Protein AF-0000000085168131 (afdb_homodimer)

InterPro domains:
  IPR003385 Glycoside hydrolase, family 77 [PF02446] (202-721)
  IPR003385 Glycoside hydrolase, family 77 [PTHR32438] (172-727)
  IPR003385 Glycoside hydrolase, family 77 [TIGR00217] (143-732)
  IPR017853 Glycoside hydrolase superfamily [SSF51445] (172-741)

pLDDT: mean 90.11, std 13.52, range [22.72, 98.75]

Nearest PDB structures (foldseek):
  4s3r-assembly1_A  TM=9.078E-01  e=1.502E-57  Escherichia coli K-12
  4s3q-assembly3_C  TM=9.033E-01  e=1.186E-55  Escherichia coli K-12
  5jjh-assembly1_A  TM=8.328E-01  e=4.507E-50  Corynebacterium glutamicum
  1tz7-assembly1_A  TM=8.419E-01  e=3.436E-26  Aquifex aeolicus
  5cpt-assembly1_B  TM=8.337E-01  e=1.216E-22  Arabidopsis thaliana

Radius of gyration: 44.78 Å; Cα contacts (8 Å, |Δi|>4): 3048; chains: 2; bounding box: 126×166×112 Å

Secondary structure (DSSP, 8-state):
--------------HHHHHHHHHHHHHHHHHHTTB-SEEE-TTS-EEE--HHHHHHHHHHTT---SSHHHHHHHHHHHHHTTSTT---SEEEEETTSPEEPPGGG--TT-EEEEE-TTS-EEEEE----TTS--EEPP--S-EEEEEEETTEEEEEEEE-SS---HHHHH-S-TT--EEEEEE-GGG-------SSTT--TTTTS--HHHHHHHHHHHHTTT--EEEE---EE--TT-TT---TTS-SEEEEE-GGG--THHHH-HHHHHHHHHHH-HHHHHHHHHHHH-SB--HHHHHHHHHHHHHHHHHHIIIIITT-HHHHHHHHHHHHHHHHHHHHHHHHHHHHHHHHHTT-TTTT-GGGS-GGGSSTTSHHHHHHHHHTHHHHHHHHHHHHHHHHHHHHHHHHHHHTT-SSEEEEEE-S-EETTSHHHHH-TTTB-TTEEEEE---SS-TT-EEEEEE-B-HHHHHHTTTHHHHHHHHHHHTT-EEEEETTGGGGTEEEEEETTS-GGG-EEEE--HHHHHHHHHHHHHHHTEEEEE---SSPPTTHHHHHHHTT-B-EEEGGG-B-SSSBPPGGGS-SSSEEES--TTS--HHHHHHTHHHHHHHHTT--TTHHHHHHHHHHHHHHHHHHHHHHTTS--SSPPP-PPPPPP-TT--SPPP--HHHHHHHHHHHHHHHTS--SEEEEEHHHHHT----S---SS-TTS-TT-B--SS-GGGTT-SHHHHHHHHHHHHHHS------/--------------HHHHHHHHHHHHHHHHHHTTB-SEEE-TTS-EEE--HHHHHHHHHHTT---SSHHHHHHHHHHHHHTTSTT---SEEEEETTSPEEPPGGG--TT-EEEEE-TTS-EEEEE----TTS--EEPP--S-EEEEEEETTEEEEEEEE-SS---HHHHH-S-TT--EEEEEE-GGG-------SSTT----TTS--HHHHHHHHHHHHTTT--EEEE---EE--TT-TT---TTS-SEEEEE-GGG--THHHH-HHHHHHHHHHH-HHHHHHHHHHHH-SB--HHHHHHHHHHHHHHHHHHIIIIITT-HHHHHHHHHHHHHHHHHHHHHHHHHHHHHHHHHTT-TTTT-GGGS-GGGSSTTSHHHHHHHHHTHHHHHHHHHHHHHHHHHHHHHHHHHHHTT-SSEEEEEE-S-EETTSHHHHH-TTTB-TTEEEEE---SS-TT-EEEEEE-B-HHHHHHTTTHHHHHHHHHHHTT-EEEEETTGGGGTEEEEEETTS-GGG-EEEE--HHHHHHHHHHHHHHHTEEEEE---SSPPTTHHHHHHHTT-B-EEEGGG-B-SSSBPPGGGS-SSSEEES--TTS--HHHHHHTHHHHHHHHTT--TTHHHHHHHHHHHHHHHHHHHHHHTTS--SSPPP-PPPPPP-TT--SPPP--HHHHHHHHHHHHHHHTS--SEEEEEHHHHHT----S---SS-TTS-TTTB--SS-GGGTT-SHHHHHHHHHHHHHHH------

Organism: Herbaspirillum seropedicae (strain SmR1) (NCBI:txid757424)

Structure (mmCIF, N/CA/C/O backbone):
data_AF-0000000085168131-model_v1
#
loop_
_entity.id
_entity.type
_entity.pdbx_description
1 polymer 4-alpha-glucanotransferase
#
loop_
_atom_site.group_PDB
_atom_site.id
_atom_site.type_symbol
_atom_site.label_atom_id
_atom_site.label_alt_id
_atom_site.label_comp_id
_atom_site.label_asym_id
_atom_site.label_entity_id
_atom_site.label_seq_id
_atom_site.pdbx_PDB_ins_code
_atom_site.Cartn_x
_atom_site.Cartn_y
_atom_site.Cartn_z
_atom_site.occupancy
_atom_site.B_iso_or_equiv
_atom_site.auth_seq_id
_atom_site.auth_comp_id
_atom_site.auth_asym_id
_atom_site.auth_atom_id
_atom_site.pdbx_PDB_model_num
ATOM 1 N N . MET A 1 1 ? 60.344 -76.438 -66.062 1 27.22 1 MET A N 1
ATOM 2 C CA . MET A 1 1 ? 60.531 -75.312 -65.125 1 27.22 1 MET A CA 1
ATOM 3 C C . MET A 1 1 ? 59.188 -74.75 -64.688 1 27.22 1 MET A C 1
ATOM 5 O O . MET A 1 1 ? 58.406 -74.25 -65.562 1 27.22 1 MET A O 1
ATOM 9 N N . SER A 1 2 ? 58.5 -75.25 -63.5 1 27.89 2 SER A N 1
ATOM 10 C CA . SER A 1 2 ? 57.188 -75.188 -62.875 1 27.89 2 SER A CA 1
ATOM 11 C C . SER A 1 2 ? 56.969 -73.875 -62.188 1 27.89 2 SER A C 1
ATOM 13 O O . SER A 1 2 ? 57.875 -73.312 -61.531 1 27.89 2 SER A O 1
ATOM 15 N N . SER A 1 3 ? 56.125 -72.938 -62.719 1 23.84 3 SER A N 1
ATOM 16 C CA . SER A 1 3 ? 55.656 -71.562 -62.469 1 23.84 3 SER A CA 1
ATOM 17 C C . SER A 1 3 ? 54.906 -71.5 -61.156 1 23.84 3 SER A C 1
ATOM 19 O O . SER A 1 3 ? 53.844 -72.062 -61 1 23.84 3 SER A O 1
ATOM 21 N N . ALA A 1 4 ? 55.625 -71.5 -59.906 1 30.14 4 ALA A N 1
ATOM 22 C CA . ALA A 1 4 ? 55.125 -71.375 -58.531 1 30.14 4 ALA A CA 1
ATOM 23 C C . ALA A 1 4 ? 54.375 -70.062 -58.312 1 30.14 4 ALA A C 1
ATOM 25 O O . ALA A 1 4 ? 54.969 -69 -58.312 1 30.14 4 ALA A O 1
ATOM 26 N N . THR A 1 5 ? 53.188 -69.875 -58.938 1 27.09 5 THR A N 1
ATOM 27 C CA . THR A 1 5 ? 52.406 -68.688 -58.812 1 27.09 5 THR A CA 1
ATOM 28 C C . THR A 1 5 ? 52.062 -68.438 -57.344 1 27.09 5 THR A C 1
ATOM 30 O O . THR A 1 5 ? 51.406 -69.25 -56.688 1 27.09 5 THR A O 1
ATOM 33 N N . LEU A 1 6 ? 53 -67.75 -56.531 1 33.03 6 LEU A N 1
ATOM 34 C CA . LEU A 1 6 ? 52.875 -67.375 -55.125 1 33.03 6 LEU A CA 1
ATOM 35 C C . LEU A 1 6 ? 51.656 -66.5 -54.906 1 33.03 6 LEU A C 1
ATOM 37 O O . LEU A 1 6 ? 51.406 -65.562 -55.625 1 33.03 6 LEU A O 1
ATOM 41 N N . GLN A 1 7 ? 50.656 -67 -54.219 1 28.97 7 GLN A N 1
ATOM 42 C CA . GLN A 1 7 ? 49.375 -66.438 -53.75 1 28.97 7 GLN A CA 1
ATOM 43 C C . GLN A 1 7 ? 49.594 -65.375 -52.656 1 28.97 7 GLN A C 1
ATOM 45 O O . GLN A 1 7 ? 50.156 -65.688 -51.594 1 28.97 7 GLN A O 1
ATOM 50 N N . VAL A 1 8 ? 49.938 -64.188 -52.938 1 30.59 8 VAL A N 1
ATOM 51 C CA . VAL A 1 8 ? 50.156 -63.062 -52.031 1 30.59 8 VAL A CA 1
ATOM 52 C C . VAL A 1 8 ? 48.906 -62.875 -51.188 1 30.59 8 VAL A C 1
ATOM 54 O O . VAL A 1 8 ? 47.781 -62.719 -51.719 1 30.59 8 VAL A O 1
ATOM 57 N N . LYS A 1 9 ? 49.062 -63.156 -49.906 1 40.22 9 LYS A N 1
ATOM 58 C CA . LYS A 1 9 ? 48.094 -62.969 -48.844 1 40.22 9 LYS A CA 1
ATOM 59 C C . LYS A 1 9 ? 47.75 -61.5 -48.656 1 40.22 9 LYS A C 1
ATOM 61 O O . LYS A 1 9 ? 48.656 -60.656 -48.5 1 40.22 9 LYS A O 1
ATOM 66 N N . PRO A 1 10 ? 46.625 -61.031 -49.094 1 32.94 10 PRO A N 1
ATOM 67 C CA . PRO A 1 10 ? 46.281 -59.625 -49 1 32.94 10 PRO A CA 1
ATOM 68 C C . PRO A 1 10 ? 46.469 -59.062 -47.594 1 32.94 10 PRO A C 1
ATOM 70 O O . PRO A 1 10 ? 46.219 -59.75 -46.594 1 32.94 10 PRO A O 1
ATOM 73 N N . VAL A 1 11 ? 47.375 -58.125 -47.312 1 37.34 11 VAL A N 1
ATOM 74 C CA . VAL A 1 11 ? 47.688 -57.438 -46.062 1 37.34 11 VAL A CA 1
ATOM 75 C C . VAL A 1 11 ? 46.438 -56.656 -45.594 1 37.34 11 VAL A C 1
ATOM 77 O O . VAL A 1 11 ? 45.844 -55.938 -46.375 1 37.34 11 VAL A O 1
ATOM 80 N N . PRO A 1 12 ? 45.938 -57.219 -44.531 1 39.75 12 PRO A N 1
ATOM 81 C CA . PRO A 1 12 ? 44.781 -56.562 -43.969 1 39.75 12 PRO A CA 1
ATOM 82 C C . PRO A 1 12 ? 45 -55.062 -43.781 1 39.75 12 PRO A C 1
ATOM 84 O O . PRO A 1 12 ? 46.125 -54.625 -43.562 1 39.75 12 PRO A O 1
ATOM 87 N N . ALA A 1 13 ? 44.062 -54.281 -44.344 1 46.09 13 ALA A N 1
ATOM 88 C CA . ALA A 1 13 ? 44.188 -52.812 -44.312 1 46.09 13 ALA A CA 1
ATOM 89 C C . ALA A 1 13 ? 44.656 -52.344 -42.938 1 46.09 13 ALA A C 1
ATOM 91 O O . ALA A 1 13 ? 44.312 -52.906 -41.906 1 46.09 13 ALA A O 1
ATOM 92 N N . PRO A 1 14 ? 45.719 -51.469 -42.969 1 40 14 PRO A N 1
ATOM 93 C CA . PRO A 1 14 ? 46.281 -51.031 -41.688 1 40 14 PRO A CA 1
ATOM 94 C C . PRO A 1 14 ? 45.25 -50.531 -40.688 1 40 14 PRO A C 1
ATOM 96 O O . PRO A 1 14 ? 44.156 -50.062 -41.094 1 40 14 PRO A O 1
ATOM 99 N N . LYS A 1 15 ? 45.469 -50.562 -39.438 1 50 15 LYS A N 1
ATOM 100 C CA . LYS A 1 15 ? 44.688 -50.25 -38.25 1 50 15 LYS A CA 1
ATOM 101 C C . LYS A 1 15 ? 44.125 -48.844 -38.312 1 50 15 LYS A C 1
ATOM 103 O O . LYS A 1 15 ? 43.062 -48.562 -37.781 1 50 15 LYS A O 1
ATOM 108 N N . ALA A 1 16 ? 44.906 -48 -38.844 1 45.72 16 ALA A N 1
ATOM 109 C CA . ALA A 1 16 ? 44.562 -46.562 -38.844 1 45.72 16 ALA A CA 1
ATOM 110 C C . ALA A 1 16 ? 43.375 -46.312 -39.781 1 45.72 16 ALA A C 1
ATOM 112 O O . ALA A 1 16 ? 42.562 -45.406 -39.531 1 45.72 16 ALA A O 1
ATOM 113 N N . ALA A 1 17 ? 43.281 -46.844 -40.75 1 48.31 17 ALA A N 1
ATOM 114 C CA . ALA A 1 17 ? 42.25 -46.688 -41.781 1 48.31 17 ALA A CA 1
ATOM 115 C C . ALA A 1 17 ? 40.938 -47.312 -41.312 1 48.31 17 ALA A C 1
ATOM 117 O O . ALA A 1 17 ? 39.844 -46.781 -41.625 1 48.31 17 ALA A O 1
ATOM 118 N N . ARG A 1 18 ? 41.031 -48.312 -40.688 1 43 18 ARG A N 1
ATOM 119 C CA . ARG A 1 18 ? 39.844 -48.969 -40.094 1 43 18 ARG A CA 1
ATOM 120 C C . ARG A 1 18 ? 39.25 -48.125 -38.969 1 43 18 ARG A C 1
ATOM 122 O O . ARG A 1 18 ? 38.031 -48 -38.844 1 43 18 ARG A O 1
ATOM 129 N N . LEU A 1 19 ? 40.156 -47.625 -38.156 1 44.78 19 LEU A N 1
ATOM 130 C CA . LEU A 1 19 ? 39.688 -46.719 -37.062 1 44.78 19 LEU A CA 1
ATOM 131 C C . LEU A 1 19 ? 39.062 -45.469 -37.656 1 44.78 19 LEU A C 1
ATOM 133 O O . LEU A 1 19 ? 38.062 -44.969 -37.125 1 44.78 19 LEU A O 1
ATOM 137 N N . ALA A 1 20 ? 39.562 -44.969 -38.75 1 48.09 20 ALA A N 1
ATOM 138 C CA . ALA A 1 20 ? 39 -43.781 -39.406 1 48.09 20 ALA A CA 1
ATOM 139 C C . ALA A 1 20 ? 37.656 -44.094 -40 1 48.09 20 ALA A C 1
ATOM 141 O O . ALA A 1 20 ? 36.719 -43.281 -39.906 1 48.09 20 ALA A O 1
ATOM 142 N N . ALA A 1 21 ? 37.531 -45.188 -40.594 1 49.84 21 ALA A N 1
ATOM 143 C CA . ALA A 1 21 ? 36.281 -45.594 -41.219 1 49.84 21 ALA A CA 1
ATOM 144 C C . ALA A 1 21 ? 35.219 -45.875 -40.156 1 49.84 21 ALA A C 1
ATOM 146 O O . ALA A 1 21 ? 34.031 -45.531 -40.344 1 49.84 21 ALA A O 1
ATOM 147 N N . ASP A 1 22 ? 35.625 -46.562 -39.125 1 50.09 22 ASP A N 1
ATOM 148 C CA . ASP A 1 22 ? 34.719 -46.844 -38 1 50.09 22 ASP A CA 1
ATOM 149 C C . ASP A 1 22 ? 34.219 -45.562 -37.375 1 50.09 22 ASP A C 1
ATOM 151 O O . ASP A 1 22 ? 33.031 -45.469 -37 1 50.09 22 ASP A O 1
ATOM 155 N N . GLU A 1 23 ? 35.094 -44.625 -37.219 1 61.53 23 GLU A N 1
ATOM 156 C CA . GLU A 1 23 ? 34.75 -43.312 -36.688 1 61.53 23 GLU A CA 1
ATOM 157 C C . GLU A 1 23 ? 33.75 -42.625 -37.594 1 61.53 23 GLU A C 1
ATOM 159 O O . GLU A 1 23 ? 32.844 -41.938 -37.125 1 61.53 23 GLU A O 1
ATOM 164 N N . ASP A 1 24 ? 33.75 -43.094 -38.719 1 81.44 24 ASP A N 1
ATOM 165 C CA . ASP A 1 24 ? 32.906 -42.469 -39.719 1 81.44 24 ASP A CA 1
ATOM 166 C C . ASP A 1 24 ? 31.484 -43.031 -39.656 1 81.44 24 ASP A C 1
ATOM 168 O O . ASP A 1 24 ? 30.516 -42.281 -39.688 1 81.44 24 ASP A O 1
ATOM 172 N N . ASP A 1 25 ? 31.453 -44.375 -39.375 1 90.19 25 ASP A N 1
ATOM 173 C CA . ASP A 1 25 ? 30.125 -45 -39.344 1 90.19 25 ASP A CA 1
ATOM 174 C C . ASP A 1 25 ? 29.375 -44.562 -38.062 1 90.19 25 ASP A C 1
ATOM 176 O O . ASP A 1 25 ? 28.156 -44.344 -38.125 1 90.19 25 ASP A O 1
ATOM 180 N N . LEU A 1 26 ? 30.141 -44.469 -37 1 93.81 26 LEU A N 1
ATOM 181 C CA . LEU A 1 26 ? 29.531 -44.031 -35.75 1 93.81 26 LEU A CA 1
ATOM 182 C C . LEU A 1 26 ? 28.984 -42.625 -35.844 1 93.81 26 LEU A C 1
ATOM 184 O O . LEU A 1 26 ? 27.859 -42.344 -35.438 1 93.81 26 LEU A O 1
ATOM 188 N N . ALA A 1 27 ? 29.781 -41.781 -36.406 1 93.12 27 ALA A N 1
ATOM 189 C CA . ALA A 1 27 ? 29.375 -40.406 -36.594 1 93.12 27 ALA A CA 1
ATOM 190 C C . ALA A 1 27 ? 28.172 -40.281 -37.531 1 93.12 27 ALA A C 1
ATOM 192 O O . ALA A 1 27 ? 27.266 -39.5 -37.281 1 93.12 27 ALA A O 1
ATOM 193 N N . ARG A 1 28 ? 28.234 -41.062 -38.5 1 93.31 28 ARG A N 1
ATOM 194 C CA . ARG A 1 28 ? 27.125 -41.062 -39.469 1 93.31 28 ARG A CA 1
ATOM 195 C C . ARG A 1 28 ? 25.859 -41.562 -38.812 1 93.31 28 ARG A C 1
ATOM 197 O O . ARG A 1 28 ? 24.781 -41 -39 1 93.31 28 ARG A O 1
ATOM 204 N N . LEU A 1 29 ? 25.984 -42.625 -38.094 1 96 29 LEU A N 1
ATOM 205 C CA . LEU A 1 29 ? 24.844 -43.156 -37.375 1 96 29 LEU A CA 1
ATOM 206 C C . LEU A 1 29 ? 24.281 -42.156 -36.375 1 96 29 LEU A C 1
ATOM 208 O O . LEU A 1 29 ? 23.062 -41.969 -36.281 1 96 29 LEU A O 1
ATOM 212 N N . ALA A 1 30 ? 25.188 -41.469 -35.688 1 96.25 30 ALA A N 1
ATOM 213 C CA . ALA A 1 30 ? 24.766 -40.438 -34.719 1 96.25 30 ALA A CA 1
ATOM 214 C C . ALA A 1 30 ? 23.984 -39.312 -35.406 1 96.25 30 ALA A C 1
ATOM 216 O O . ALA A 1 30 ? 22.938 -38.906 -34.938 1 96.25 30 ALA A O 1
ATOM 217 N N . ARG A 1 31 ? 24.406 -38.875 -36.469 1 94.56 31 ARG A N 1
ATOM 218 C CA . ARG A 1 31 ? 23.75 -37.812 -37.219 1 94.56 31 ARG A CA 1
ATOM 219 C C . ARG A 1 31 ? 22.375 -38.25 -37.688 1 94.56 31 ARG A C 1
ATOM 221 O O . ARG A 1 31 ? 21.406 -37.5 -37.594 1 94.56 31 ARG A O 1
ATOM 228 N N . ARG A 1 32 ? 22.359 -39.406 -38.188 1 94 32 ARG A N 1
ATOM 229 C CA . ARG A 1 32 ? 21.094 -39.938 -38.688 1 94 32 ARG A CA 1
ATOM 230 C C . ARG A 1 32 ? 20.078 -40.125 -37.562 1 94 32 ARG A C 1
ATOM 232 O O . ARG A 1 32 ? 18.875 -40.094 -37.812 1 94 32 ARG A O 1
ATOM 239 N N . ALA A 1 33 ? 20.578 -40.344 -36.406 1 95.31 33 ALA A N 1
ATOM 240 C CA . ALA A 1 33 ? 19.719 -40.531 -35.25 1 95.31 33 ALA A CA 1
ATOM 241 C C . ALA A 1 33 ? 19.344 -39.219 -34.625 1 95.31 33 ALA A C 1
ATOM 243 O O . ALA A 1 33 ? 18.578 -39.156 -33.625 1 95.31 33 ALA A O 1
ATOM 244 N N . GLY A 1 34 ? 19.844 -38.094 -35.156 1 94.69 34 GLY A N 1
ATOM 245 C CA . GLY A 1 34 ? 19.5 -36.781 -34.688 1 94.69 34 GLY A CA 1
ATOM 246 C C . GLY A 1 34 ? 20.391 -36.312 -33.531 1 94.69 34 GLY A C 1
ATOM 247 O O . GLY A 1 34 ? 20.031 -35.406 -32.781 1 94.69 34 GLY A O 1
ATOM 248 N N . ILE A 1 35 ? 21.562 -36.969 -33.312 1 96.5 35 ILE A N 1
ATOM 249 C CA . ILE A 1 35 ? 22.469 -36.594 -32.219 1 96.5 35 ILE A CA 1
ATOM 250 C C . ILE A 1 35 ? 23.5 -35.594 -32.719 1 96.5 35 ILE A C 1
ATOM 252 O O . ILE A 1 35 ? 24.156 -35.812 -33.75 1 96.5 35 ILE A O 1
ATOM 256 N N . ALA A 1 36 ? 23.578 -34.531 -32.062 1 94.19 36 ALA A N 1
ATOM 257 C CA . ALA A 1 36 ? 24.594 -33.531 -32.406 1 94.19 36 ALA A CA 1
ATOM 258 C C . ALA A 1 36 ? 25.984 -34 -31.953 1 94.19 36 ALA A C 1
ATOM 260 O O . ALA A 1 36 ? 26.25 -34.094 -30.766 1 94.19 36 ALA A O 1
ATOM 261 N N . THR A 1 37 ? 26.781 -34.188 -32.875 1 94 37 THR A N 1
ATOM 262 C CA . THR A 1 37 ? 28.125 -34.656 -32.531 1 94 37 THR A CA 1
ATOM 263 C C . THR A 1 37 ? 29.031 -33.469 -32.188 1 94 37 THR A C 1
ATOM 265 O O . THR A 1 37 ? 30.094 -33.625 -31.578 1 94 37 THR A O 1
ATOM 268 N N . HIS A 1 38 ? 28.531 -32.281 -32.656 1 91.88 38 HIS A N 1
ATOM 269 C CA . HIS A 1 38 ? 29.188 -31 -32.344 1 91.88 38 HIS A CA 1
ATOM 270 C C . HIS A 1 38 ? 28.203 -29.984 -31.781 1 91.88 38 HIS A C 1
ATOM 272 O O . HIS A 1 38 ? 27.031 -29.984 -32.188 1 91.88 38 HIS A O 1
ATOM 278 N N . TRP A 1 39 ? 28.625 -29.234 -30.828 1 87.44 39 TRP A N 1
ATOM 279 C CA . TRP A 1 39 ? 27.781 -28.188 -30.266 1 87.44 39 TRP A CA 1
ATOM 280 C C . TRP A 1 39 ? 28.625 -27.062 -29.688 1 87.44 39 TRP A C 1
ATOM 282 O O . TRP A 1 39 ? 29.859 -27.188 -29.578 1 87.44 39 TRP A O 1
ATOM 292 N N . THR A 1 40 ? 28.047 -25.906 -29.469 1 86.06 40 THR A N 1
ATOM 293 C CA . THR A 1 40 ? 28.719 -24.75 -28.906 1 86.06 40 THR A CA 1
ATOM 294 C C . THR A 1 40 ? 28.312 -24.547 -27.438 1 86.06 40 THR A C 1
ATOM 296 O O . THR A 1 40 ? 27.125 -24.516 -27.125 1 86.06 40 THR A O 1
ATOM 299 N N . ASP A 1 41 ? 29.266 -24.406 -26.594 1 80.81 41 ASP A N 1
ATOM 300 C CA . ASP A 1 41 ? 28.969 -24.281 -25.172 1 80.81 41 ASP A CA 1
ATOM 301 C C . ASP A 1 41 ? 28.641 -22.844 -24.797 1 80.81 41 ASP A C 1
ATOM 303 O O . ASP A 1 41 ? 28.484 -21.984 -25.672 1 80.81 41 ASP A O 1
ATOM 307 N N . ALA A 1 42 ? 28.266 -22.578 -23.469 1 74.56 42 ALA A N 1
ATOM 308 C CA . ALA A 1 42 ? 27.828 -21.281 -22.953 1 74.56 42 ALA A CA 1
ATOM 309 C C . ALA A 1 42 ? 28.922 -20.25 -23.094 1 74.56 42 ALA A C 1
ATOM 311 O O . ALA A 1 42 ? 28.672 -19.047 -23.016 1 74.56 42 ALA A O 1
ATOM 312 N N . TYR A 1 43 ? 30.109 -20.672 -23.375 1 75.81 43 TYR A N 1
ATOM 313 C CA . TYR A 1 43 ? 31.266 -19.797 -23.531 1 75.81 43 TYR A CA 1
ATOM 314 C C . TYR A 1 43 ? 31.609 -19.609 -25 1 75.81 43 TYR A C 1
ATOM 316 O O . TYR A 1 43 ? 32.719 -19.156 -25.344 1 75.81 43 TYR A O 1
ATOM 324 N N . ASP A 1 44 ? 30.812 -20.094 -25.828 1 82.62 44 ASP A N 1
ATOM 325 C CA . ASP A 1 44 ? 30.953 -19.969 -27.281 1 82.62 44 ASP A CA 1
ATOM 326 C C . ASP A 1 44 ? 32.125 -20.781 -27.797 1 82.62 44 ASP A C 1
ATOM 328 O O . ASP A 1 44 ? 32.844 -20.359 -28.719 1 82.62 44 ASP A O 1
ATOM 332 N N . GLN A 1 45 ? 32.375 -21.828 -27.203 1 87.5 45 GLN A N 1
ATOM 333 C CA . GLN A 1 45 ? 33.438 -22.734 -27.641 1 87.5 45 GLN A CA 1
ATOM 334 C C . GLN A 1 45 ? 32.844 -23.984 -28.281 1 87.5 45 GLN A C 1
ATOM 336 O O . GLN A 1 45 ? 31.906 -24.578 -27.75 1 87.5 45 GLN A O 1
ATOM 341 N N . PRO A 1 46 ? 33.406 -24.328 -29.312 1 90.56 46 PRO A N 1
ATOM 342 C CA . PRO A 1 46 ? 32.938 -25.562 -29.953 1 90.56 46 PRO A CA 1
ATOM 343 C C . PRO A 1 46 ? 33.312 -26.812 -29.156 1 90.56 46 PRO A C 1
ATOM 345 O O . PRO A 1 46 ? 34.406 -26.891 -28.594 1 90.56 46 PRO A O 1
ATOM 348 N N . GLN A 1 47 ? 32.406 -27.656 -29.016 1 90.81 47 GLN A N 1
ATOM 349 C CA . GLN A 1 47 ? 32.594 -28.906 -28.297 1 90.81 47 GLN A CA 1
ATOM 350 C C . GLN A 1 47 ? 32.312 -30.109 -29.188 1 90.81 47 GLN A C 1
ATOM 352 O O . GLN A 1 47 ? 31.453 -30.031 -30.078 1 90.81 47 GLN A O 1
ATOM 357 N N . VAL A 1 48 ? 33.094 -31.219 -28.938 1 91.88 48 VAL A N 1
ATOM 358 C CA . VAL A 1 48 ? 32.844 -32.469 -29.625 1 91.88 48 VAL A CA 1
ATOM 359 C C . VAL A 1 48 ? 32.438 -33.562 -28.625 1 91.88 48 VAL A C 1
ATOM 361 O O . VAL A 1 48 ? 33.031 -33.688 -27.547 1 91.88 48 VAL A O 1
ATOM 364 N N . VAL A 1 49 ? 31.438 -34.281 -28.953 1 93 49 VAL A N 1
ATOM 365 C CA . VAL A 1 49 ? 30.938 -35.312 -28.062 1 93 49 VAL A CA 1
ATOM 366 C C . VAL A 1 49 ? 31.859 -36.531 -28.125 1 93 49 VAL A C 1
ATOM 368 O O . VAL A 1 49 ? 32.281 -36.969 -29.203 1 93 49 VAL A O 1
ATOM 371 N N . ASP A 1 50 ? 32.125 -37.094 -27.016 1 91.56 50 ASP A N 1
ATOM 372 C CA . ASP A 1 50 ? 32.969 -38.281 -26.922 1 91.56 50 ASP A CA 1
ATOM 373 C C . ASP A 1 50 ? 32.312 -39.5 -27.547 1 91.56 50 ASP A C 1
ATOM 375 O O . ASP A 1 50 ? 31.094 -39.688 -27.375 1 91.56 50 ASP A O 1
ATOM 379 N N . ASN A 1 51 ? 33.094 -40.344 -28.156 1 91.44 51 ASN A N 1
ATOM 380 C CA . ASN A 1 51 ? 32.562 -41.5 -28.828 1 91.44 51 ASN A CA 1
ATOM 381 C C . ASN A 1 51 ? 31.859 -42.438 -27.844 1 91.44 51 ASN A C 1
ATOM 383 O O . ASN A 1 51 ? 30.875 -43.094 -28.203 1 91.44 51 ASN A O 1
ATOM 387 N N . ASP A 1 52 ? 32.406 -42.531 -26.703 1 91.12 52 ASP A N 1
ATOM 388 C CA . ASP A 1 52 ? 31.812 -43.375 -25.703 1 91.12 52 ASP A CA 1
ATOM 389 C C . ASP A 1 52 ? 30.406 -42.906 -25.328 1 91.12 52 ASP A C 1
ATOM 391 O O . ASP A 1 52 ? 29.484 -43.688 -25.141 1 91.12 52 ASP A O 1
ATOM 395 N N . ALA A 1 53 ? 30.312 -41.625 -25.234 1 91.62 53 ALA A N 1
ATOM 396 C CA . ALA A 1 53 ? 29 -41.031 -24.953 1 91.62 53 ALA A CA 1
ATOM 397 C C . ALA A 1 53 ? 28.031 -41.281 -26.109 1 91.62 53 ALA A C 1
ATOM 399 O O . ALA A 1 53 ? 26.859 -41.594 -25.891 1 91.62 53 ALA A O 1
ATOM 400 N N . LEU A 1 54 ? 28.547 -41.125 -27.234 1 93.81 54 LEU A N 1
ATOM 401 C CA . LEU A 1 54 ? 27.734 -41.344 -28.422 1 93.81 54 LEU A CA 1
ATOM 402 C C . LEU A 1 54 ? 27.203 -42.781 -28.453 1 93.81 54 LEU A C 1
ATOM 404 O O . LEU A 1 54 ? 26.031 -43.031 -28.719 1 93.81 54 LEU A O 1
ATOM 408 N N . ARG A 1 55 ? 28.094 -43.719 -28.219 1 94.25 55 ARG A N 1
ATOM 409 C CA . ARG A 1 55 ? 27.719 -45.125 -28.25 1 94.25 55 ARG A CA 1
ATOM 410 C C . ARG A 1 55 ? 26.656 -45.438 -27.188 1 94.25 55 ARG A C 1
ATOM 412 O O . ARG A 1 55 ? 25.688 -46.156 -27.469 1 94.25 55 ARG A O 1
ATOM 419 N N . ALA A 1 56 ? 26.875 -44.875 -26.078 1 93.38 56 ALA A N 1
ATOM 420 C CA . ALA A 1 56 ? 25.922 -45.094 -24.984 1 93.38 56 ALA A CA 1
ATOM 421 C C . ALA A 1 56 ? 24.547 -44.562 -25.328 1 93.38 56 ALA A C 1
ATOM 423 O O . ALA A 1 56 ? 23.531 -45.188 -25.062 1 93.38 56 ALA A O 1
ATOM 424 N N . ILE A 1 57 ? 24.484 -43.375 -25.906 1 95 57 ILE A N 1
ATOM 425 C CA . ILE A 1 57 ? 23.219 -42.719 -26.266 1 95 57 ILE A CA 1
ATOM 426 C C . ILE A 1 57 ? 22.547 -43.5 -27.391 1 95 57 ILE A C 1
ATOM 428 O O . ILE A 1 57 ? 21.344 -43.781 -27.328 1 95 57 ILE A O 1
ATOM 432 N N . LEU A 1 58 ? 23.328 -43.906 -28.344 1 95.69 58 LEU A N 1
ATOM 433 C CA . LEU A 1 58 ? 22.781 -44.656 -29.469 1 95.69 58 LEU A CA 1
ATOM 434 C C . LEU A 1 58 ? 22.219 -46 -29 1 95.69 58 LEU A C 1
ATOM 436 O O . LEU A 1 58 ? 21.141 -46.406 -29.422 1 95.69 58 LEU A O 1
ATOM 440 N N . GLU A 1 59 ? 22.938 -46.625 -28.141 1 93.31 59 GLU A N 1
ATOM 441 C CA . GLU A 1 59 ? 22.469 -47.875 -27.594 1 93.31 59 GLU A CA 1
ATOM 442 C C . GLU A 1 59 ? 21.141 -47.688 -26.844 1 93.31 59 GLU A C 1
ATOM 444 O O . GLU A 1 59 ? 20.234 -48.5 -26.969 1 93.31 59 GLU A O 1
ATOM 449 N N . ALA A 1 60 ? 21.062 -46.656 -26.094 1 91.19 60 ALA A N 1
ATOM 450 C CA . ALA A 1 60 ? 19.859 -46.375 -25.328 1 91.19 60 ALA A CA 1
ATOM 451 C C . ALA A 1 60 ? 18.688 -46.031 -26.25 1 91.19 60 ALA A C 1
ATOM 453 O O . ALA A 1 60 ? 17.531 -46.25 -25.875 1 91.19 60 ALA A O 1
ATOM 454 N N . LEU A 1 61 ? 18.984 -45.625 -27.469 1 93.38 61 LEU A N 1
ATOM 455 C CA . LEU A 1 61 ? 17.953 -45.281 -28.438 1 93.38 61 LEU A CA 1
ATOM 456 C C . LEU A 1 61 ? 17.578 -46.531 -29.266 1 93.38 61 LEU A C 1
ATOM 458 O O . LEU A 1 61 ? 16.797 -46.406 -30.219 1 93.38 61 LEU A O 1
ATOM 462 N N . GLY A 1 62 ? 18.141 -47.688 -28.938 1 90.75 62 GLY A N 1
ATOM 463 C CA . GLY A 1 62 ? 17.844 -48.938 -29.609 1 90.75 62 GLY A CA 1
ATOM 464 C C . GLY A 1 62 ? 18.641 -49.125 -30.891 1 90.75 62 GLY A C 1
ATOM 465 O O . GLY A 1 62 ? 18.188 -49.812 -31.812 1 90.75 62 GLY A O 1
ATOM 466 N N . LEU A 1 63 ? 19.781 -48.469 -30.938 1 95.38 63 LEU A N 1
ATOM 467 C CA . LEU A 1 63 ? 20.656 -48.562 -32.094 1 95.38 63 LEU A CA 1
ATOM 468 C C . LEU A 1 63 ? 22.016 -49.125 -31.719 1 95.38 63 LEU A C 1
ATOM 470 O O . LEU A 1 63 ? 22.953 -48.344 -31.5 1 95.38 63 LEU A O 1
ATOM 474 N N . PRO A 1 64 ? 22.125 -50.406 -31.688 1 95.12 64 PRO A N 1
ATOM 475 C CA . PRO A 1 64 ? 23.422 -51 -31.359 1 95.12 64 PRO A CA 1
ATOM 476 C C . PRO A 1 64 ? 24.547 -50.5 -32.25 1 95.12 64 PRO A C 1
ATOM 478 O O . PRO A 1 64 ? 24.359 -50.312 -33.469 1 95.12 64 PRO A O 1
ATOM 481 N N . CYS A 1 65 ? 25.719 -50.281 -31.641 1 95.75 65 CYS A N 1
ATOM 482 C CA . CYS A 1 65 ? 26.828 -49.688 -32.375 1 95.75 65 CYS A CA 1
ATOM 483 C C . CYS A 1 65 ? 28.172 -50.094 -31.781 1 95.75 65 CYS A C 1
ATOM 485 O O . CYS A 1 65 ? 29.141 -49.344 -31.844 1 95.75 65 CYS A O 1
ATOM 487 N N . ALA A 1 66 ? 28.234 -51.188 -31.156 1 92.56 66 ALA A N 1
ATOM 488 C CA . ALA A 1 66 ? 29.453 -51.656 -30.516 1 92.56 66 ALA A CA 1
ATOM 489 C C . ALA A 1 66 ? 30.547 -51.938 -31.547 1 92.56 66 ALA A C 1
ATOM 491 O O . ALA A 1 66 ? 31.734 -51.75 -31.281 1 92.56 66 ALA A O 1
ATOM 492 N N . THR A 1 67 ? 30.094 -52.438 -32.719 1 91.75 67 THR A N 1
ATOM 493 C CA . THR A 1 67 ? 31.016 -52.75 -33.812 1 91.75 67 THR A CA 1
ATOM 494 C C . THR A 1 67 ? 30.609 -52.031 -35.094 1 91.75 67 THR A C 1
ATOM 496 O O . THR A 1 67 ? 29.484 -51.531 -35.219 1 91.75 67 THR A O 1
ATOM 499 N N . PRO A 1 68 ? 31.562 -51.969 -35.938 1 90.44 68 PRO A N 1
ATOM 500 C CA . PRO A 1 68 ? 31.188 -51.375 -37.219 1 90.44 68 PRO A CA 1
ATOM 501 C C . PRO A 1 68 ? 30.031 -52.125 -37.875 1 90.44 68 PRO A C 1
ATOM 503 O O . PRO A 1 68 ? 29.203 -51.5 -38.562 1 90.44 68 PRO A O 1
ATOM 506 N N . GLY A 1 69 ? 30.094 -53.406 -37.781 1 93.69 69 GLY A N 1
ATOM 507 C CA . GLY A 1 69 ? 28.969 -54.188 -38.281 1 93.69 69 GLY A CA 1
ATOM 508 C C . GLY A 1 69 ? 27.641 -53.781 -37.625 1 93.69 69 GLY A C 1
ATOM 509 O O . GLY A 1 69 ? 26.641 -53.656 -38.312 1 93.69 69 GLY A O 1
ATOM 510 N N . ASP A 1 70 ? 27.688 -53.625 -36.344 1 95.5 70 ASP A N 1
ATOM 511 C CA . ASP A 1 70 ? 26.484 -53.156 -35.656 1 95.5 70 ASP A CA 1
ATOM 512 C C . ASP A 1 70 ? 26.016 -51.812 -36.156 1 95.5 70 ASP A C 1
ATOM 514 O O . ASP A 1 70 ? 24.812 -51.594 -36.312 1 95.5 70 ASP A O 1
ATOM 518 N N . CYS A 1 71 ? 26.953 -50.906 -36.375 1 95.75 71 CYS A N 1
ATOM 519 C CA . CYS A 1 71 ? 26.625 -49.594 -36.875 1 95.75 71 CYS A CA 1
ATOM 520 C C . CYS A 1 71 ? 25.938 -49.656 -38.25 1 95.75 71 CYS A C 1
ATOM 522 O O . CYS A 1 71 ? 24.938 -48.969 -38.469 1 95.75 71 CYS A O 1
ATOM 524 N N . ARG A 1 72 ? 26.406 -50.469 -39.031 1 94.56 72 ARG A N 1
ATOM 525 C CA . ARG A 1 72 ? 25.828 -50.625 -40.344 1 94.56 72 ARG A CA 1
ATOM 526 C C . ARG A 1 72 ? 24.422 -51.219 -40.281 1 94.56 72 ARG A C 1
ATOM 528 O O . ARG A 1 72 ? 23.531 -50.812 -41.031 1 94.56 72 ARG A O 1
ATOM 535 N N . ASP A 1 73 ? 24.297 -52.156 -39.438 1 95.69 73 ASP A N 1
ATOM 536 C CA . ASP A 1 73 ? 22.984 -52.75 -39.25 1 95.69 73 ASP A CA 1
ATOM 537 C C . ASP A 1 73 ? 21.984 -51.688 -38.75 1 95.69 73 ASP A C 1
ATOM 539 O O . ASP A 1 73 ? 20.844 -51.656 -39.219 1 95.69 73 ASP A O 1
ATOM 543 N N . SER A 1 74 ? 22.422 -50.906 -37.781 1 96.62 74 SER A N 1
ATOM 544 C CA . SER A 1 74 ? 21.578 -49.844 -37.219 1 96.62 74 SER A CA 1
ATOM 545 C C . SER A 1 74 ? 21.266 -48.812 -38.281 1 96.62 74 SER A C 1
ATOM 547 O O . SER A 1 74 ? 20.156 -48.281 -38.344 1 96.62 74 SER A O 1
ATOM 549 N N . LEU A 1 75 ? 22.219 -48.5 -39.094 1 95.81 75 LEU A N 1
ATOM 550 C CA . LEU A 1 75 ? 22 -47.562 -40.188 1 95.81 75 LEU A CA 1
ATOM 551 C C . LEU A 1 75 ? 20.969 -48.125 -41.188 1 95.81 75 LEU A C 1
ATOM 553 O O . LEU A 1 75 ? 20.094 -47.406 -41.656 1 95.81 75 LEU A O 1
ATOM 557 N N . ALA A 1 76 ? 21.094 -49.406 -41.406 1 94.56 76 ALA A N 1
ATOM 558 C CA . ALA A 1 76 ? 20.141 -50.062 -42.281 1 94.56 76 ALA A CA 1
ATOM 559 C C . ALA A 1 76 ? 18.719 -50.031 -41.719 1 94.56 76 ALA A C 1
ATOM 561 O O . ALA A 1 76 ? 17.75 -49.844 -42.438 1 94.56 76 ALA A O 1
ATOM 562 N N . GLN A 1 77 ? 18.672 -50.25 -40.5 1 93.12 77 GLN A N 1
ATOM 563 C CA . GLN A 1 77 ? 17.391 -50.125 -39.812 1 93.12 77 GLN A CA 1
ATOM 564 C C . GLN A 1 77 ? 16.781 -48.75 -40 1 93.12 77 GLN A C 1
ATOM 566 O O . GLN A 1 77 ? 15.594 -48.625 -40.312 1 93.12 77 GLN A O 1
ATOM 571 N N . LEU A 1 78 ? 17.562 -47.688 -39.812 1 93.62 78 LEU A N 1
ATOM 572 C CA . LEU A 1 78 ? 17.094 -46.312 -39.969 1 93.62 78 LEU A CA 1
ATOM 573 C C . LEU A 1 78 ? 16.719 -46.062 -41.438 1 93.62 78 LEU A C 1
ATOM 575 O O . LEU A 1 78 ? 15.75 -45.344 -41.719 1 93.62 78 LEU A O 1
ATOM 579 N N . ASP A 1 79 ? 17.422 -46.688 -42.281 1 91.69 79 ASP A N 1
ATOM 580 C CA . ASP A 1 79 ? 17.141 -46.562 -43.719 1 91.69 79 ASP A CA 1
ATOM 581 C C . ASP A 1 79 ? 15.805 -47.188 -44.094 1 91.69 79 ASP A C 1
ATOM 583 O O . ASP A 1 79 ? 15.109 -46.719 -44.969 1 91.69 79 ASP A O 1
ATOM 587 N N . GLN A 1 80 ? 15.523 -48.25 -43.438 1 90.19 80 GLN A N 1
ATOM 588 C CA . GLN A 1 80 ? 14.25 -48.906 -43.688 1 90.19 80 GLN A CA 1
ATOM 589 C C . GLN A 1 80 ? 13.07 -48 -43.375 1 90.19 80 GLN A C 1
ATOM 591 O O . GLN A 1 80 ? 12.023 -48.094 -44.031 1 90.19 80 GLN A O 1
ATOM 596 N N . GLU A 1 81 ? 13.273 -47.156 -42.469 1 87.75 81 GLU A N 1
ATOM 597 C CA . GLU A 1 81 ? 12.234 -46.219 -42.094 1 87.75 81 GLU A CA 1
ATOM 598 C C . GLU A 1 81 ? 12.133 -45.094 -43.094 1 87.75 81 GLU A C 1
ATOM 600 O O . GLU A 1 81 ? 11.227 -44.25 -43.031 1 87.75 81 GLU A O 1
ATOM 605 N N . GLN A 1 82 ? 12.992 -45.094 -44.062 1 84.44 82 GLN A N 1
ATOM 606 C CA . GLN A 1 82 ? 12.984 -44.125 -45.156 1 84.44 82 GLN A CA 1
ATOM 607 C C . GLN A 1 82 ? 12.836 -44.812 -46.5 1 84.44 82 GLN A C 1
ATOM 609 O O . GLN A 1 82 ? 13.07 -44.188 -47.562 1 84.44 82 GLN A O 1
ATOM 614 N N . ALA A 1 83 ? 12.5 -46.031 -46.375 1 85.81 83 ALA A N 1
ATOM 615 C CA . ALA A 1 83 ? 12.391 -46.812 -47.625 1 85.81 83 ALA A CA 1
ATOM 616 C C . ALA A 1 83 ? 11.117 -46.469 -48.375 1 85.81 83 ALA A C 1
ATOM 618 O O . ALA A 1 83 ? 10.188 -45.875 -47.812 1 85.81 83 ALA A O 1
ATOM 619 N N . VAL A 1 84 ? 11.211 -46.875 -49.594 1 83.38 84 VAL A N 1
ATOM 620 C CA . VAL A 1 84 ? 10.062 -46.656 -50.469 1 83.38 84 VAL A CA 1
ATOM 621 C C . VAL A 1 84 ? 8.836 -47.375 -49.906 1 83.38 84 VAL A C 1
ATOM 623 O O . VAL A 1 84 ? 8.914 -48.562 -49.5 1 83.38 84 VAL A O 1
ATOM 626 N N . GLY A 1 85 ? 7.789 -46.656 -49.75 1 81.31 85 GLY A N 1
ATOM 627 C CA . GLY A 1 85 ? 6.539 -47.25 -49.281 1 81.31 85 GLY A CA 1
ATOM 628 C C . GLY A 1 85 ? 6.363 -47.156 -47.781 1 81.31 85 GLY A C 1
ATOM 629 O O . GLY A 1 85 ? 5.277 -47.438 -47.25 1 81.31 85 GLY A O 1
ATOM 630 N N . TYR A 1 86 ? 7.367 -46.781 -47.062 1 87.62 86 TYR A N 1
ATOM 631 C CA . TYR A 1 86 ? 7.219 -46.656 -45.625 1 87.62 86 TYR A CA 1
ATOM 632 C C . TYR A 1 86 ? 6.469 -45.375 -45.25 1 87.62 86 TYR A C 1
ATOM 634 O O . TYR A 1 86 ? 6.746 -44.312 -45.812 1 87.62 86 TYR A O 1
ATOM 642 N N . LEU A 1 87 ? 5.43 -45.5 -44.438 1 91.5 87 LEU A N 1
ATOM 643 C CA . LEU A 1 87 ? 4.711 -44.406 -43.844 1 91.5 87 LEU A CA 1
ATOM 644 C C . LEU A 1 87 ? 4.633 -44.562 -42.344 1 91.5 87 LEU A C 1
ATOM 646 O O . LEU A 1 87 ? 4.332 -45.625 -41.844 1 91.5 87 LEU A O 1
ATOM 650 N N . PRO A 1 88 ? 5.016 -43.469 -41.656 1 93 88 PRO A N 1
ATOM 651 C CA . PRO A 1 88 ? 4.832 -43.531 -40.188 1 93 88 PRO A CA 1
ATOM 652 C C . PRO A 1 88 ? 3.365 -43.688 -39.781 1 93 88 PRO A C 1
ATOM 654 O O . PRO A 1 88 ? 2.471 -43.375 -40.562 1 93 88 PRO A O 1
ATOM 657 N N . PRO A 1 89 ? 3.148 -44.219 -38.594 1 95.69 89 PRO A N 1
ATOM 658 C CA . PRO A 1 89 ? 1.767 -44.469 -38.156 1 95.69 89 PRO A CA 1
ATOM 659 C C . PRO A 1 89 ? 0.968 -43.156 -38 1 95.69 89 PRO A C 1
ATOM 661 O O . PRO A 1 89 ? -0.266 -43.188 -38 1 95.69 89 PRO A O 1
ATOM 664 N N . LEU A 1 90 ? 1.595 -42 -37.844 1 97.62 90 LEU A N 1
ATOM 665 C CA . LEU A 1 90 ? 0.926 -40.719 -37.688 1 97.62 90 LEU A CA 1
ATOM 666 C C . LEU A 1 90 ? 1.676 -39.625 -38.438 1 97.62 90 LEU A C 1
ATOM 668 O O . LEU A 1 90 ? 2.902 -39.531 -38.344 1 97.62 90 LEU A O 1
ATOM 672 N N . LEU A 1 91 ? 1.018 -38.875 -39.219 1 97 91 LEU A N 1
ATOM 673 C CA . LEU A 1 91 ? 1.505 -37.688 -39.906 1 97 91 LEU A CA 1
ATOM 674 C C . LEU A 1 91 ? 0.748 -36.438 -39.406 1 97 91 LEU A C 1
ATOM 676 O O . LEU A 1 91 ? -0.423 -36.531 -39.031 1 97 91 LEU A O 1
ATOM 680 N N . THR A 1 92 ? 1.432 -35.375 -39.375 1 98.12 92 THR A N 1
ATOM 681 C CA . THR A 1 92 ? 0.79 -34.156 -38.906 1 98.12 92 THR A CA 1
ATOM 682 C C . THR A 1 92 ? 0.719 -33.094 -40.031 1 98.12 92 THR A C 1
ATOM 684 O O . THR A 1 92 ? 1.56 -33.094 -40.938 1 98.12 92 THR A O 1
ATOM 687 N N . GLY A 1 93 ? -0.285 -32.281 -40.062 1 97.88 93 GLY A N 1
ATOM 688 C CA . GLY A 1 93 ? -0.477 -31.141 -40.906 1 97.88 93 GLY A CA 1
ATOM 689 C C . GLY A 1 93 ? -1.163 -29.984 -40.219 1 97.88 93 GLY A C 1
ATOM 690 O O . GLY A 1 93 ? -1.519 -30.078 -39.031 1 97.88 93 GLY A O 1
ATOM 691 N N . VAL A 1 94 ? -1.293 -28.859 -40.906 1 98.31 94 VAL A N 1
ATOM 692 C CA . VAL A 1 94 ? -1.948 -27.672 -40.375 1 98.31 94 VAL A CA 1
ATOM 693 C C . VAL A 1 94 ? -3.225 -27.391 -41.156 1 98.31 94 VAL A C 1
ATOM 695 O O . VAL A 1 94 ? -3.242 -27.516 -42.375 1 98.31 94 VAL A O 1
ATOM 698 N N . GLN A 1 95 ? -4.207 -27.062 -40.469 1 97.5 95 GLN A N 1
ATOM 699 C CA . GLN A 1 95 ? -5.504 -26.75 -41.062 1 97.5 95 GLN A CA 1
ATOM 700 C C . GLN A 1 95 ? -5.363 -25.75 -42.188 1 97.5 95 GLN A C 1
ATOM 702 O O . GLN A 1 95 ? -4.656 -24.75 -42.062 1 97.5 95 GLN A O 1
ATOM 707 N N . HIS A 1 96 ? -5.988 -26.047 -43.375 1 97.38 96 HIS A N 1
ATOM 708 C CA . HIS A 1 96 ? -6.098 -25.188 -44.562 1 97.38 96 HIS A CA 1
ATOM 709 C C . HIS A 1 96 ? -4.754 -25.062 -45.281 1 97.38 96 HIS A C 1
ATOM 711 O O . HIS A 1 96 ? -4.555 -24.141 -46.062 1 97.38 96 HIS A O 1
ATOM 717 N N . GLN A 1 97 ? -3.809 -25.859 -44.969 1 97.5 97 GLN A N 1
ATOM 718 C CA . GLN A 1 97 ? -2.539 -25.938 -45.688 1 97.5 97 GLN A CA 1
ATOM 719 C C . GLN A 1 97 ? -2.33 -27.328 -46.281 1 97.5 97 GLN A C 1
ATOM 721 O O . GLN A 1 97 ? -2.809 -28.328 -45.719 1 97.5 97 GLN A O 1
ATOM 726 N N . PRO A 1 98 ? -1.631 -27.375 -47.344 1 97 98 PRO A N 1
ATOM 727 C CA . PRO A 1 98 ? -1.314 -28.703 -47.875 1 97 98 PRO A CA 1
ATOM 728 C C . PRO A 1 98 ? -0.479 -29.531 -46.906 1 97 98 PRO A C 1
ATOM 730 O O . PRO A 1 98 ? 0.328 -28.984 -46.156 1 97 98 PRO A O 1
ATOM 733 N N . VAL A 1 99 ? -0.715 -30.844 -46.938 1 96.88 99 VAL A N 1
ATOM 734 C CA . VAL A 1 99 ? 0.029 -31.734 -46.062 1 96.88 99 VAL A CA 1
ATOM 735 C C . VAL A 1 99 ? 1.119 -32.438 -46.844 1 96.88 99 VAL A C 1
ATOM 737 O O . VAL A 1 99 ? 0.83 -33.156 -47.812 1 96.88 99 VAL A O 1
ATOM 740 N N . CYS A 1 100 ? 2.297 -32.25 -46.438 1 94.56 100 CYS A N 1
ATOM 741 C CA . CYS A 1 100 ? 3.428 -32.906 -47.094 1 94.56 100 CYS A CA 1
ATOM 742 C C . CYS A 1 100 ? 3.588 -34.344 -46.656 1 94.56 100 CYS A C 1
ATOM 744 O O . CYS A 1 100 ? 3.662 -34.625 -45.469 1 94.56 100 CYS A O 1
ATOM 746 N N . LEU A 1 101 ? 3.604 -35.219 -47.594 1 93.62 101 LEU A N 1
ATOM 747 C CA . LEU A 1 101 ? 3.916 -36.625 -47.312 1 93.62 101 LEU A CA 1
ATOM 748 C C . LEU A 1 101 ? 5.398 -36.906 -47.531 1 93.62 101 LEU A C 1
ATOM 750 O O . LEU A 1 101 ? 6.082 -36.125 -48.219 1 93.62 101 LEU A O 1
ATOM 754 N N . PRO A 1 102 ? 5.891 -38 -46.906 1 90.75 102 PRO A N 1
ATOM 755 C CA . PRO A 1 102 ? 7.312 -38.281 -47.094 1 90.75 102 PRO A CA 1
ATOM 756 C C . PRO A 1 102 ? 7.684 -38.469 -48.562 1 90.75 102 PRO A C 1
ATOM 758 O O . PRO A 1 102 ? 6.988 -39.219 -49.281 1 90.75 102 PRO A O 1
ATOM 761 N N . ALA A 1 103 ? 8.797 -37.938 -48.938 1 87.75 103 ALA A N 1
ATOM 762 C CA . ALA A 1 103 ? 9.242 -38 -50.312 1 87.75 103 ALA A CA 1
ATOM 763 C C . ALA A 1 103 ? 9.484 -39.438 -50.781 1 87.75 103 ALA A C 1
ATOM 765 O O . ALA A 1 103 ? 9.227 -39.781 -51.938 1 87.75 103 ALA A O 1
ATOM 766 N N . HIS A 1 104 ? 9.898 -40.188 -49.906 1 88.19 104 HIS A N 1
ATOM 767 C CA . HIS A 1 104 ? 10.281 -41.562 -50.25 1 88.19 104 HIS A CA 1
ATOM 768 C C . HIS A 1 104 ? 9.055 -42.438 -50.406 1 88.19 104 HIS A C 1
ATOM 770 O O . HIS A 1 104 ? 9.164 -43.594 -50.812 1 88.19 104 HIS A O 1
ATOM 776 N N . SER A 1 105 ? 7.902 -41.938 -50.125 1 87.56 105 SER A N 1
ATOM 777 C CA . SER A 1 105 ? 6.695 -42.75 -50.156 1 87.56 105 SER A CA 1
ATOM 778 C C . SER A 1 105 ? 6.258 -43.031 -51.594 1 87.56 105 SER A C 1
ATOM 780 O O . SER A 1 105 ? 5.484 -43.969 -51.844 1 87.56 105 SER A O 1
ATOM 782 N N . HIS A 1 106 ? 6.566 -42.188 -52.531 1 88.75 106 HIS A N 1
ATOM 783 C CA . HIS A 1 106 ? 6.254 -42.344 -53.938 1 88.75 106 HIS A CA 1
ATOM 784 C C . HIS A 1 106 ? 4.75 -42.438 -54.188 1 88.75 106 HIS A C 1
ATOM 786 O O . HIS A 1 106 ? 4.285 -43.281 -54.938 1 88.75 106 HIS A O 1
ATOM 792 N N . LEU A 1 107 ? 4.109 -41.625 -53.531 1 92.12 107 LEU A N 1
ATOM 793 C CA . LEU A 1 107 ? 2.654 -41.656 -53.562 1 92.12 107 LEU A CA 1
ATOM 794 C C . LEU A 1 107 ? 2.113 -40.656 -54.594 1 92.12 107 LEU A C 1
ATOM 796 O O . LEU A 1 107 ? 0.898 -40.5 -54.719 1 92.12 107 LEU A O 1
ATOM 800 N N . HIS A 1 108 ? 2.979 -40.094 -55.375 1 93.56 108 HIS A N 1
ATOM 801 C CA . HIS A 1 108 ? 2.578 -39.062 -56.344 1 93.56 108 HIS A CA 1
ATOM 802 C C . HIS A 1 108 ? 1.475 -39.562 -57.281 1 93.56 108 HIS A C 1
ATOM 804 O O . HIS A 1 108 ? 1.588 -40.656 -57.844 1 93.56 108 HIS A O 1
ATOM 810 N N . GLY A 1 109 ? 0.446 -38.812 -57.375 1 93.62 109 GLY A N 1
ATOM 811 C CA . GLY A 1 109 ? -0.607 -39.062 -58.344 1 93.62 109 GLY A CA 1
ATOM 812 C C . GLY A 1 109 ? -1.597 -40.094 -57.906 1 93.62 109 GLY A C 1
ATOM 813 O O . GLY A 1 109 ? -2.574 -40.406 -58.594 1 93.62 109 GLY A O 1
ATOM 814 N N . GLN A 1 110 ? -1.429 -40.562 -56.781 1 94.19 110 GLN A N 1
ATOM 815 C CA . GLN A 1 110 ? -2.314 -41.594 -56.281 1 94.19 110 GLN A CA 1
ATOM 816 C C . GLN A 1 110 ? -3.543 -41 -55.625 1 94.19 110 GLN A C 1
ATOM 818 O O . GLN A 1 110 ? -3.484 -39.906 -55.062 1 94.19 110 GLN A O 1
ATOM 823 N N . SER A 1 111 ? -4.598 -41.781 -55.719 1 95.56 111 SER A N 1
ATOM 824 C CA . SER A 1 111 ? -5.797 -41.406 -54.969 1 95.56 111 SER A CA 1
ATOM 825 C C . SER A 1 111 ? -5.781 -42.031 -53.562 1 95.56 111 SER A C 1
ATOM 827 O O . SER A 1 111 ? -5.184 -43.062 -53.344 1 95.56 111 SER A O 1
ATOM 829 N N . CYS A 1 112 ? -6.344 -41.281 -52.656 1 96.12 112 CYS A N 1
ATOM 830 C CA . CYS A 1 112 ? -6.43 -41.781 -51.281 1 96.12 112 CYS A CA 1
ATOM 831 C C . CYS A 1 112 ? -7.766 -41.406 -50.656 1 96.12 112 CYS A C 1
ATOM 833 O O . CYS A 1 112 ? -8.477 -40.531 -51.156 1 96.12 112 CYS A O 1
ATOM 835 N N . ARG A 1 113 ? -8.133 -42.125 -49.688 1 97.5 113 ARG A N 1
ATOM 836 C CA . ARG A 1 113 ? -9.352 -41.875 -48.906 1 97.5 113 ARG A CA 1
ATOM 837 C C . ARG A 1 113 ? -9.023 -41.344 -47.531 1 97.5 113 ARG A C 1
ATOM 839 O O . ARG A 1 113 ? -8.156 -41.906 -46.844 1 97.5 113 ARG A O 1
ATOM 846 N N . LEU A 1 114 ? -9.656 -40.219 -47.219 1 97.75 114 LEU A N 1
ATOM 847 C CA . LEU A 1 114 ? -9.531 -39.625 -45.906 1 97.75 114 LEU A CA 1
ATOM 848 C C . LEU A 1 114 ? -10.836 -39.75 -45.125 1 97.75 114 LEU A C 1
ATOM 850 O O . LEU A 1 114 ? -11.875 -39.25 -45.594 1 97.75 114 LEU A O 1
ATOM 854 N N . GLU A 1 115 ? -10.844 -40.406 -44.031 1 98.25 115 GLU A N 1
ATOM 855 C CA . GLU A 1 115 ? -11.977 -40.469 -43.125 1 98.25 115 GLU A CA 1
ATOM 856 C C . GLU A 1 115 ? -11.797 -39.5 -41.938 1 98.25 115 GLU A C 1
ATOM 858 O O . GLU A 1 115 ? -10.93 -39.688 -41.094 1 98.25 115 GLU A O 1
ATOM 863 N N . LEU A 1 116 ? -12.555 -38.469 -41.938 1 97.5 116 LEU A N 1
ATOM 864 C CA . LEU A 1 116 ? -12.453 -37.469 -40.906 1 97.5 116 LEU A CA 1
ATOM 865 C C . LEU A 1 116 ? -12.93 -38 -39.562 1 97.5 116 LEU A C 1
ATOM 867 O O . LEU A 1 116 ? -13.703 -38.938 -39.531 1 97.5 116 LEU A O 1
ATOM 871 N N . GLU A 1 117 ? -12.406 -37.406 -38.5 1 96.44 117 GLU A N 1
ATOM 872 C CA . GLU A 1 117 ? -12.742 -37.844 -37.156 1 96.44 117 GLU A CA 1
ATOM 873 C C . GLU A 1 117 ? -14.25 -37.75 -36.906 1 96.44 117 GLU A C 1
ATOM 875 O O . GLU A 1 117 ? -14.805 -38.531 -36.125 1 96.44 117 GLU A O 1
ATOM 880 N N . ASN A 1 118 ? -14.914 -36.875 -37.625 1 93.69 118 ASN A N 1
ATOM 881 C CA . ASN A 1 118 ? -16.359 -36.719 -37.469 1 93.69 118 ASN A CA 1
ATOM 882 C C . ASN A 1 118 ? -17.141 -37.719 -38.312 1 93.69 118 ASN A C 1
ATOM 884 O O . ASN A 1 118 ? -18.375 -37.688 -38.344 1 93.69 118 ASN A O 1
ATOM 888 N N . GLY A 1 119 ? -16.469 -38.469 -39.094 1 93.75 119 GLY A N 1
ATOM 889 C CA . GLY A 1 119 ? -17.141 -39.531 -39.844 1 93.75 119 GLY A CA 1
ATOM 890 C C . GLY A 1 119 ? -17.234 -39.25 -41.312 1 93.75 119 GLY A C 1
ATOM 891 O O . GLY A 1 119 ? -17.469 -40.188 -42.125 1 93.75 119 GLY A O 1
ATOM 892 N N . ALA A 1 120 ? -17.047 -38.094 -41.75 1 95.56 120 ALA A N 1
ATOM 893 C CA . ALA A 1 120 ? -17.094 -37.781 -43.188 1 95.56 120 ALA A CA 1
ATOM 894 C C . ALA A 1 120 ? -15.938 -38.406 -43.938 1 95.56 120 ALA A C 1
ATOM 896 O O . ALA A 1 120 ? -14.852 -38.594 -43.375 1 95.56 120 ALA A O 1
ATOM 897 N N . ARG A 1 121 ? -16.219 -38.781 -45.156 1 97.25 121 ARG A N 1
ATOM 898 C CA . ARG A 1 121 ? -15.203 -39.406 -46 1 97.25 121 ARG A CA 1
ATOM 899 C C . ARG A 1 121 ? -14.906 -38.531 -47.219 1 97.25 121 ARG A C 1
ATOM 901 O O . ARG A 1 121 ? -15.82 -38 -47.844 1 97.25 121 ARG A O 1
ATOM 908 N N . LEU A 1 122 ? -13.656 -38.375 -47.469 1 96.81 122 LEU A N 1
ATOM 909 C CA . LEU A 1 122 ? -13.203 -37.562 -48.625 1 96.81 122 LEU A CA 1
ATOM 910 C C . LEU A 1 122 ? -12.281 -38.406 -49.531 1 96.81 122 LEU A C 1
ATOM 912 O O . LEU A 1 122 ? -11.469 -39.188 -49.031 1 96.81 122 LEU A O 1
ATOM 916 N N . MET A 1 123 ? -12.484 -38.312 -50.75 1 96.81 123 MET A N 1
ATOM 917 C CA . MET A 1 123 ? -11.516 -38.844 -51.719 1 96.81 123 MET A CA 1
ATOM 918 C C . MET A 1 123 ? -10.57 -37.719 -52.188 1 96.81 123 MET A C 1
ATOM 920 O O . MET A 1 123 ? -11.023 -36.688 -52.688 1 96.81 123 MET A O 1
ATOM 924 N N . LEU A 1 124 ? -9.328 -37.969 -52 1 96.5 124 LEU A N 1
ATOM 925 C CA . LEU A 1 124 ? -8.336 -36.938 -52.312 1 96.5 124 LEU A CA 1
ATOM 926 C C . LEU A 1 124 ? -7.344 -37.469 -53.375 1 96.5 124 LEU A C 1
ATOM 928 O O . LEU A 1 124 ? -7.164 -38.688 -53.5 1 96.5 124 LEU A O 1
ATOM 932 N N . LEU A 1 125 ? -6.789 -36.5 -54.094 1 96.38 125 LEU A N 1
ATOM 933 C CA . LEU A 1 125 ? -5.719 -36.812 -55.031 1 96.38 125 LEU A CA 1
ATOM 934 C C . LEU A 1 125 ? -4.395 -36.219 -54.562 1 96.38 125 LEU A C 1
ATOM 936 O O . LEU A 1 125 ? -4.309 -35.031 -54.281 1 96.38 125 LEU A O 1
ATOM 940 N N . ILE A 1 126 ? -3.387 -37.031 -54.438 1 96.56 126 ILE A N 1
ATOM 941 C CA . ILE A 1 126 ? -2.049 -36.594 -54.062 1 96.56 126 ILE A CA 1
ATOM 942 C C . ILE A 1 126 ? -1.366 -35.906 -55.219 1 96.56 126 ILE A C 1
ATOM 944 O O . ILE A 1 126 ? -1.54 -36.312 -56.375 1 96.56 126 ILE A O 1
ATOM 948 N N . SER A 1 127 ? -0.57 -34.938 -54.969 1 95.81 127 SER A N 1
ATOM 949 C CA . SER A 1 127 ? 0.07 -34.125 -56 1 95.81 127 SER A CA 1
ATOM 950 C C . SER A 1 127 ? 0.885 -35.031 -56.938 1 95.81 127 SER A C 1
ATOM 952 O O . SER A 1 127 ? 1.462 -36.031 -56.5 1 95.81 127 SER A O 1
ATOM 954 N N . SER A 1 128 ? 1.016 -34.594 -58.188 1 94.19 128 SER A N 1
ATOM 955 C CA . SER A 1 128 ? 1.702 -35.406 -59.188 1 94.19 128 SER A CA 1
ATOM 956 C C . SER A 1 128 ? 3.064 -34.812 -59.531 1 94.19 128 SER A C 1
ATOM 958 O O . SER A 1 128 ? 3.838 -35.406 -60.281 1 94.19 128 SER A O 1
ATOM 960 N N . ASP A 1 129 ? 3.287 -33.688 -58.938 1 93.81 129 ASP A N 1
ATOM 961 C CA . ASP A 1 129 ? 4.562 -33.062 -59.25 1 93.81 129 ASP A CA 1
ATOM 962 C C . ASP A 1 129 ? 5.73 -33.875 -58.656 1 93.81 129 ASP A C 1
ATOM 964 O O . ASP A 1 129 ? 5.949 -33.875 -57.469 1 93.81 129 ASP A O 1
ATOM 968 N N . LEU A 1 130 ? 6.508 -34.406 -59.438 1 91.5 130 LEU A N 1
ATOM 969 C CA . LEU A 1 130 ? 7.586 -35.281 -59 1 91.5 130 LEU A CA 1
ATOM 970 C C . LEU A 1 130 ? 8.789 -34.5 -58.531 1 91.5 130 LEU A C 1
ATOM 972 O O . LEU A 1 130 ? 9.703 -35.031 -57.906 1 91.5 130 LEU A O 1
ATOM 976 N N . ASN A 1 131 ? 8.781 -33.125 -58.75 1 91.12 131 ASN A N 1
ATOM 977 C CA . ASN A 1 131 ? 9.891 -32.25 -58.344 1 91.12 131 ASN A CA 1
ATOM 978 C C . ASN A 1 131 ? 9.734 -31.781 -56.906 1 91.12 131 ASN A C 1
ATOM 980 O O . ASN A 1 131 ? 10.594 -31.078 -56.375 1 91.12 131 ASN A O 1
ATOM 984 N N . ALA A 1 132 ? 8.688 -32.188 -56.375 1 92.69 132 ALA A N 1
ATOM 985 C CA . ALA A 1 132 ? 8.398 -31.891 -54.969 1 92.69 132 ALA A CA 1
ATOM 986 C C . ALA A 1 132 ? 7.859 -33.094 -54.25 1 92.69 132 ALA A C 1
ATOM 988 O O . ALA A 1 132 ? 7.418 -34.062 -54.875 1 92.69 132 ALA A O 1
ATOM 989 N N . PRO A 1 133 ? 8.023 -33.094 -52.969 1 92.56 133 PRO A N 1
ATOM 990 C CA . PRO A 1 133 ? 7.398 -34.188 -52.219 1 92.56 133 PRO A CA 1
ATOM 991 C C . PRO A 1 133 ? 5.895 -34.281 -52.469 1 92.56 133 PRO A C 1
ATOM 993 O O . PRO A 1 133 ? 5.242 -33.281 -52.719 1 92.56 133 PRO A O 1
ATOM 996 N N . PRO A 1 134 ? 5.359 -35.438 -52.469 1 94.62 134 PRO A N 1
ATOM 997 C CA . PRO A 1 134 ? 3.906 -35.562 -52.594 1 94.62 134 PRO A CA 1
ATOM 998 C C . PRO A 1 134 ? 3.146 -34.844 -51.5 1 94.62 134 PRO A C 1
ATOM 1000 O O . PRO A 1 134 ? 3.57 -34.844 -50.344 1 94.62 134 PRO A O 1
ATOM 1003 N N . THR A 1 135 ? 2.062 -34.188 -51.875 1 96.94 135 THR A N 1
ATOM 1004 C CA . THR A 1 135 ? 1.28 -33.438 -50.938 1 96.94 135 THR A CA 1
ATOM 1005 C C . THR A 1 135 ? -0.201 -33.781 -51.031 1 96.94 135 THR A C 1
ATOM 1007 O O . THR A 1 135 ? -0.698 -34.062 -52.125 1 96.94 135 THR A O 1
ATOM 1010 N N . LEU A 1 136 ? -0.875 -33.812 -49.938 1 97 136 LEU A N 1
ATOM 1011 C CA . LEU A 1 136 ? -2.332 -33.812 -49.906 1 97 136 LEU A CA 1
ATOM 1012 C C . LEU A 1 136 ? -2.889 -32.406 -50 1 97 136 LEU A C 1
ATOM 1014 O O . LEU A 1 136 ? -2.252 -31.453 -49.562 1 97 136 LEU A O 1
ATOM 1018 N N . PRO A 1 137 ? -4.047 -32.219 -50.625 1 96.5 137 PRO A N 1
ATOM 1019 C CA . PRO A 1 137 ? -4.68 -30.906 -50.594 1 96.5 137 PRO A CA 1
ATOM 1020 C C . PRO A 1 137 ? -5.031 -30.469 -49.156 1 96.5 137 PRO A C 1
ATOM 1022 O O . PRO A 1 137 ? -5.086 -31.297 -48.25 1 96.5 137 PRO A O 1
ATOM 1025 N N . PRO A 1 138 ? -5.199 -29.109 -49 1 97 138 PRO A N 1
ATOM 1026 C CA . PRO A 1 138 ? -5.547 -28.594 -47.656 1 97 138 PRO A CA 1
ATOM 1027 C C . PRO A 1 138 ? -6.797 -29.25 -47.094 1 97 138 PRO A C 1
ATOM 1029 O O . PRO A 1 138 ? -7.754 -29.516 -47.812 1 97 138 PRO A O 1
ATOM 1032 N N . ILE A 1 139 ? -6.711 -29.531 -45.844 1 97 139 ILE A N 1
ATOM 1033 C CA . ILE A 1 139 ? -7.836 -30.078 -45.094 1 97 139 ILE A CA 1
ATOM 1034 C C . ILE A 1 139 ? -8.383 -29.016 -44.156 1 97 139 ILE A C 1
ATOM 1036 O O . ILE A 1 139 ? -7.637 -28.422 -43.375 1 97 139 ILE A O 1
ATOM 1040 N N . ALA A 1 140 ? -9.719 -28.828 -44.094 1 96.12 140 ALA A N 1
ATOM 1041 C CA . ALA A 1 140 ? -10.328 -27.703 -43.375 1 96.12 140 ALA A CA 1
ATOM 1042 C C . ALA A 1 140 ? -10.68 -28.078 -41.938 1 96.12 140 ALA A C 1
ATOM 1044 O O . ALA A 1 140 ? -10.758 -27.203 -41.062 1 96.12 140 ALA A O 1
ATOM 1045 N N . VAL A 1 141 ? -10.906 -29.312 -41.719 1 97.06 141 VAL A N 1
ATOM 1046 C CA . VAL A 1 141 ? -11.398 -29.75 -40.406 1 97.06 141 VAL A CA 1
ATOM 1047 C C . VAL A 1 141 ? -10.234 -30.25 -39.562 1 97.06 141 VAL A C 1
ATOM 1049 O O . VAL A 1 141 ? -9.586 -31.234 -39.906 1 97.06 141 VAL A O 1
ATOM 1052 N N . PRO A 1 142 ? -9.938 -29.578 -38.438 1 98.12 142 PRO A N 1
ATOM 1053 C CA . PRO A 1 142 ? -8.898 -30.109 -37.531 1 98.12 142 PRO A CA 1
ATOM 1054 C C . PRO A 1 142 ? -9.336 -31.391 -36.844 1 98.12 142 PRO A C 1
ATOM 1056 O O . PRO A 1 142 ? -10.531 -31.625 -36.656 1 98.12 142 PRO A O 1
ATOM 1059 N N . GLY A 1 143 ? -8.383 -32.188 -36.469 1 98.31 143 GLY A N 1
ATOM 1060 C CA . GLY A 1 143 ? -8.688 -33.438 -35.75 1 98.31 143 GLY A CA 1
ATOM 1061 C C . GLY A 1 143 ? -7.758 -34.562 -36.125 1 98.31 143 GLY A C 1
ATOM 1062 O O . GLY A 1 143 ? -6.789 -34.375 -36.844 1 98.31 143 GLY A O 1
ATOM 1063 N N . TYR A 1 144 ? -7.988 -35.719 -35.469 1 98.44 144 TYR A N 1
ATOM 1064 C CA . TYR A 1 144 ? -7.293 -36.969 -35.781 1 98.44 144 TYR A CA 1
ATOM 1065 C C . TYR A 1 144 ? -8.094 -37.781 -36.812 1 98.44 144 TYR A C 1
ATOM 1067 O O . TYR A 1 144 ? -9.062 -38.469 -36.438 1 98.44 144 TYR A O 1
ATOM 1075 N N . HIS A 1 145 ? -7.617 -37.812 -38.062 1 98.38 145 HIS A N 1
ATOM 1076 C CA . HIS A 1 145 ? -8.312 -38.469 -39.156 1 98.38 145 HIS A CA 1
ATOM 1077 C C . HIS A 1 145 ? -7.617 -39.781 -39.531 1 98.38 145 HIS A C 1
ATOM 1079 O O . HIS A 1 145 ? -6.52 -40.062 -39.062 1 98.38 145 HIS A O 1
ATOM 1085 N N . ARG A 1 146 ? -8.266 -40.531 -40.312 1 98.12 146 ARG A N 1
ATOM 1086 C CA . ARG A 1 146 ? -7.699 -41.781 -40.844 1 98.12 146 ARG A CA 1
ATOM 1087 C C . ARG A 1 146 ? -7.441 -41.656 -42.344 1 98.12 146 ARG A C 1
ATOM 1089 O O . ARG A 1 146 ? -8.359 -41.375 -43.125 1 98.12 146 ARG A O 1
ATOM 1096 N N . LEU A 1 147 ? -6.23 -41.844 -42.719 1 97.56 147 LEU A N 1
ATOM 1097 C CA . LEU A 1 147 ? -5.836 -41.812 -44.125 1 97.56 147 LEU A CA 1
ATOM 1098 C C . LEU A 1 147 ? -5.594 -43.219 -44.656 1 97.56 147 LEU A C 1
ATOM 1100 O O . LEU A 1 147 ? -4.793 -43.969 -44.094 1 97.56 147 LEU A O 1
ATOM 1104 N N . LEU A 1 148 ? -6.273 -43.594 -45.594 1 97.12 148 LEU A N 1
ATOM 1105 C CA . LEU A 1 148 ? -6.082 -44.844 -46.312 1 97.12 148 LEU A CA 1
ATOM 1106 C C . LEU A 1 148 ? -5.441 -44.594 -47.688 1 97.12 148 LEU A C 1
ATOM 1108 O O . LEU A 1 148 ? -6.047 -43.969 -48.562 1 97.12 148 LEU A O 1
ATOM 1112 N N . VAL A 1 149 ? -4.219 -45.062 -47.844 1 94.88 149 VAL A N 1
ATOM 1113 C CA . VAL A 1 149 ? -3.5 -44.781 -49.094 1 94.88 149 VAL A CA 1
ATOM 1114 C C . VAL A 1 149 ? -2.574 -45.969 -49.406 1 94.88 149 VAL A C 1
ATOM 1116 O O . VAL A 1 149 ? -1.833 -46.438 -48.562 1 94.88 149 VAL A O 1
ATOM 1119 N N . ALA A 1 150 ? -2.611 -46.438 -50.625 1 91.75 150 ALA A N 1
ATOM 1120 C CA . ALA A 1 150 ? -1.722 -47.469 -51.156 1 91.75 150 ALA A CA 1
ATOM 1121 C C . ALA A 1 150 ? -1.66 -48.688 -50.219 1 91.75 150 ALA A C 1
ATOM 1123 O O . ALA A 1 150 ? -0.577 -49.188 -49.906 1 91.75 150 ALA A O 1
ATOM 1124 N N . GLY A 1 151 ? -2.738 -49.031 -49.625 1 90.5 151 GLY A N 1
ATOM 1125 C CA . GLY A 1 151 ? -2.83 -50.219 -48.75 1 90.5 151 GLY A CA 1
ATOM 1126 C C . GLY A 1 151 ? -2.441 -49.938 -47.312 1 90.5 151 GLY A C 1
ATOM 1127 O O . GLY A 1 151 ? -2.5 -50.844 -46.469 1 90.5 151 GLY A O 1
ATOM 1128 N N . HIS A 1 152 ? -2.016 -48.688 -47.062 1 93 152 HIS A N 1
ATOM 1129 C CA . HIS A 1 152 ? -1.669 -48.312 -45.688 1 93 152 HIS A CA 1
ATOM 1130 C C . HIS A 1 152 ? -2.816 -47.562 -45.031 1 93 152 HIS A C 1
ATOM 1132 O O . HIS A 1 152 ? -3.605 -46.875 -45.719 1 93 152 HIS A O 1
ATOM 1138 N N . ILE A 1 153 ? -2.947 -47.812 -43.812 1 95.5 153 ILE A N 1
ATOM 1139 C CA . ILE A 1 153 ? -3.859 -47.031 -42.969 1 95.5 153 ILE A CA 1
ATOM 1140 C C . ILE A 1 153 ? -3.07 -46.312 -41.875 1 95.5 153 ILE A C 1
ATOM 1142 O O . ILE A 1 153 ? -2.367 -46.938 -41.094 1 95.5 153 ILE A O 1
ATOM 1146 N N . LEU A 1 154 ? -3.105 -45 -41.844 1 95.81 154 LEU A N 1
ATOM 1147 C CA . LEU A 1 154 ? -2.398 -44.219 -40.812 1 95.81 154 LEU A CA 1
ATOM 1148 C C . LEU A 1 154 ? -3.277 -43.094 -40.312 1 95.81 154 LEU A C 1
ATOM 1150 O O . LEU A 1 154 ? -4.336 -42.812 -40.875 1 95.81 154 LEU A O 1
ATOM 1154 N N . THR A 1 155 ? -2.896 -42.531 -39.156 1 98.12 155 THR A N 1
ATOM 1155 C CA . THR A 1 155 ? -3.572 -41.375 -38.594 1 98.12 155 THR A CA 1
ATOM 1156 C C . THR A 1 155 ? -3.035 -40.094 -39.188 1 98.12 155 THR A C 1
ATOM 1158 O O . THR A 1 155 ? -1.82 -39.906 -39.281 1 98.12 155 THR A O 1
ATOM 1161 N N . LEU A 1 156 ? -3.855 -39.219 -39.688 1 98.19 156 LEU A N 1
ATOM 1162 C CA . LEU A 1 156 ? -3.508 -37.875 -40.125 1 98.19 156 LEU A CA 1
ATOM 1163 C C . LEU A 1 156 ? -4.016 -36.844 -39.125 1 98.19 156 LEU A C 1
ATOM 1165 O O . LEU A 1 156 ? -5.223 -36.594 -39.062 1 98.19 156 LEU A O 1
ATOM 1169 N N . ALA A 1 157 ? -3.152 -36.281 -38.312 1 98.69 157 ALA A N 1
ATOM 1170 C CA . ALA A 1 157 ? -3.512 -35.25 -37.344 1 98.69 157 ALA A CA 1
ATOM 1171 C C . ALA A 1 157 ? -3.459 -33.875 -38 1 98.69 157 ALA A C 1
ATOM 1173 O O . ALA A 1 157 ? -2.387 -33.406 -38.375 1 98.69 157 ALA A O 1
ATOM 1174 N N . ILE A 1 158 ? -4.543 -33.219 -38.156 1 98.56 158 ILE A N 1
ATOM 1175 C CA . ILE A 1 158 ? -4.621 -31.844 -38.688 1 98.56 158 ILE A CA 1
ATOM 1176 C C . ILE A 1 158 ? -4.793 -30.859 -37.562 1 98.56 158 ILE A C 1
ATOM 1178 O O . ILE A 1 158 ? -5.84 -30.828 -36.906 1 98.56 158 ILE A O 1
ATOM 1182 N N . ALA A 1 159 ? -3.803 -30.078 -37.312 1 98.62 159 ALA A N 1
ATOM 1183 C CA . ALA A 1 159 ? -3.783 -29.141 -36.188 1 98.62 159 ALA A CA 1
ATOM 1184 C C . ALA A 1 159 ? -4.238 -27.75 -36.625 1 98.62 159 ALA A C 1
ATOM 1186 O O . ALA A 1 159 ? -4.043 -27.375 -37.781 1 98.62 159 ALA A O 1
ATOM 1187 N N . PRO A 1 160 ? -4.898 -26.984 -35.75 1 98.19 160 PRO A N 1
ATOM 1188 C CA . PRO A 1 160 ? -5.02 -25.547 -36 1 98.19 160 PRO A CA 1
ATOM 1189 C C . PRO A 1 160 ? -3.666 -24.859 -36.156 1 98.19 160 PRO A C 1
ATOM 1191 O O . PRO A 1 160 ? -2.641 -25.406 -35.75 1 98.19 160 PRO A O 1
ATOM 1194 N N . ALA A 1 161 ? -3.672 -23.656 -36.656 1 97.19 161 ALA A N 1
ATOM 1195 C CA . ALA A 1 161 ? -2.441 -22.938 -36.969 1 97.19 161 ALA A CA 1
ATOM 1196 C C . ALA A 1 161 ? -1.698 -22.531 -35.688 1 97.19 161 ALA A C 1
ATOM 1198 O O . ALA A 1 161 ? -0.476 -22.375 -35.719 1 97.19 161 ALA A O 1
ATOM 1199 N N . ARG A 1 162 ? -2.447 -22.375 -34.625 1 97.69 162 ARG A N 1
ATOM 1200 C CA . ARG A 1 162 ? -1.863 -21.984 -33.344 1 97.69 162 ARG A CA 1
ATOM 1201 C C . ARG A 1 162 ? -2.645 -22.594 -32.188 1 97.69 162 ARG A C 1
ATOM 1203 O O . ARG A 1 162 ? -3.764 -23.078 -32.375 1 97.69 162 ARG A O 1
ATOM 1210 N N . CYS A 1 163 ? -2.092 -22.578 -31.062 1 98.38 163 CYS A N 1
ATOM 1211 C CA . CYS A 1 163 ? -2.754 -23.047 -29.844 1 98.38 163 CYS A CA 1
ATOM 1212 C C . CYS A 1 163 ? -3.883 -22.094 -29.453 1 98.38 163 CYS A C 1
ATOM 1214 O O . CYS A 1 163 ? -3.971 -20.984 -29.953 1 98.38 163 CYS A O 1
ATOM 1216 N N . TYR A 1 164 ? -4.781 -22.625 -28.641 1 97.31 164 TYR A N 1
ATOM 1217 C CA . TYR A 1 164 ? -5.699 -21.781 -27.875 1 97.31 164 TYR A CA 1
ATOM 1218 C C . TYR A 1 164 ? -4.934 -20.828 -26.969 1 97.31 164 TYR A C 1
ATOM 1220 O O . TYR A 1 164 ? -4.297 -21.266 -26 1 97.31 164 TYR A O 1
ATOM 1228 N N . THR A 1 165 ? -4.98 -19.5 -27.297 1 95.62 165 THR A N 1
ATOM 1229 C CA . THR A 1 165 ? -4.082 -18.547 -26.656 1 95.62 165 THR A CA 1
ATOM 1230 C C . THR A 1 165 ? -4.754 -17.906 -25.438 1 95.62 165 THR A C 1
ATOM 1232 O O . THR A 1 165 ? -5.949 -18.094 -25.219 1 95.62 165 THR A O 1
ATOM 1235 N N . ILE A 1 166 ? -3.973 -17.203 -24.719 1 95.69 166 ILE A N 1
ATOM 1236 C CA . ILE A 1 166 ? -4.461 -16.438 -23.578 1 95.69 166 ILE A CA 1
ATOM 1237 C C . ILE A 1 166 ? -5.477 -15.391 -24.062 1 95.69 166 ILE A C 1
ATOM 1239 O O . ILE A 1 166 ? -6.508 -15.188 -23.406 1 95.69 166 ILE A O 1
ATOM 1243 N N . ALA A 1 167 ? -5.211 -14.742 -25.141 1 92.44 167 ALA A N 1
ATOM 1244 C CA . ALA A 1 167 ? -6.141 -13.773 -25.703 1 92.44 167 ALA A CA 1
ATOM 1245 C C . ALA A 1 167 ? -7.492 -14.414 -26 1 92.44 167 ALA A C 1
ATOM 1247 O O . ALA A 1 167 ? -8.539 -13.805 -25.766 1 92.44 167 ALA A O 1
ATOM 1248 N N . ASP A 1 168 ? -7.453 -15.672 -26.516 1 93.69 168 ASP A N 1
ATOM 1249 C CA . ASP A 1 168 ? -8.688 -16.391 -26.781 1 93.69 168 ASP A CA 1
ATOM 1250 C C . ASP A 1 168 ? -9.492 -16.625 -25.5 1 93.69 168 ASP A C 1
ATOM 1252 O O . ASP A 1 168 ? -10.719 -16.484 -25.5 1 93.69 168 ASP A O 1
ATOM 1256 N N . ALA A 1 169 ? -8.812 -16.938 -24.469 1 94.94 169 ALA A N 1
ATOM 1257 C CA . ALA A 1 169 ? -9.453 -17.25 -23.188 1 94.94 169 ALA A CA 1
ATOM 1258 C C . ALA A 1 169 ? -10.039 -16 -22.547 1 94.94 169 ALA A C 1
ATOM 1260 O O . ALA A 1 169 ? -11.086 -16.062 -21.906 1 94.94 169 ALA A O 1
ATOM 1261 N N . LEU A 1 170 ? -9.352 -14.844 -22.609 1 91.19 170 LEU A N 1
ATOM 1262 C CA . LEU A 1 170 ? -9.766 -13.602 -21.969 1 91.19 170 LEU A CA 1
ATOM 1263 C C . LEU A 1 170 ? -10.844 -12.906 -22.781 1 91.19 170 LEU A C 1
ATOM 1265 O O . LEU A 1 170 ? -11.453 -11.938 -22.312 1 91.19 170 LEU A O 1
ATOM 1269 N N . GLY A 1 171 ? -11.312 -13.367 -23.625 1 75.69 171 GLY A N 1
ATOM 1270 C CA . GLY A 1 171 ? -12.398 -12.82 -24.422 1 75.69 171 GLY A CA 1
ATOM 1271 C C . GLY A 1 171 ? -11.922 -11.867 -25.516 1 75.69 171 GLY A C 1
ATOM 1272 O O . GLY A 1 171 ? -10.797 -11.375 -25.469 1 75.69 171 GLY A O 1
ATOM 1273 N N . GLU A 1 172 ? -12.258 -12.008 -26.766 1 59.62 172 GLU A N 1
ATOM 1274 C CA . GLU A 1 172 ? -11.945 -11.469 -28.078 1 59.62 172 GLU A CA 1
ATOM 1275 C C . GLU A 1 172 ? -11.648 -9.969 -28.016 1 59.62 172 GLU A C 1
ATOM 1277 O O . GLU A 1 172 ? -11.688 -9.273 -29.031 1 59.62 172 GLU A O 1
ATOM 1282 N N . GLN A 1 173 ? -11.5 -9.492 -26.656 1 53.03 173 GLN A N 1
ATOM 1283 C CA . GLN A 1 173 ? -11.062 -8.109 -26.812 1 53.03 173 GLN A CA 1
ATOM 1284 C C . GLN A 1 173 ? -9.547 -8.023 -26.938 1 53.03 173 GLN A C 1
ATOM 1286 O O . GLN A 1 173 ? -8.82 -8.547 -26.094 1 53.03 173 GLN A O 1
ATOM 1291 N N . ALA A 1 174 ? -9.094 -7.828 -28.094 1 52.06 174 ALA A N 1
ATOM 1292 C CA . ALA A 1 174 ? -7.711 -7.789 -28.578 1 52.06 174 ALA A CA 1
ATOM 1293 C C . ALA A 1 174 ? -6.777 -7.219 -27.516 1 52.06 174 ALA A C 1
ATOM 1295 O O . ALA A 1 174 ? -5.637 -7.676 -27.375 1 52.06 174 ALA A O 1
ATOM 1296 N N . ASP A 1 175 ? -7.254 -6.332 -26.625 1 62.41 175 ASP A N 1
ATOM 1297 C CA . ASP A 1 175 ? -6.316 -5.637 -25.75 1 62.41 175 ASP A CA 1
ATOM 1298 C C . ASP A 1 175 ? -6.496 -6.066 -24.297 1 62.41 175 ASP A C 1
ATOM 1300 O O . ASP A 1 175 ? -5.992 -5.406 -23.391 1 62.41 175 ASP A O 1
ATOM 1304 N N . ALA A 1 176 ? -7.043 -7.359 -24.266 1 77.06 176 ALA A N 1
ATOM 1305 C CA . ALA A 1 176 ? -7.309 -7.75 -22.875 1 77.06 176 ALA A CA 1
ATOM 1306 C C . ALA A 1 176 ? -6.062 -8.336 -22.219 1 77.06 176 ALA A C 1
ATOM 1308 O O . ALA A 1 176 ? -5.355 -9.148 -22.828 1 77.06 176 ALA A O 1
ATOM 1309 N N . ARG A 1 177 ? -5.629 -7.855 -21.156 1 89.5 177 ARG A N 1
ATOM 1310 C CA . ARG A 1 177 ? -4.531 -8.312 -20.312 1 89.5 177 ARG A CA 1
ATOM 1311 C C . ARG A 1 177 ? -5.043 -8.773 -18.953 1 89.5 177 ARG A C 1
ATOM 1313 O O . ARG A 1 177 ? -5.941 -8.156 -18.391 1 89.5 177 ARG A O 1
ATOM 1320 N N . GLY A 1 178 ? -4.582 -10.016 -18.578 1 94.19 178 GLY A N 1
ATOM 1321 C CA . GLY A 1 178 ? -4.953 -10.508 -17.266 1 94.19 178 GLY A CA 1
ATOM 1322 C C . GLY A 1 178 ? -3.762 -10.742 -16.359 1 94.19 178 GLY A C 1
ATOM 1323 O O . GLY A 1 178 ? -2.623 -10.453 -16.734 1 94.19 178 GLY A O 1
ATOM 1324 N N . TRP A 1 179 ? -4.039 -11.133 -15.164 1 96.75 179 TRP A N 1
ATOM 1325 C CA . TRP A 1 179 ? -2.975 -11.578 -14.266 1 96.75 179 TRP A CA 1
ATOM 1326 C C . TRP A 1 179 ? -3.344 -12.898 -13.602 1 96.75 179 TRP A C 1
ATOM 1328 O O . TRP A 1 179 ? -4.504 -13.32 -13.641 1 96.75 179 TRP A O 1
ATOM 1338 N N . ALA A 1 180 ? -2.344 -13.633 -13.117 1 98 180 ALA A N 1
ATOM 1339 C CA . ALA A 1 180 ? -2.535 -14.93 -12.469 1 98 180 ALA A CA 1
ATOM 1340 C C . ALA A 1 180 ? -1.717 -15.023 -11.188 1 98 180 ALA A C 1
ATOM 1342 O O . ALA A 1 180 ? -0.649 -14.414 -11.078 1 98 180 ALA A O 1
ATOM 1343 N N . LEU A 1 181 ? -2.305 -15.742 -10.281 1 98.44 181 LEU A N 1
ATOM 1344 C CA . LEU A 1 181 ? -1.591 -16.109 -9.062 1 98.44 181 LEU A CA 1
ATOM 1345 C C . LEU A 1 181 ? -0.937 -17.469 -9.203 1 98.44 181 LEU A C 1
ATOM 1347 O O . LEU A 1 181 ? -1.549 -18.406 -9.734 1 98.44 181 LEU A O 1
ATOM 1351 N N . ALA A 1 182 ? 0.313 -17.562 -8.836 1 98.56 182 ALA A N 1
ATOM 1352 C CA . ALA A 1 182 ? 0.986 -18.859 -8.812 1 98.56 182 ALA A CA 1
ATOM 1353 C C . ALA A 1 182 ? 1.184 -19.344 -7.383 1 98.56 182 ALA A C 1
ATOM 1355 O O . ALA A 1 182 ? 1.513 -18.562 -6.492 1 98.56 182 ALA A O 1
ATOM 1356 N N . ALA A 1 183 ? 0.961 -20.672 -7.172 1 97.94 183 ALA A N 1
ATOM 1357 C CA . ALA A 1 183 ? 1.116 -21.234 -5.836 1 97.94 183 ALA A CA 1
ATOM 1358 C C . ALA A 1 183 ? 1.618 -22.672 -5.898 1 97.94 183 ALA A C 1
ATOM 1360 O O . ALA A 1 183 ? 1.257 -23.422 -6.812 1 97.94 183 ALA A O 1
ATOM 1361 N N . GLN A 1 184 ? 2.449 -23 -4.938 1 98.12 184 GLN A N 1
ATOM 1362 C CA . GLN A 1 184 ? 2.746 -24.406 -4.668 1 98.12 184 GLN A CA 1
ATOM 1363 C C . GLN A 1 184 ? 1.624 -25.062 -3.873 1 98.12 184 GLN A C 1
ATOM 1365 O O . GLN A 1 184 ? 1.418 -24.734 -2.699 1 98.12 184 GLN A O 1
ATOM 1370 N N . VAL A 1 185 ? 0.988 -26 -4.426 1 98.38 185 VAL A N 1
ATOM 1371 C CA . VAL A 1 185 ? -0.218 -26.562 -3.826 1 98.38 185 VAL A CA 1
ATOM 1372 C C . VAL A 1 185 ? 0.112 -27.141 -2.457 1 98.38 185 VAL A C 1
ATOM 1374 O O . VAL A 1 185 ? -0.622 -26.938 -1.489 1 98.38 185 VAL A O 1
ATOM 1377 N N . TYR A 1 186 ? 1.225 -27.812 -2.305 1 98.06 186 TYR A N 1
ATOM 1378 C CA . TYR A 1 186 ? 1.598 -28.484 -1.062 1 98.06 186 TYR A CA 1
ATOM 1379 C C . TYR A 1 186 ? 1.787 -27.484 0.065 1 98.06 186 TYR A C 1
ATOM 1381 O O . TYR A 1 186 ? 1.717 -27.828 1.243 1 98.06 186 TYR A O 1
ATOM 1389 N N . GLY A 1 187 ? 2.084 -26.25 -0.317 1 97.44 187 GLY A N 1
ATOM 1390 C CA . GLY A 1 187 ? 2.422 -25.234 0.668 1 97.44 187 GLY A CA 1
ATOM 1391 C C . GLY A 1 187 ? 1.207 -24.531 1.234 1 97.44 187 GLY A C 1
ATOM 1392 O O . GLY A 1 187 ? 1.312 -23.797 2.221 1 97.44 187 GLY A O 1
ATOM 1393 N N . LEU A 1 188 ? 0.053 -24.719 0.658 1 97.69 188 LEU A N 1
ATOM 1394 C CA . LEU A 1 188 ? -1.188 -24.125 1.148 1 97.69 188 LEU A CA 1
ATOM 1395 C C . LEU A 1 188 ? -1.601 -24.766 2.477 1 97.69 188 LEU A C 1
ATOM 1397 O O . LEU A 1 188 ? -1.233 -25.906 2.768 1 97.69 188 LEU A O 1
ATOM 1401 N N . ARG A 1 189 ? -2.311 -24.016 3.262 1 95.5 189 ARG A N 1
ATOM 1402 C CA . ARG A 1 189 ? -2.787 -24.5 4.551 1 95.5 189 ARG A CA 1
ATOM 1403 C C . ARG A 1 189 ? -4.312 -24.516 4.598 1 95.5 189 ARG A C 1
ATOM 1405 O O . ARG A 1 189 ? -4.969 -23.688 3.977 1 95.5 189 ARG A O 1
ATOM 1412 N N . SER A 1 190 ? -4.902 -25.391 5.082 1 89.44 190 SER A N 1
ATOM 1413 C CA . SER A 1 190 ? -6.336 -25.453 5.34 1 89.44 190 SER A CA 1
ATOM 1414 C C . SER A 1 190 ? -6.629 -25.469 6.836 1 89.44 190 SER A C 1
ATOM 1416 O O . SER A 1 190 ? -5.836 -25.984 7.625 1 89.44 190 SER A O 1
ATOM 1418 N N . ASP A 1 191 ? -7.66 -24.453 7.117 1 68.19 191 ASP A N 1
ATOM 1419 C CA . ASP A 1 191 ? -8.133 -24.078 8.445 1 68.19 191 ASP A CA 1
ATOM 1420 C C . ASP A 1 191 ? -8.227 -25.312 9.352 1 68.19 191 ASP A C 1
ATOM 1422 O O . ASP A 1 191 ? -8.891 -26.297 9 1 68.19 191 ASP A O 1
ATOM 1426 N N . SER A 1 192 ? -7.199 -25.328 10.211 1 54.16 192 SER A N 1
ATOM 1427 C CA . SER A 1 192 ? -6.859 -26.219 11.312 1 54.16 192 SER A CA 1
ATOM 1428 C C . SER A 1 192 ? -7.984 -26.281 12.344 1 54.16 192 SER A C 1
ATOM 1430 O O . SER A 1 192 ? -8.938 -25.5 12.273 1 54.16 192 SER A O 1
ATOM 1432 N N . LEU A 1 193 ? -7.387 -26.266 13.617 1 48.69 193 LEU A N 1
ATOM 1433 C CA . LEU A 1 193 ? -7.871 -26.656 14.938 1 48.69 193 LEU A CA 1
ATOM 1434 C C . LEU A 1 193 ? -8.852 -25.625 15.484 1 48.69 193 LEU A C 1
ATOM 1436 O O . LEU A 1 193 ? -8.438 -24.547 15.938 1 48.69 193 LEU A O 1
ATOM 1440 N N . LYS A 1 194 ? -9.805 -25.297 14.664 1 47.75 194 LYS A N 1
ATOM 1441 C CA . LYS A 1 194 ? -10.766 -24.531 15.453 1 47.75 194 LYS A CA 1
ATOM 1442 C C . LYS A 1 194 ? -11.094 -25.25 16.766 1 47.75 194 LYS A C 1
ATOM 1444 O O . LYS A 1 194 ? -11.039 -26.484 16.828 1 47.75 194 LYS A O 1
ATOM 1449 N N . PRO A 1 195 ? -11.047 -24.5 17.75 1 48.72 195 PRO A N 1
ATOM 1450 C CA . PRO A 1 195 ? -11.203 -25.109 19.078 1 48.72 195 PRO A CA 1
ATOM 1451 C C . PRO A 1 195 ? -12.188 -26.281 19.078 1 48.72 195 PRO A C 1
ATOM 1453 O O . PRO A 1 195 ? -12.062 -27.188 19.891 1 48.72 195 PRO A O 1
ATOM 1456 N N . ALA A 1 196 ? -13.438 -25.938 18.484 1 45.38 196 ALA A N 1
ATOM 1457 C CA . ALA A 1 196 ? -14.227 -27.141 18.703 1 45.38 196 ALA A CA 1
ATOM 1458 C C . ALA A 1 196 ? -13.719 -28.297 17.844 1 45.38 196 ALA A C 1
ATOM 1460 O O . ALA A 1 196 ? -13.562 -28.156 16.625 1 45.38 196 ALA A O 1
ATOM 1461 N N . ARG A 1 197 ? -12.875 -29.234 18.281 1 51.34 197 ARG A N 1
ATOM 1462 C CA . ARG A 1 197 ? -12.117 -30.453 18 1 51.34 197 ARG A CA 1
ATOM 1463 C C . ARG A 1 197 ? -12.672 -31.156 16.75 1 51.34 197 ARG A C 1
ATOM 1465 O O . ARG A 1 197 ? -12.219 -32.25 16.406 1 51.34 197 ARG A O 1
ATOM 1472 N N . LYS A 1 198 ? -13.617 -30.547 15.953 1 56.28 198 LYS A N 1
ATOM 1473 C CA . LYS A 1 198 ? -14.297 -31.391 14.969 1 56.28 198 LYS A CA 1
ATOM 1474 C C . LYS A 1 198 ? -13.664 -31.219 13.586 1 56.28 198 LYS A C 1
ATOM 1476 O O . LYS A 1 198 ? -13.938 -32 12.672 1 56.28 198 LYS A O 1
ATOM 1481 N N . VAL A 1 199 ? -12.688 -30.25 13.445 1 67.12 199 VAL A N 1
ATOM 1482 C CA . VAL A 1 199 ? -12.078 -30.109 12.125 1 67.12 199 VAL A CA 1
ATOM 1483 C C . VAL A 1 199 ? -10.555 -30.172 12.25 1 67.12 199 VAL A C 1
ATOM 1485 O O . VAL A 1 199 ? -9.961 -29.453 13.055 1 67.12 199 VAL A O 1
ATOM 1488 N N . TYR A 1 200 ? -9.859 -31.219 11.688 1 81.81 200 TYR A N 1
ATOM 1489 C CA . TYR A 1 200 ? -8.445 -31.469 11.906 1 81.81 200 TYR A CA 1
ATOM 1490 C C . TYR A 1 200 ? -7.598 -30.844 10.805 1 81.81 200 TYR A C 1
ATOM 1492 O O . TYR A 1 200 ? -6.371 -30.781 10.914 1 81.81 200 TYR A O 1
ATOM 1500 N N . GLY A 1 201 ? -8.102 -30.219 9.797 1 89.06 201 GLY A N 1
ATOM 1501 C CA . GLY A 1 201 ? -7.332 -29.531 8.766 1 89.06 201 GLY A CA 1
ATOM 1502 C C . GLY A 1 201 ? -6.586 -30.469 7.844 1 89.06 201 GLY A C 1
ATOM 1503 O O . GLY A 1 201 ? -7.094 -31.547 7.492 1 89.06 201 GLY A O 1
ATOM 1504 N N . ASP A 1 202 ? -5.18 -30.078 7.41 1 94.62 202 ASP A N 1
ATOM 1505 C CA . ASP A 1 202 ? -4.566 -30.75 6.262 1 94.62 202 ASP A CA 1
ATOM 1506 C C . ASP A 1 202 ? -3.498 -31.734 6.703 1 94.62 202 ASP A C 1
ATOM 1508 O O . ASP A 1 202 ? -2.99 -32.5 5.891 1 94.62 202 ASP A O 1
ATOM 1512 N N . GLY A 1 203 ? -3.109 -31.766 7.984 1 94.62 203 GLY A N 1
ATOM 1513 C CA . GLY A 1 203 ? -2.145 -32.719 8.492 1 94.62 203 GLY A CA 1
ATOM 1514 C C . GLY A 1 203 ? -0.744 -32.5 7.949 1 94.62 203 GLY A C 1
ATOM 1515 O O . GLY A 1 203 ? 0.069 -33.438 7.922 1 94.62 203 GLY A O 1
ATOM 1516 N N . GLY A 1 204 ? -0.432 -31.328 7.418 1 96.38 204 GLY A N 1
ATOM 1517 C CA . GLY A 1 204 ? 0.944 -30.969 7.113 1 96.38 204 GLY A CA 1
ATOM 1518 C C . GLY A 1 204 ? 1.221 -30.875 5.625 1 96.38 204 GLY A C 1
ATOM 1519 O O . GLY A 1 204 ? 2.311 -30.469 5.215 1 96.38 204 GLY A O 1
ATOM 1520 N N . ILE A 1 205 ? 0.301 -31.281 4.719 1 97.81 205 ILE A N 1
ATOM 1521 C CA . ILE A 1 205 ? 0.454 -31.172 3.271 1 97.81 205 ILE A CA 1
ATOM 1522 C C . ILE A 1 205 ? -0.746 -30.438 2.678 1 97.81 205 ILE A C 1
ATOM 1524 O O . ILE A 1 205 ? -1.893 -30.844 2.879 1 97.81 205 ILE A O 1
ATOM 1528 N N . GLY A 1 206 ? -0.445 -29.328 1.99 1 97.81 206 GLY A N 1
ATOM 1529 C CA . GLY A 1 206 ? -1.519 -28.688 1.255 1 97.81 206 GLY A CA 1
ATOM 1530 C C . GLY A 1 206 ? -2.168 -29.594 0.224 1 97.81 206 GLY A C 1
ATOM 1531 O O . GLY A 1 206 ? -1.567 -30.578 -0.21 1 97.81 206 GLY A O 1
ATOM 1532 N N . HIS A 1 207 ? -3.402 -29.266 -0.139 1 98 207 HIS A N 1
ATOM 1533 C CA . HIS A 1 207 ? -4.164 -30.203 -0.959 1 98 207 HIS A CA 1
ATOM 1534 C C . HIS A 1 207 ? -5.121 -29.469 -1.892 1 98 207 HIS A C 1
ATOM 1536 O O . HIS A 1 207 ? -5.184 -28.234 -1.88 1 98 207 HIS A O 1
ATOM 1542 N N . PHE A 1 208 ? -5.84 -30.219 -2.709 1 98.12 208 PHE A N 1
ATOM 1543 C CA . PHE A 1 208 ? -6.695 -29.672 -3.756 1 98.12 208 PHE A CA 1
ATOM 1544 C C . PHE A 1 208 ? -7.852 -28.875 -3.156 1 98.12 208 PHE A C 1
ATOM 1546 O O . PHE A 1 208 ? -8.359 -27.953 -3.781 1 98.12 208 PHE A O 1
ATOM 1553 N N . GLY A 1 209 ? -8.289 -29.234 -1.938 1 97 209 GLY A N 1
ATOM 1554 C CA . GLY A 1 209 ? -9.305 -28.438 -1.263 1 97 209 GLY A CA 1
ATOM 1555 C C . GLY A 1 209 ? -8.852 -27.016 -0.982 1 97 209 GLY A C 1
ATOM 1556 O O . GLY A 1 209 ? -9.625 -26.062 -1.136 1 97 209 GLY A O 1
ATOM 1557 N N . ALA A 1 210 ? -7.629 -26.922 -0.528 1 97.25 210 ALA A N 1
ATOM 1558 C CA . ALA A 1 210 ? -7.062 -25.594 -0.287 1 97.25 210 ALA A CA 1
ATOM 1559 C C . ALA A 1 210 ? -6.93 -24.812 -1.59 1 97.25 210 ALA A C 1
ATOM 1561 O O . ALA A 1 210 ? -7.125 -23.594 -1.61 1 97.25 210 ALA A O 1
ATOM 1562 N N . LEU A 1 211 ? -6.559 -25.484 -2.635 1 97.75 211 LEU A N 1
ATOM 1563 C CA . LEU A 1 211 ? -6.488 -24.875 -3.955 1 97.75 211 LEU A CA 1
ATOM 1564 C C . LEU A 1 211 ? -7.848 -24.328 -4.379 1 97.75 211 LEU A C 1
ATOM 1566 O O . LEU A 1 211 ? -7.945 -23.219 -4.879 1 97.75 211 LEU A O 1
ATOM 1570 N N . ALA A 1 212 ? -8.891 -25.109 -4.172 1 97.88 212 ALA A N 1
ATOM 1571 C CA . ALA A 1 212 ? -10.258 -24.703 -4.484 1 97.88 212 ALA A CA 1
ATOM 1572 C C . ALA A 1 212 ? -10.656 -23.469 -3.682 1 97.88 212 ALA A C 1
ATOM 1574 O O . ALA A 1 212 ? -11.367 -22.594 -4.188 1 97.88 212 ALA A O 1
ATOM 1575 N N . ALA A 1 213 ? -10.164 -23.406 -2.477 1 96.62 213 ALA A N 1
ATOM 1576 C CA . ALA A 1 213 ? -10.477 -22.281 -1.601 1 96.62 213 ALA A CA 1
ATOM 1577 C C . ALA A 1 213 ? -9.703 -21.031 -2.014 1 96.62 213 ALA A C 1
ATOM 1579 O O . ALA A 1 213 ? -10.172 -19.906 -1.81 1 96.62 213 ALA A O 1
ATOM 1580 N N . LEU A 1 214 ? -8.555 -21.188 -2.576 1 97.81 214 LEU A N 1
ATOM 1581 C CA . LEU A 1 214 ? -7.684 -20.078 -2.953 1 97.81 214 LEU A CA 1
ATOM 1582 C C . LEU A 1 214 ? -8.219 -19.359 -4.184 1 97.81 214 LEU A C 1
ATOM 1584 O O . LEU A 1 214 ? -8.078 -18.141 -4.312 1 97.81 214 LEU A O 1
ATOM 1588 N N . ALA A 1 215 ? -8.867 -20.078 -5.074 1 97.44 215 ALA A N 1
ATOM 1589 C CA . ALA A 1 215 ? -9.258 -19.562 -6.383 1 97.44 215 ALA A CA 1
ATOM 1590 C C . ALA A 1 215 ? -10.195 -18.375 -6.25 1 97.44 215 ALA A C 1
ATOM 1592 O O . ALA A 1 215 ? -9.93 -17.297 -6.805 1 97.44 215 ALA A O 1
ATOM 1593 N N . PRO A 1 216 ? -11.258 -18.453 -5.445 1 96.69 216 PRO A N 1
ATOM 1594 C CA . PRO A 1 216 ? -12.148 -17.297 -5.336 1 96.69 216 PRO A CA 1
ATOM 1595 C C . PRO A 1 216 ? -11.484 -16.109 -4.664 1 96.69 216 PRO A C 1
ATOM 1597 O O . PRO A 1 216 ? -11.812 -14.953 -4.977 1 96.69 216 PRO A O 1
ATOM 1600 N N . LEU A 1 217 ? -10.555 -16.328 -3.766 1 96.25 217 LEU A N 1
ATOM 1601 C CA . LEU A 1 217 ? -9.852 -15.234 -3.107 1 96.25 217 LEU A CA 1
ATOM 1602 C C . LEU A 1 217 ? -9.062 -14.414 -4.121 1 96.25 217 LEU A C 1
ATOM 1604 O O . LEU A 1 217 ? -9.086 -13.18 -4.074 1 96.25 217 LEU A O 1
ATOM 1608 N N . ALA A 1 218 ? -8.367 -15.086 -5.008 1 96.5 218 ALA A N 1
ATOM 1609 C CA . ALA A 1 218 ? -7.605 -14.406 -6.047 1 96.5 218 ALA A CA 1
ATOM 1610 C C . ALA A 1 218 ? -8.531 -13.758 -7.07 1 96.5 218 ALA A C 1
ATOM 1612 O O . ALA A 1 218 ? -8.281 -12.641 -7.531 1 96.5 218 ALA A O 1
ATOM 1613 N N . SER A 1 219 ? -9.594 -14.422 -7.398 1 95.88 219 SER A N 1
ATOM 1614 C CA . SER A 1 219 ? -10.547 -13.938 -8.398 1 95.88 219 SER A CA 1
ATOM 1615 C C . SER A 1 219 ? -11.219 -12.648 -7.934 1 95.88 219 SER A C 1
ATOM 1617 O O . SER A 1 219 ? -11.562 -11.797 -8.75 1 95.88 219 SER A O 1
ATOM 1619 N N . GLU A 1 220 ? -11.367 -12.547 -6.66 1 93.19 220 GLU A N 1
ATOM 1620 C CA . GLU A 1 220 ? -11.953 -11.336 -6.098 1 93.19 220 GLU A CA 1
ATOM 1621 C C . GLU A 1 220 ? -11.18 -10.094 -6.52 1 93.19 220 GLU A C 1
ATOM 1623 O O . GLU A 1 220 ? -11.742 -9.008 -6.629 1 93.19 220 GLU A O 1
ATOM 1628 N N . TYR A 1 221 ? -9.969 -10.258 -6.762 1 93.44 221 TYR A N 1
ATOM 1629 C CA . TYR A 1 221 ? -9.125 -9.141 -7.172 1 93.44 221 TYR A CA 1
ATOM 1630 C C . TYR A 1 221 ? -8.867 -9.18 -8.672 1 93.44 221 TYR A C 1
ATOM 1632 O O . TYR A 1 221 ? -7.945 -8.523 -9.164 1 93.44 221 TYR A O 1
ATOM 1640 N N . GLY A 1 222 ? -9.57 -10.062 -9.445 1 93.25 222 GLY A N 1
ATOM 1641 C CA . GLY A 1 222 ? -9.539 -10.031 -10.898 1 93.25 222 GLY A CA 1
ATOM 1642 C C . GLY A 1 222 ? -8.562 -11.016 -11.5 1 93.25 222 GLY A C 1
ATOM 1643 O O . GLY A 1 222 ? -8.234 -10.93 -12.68 1 93.25 222 GLY A O 1
ATOM 1644 N N . ALA A 1 223 ? -8.047 -11.969 -10.734 1 96.38 223 ALA A N 1
ATOM 1645 C CA . ALA A 1 223 ? -7.145 -12.969 -11.305 1 96.38 223 ALA A CA 1
ATOM 1646 C C . ALA A 1 223 ? -7.84 -13.781 -12.391 1 96.38 223 ALA A C 1
ATOM 1648 O O . ALA A 1 223 ? -8.953 -14.273 -12.188 1 96.38 223 ALA A O 1
ATOM 1649 N N . ALA A 1 224 ? -7.152 -13.891 -13.477 1 96.81 224 ALA A N 1
ATOM 1650 C CA . ALA A 1 224 ? -7.699 -14.648 -14.594 1 96.81 224 ALA A CA 1
ATOM 1651 C C . ALA A 1 224 ? -7.383 -16.141 -14.453 1 96.81 224 ALA A C 1
ATOM 1653 O O . ALA A 1 224 ? -8.008 -16.984 -15.102 1 96.81 224 ALA A O 1
ATOM 1654 N N . ALA A 1 225 ? -6.391 -16.406 -13.617 1 97.81 225 ALA A N 1
ATOM 1655 C CA . ALA A 1 225 ? -5.941 -17.797 -13.508 1 97.81 225 ALA A CA 1
ATOM 1656 C C . ALA A 1 225 ? -5.199 -18.031 -12.195 1 97.81 225 ALA A C 1
ATOM 1658 O O . ALA A 1 225 ? -4.828 -17.078 -11.508 1 97.81 225 ALA A O 1
ATOM 1659 N N . LEU A 1 226 ? -5.113 -19.297 -11.867 1 98.25 226 LEU A N 1
ATOM 1660 C CA . LEU A 1 226 ? -4.289 -19.812 -10.781 1 98.25 226 LEU A CA 1
ATOM 1661 C C . LEU A 1 226 ? -3.305 -20.859 -11.297 1 98.25 226 LEU A C 1
ATOM 1663 O O . LEU A 1 226 ? -3.707 -21.953 -11.664 1 98.25 226 LEU A O 1
ATOM 1667 N N . ALA A 1 227 ? -2.01 -20.438 -11.359 1 98.44 227 ALA A N 1
ATOM 1668 C CA . ALA A 1 227 ? -0.971 -21.359 -11.781 1 98.44 227 ALA A CA 1
ATOM 1669 C C . ALA A 1 227 ? -0.489 -22.219 -10.617 1 98.44 227 ALA A C 1
ATOM 1671 O O . ALA A 1 227 ? -0.237 -21.703 -9.523 1 98.44 227 ALA A O 1
ATOM 1672 N N . MET A 1 228 ? -0.408 -23.484 -10.812 1 97.5 228 MET A N 1
ATOM 1673 C CA . MET A 1 228 ? -0.048 -24.359 -9.695 1 97.5 228 MET A CA 1
ATOM 1674 C C . MET A 1 228 ? 1.249 -25.109 -9.984 1 97.5 228 MET A C 1
ATOM 1676 O O . MET A 1 228 ? 1.656 -25.219 -11.141 1 97.5 228 MET A O 1
ATOM 1680 N N . SER A 1 229 ? 1.908 -25.562 -8.961 1 96.88 229 SER A N 1
ATOM 1681 C CA . SER A 1 229 ? 3.018 -26.5 -9.094 1 96.88 229 SER A CA 1
ATOM 1682 C C . SER A 1 229 ? 2.568 -27.812 -9.742 1 96.88 229 SER A C 1
ATOM 1684 O O . SER A 1 229 ? 1.37 -28.094 -9.812 1 96.88 229 SER A O 1
ATOM 1686 N N . PRO A 1 230 ? 3.539 -28.609 -10.227 1 97.88 230 PRO A N 1
ATOM 1687 C CA . PRO A 1 230 ? 3.121 -29.906 -10.766 1 97.88 230 PRO A CA 1
ATOM 1688 C C . PRO A 1 230 ? 2.385 -30.766 -9.742 1 97.88 230 PRO A C 1
ATOM 1690 O O . PRO A 1 230 ? 2.758 -30.781 -8.57 1 97.88 230 PRO A O 1
ATOM 1693 N N . VAL A 1 231 ? 1.384 -31.406 -10.227 1 98.44 231 VAL A N 1
ATOM 1694 C CA . VAL A 1 231 ? 0.603 -32.281 -9.344 1 98.44 231 VAL A CA 1
ATOM 1695 C C . VAL A 1 231 ? 0.678 -33.719 -9.82 1 98.44 231 VAL A C 1
ATOM 1697 O O . VAL A 1 231 ? -0.246 -34.5 -9.586 1 98.44 231 VAL A O 1
ATOM 1700 N N . HIS A 1 232 ? 1.756 -34.062 -10.484 1 98.44 232 HIS A N 1
ATOM 1701 C CA . HIS A 1 232 ? 1.977 -35.406 -11.039 1 98.44 232 HIS A CA 1
ATOM 1702 C C . HIS A 1 232 ? 2.104 -36.438 -9.93 1 98.44 232 HIS A C 1
ATOM 1704 O O . HIS A 1 232 ? 2.496 -36.125 -8.812 1 98.44 232 HIS A O 1
ATOM 1710 N N . ALA A 1 233 ? 1.814 -37.719 -10.305 1 98.62 233 ALA A N 1
ATOM 1711 C CA . ALA A 1 233 ? 1.98 -38.812 -9.375 1 98.62 233 ALA A CA 1
ATOM 1712 C C . ALA A 1 233 ? 3.445 -39 -8.984 1 98.62 233 ALA A C 1
ATOM 1714 O O . ALA A 1 233 ? 4.316 -39.094 -9.852 1 98.62 233 ALA A O 1
ATOM 1715 N N . MET A 1 234 ? 3.627 -38.969 -7.738 1 98.06 234 MET A N 1
ATOM 1716 C CA . MET A 1 234 ? 4.938 -39.312 -7.184 1 98.06 234 MET A CA 1
ATOM 1717 C C . MET A 1 234 ? 5.02 -40.781 -6.824 1 98.06 234 MET A C 1
ATOM 1719 O O . MET A 1 234 ? 4.434 -41.625 -7.508 1 98.06 234 MET A O 1
ATOM 1723 N N . PHE A 1 235 ? 5.871 -41.156 -5.84 1 97.88 235 PHE A N 1
ATOM 1724 C CA . PHE A 1 235 ? 5.996 -42.531 -5.371 1 97.88 235 PHE A CA 1
ATOM 1725 C C . PHE A 1 235 ? 5.332 -42.719 -4.012 1 97.88 235 PHE A C 1
ATOM 1727 O O . PHE A 1 235 ? 5.836 -42.219 -3.002 1 97.88 235 PHE A O 1
ATOM 1734 N N . THR A 1 236 ? 4.223 -43.469 -3.975 1 97.81 236 THR A N 1
ATOM 1735 C CA . THR A 1 236 ? 3.547 -43.625 -2.693 1 97.81 236 THR A CA 1
ATOM 1736 C C . THR A 1 236 ? 4.379 -44.5 -1.752 1 97.81 236 THR A C 1
ATOM 1738 O O . THR A 1 236 ? 4.238 -44.406 -0.531 1 97.81 236 THR A O 1
ATOM 1741 N N . ALA A 1 237 ? 5.266 -45.375 -2.301 1 97.81 237 ALA A N 1
ATOM 1742 C CA . ALA A 1 237 ? 6.125 -46.219 -1.491 1 97.81 237 ALA A CA 1
ATOM 1743 C C . ALA A 1 237 ? 7.273 -45.438 -0.875 1 97.81 237 ALA A C 1
ATOM 1745 O O . ALA A 1 237 ? 7.922 -45.906 0.068 1 97.81 237 ALA A O 1
ATOM 1746 N N . ASP A 1 238 ? 7.547 -44.25 -1.405 1 97 238 ASP A N 1
ATOM 1747 C CA . ASP A 1 238 ? 8.586 -43.344 -0.902 1 97 238 ASP A CA 1
ATOM 1748 C C . ASP A 1 238 ? 8.094 -41.906 -0.83 1 97 238 ASP A C 1
ATOM 1750 O O . ASP A 1 238 ? 8.555 -41.062 -1.582 1 97 238 ASP A O 1
ATOM 1754 N N . PRO A 1 239 ? 7.273 -41.625 0.107 1 96.62 239 PRO A N 1
ATOM 1755 C CA . PRO A 1 239 ? 6.652 -40.312 0.179 1 96.62 239 PRO A CA 1
ATOM 1756 C C . PRO A 1 239 ? 7.656 -39.188 0.513 1 96.62 239 PRO A C 1
ATOM 1758 O O . PRO A 1 239 ? 7.328 -38 0.432 1 96.62 239 PRO A O 1
ATOM 1761 N N . GLY A 1 240 ? 8.883 -39.531 0.804 1 95.62 240 GLY A N 1
ATOM 1762 C CA . GLY A 1 240 ? 9.906 -38.531 1.141 1 95.62 240 GLY A CA 1
ATOM 1763 C C . GLY A 1 240 ? 10.422 -37.781 -0.064 1 95.62 240 GLY A C 1
ATOM 1764 O O . GLY A 1 240 ? 11.078 -36.75 0.083 1 95.62 240 GLY A O 1
ATOM 1765 N N . ARG A 1 241 ? 10.18 -38.219 -1.27 1 93.62 241 ARG A N 1
ATOM 1766 C CA . ARG A 1 241 ? 10.562 -37.5 -2.486 1 93.62 241 ARG A CA 1
ATOM 1767 C C . ARG A 1 241 ? 9.758 -36.219 -2.652 1 93.62 241 ARG A C 1
ATOM 1769 O O . ARG A 1 241 ? 8.555 -36.281 -2.9 1 93.62 241 ARG A O 1
ATOM 1776 N N . SER A 1 242 ? 10.477 -35.094 -2.607 1 92.06 242 SER A N 1
ATOM 1777 C CA . SER A 1 242 ? 9.766 -33.844 -2.445 1 92.06 242 SER A CA 1
ATOM 1778 C C . SER A 1 242 ? 9.664 -33.094 -3.77 1 92.06 242 SER A C 1
ATOM 1780 O O . SER A 1 242 ? 8.789 -32.219 -3.941 1 92.06 242 SER A O 1
ATOM 1782 N N . SER A 1 243 ? 10.531 -33.312 -4.781 1 93.12 243 SER A N 1
ATOM 1783 C CA . SER A 1 243 ? 10.531 -32.5 -6 1 93.12 243 SER A CA 1
ATOM 1784 C C . SER A 1 243 ? 9.359 -32.875 -6.906 1 93.12 243 SER A C 1
ATOM 1786 O O . SER A 1 243 ? 9.305 -34 -7.43 1 93.12 243 SER A O 1
ATOM 1788 N N . PRO A 1 244 ? 8.469 -31.984 -7.098 1 95.94 244 PRO A N 1
ATOM 1789 C CA . PRO A 1 244 ? 7.34 -32.281 -7.977 1 95.94 244 PRO A CA 1
ATOM 1790 C C . PRO A 1 244 ? 7.75 -32.406 -9.438 1 95.94 244 PRO A C 1
ATOM 1792 O O . PRO A 1 244 ? 6.949 -32.844 -10.281 1 95.94 244 PRO A O 1
ATOM 1795 N N . TYR A 1 245 ? 8.992 -32.156 -9.758 1 94.69 245 TYR A N 1
ATOM 1796 C CA . TYR A 1 245 ? 9.484 -32.219 -11.125 1 94.69 245 TYR A CA 1
ATOM 1797 C C . TYR A 1 245 ? 10.203 -33.531 -11.391 1 94.69 245 TYR A C 1
ATOM 1799 O O . TYR A 1 245 ? 10.781 -33.75 -12.461 1 94.69 245 TYR A O 1
ATOM 1807 N N . SER A 1 246 ? 10.164 -34.438 -10.422 1 93.69 246 SER A N 1
ATOM 1808 C CA . SER A 1 246 ? 10.664 -35.781 -10.602 1 93.69 246 SER A CA 1
ATOM 1809 C C . SER A 1 246 ? 9.586 -36.812 -10.297 1 93.69 246 SER A C 1
ATOM 1811 O O . SER A 1 246 ? 9.781 -37.688 -9.43 1 93.69 246 SER A O 1
ATOM 1813 N N . PRO A 1 247 ? 8.578 -36.812 -11.031 1 96.88 247 PRO A N 1
ATOM 1814 C CA . PRO A 1 247 ? 7.422 -37.688 -10.75 1 96.88 247 PRO A CA 1
ATOM 1815 C C . PRO A 1 247 ? 7.633 -39.125 -11.211 1 96.88 247 PRO A C 1
ATOM 1817 O O . PRO A 1 247 ? 8.508 -39.375 -12.039 1 96.88 247 PRO A O 1
ATOM 1820 N N . SER A 1 248 ? 6.816 -40 -10.641 1 96.94 248 SER A N 1
ATOM 1821 C CA . SER A 1 248 ? 6.699 -41.375 -11.117 1 96.94 248 SER A CA 1
ATOM 1822 C C . SER A 1 248 ? 5.984 -41.438 -12.461 1 96.94 248 SER A C 1
ATOM 1824 O O . SER A 1 248 ? 6.285 -42.281 -13.289 1 96.94 248 SER A O 1
ATOM 1826 N N . SER A 1 249 ? 5.035 -40.531 -12.586 1 97.75 249 SER A N 1
ATOM 1827 C CA . SER A 1 249 ? 4.246 -40.5 -13.812 1 97.75 249 SER A CA 1
ATOM 1828 C C . SER A 1 249 ? 3.594 -39.156 -14.031 1 97.75 249 SER A C 1
ATOM 1830 O O . SER A 1 249 ? 3.051 -38.562 -13.094 1 97.75 249 SER A O 1
ATOM 1832 N N . ARG A 1 250 ? 3.646 -38.688 -15.25 1 97.69 250 ARG A N 1
ATOM 1833 C CA . ARG A 1 250 ? 2.998 -37.438 -15.625 1 97.69 250 ARG A CA 1
ATOM 1834 C C . ARG A 1 250 ? 1.566 -37.688 -16.094 1 97.69 250 ARG A C 1
ATOM 1836 O O . ARG A 1 250 ? 0.826 -36.719 -16.359 1 97.69 250 ARG A O 1
ATOM 1843 N N . LEU A 1 251 ? 1.158 -38.938 -16.156 1 97.69 251 LEU A N 1
ATOM 1844 C CA . LEU A 1 251 ? -0.179 -39.281 -16.609 1 97.69 251 LEU A CA 1
ATOM 1845 C C . LEU A 1 251 ? -1.189 -39.219 -15.469 1 97.69 251 LEU A C 1
ATOM 1847 O O . LEU A 1 251 ? -2.395 -39.094 -15.711 1 97.69 251 LEU A O 1
ATOM 1851 N N . PHE A 1 252 ? -0.696 -39.312 -14.289 1 98.44 252 PHE A N 1
ATOM 1852 C CA . PHE A 1 252 ? -1.598 -39.438 -13.148 1 98.44 252 PHE A CA 1
ATOM 1853 C C . PHE A 1 252 ? -1.258 -38.406 -12.07 1 98.44 252 PHE A C 1
ATOM 1855 O O . PHE A 1 252 ? -0.378 -37.562 -12.258 1 98.44 252 PHE A O 1
ATOM 1862 N N . LEU A 1 253 ? -2.035 -38.438 -10.977 1 98.69 253 LEU A N 1
ATOM 1863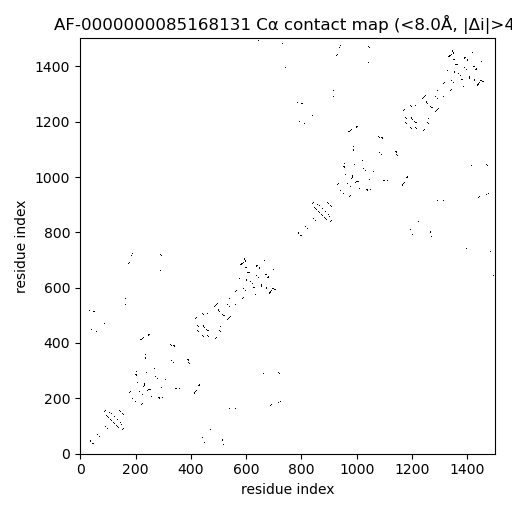 C CA . LEU A 1 253 ? -1.976 -37.344 -10.016 1 98.69 253 LEU A CA 1
ATOM 1864 C C . LEU A 1 253 ? -1.357 -37.781 -8.703 1 98.69 253 LEU A C 1
ATOM 1866 O O . LEU A 1 253 ? -1.388 -38.969 -8.375 1 98.69 253 LEU A O 1
ATOM 1870 N N . ASN A 1 254 ? -0.758 -36.875 -8 1 98.75 254 ASN A N 1
ATOM 1871 C CA . ASN A 1 254 ? -0.166 -37.125 -6.691 1 98.75 254 ASN A CA 1
ATOM 1872 C C . ASN A 1 254 ? -1.234 -37.312 -5.621 1 98.75 254 ASN A C 1
ATOM 1874 O O . ASN A 1 254 ? -1.915 -36.375 -5.227 1 98.75 254 ASN A O 1
ATOM 1878 N N . PRO A 1 255 ? -1.363 -38.5 -5.082 1 98.62 255 PRO A N 1
ATOM 1879 C CA . PRO A 1 255 ? -2.42 -38.75 -4.098 1 98.62 255 PRO A CA 1
ATOM 1880 C C . PRO A 1 255 ? -2.201 -38 -2.793 1 98.62 255 PRO A C 1
ATOM 1882 O O . PRO A 1 255 ? -3.141 -37.812 -2.014 1 98.62 255 PRO A O 1
ATOM 1885 N N . LEU A 1 256 ? -1.011 -37.531 -2.568 1 98.62 256 LEU A N 1
ATOM 1886 C CA . LEU A 1 256 ? -0.72 -36.812 -1.329 1 98.62 256 LEU A CA 1
ATOM 1887 C C . LEU A 1 256 ? -1.4 -35.469 -1.315 1 98.62 256 LEU A C 1
ATOM 1889 O O . LEU A 1 256 ? -1.493 -34.812 -0.267 1 98.62 256 LEU A O 1
ATOM 1893 N N . LEU A 1 257 ? -1.924 -35.031 -2.467 1 98.69 257 LEU A N 1
ATOM 1894 C CA . LEU A 1 257 ? -2.572 -33.719 -2.559 1 98.69 257 LEU A CA 1
ATOM 1895 C C . LEU A 1 257 ? -4.086 -33.844 -2.436 1 98.69 257 LEU A C 1
ATOM 1897 O O . LEU A 1 257 ? -4.82 -32.875 -2.633 1 98.69 257 LEU A O 1
ATOM 1901 N N . ILE A 1 258 ? -4.582 -35.062 -2.094 1 98.56 258 ILE A N 1
ATOM 1902 C CA . ILE A 1 258 ? -6 -35.281 -1.823 1 98.56 258 ILE A CA 1
ATOM 1903 C C . ILE A 1 258 ? -6.379 -34.656 -0.488 1 98.56 258 ILE A C 1
ATOM 1905 O O . ILE A 1 258 ? -5.645 -34.75 0.496 1 98.56 258 ILE A O 1
ATOM 1909 N N . ASP A 1 259 ? -7.438 -34 -0.443 1 97.38 259 ASP A N 1
ATOM 1910 C CA . ASP A 1 259 ? -8.07 -33.531 0.788 1 97.38 259 ASP A CA 1
ATOM 1911 C C . ASP A 1 259 ? -8.859 -34.656 1.462 1 97.38 259 ASP A C 1
ATOM 1913 O O . ASP A 1 259 ? -9.914 -35.062 0.971 1 97.38 259 ASP A O 1
ATOM 1917 N N . PRO A 1 260 ? -8.359 -35.094 2.592 1 96.12 260 PRO A N 1
ATOM 1918 C CA . PRO A 1 260 ? -9.07 -36.188 3.244 1 96.12 260 PRO A CA 1
ATOM 1919 C C . PRO A 1 260 ? -10.516 -35.844 3.584 1 96.12 260 PRO A C 1
ATOM 1921 O O . PRO A 1 260 ? -11.406 -36.688 3.428 1 96.12 260 PRO A O 1
ATOM 1924 N N . ALA A 1 261 ? -10.773 -34.625 3.951 1 93.62 261 ALA A N 1
ATOM 1925 C CA . ALA A 1 261 ? -12.109 -34.25 4.375 1 93.62 261 ALA A CA 1
ATOM 1926 C C . ALA A 1 261 ? -13.07 -34.188 3.188 1 93.62 261 ALA A C 1
ATOM 1928 O O . ALA A 1 261 ? -14.289 -34.188 3.365 1 93.62 261 ALA A O 1
ATOM 1929 N N . ALA A 1 262 ? -12.57 -34.156 1.984 1 94.81 262 ALA A N 1
ATOM 1930 C CA . ALA A 1 262 ? -13.422 -34.031 0.8 1 94.81 262 ALA A CA 1
ATOM 1931 C C . ALA A 1 262 ? -13.875 -35.406 0.321 1 94.81 262 ALA A C 1
ATOM 1933 O O . ALA A 1 262 ? -14.695 -35.5 -0.593 1 94.81 262 ALA A O 1
ATOM 1934 N N . ILE A 1 263 ? -13.367 -36.469 0.881 1 94.88 263 ILE A N 1
ATOM 1935 C CA . ILE A 1 263 ? -13.703 -37.812 0.459 1 94.88 263 ILE A CA 1
ATOM 1936 C C . ILE A 1 263 ? -15.078 -38.219 0.999 1 94.88 263 ILE A C 1
ATOM 1938 O O . ILE A 1 263 ? -16 -38.469 0.227 1 94.88 263 ILE A O 1
ATOM 1942 N N . LEU A 1 264 ? -15.266 -38.156 2.371 1 92.25 264 LEU A N 1
ATOM 1943 C CA . LEU A 1 264 ? -16.516 -38.531 3.02 1 92.25 264 LEU A CA 1
ATOM 1944 C C . LEU A 1 264 ? -16.953 -37.469 4.02 1 92.25 264 LEU A C 1
ATOM 1946 O O . LEU A 1 264 ? -17.859 -37.719 4.824 1 92.25 264 LEU A O 1
ATOM 1950 N N . GLY A 1 265 ? -16.281 -36.312 3.945 1 90.25 265 GLY A N 1
ATOM 1951 C CA . GLY A 1 265 ? -16.656 -35.219 4.82 1 90.25 265 GLY A CA 1
ATOM 1952 C C . GLY A 1 265 ? -15.727 -35.062 6.012 1 90.25 265 GLY A C 1
ATOM 1953 O O . GLY A 1 265 ? -14.945 -35.969 6.32 1 90.25 265 GLY A O 1
ATOM 1954 N N . GLU A 1 266 ? -15.797 -33.969 6.68 1 90.88 266 GLU A N 1
ATOM 1955 C CA . GLU A 1 266 ? -14.969 -33.656 7.836 1 90.88 266 GLU A CA 1
ATOM 1956 C C . GLU A 1 266 ? -15.219 -34.594 8.992 1 90.88 266 GLU A C 1
ATOM 1958 O O . GLU A 1 266 ? -14.297 -34.938 9.734 1 90.88 266 GLU A O 1
ATOM 1963 N N . ALA A 1 267 ? -16.438 -35.062 9.125 1 89.62 267 ALA A N 1
ATOM 1964 C CA . ALA A 1 267 ? -16.797 -35.969 10.203 1 89.62 267 ALA A CA 1
ATOM 1965 C C . ALA A 1 267 ? -16.109 -37.344 10.039 1 89.62 267 ALA A C 1
ATOM 1967 O O . ALA A 1 267 ? -15.664 -37.938 11.016 1 89.62 267 ALA A O 1
ATOM 1968 N N . ALA A 1 268 ? -16.031 -37.812 8.812 1 91.81 268 ALA A N 1
ATOM 1969 C CA . ALA A 1 268 ? -15.344 -39.062 8.531 1 91.81 268 ALA A CA 1
ATOM 1970 C C . ALA A 1 268 ? -13.852 -38.969 8.828 1 91.81 268 ALA A C 1
ATOM 1972 O O . ALA A 1 268 ? -13.258 -39.906 9.375 1 91.81 268 ALA A O 1
ATOM 1973 N N . GLN A 1 269 ? -13.25 -37.844 8.43 1 92.94 269 GLN A N 1
ATOM 1974 C CA . GLN A 1 269 ? -11.844 -37.625 8.75 1 92.94 269 GLN A CA 1
ATOM 1975 C C . GLN A 1 269 ? -11.617 -37.625 10.258 1 92.94 269 GLN A C 1
ATOM 1977 O O . GLN A 1 269 ? -10.656 -38.25 10.742 1 92.94 269 GLN A O 1
ATOM 1982 N N . ALA A 1 270 ? -12.516 -36.969 10.961 1 91.31 270 ALA A N 1
ATOM 1983 C CA . ALA A 1 270 ? -12.422 -36.938 12.422 1 91.31 270 ALA A CA 1
ATOM 1984 C C . ALA A 1 270 ? -12.547 -38.344 13.008 1 91.31 270 ALA A C 1
ATOM 1986 O O . ALA A 1 270 ? -11.836 -38.719 13.945 1 91.31 270 ALA A O 1
ATOM 1987 N N . GLN A 1 271 ? -13.453 -39.125 12.492 1 92 271 GLN A N 1
ATOM 1988 C CA . GLN A 1 271 ? -13.68 -40.469 12.961 1 92 271 GLN A CA 1
ATOM 1989 C C . GLN A 1 271 ? -12.438 -41.344 12.781 1 92 271 GLN A C 1
ATOM 1991 O O . GLN A 1 271 ? -12.023 -42.031 13.711 1 92 271 GLN A O 1
ATOM 1996 N N . VAL A 1 272 ? -11.852 -41.25 11.633 1 94.12 272 VAL A N 1
ATOM 1997 C CA . VAL A 1 272 ? -10.711 -42.125 11.344 1 94.12 272 VAL A CA 1
ATOM 1998 C C . VAL A 1 272 ? -9.516 -41.688 12.195 1 94.12 272 VAL A C 1
ATOM 2000 O O . VAL A 1 272 ? -8.703 -42.531 12.602 1 94.12 272 VAL A O 1
ATOM 2003 N N . LEU A 1 273 ? -9.344 -40.406 12.438 1 93.69 273 LEU A N 1
ATOM 2004 C CA . LEU A 1 273 ? -8.281 -39.938 13.32 1 93.69 273 LEU A CA 1
ATOM 2005 C C . LEU A 1 273 ? -8.508 -40.406 14.75 1 93.69 273 LEU A C 1
ATOM 2007 O O . LEU A 1 273 ? -7.574 -40.875 15.414 1 93.69 273 LEU A O 1
ATOM 2011 N N . ALA A 1 274 ? -9.742 -40.375 15.141 1 93.19 274 ALA A N 1
ATOM 2012 C CA . ALA A 1 274 ? -10.086 -40.812 16.484 1 93.19 274 ALA A CA 1
ATOM 2013 C C . ALA A 1 274 ? -9.812 -42.312 16.641 1 93.19 274 ALA A C 1
ATOM 2015 O O . ALA A 1 274 ? -9.328 -42.781 17.672 1 93.19 274 ALA A O 1
ATOM 2016 N N . GLU A 1 275 ? -10.133 -43.062 15.648 1 94.62 275 GLU A N 1
ATOM 2017 C CA . GLU A 1 275 ? -9.914 -44.5 15.656 1 94.62 275 GLU A CA 1
ATOM 2018 C C . GLU A 1 275 ? -8.422 -44.812 15.703 1 94.62 275 GLU A C 1
ATOM 2020 O O . GLU A 1 275 ? -8.031 -45.875 16.219 1 94.62 275 GLU A O 1
ATOM 2025 N N . GLY A 1 276 ? -7.645 -43.938 15.102 1 93.88 276 GLY A N 1
ATOM 2026 C CA . GLY A 1 276 ? -6.203 -44.094 15.148 1 93.88 276 GLY A CA 1
ATOM 2027 C C . GLY A 1 276 ? -5.605 -43.781 16.516 1 93.88 276 GLY A C 1
ATOM 2028 O O . GLY A 1 276 ? -4.441 -44.094 16.766 1 93.88 276 GLY A O 1
ATOM 2029 N N . GLY A 1 277 ? -6.371 -43.062 17.391 1 93.69 277 GLY A N 1
ATOM 2030 C CA . GLY A 1 277 ? -5.941 -42.812 18.75 1 93.69 277 GLY A CA 1
ATOM 2031 C C . GLY A 1 277 ? -5.309 -41.469 18.938 1 93.69 277 GLY A C 1
ATOM 2032 O O . GLY A 1 277 ? -5.184 -40.688 17.984 1 93.69 277 GLY A O 1
ATOM 2033 N N . SER A 1 278 ? -4.875 -41.25 20.156 1 93.5 278 SER A N 1
ATOM 2034 C CA . SER A 1 278 ? -4.328 -39.969 20.547 1 93.5 278 SER A CA 1
ATOM 2035 C C . SER A 1 278 ? -2.99 -39.688 19.875 1 93.5 278 SER A C 1
ATOM 2037 O O . SER A 1 278 ? -2.658 -38.531 19.562 1 93.5 278 SER A O 1
ATOM 2039 N N . GLU A 1 279 ? -2.381 -40.719 19.625 1 94 279 GLU A N 1
ATOM 2040 C CA . GLU A 1 279 ? -1.076 -40.562 19 1 94 279 GLU A CA 1
ATOM 2041 C C . GLU A 1 279 ? -1.216 -40.094 17.547 1 94 279 GLU A C 1
ATOM 2043 O O . GLU A 1 279 ? -0.445 -39.25 17.078 1 94 279 GLU A O 1
ATOM 2048 N N . MET A 1 280 ? -2.137 -40.625 16.875 1 94.38 280 MET A N 1
ATOM 2049 C CA . MET A 1 280 ? -2.373 -40.219 15.5 1 94.38 280 MET A CA 1
ATOM 2050 C C . MET A 1 280 ? -2.828 -38.781 15.422 1 94.38 280 MET A C 1
ATOM 2052 O O . MET A 1 280 ? -2.4 -38.031 14.539 1 94.38 280 MET A O 1
ATOM 2056 N N . ILE A 1 281 ? -3.662 -38.375 16.391 1 93 281 ILE A N 1
ATOM 2057 C CA . ILE A 1 281 ? -4.152 -37.031 16.438 1 93 281 ILE A CA 1
ATOM 2058 C C . ILE A 1 281 ? -2.994 -36.062 16.734 1 93 281 ILE A C 1
ATOM 2060 O O . ILE A 1 281 ? -2.861 -35.031 16.094 1 93 281 ILE A O 1
ATOM 2064 N N . ALA A 1 282 ? -2.178 -36.469 17.641 1 93.38 282 ALA A N 1
ATOM 2065 C CA . ALA A 1 282 ? -1.026 -35.656 18 1 93.38 282 ALA A CA 1
ATOM 2066 C C . ALA A 1 282 ? -0.075 -35.5 16.812 1 93.38 282 ALA A C 1
ATOM 2068 O O . ALA A 1 282 ? 0.455 -34.406 16.578 1 93.38 282 ALA A O 1
ATOM 2069 N N . ALA A 1 283 ? 0.139 -36.594 16.141 1 94.38 283 ALA A N 1
ATOM 2070 C CA . ALA A 1 283 ? 0.986 -36.562 14.945 1 94.38 283 ALA A CA 1
ATOM 2071 C C . ALA A 1 283 ? 0.393 -35.625 13.883 1 94.38 283 ALA A C 1
ATOM 2073 O O . ALA A 1 283 ? 1.111 -34.844 13.266 1 94.38 283 ALA A O 1
ATOM 2074 N N . HIS A 1 284 ? -0.861 -35.75 13.727 1 94.81 284 HIS A N 1
ATOM 2075 C CA . HIS A 1 284 ? -1.568 -34.906 12.758 1 94.81 284 HIS A CA 1
ATOM 2076 C C . HIS A 1 284 ? -1.376 -33.438 13.055 1 94.81 284 HIS A C 1
ATOM 2078 O O . HIS A 1 284 ? -1.046 -32.656 12.156 1 94.81 284 HIS A O 1
ATOM 2084 N N . GLU A 1 285 ? -1.524 -33.094 14.281 1 91.75 285 GLU A N 1
ATOM 2085 C CA . GLU A 1 285 ? -1.431 -31.688 14.711 1 91.75 285 GLU A CA 1
ATOM 2086 C C . GLU A 1 285 ? -0.001 -31.172 14.594 1 91.75 285 GLU A C 1
ATOM 2088 O O . GLU A 1 285 ? 0.219 -30.031 14.18 1 91.75 285 GLU A O 1
ATOM 2093 N N . ARG A 1 286 ? 0.888 -31.969 14.969 1 93.62 286 ARG A N 1
ATOM 2094 C CA . ARG A 1 286 ? 2.295 -31.594 14.891 1 93.62 286 ARG A CA 1
ATOM 2095 C C . ARG A 1 286 ? 2.709 -31.328 13.445 1 93.62 286 ARG A C 1
ATOM 2097 O O . ARG A 1 286 ? 3.365 -30.312 13.156 1 93.62 286 ARG A O 1
ATOM 2104 N N . LEU A 1 287 ? 2.359 -32.219 12.562 1 95.62 287 LEU A N 1
ATOM 2105 C CA . LEU A 1 287 ? 2.688 -32.062 11.148 1 95.62 287 LEU A CA 1
ATOM 2106 C C . LEU A 1 287 ? 1.997 -30.828 10.555 1 95.62 287 LEU A C 1
ATOM 2108 O O . LEU A 1 287 ? 2.6 -30.094 9.773 1 95.62 287 LEU A O 1
ATOM 2112 N N . GLN A 1 288 ? 0.816 -30.594 10.969 1 93.44 288 GLN A N 1
ATOM 2113 C CA . GLN A 1 288 ? 0.029 -29.469 10.477 1 93.44 288 GLN A CA 1
ATOM 2114 C C . GLN A 1 288 ? 0.658 -28.141 10.875 1 93.44 288 GLN A C 1
ATOM 2116 O O . GLN A 1 288 ? 0.624 -27.172 10.109 1 93.44 288 GLN A O 1
ATOM 2121 N N . GLY A 1 289 ? 1.181 -28.078 12 1 91.19 289 GLY A N 1
ATOM 2122 C CA . GLY A 1 289 ? 1.713 -26.844 12.539 1 91.19 289 GLY A CA 1
ATOM 2123 C C . GLY A 1 289 ? 3.117 -26.531 12.055 1 91.19 289 GLY A C 1
ATOM 2124 O O . GLY A 1 289 ? 3.605 -25.406 12.219 1 91.19 289 GLY A O 1
ATOM 2125 N N . ALA A 1 290 ? 3.758 -27.484 11.375 1 92.62 290 ALA A N 1
ATOM 2126 C CA . ALA A 1 290 ? 5.152 -27.312 10.969 1 92.62 290 ALA A CA 1
ATOM 2127 C C . ALA A 1 290 ? 5.277 -26.312 9.836 1 92.62 290 ALA A C 1
ATOM 2129 O O . ALA A 1 290 ? 4.434 -26.266 8.93 1 92.62 290 ALA A O 1
ATOM 2130 N N . PRO A 1 291 ? 6.352 -25.438 9.836 1 92.75 291 PRO A N 1
ATOM 2131 C CA . PRO A 1 291 ? 6.555 -24.453 8.766 1 92.75 291 PRO A CA 1
ATOM 2132 C C . PRO A 1 291 ? 7.047 -25.094 7.465 1 92.75 291 PRO A C 1
ATOM 2134 O O . PRO A 1 291 ? 6.926 -24.5 6.395 1 92.75 291 PRO A O 1
ATOM 2137 N N . LEU A 1 292 ? 7.684 -26.297 7.566 1 95.19 292 LEU A N 1
ATOM 2138 C CA . LEU A 1 292 ? 8.156 -27.078 6.422 1 95.19 292 LEU A CA 1
ATOM 2139 C C . LEU A 1 292 ? 7.438 -28.422 6.332 1 95.19 292 LEU A C 1
ATOM 2141 O O . LEU A 1 292 ? 7.195 -29.062 7.355 1 95.19 292 LEU A O 1
ATOM 2145 N N . VAL A 1 293 ? 7.098 -28.812 5.18 1 97.19 293 VAL A N 1
ATOM 2146 C CA . VAL A 1 293 ? 6.516 -30.125 4.98 1 97.19 293 VAL A CA 1
ATOM 2147 C C . VAL A 1 293 ? 7.555 -31.203 5.281 1 97.19 293 VAL A C 1
ATOM 2149 O O . VAL A 1 293 ? 8.633 -31.219 4.68 1 97.19 293 VAL A O 1
ATOM 2152 N N . ASP A 1 294 ? 7.227 -32.031 6.258 1 97 294 ASP A N 1
ATOM 2153 C CA . ASP A 1 294 ? 7.984 -33.25 6.453 1 97 294 ASP A CA 1
ATOM 2154 C C . ASP A 1 294 ? 7.457 -34.375 5.555 1 97 294 ASP A C 1
ATOM 2156 O O . ASP A 1 294 ? 6.691 -35.219 6 1 97 294 ASP A O 1
ATOM 2160 N N . TRP A 1 295 ? 7.938 -34.406 4.355 1 97.94 295 TRP A N 1
ATOM 2161 C CA . TRP A 1 295 ? 7.34 -35.25 3.322 1 97.94 295 TRP A CA 1
ATOM 2162 C C . TRP A 1 295 ? 7.289 -36.719 3.768 1 97.94 295 TRP A C 1
ATOM 2164 O O . TRP A 1 295 ? 6.273 -37.375 3.584 1 97.94 295 TRP A O 1
ATOM 2174 N N . ALA A 1 296 ? 8.328 -37.219 4.363 1 97.5 296 ALA A N 1
ATOM 2175 C CA . ALA A 1 296 ? 8.367 -38.625 4.773 1 97.5 296 ALA A CA 1
ATOM 2176 C C . ALA A 1 296 ? 7.273 -38.938 5.797 1 97.5 296 ALA A C 1
ATOM 2178 O O . ALA A 1 296 ? 6.469 -39.844 5.609 1 97.5 296 ALA A O 1
ATOM 2179 N N . ARG A 1 297 ? 7.234 -38.094 6.824 1 97.94 297 ARG A N 1
ATOM 2180 C CA . ARG A 1 297 ? 6.297 -38.375 7.91 1 97.94 297 ARG A CA 1
ATOM 2181 C C . ARG A 1 297 ? 4.887 -37.938 7.535 1 97.94 297 ARG A C 1
ATOM 2183 O O . ARG A 1 297 ? 3.916 -38.625 7.801 1 97.94 297 ARG A O 1
ATOM 2190 N N . ALA A 1 298 ? 4.777 -36.812 6.93 1 98.19 298 ALA A N 1
ATOM 2191 C CA . ALA A 1 298 ? 3.463 -36.281 6.547 1 98.19 298 ALA A CA 1
ATOM 2192 C C . ALA A 1 298 ? 2.842 -37.156 5.449 1 98.19 298 ALA A C 1
ATOM 2194 O O . ALA A 1 298 ? 1.63 -37.375 5.438 1 98.19 298 ALA A O 1
ATOM 2195 N N . GLY A 1 299 ? 3.705 -37.594 4.492 1 98.56 299 GLY A N 1
ATOM 2196 C CA . GLY A 1 299 ? 3.219 -38.469 3.445 1 98.56 299 GLY A CA 1
ATOM 2197 C C . GLY A 1 299 ? 2.721 -39.812 3.969 1 98.56 299 GLY A C 1
ATOM 2198 O O . GLY A 1 299 ? 1.645 -40.25 3.586 1 98.56 299 GLY A O 1
ATOM 2199 N N . ALA A 1 300 ? 3.475 -40.375 4.879 1 97.81 300 ALA A N 1
ATOM 2200 C CA . ALA A 1 300 ? 3.061 -41.625 5.496 1 97.81 300 ALA A CA 1
ATOM 2201 C C . ALA A 1 300 ? 1.758 -41.469 6.273 1 97.81 300 ALA A C 1
ATOM 2203 O O . ALA A 1 300 ? 0.87 -42.312 6.203 1 97.81 300 ALA A O 1
ATOM 2204 N N . HIS A 1 301 ? 1.735 -40.375 7.008 1 97.69 301 HIS A N 1
ATOM 2205 C CA . HIS A 1 301 ? 0.529 -40.062 7.77 1 97.69 301 HIS A CA 1
ATOM 2206 C C . HIS A 1 301 ? -0.676 -39.906 6.848 1 97.69 301 HIS A C 1
ATOM 2208 O O . HIS A 1 301 ? -1.747 -40.469 7.113 1 97.69 301 HIS A O 1
ATOM 2214 N N . ARG A 1 302 ? -0.528 -39.188 5.773 1 98.12 302 ARG A N 1
ATOM 2215 C CA . ARG A 1 302 ? -1.597 -38.969 4.805 1 98.12 302 ARG A CA 1
ATOM 2216 C C . ARG A 1 302 ? -2.064 -40.281 4.203 1 98.12 302 ARG A C 1
ATOM 2218 O O . ARG A 1 302 ? -3.268 -40.531 4.082 1 98.12 302 ARG A O 1
ATOM 2225 N N . LEU A 1 303 ? -1.165 -41.156 3.826 1 98.19 303 LEU A N 1
ATOM 2226 C CA . LEU A 1 303 ? -1.518 -42.438 3.223 1 98.19 303 LEU A CA 1
ATOM 2227 C C . LEU A 1 303 ? -2.273 -43.312 4.215 1 98.19 303 LEU A C 1
ATOM 2229 O O . LEU A 1 303 ? -3.205 -44 3.834 1 98.19 303 LEU A O 1
ATOM 2233 N N . THR A 1 304 ? -1.866 -43.25 5.48 1 97.44 304 THR A N 1
ATOM 2234 C CA . THR A 1 304 ? -2.58 -43.969 6.52 1 97.44 304 THR A CA 1
ATOM 2235 C C . THR A 1 304 ? -4.016 -43.469 6.645 1 97.44 304 THR A C 1
ATOM 2237 O O . THR A 1 304 ? -4.953 -44.281 6.715 1 97.44 304 THR A O 1
ATOM 2240 N N . LEU A 1 305 ? -4.125 -42.188 6.668 1 96.56 305 LEU A N 1
ATOM 2241 C CA . LEU A 1 305 ? -5.441 -41.562 6.75 1 96.56 305 LEU A CA 1
ATOM 2242 C C . LEU A 1 305 ? -6.301 -41.969 5.551 1 96.56 305 LEU A C 1
ATOM 2244 O O . LEU A 1 305 ? -7.473 -42.312 5.711 1 96.56 305 LEU A O 1
ATOM 2248 N N . LEU A 1 306 ? -5.742 -41.938 4.379 1 98.19 306 LEU A N 1
ATOM 2249 C CA . LEU A 1 306 ? -6.477 -42.25 3.156 1 98.19 306 LEU A CA 1
ATOM 2250 C C . LEU A 1 306 ? -6.895 -43.719 3.133 1 98.19 306 LEU A C 1
ATOM 2252 O O . LEU A 1 306 ? -7.98 -44.031 2.652 1 98.19 306 LEU A O 1
ATOM 2256 N N . ARG A 1 307 ? -6.047 -44.625 3.668 1 97.81 307 ARG A N 1
ATOM 2257 C CA . ARG A 1 307 ? -6.391 -46.031 3.748 1 97.81 307 ARG A CA 1
ATOM 2258 C C . ARG A 1 307 ? -7.594 -46.25 4.66 1 97.81 307 ARG A C 1
ATOM 2260 O O . ARG A 1 307 ? -8.477 -47.031 4.344 1 97.81 307 ARG A O 1
ATOM 2267 N N . ARG A 1 308 ? -7.59 -45.562 5.734 1 96.69 308 ARG A N 1
ATOM 2268 C CA . ARG A 1 308 ? -8.703 -45.688 6.672 1 96.69 308 ARG A CA 1
ATOM 2269 C C . ARG A 1 308 ? -9.984 -45.125 6.07 1 96.69 308 ARG A C 1
ATOM 2271 O O . ARG A 1 308 ? -11.062 -45.688 6.262 1 96.69 308 ARG A O 1
ATOM 2278 N N . LEU A 1 309 ? -9.891 -44.031 5.379 1 96.31 309 LEU A N 1
ATOM 2279 C CA . LEU A 1 309 ? -11.055 -43.438 4.734 1 96.31 309 LEU A CA 1
ATOM 2280 C C . LEU A 1 309 ? -11.578 -44.344 3.619 1 96.31 309 LEU A C 1
ATOM 2282 O O . LEU A 1 309 ? -12.789 -44.438 3.402 1 96.31 309 LEU A O 1
ATOM 2286 N N . TYR A 1 310 ? -10.664 -45.031 2.898 1 96.75 310 TYR A N 1
ATOM 2287 C CA . TYR A 1 310 ? -11.062 -46 1.881 1 96.75 310 TYR A CA 1
ATOM 2288 C C . TYR A 1 310 ? -11.844 -47.156 2.5 1 96.75 310 TYR A C 1
ATOM 2290 O O . TYR A 1 310 ? -12.859 -47.594 1.952 1 96.75 310 TYR A O 1
ATOM 2298 N N . ALA A 1 311 ? -11.328 -47.625 3.645 1 95.31 311 ALA A N 1
ATOM 2299 C CA . ALA A 1 311 ? -12.031 -48.688 4.355 1 95.31 311 ALA A CA 1
ATOM 2300 C C . ALA A 1 311 ? -13.445 -48.25 4.738 1 95.31 311 ALA A C 1
ATOM 2302 O O . ALA A 1 311 ? -14.398 -49.031 4.582 1 95.31 311 ALA A O 1
ATOM 2303 N N . LEU A 1 312 ? -13.492 -47.062 5.211 1 92.56 312 LEU A N 1
ATOM 2304 C CA . LEU A 1 312 ? -14.797 -46.531 5.574 1 92.56 312 LEU A CA 1
ATOM 2305 C C . LEU A 1 312 ? -15.695 -46.375 4.348 1 92.56 312 LEU A C 1
ATOM 2307 O O . LEU A 1 312 ? -16.891 -46.656 4.418 1 92.56 312 LEU A O 1
ATOM 2311 N N . PHE A 1 313 ? -15.117 -45.969 3.211 1 93.44 313 PHE A N 1
ATOM 2312 C CA . PHE A 1 313 ? -15.836 -45.844 1.947 1 93.44 313 PHE A CA 1
ATOM 2313 C C . PHE A 1 313 ? -16.406 -47.188 1.512 1 93.44 313 PHE A C 1
ATOM 2315 O O . PHE A 1 313 ? -17.562 -47.281 1.099 1 93.44 313 PHE A O 1
ATOM 2322 N N . ARG A 1 314 ? -15.625 -48.188 1.643 1 91.38 314 ARG A N 1
ATOM 2323 C CA . ARG A 1 314 ? -16.031 -49.531 1.224 1 91.38 314 ARG A CA 1
ATOM 2324 C C . ARG A 1 314 ? -17.141 -50.094 2.111 1 91.38 314 ARG A C 1
ATOM 2326 O O . ARG A 1 314 ? -18.047 -50.75 1.631 1 91.38 314 ARG A O 1
ATOM 2333 N N . THR A 1 315 ? -17.141 -49.781 3.35 1 87.12 315 THR A N 1
ATOM 2334 C CA . THR A 1 315 ? -18.094 -50.344 4.305 1 87.12 315 THR A CA 1
ATOM 2335 C C . THR A 1 315 ? -19.406 -49.562 4.293 1 87.12 315 THR A C 1
ATOM 2337 O O . THR A 1 315 ? -20.484 -50.125 4.281 1 87.12 315 THR A O 1
ATOM 2340 N N . GLU A 1 316 ? -19.328 -48.281 4.469 1 77.75 316 GLU A N 1
ATOM 2341 C CA . GLU A 1 316 ? -20.5 -47.438 4.703 1 77.75 316 GLU A CA 1
ATOM 2342 C C . GLU A 1 316 ? -21.062 -46.906 3.396 1 77.75 316 GLU A C 1
ATOM 2344 O O . GLU A 1 316 ? -22.281 -46.75 3.25 1 77.75 316 GLU A O 1
ATOM 2349 N N . HIS A 1 317 ? -20.219 -46.5 2.605 1 65.25 317 HIS A N 1
ATOM 2350 C CA . HIS A 1 317 ? -20.688 -45.688 1.48 1 65.25 317 HIS A CA 1
ATOM 2351 C C . HIS A 1 317 ? -20.578 -46.469 0.168 1 65.25 317 HIS A C 1
ATOM 2353 O O . HIS A 1 317 ? -21 -45.969 -0.88 1 65.25 317 HIS A O 1
ATOM 2359 N N . GLY A 1 318 ? -19.891 -47.594 0.356 1 61.78 318 GLY A N 1
ATOM 2360 C CA . GLY A 1 318 ? -19.875 -48.5 -0.764 1 61.78 318 GLY A CA 1
ATOM 2361 C C . GLY A 1 318 ? -21.266 -48.875 -1.248 1 61.78 318 GLY A C 1
ATOM 2362 O O . GLY A 1 318 ? -21.453 -49.25 -2.416 1 61.78 318 GLY A O 1
ATOM 2363 N N . ALA A 1 319 ? -22.078 -48.469 -0.305 1 62.97 319 ALA A N 1
ATOM 2364 C CA . ALA A 1 319 ? -23.453 -48.812 -0.606 1 62.97 319 ALA A CA 1
ATOM 2365 C C . ALA A 1 319 ? -24.172 -47.688 -1.356 1 62.97 319 ALA A C 1
ATOM 2367 O O . ALA A 1 319 ? -25.297 -47.875 -1.815 1 62.97 319 ALA A O 1
ATOM 2368 N N . ASP A 1 320 ? -23.453 -46.594 -1.531 1 80 320 ASP A N 1
ATOM 2369 C CA . ASP A 1 320 ? -24.047 -45.562 -2.363 1 80 320 ASP A CA 1
ATOM 2370 C C . ASP A 1 320 ? -23.875 -45.875 -3.848 1 80 320 ASP A C 1
ATOM 2372 O O . ASP A 1 320 ? -22.766 -45.781 -4.379 1 80 320 ASP A O 1
ATOM 2376 N N . PRO A 1 321 ? -24.859 -46.25 -4.488 1 82.62 321 PRO A N 1
ATOM 2377 C CA . PRO A 1 321 ? -24.781 -46.719 -5.875 1 82.62 321 PRO A CA 1
ATOM 2378 C C . PRO A 1 321 ? -24.203 -45.656 -6.816 1 82.62 321 PRO A C 1
ATOM 2380 O O . PRO A 1 321 ? -23.484 -46 -7.766 1 82.62 321 PRO A O 1
ATOM 2383 N N . ALA A 1 322 ? -24.516 -44.469 -6.516 1 86.94 322 ALA A N 1
ATOM 2384 C CA . ALA A 1 322 ? -24.031 -43.406 -7.387 1 86.94 322 ALA A CA 1
ATOM 2385 C C . ALA A 1 322 ? -22.516 -43.281 -7.297 1 86.94 322 ALA A C 1
ATOM 2387 O O . ALA A 1 322 ? -21.828 -43.125 -8.312 1 86.94 322 ALA A O 1
ATOM 2388 N N . GLN A 1 323 ? -21.922 -43.406 -6.168 1 88.06 323 GLN A N 1
ATOM 2389 C CA . GLN A 1 323 ? -20.484 -43.312 -5.977 1 88.06 323 GLN A CA 1
ATOM 2390 C C . GLN A 1 323 ? -19.781 -44.531 -6.535 1 88.06 323 GLN A C 1
ATOM 2392 O O . GLN A 1 323 ? -18.719 -44.438 -7.152 1 88.06 323 GLN A O 1
ATOM 2397 N N . SER A 1 324 ? -20.344 -45.625 -6.281 1 88.56 324 SER A N 1
ATOM 2398 C CA . SER A 1 324 ? -19.781 -46.875 -6.805 1 88.56 324 SER A CA 1
ATOM 2399 C C . SER A 1 324 ? -19.781 -46.875 -8.328 1 88.56 324 SER A C 1
ATOM 2401 O O . SER A 1 324 ? -18.828 -47.312 -8.953 1 88.56 324 SER A O 1
ATOM 2403 N N . ALA A 1 325 ? -20.844 -46.375 -8.867 1 92.5 325 ALA A N 1
ATOM 2404 C CA . ALA A 1 325 ? -20.938 -46.281 -10.328 1 92.5 325 ALA A CA 1
ATOM 2405 C C . ALA A 1 325 ? -19.922 -45.312 -10.891 1 92.5 325 ALA A C 1
ATOM 2407 O O . ALA A 1 325 ? -19.312 -45.562 -11.938 1 92.5 325 ALA A O 1
ATOM 2408 N N . ALA A 1 326 ? -19.766 -44.25 -10.219 1 94.44 326 ALA A N 1
ATOM 2409 C CA . ALA A 1 326 ? -18.797 -43.25 -10.656 1 94.44 326 ALA A CA 1
ATOM 2410 C C . ALA A 1 326 ? -17.375 -43.812 -10.578 1 94.44 326 ALA A C 1
ATOM 2412 O O . ALA A 1 326 ? -16.547 -43.531 -11.461 1 94.44 326 ALA A O 1
ATOM 2413 N N . PHE A 1 327 ? -17.109 -44.5 -9.508 1 95.06 327 PHE A N 1
ATOM 2414 C CA . PHE A 1 327 ? -15.789 -45.094 -9.328 1 95.06 327 PHE A CA 1
ATOM 2415 C C . PHE A 1 327 ? -15.539 -46.156 -10.398 1 95.06 327 PHE A C 1
ATOM 2417 O O . PHE A 1 327 ? -14.461 -46.219 -10.977 1 95.06 327 PHE A O 1
ATOM 2424 N N . ALA A 1 328 ? -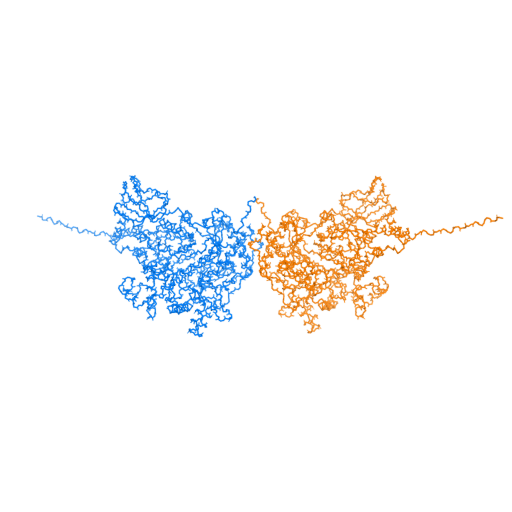16.531 -46.906 -10.695 1 94.38 328 ALA A N 1
ATOM 2425 C CA . ALA A 1 328 ? -16.422 -47.906 -11.742 1 94.38 328 ALA A CA 1
ATOM 2426 C C . ALA A 1 328 ? -16.203 -47.281 -13.109 1 94.38 328 ALA A C 1
ATOM 2428 O O . ALA A 1 328 ? -15.422 -47.781 -13.914 1 94.38 328 ALA A O 1
ATOM 2429 N N . ALA A 1 329 ? -16.922 -46.281 -13.359 1 96.5 329 ALA A N 1
ATOM 2430 C CA . ALA A 1 329 ? -16.781 -45.562 -14.617 1 96.5 329 ALA A CA 1
ATOM 2431 C C . ALA A 1 329 ? -15.375 -45 -14.758 1 96.5 329 ALA A C 1
ATOM 2433 O O . ALA A 1 329 ? -14.789 -45.031 -15.844 1 96.5 329 ALA A O 1
ATOM 2434 N N . PHE A 1 330 ? -14.875 -44.438 -13.68 1 96.69 330 PHE A N 1
ATOM 2435 C CA . PHE A 1 330 ? -13.516 -43.906 -13.664 1 96.69 330 PHE A CA 1
ATOM 2436 C C . PHE A 1 330 ? -12.508 -45 -14.016 1 96.69 330 PHE A C 1
ATOM 2438 O O . PHE A 1 330 ? -11.578 -44.75 -14.797 1 96.69 330 PHE A O 1
ATOM 2445 N N . GLN A 1 331 ? -12.617 -46.156 -13.422 1 96.5 331 GLN A N 1
ATOM 2446 C CA . GLN A 1 331 ? -11.719 -47.281 -13.695 1 96.5 331 GLN A CA 1
ATOM 2447 C C . GLN A 1 331 ? -11.773 -47.688 -15.164 1 96.5 331 GLN A C 1
ATOM 2449 O O . GLN A 1 331 ? -10.734 -47.906 -15.789 1 96.5 331 GLN A O 1
ATOM 2454 N N . SER A 1 332 ? -12.969 -47.688 -15.656 1 96 332 SER A N 1
ATOM 2455 C CA . SER A 1 332 ? -13.156 -48.094 -17.047 1 96 332 SER A CA 1
ATOM 2456 C C . SER A 1 332 ? -12.547 -47.062 -18 1 96 332 SER A C 1
ATOM 2458 O O . SER A 1 332 ? -11.859 -47.438 -18.953 1 96 332 SER A O 1
ATOM 2460 N N . GLN A 1 333 ? -12.734 -45.906 -17.734 1 94.31 333 GLN A N 1
ATOM 2461 C CA . GLN A 1 333 ? -12.227 -44.812 -18.562 1 94.31 333 GLN A CA 1
ATOM 2462 C C . GLN A 1 333 ? -10.703 -44.75 -18.5 1 94.31 333 GLN A C 1
ATOM 2464 O O . GLN A 1 333 ? -10.047 -44.375 -19.484 1 94.31 333 GLN A O 1
ATOM 2469 N N . GLY A 1 334 ? -10.164 -45 -17.359 1 94.38 334 GLY A N 1
ATOM 2470 C CA . GLY A 1 334 ? -8.727 -44.969 -17.188 1 94.38 334 GLY A CA 1
ATOM 2471 C C . GLY A 1 334 ? -8.008 -46.062 -17.953 1 94.38 334 GLY A C 1
ATOM 2472 O O . GLY A 1 334 ? -6.82 -45.938 -18.281 1 94.38 334 GLY A O 1
ATOM 2473 N N . GLY A 1 335 ? -8.656 -47.188 -18.156 1 92.5 335 GLY A N 1
ATOM 2474 C CA . GLY A 1 335 ? -8.172 -48.25 -19.031 1 92.5 335 GLY A CA 1
ATOM 2475 C C . GLY A 1 335 ? -6.906 -48.906 -18.516 1 92.5 335 GLY A C 1
ATOM 2476 O O . GLY A 1 335 ? -6.652 -48.906 -17.312 1 92.5 335 GLY A O 1
ATOM 2477 N N . PRO A 1 336 ? -6.125 -49.438 -19.422 1 93.25 336 PRO A N 1
ATOM 2478 C CA . PRO A 1 336 ? -4.934 -50.188 -19.047 1 93.25 336 PRO A CA 1
ATOM 2479 C C . PRO A 1 336 ? -3.854 -49.344 -18.406 1 93.25 336 PRO A C 1
ATOM 2481 O O . PRO A 1 336 ? -3.125 -49.812 -17.531 1 93.25 336 PRO A O 1
ATOM 2484 N N . ALA A 1 337 ? -3.783 -48.125 -18.891 1 94.38 337 ALA A N 1
ATOM 2485 C CA . ALA A 1 337 ? -2.764 -47.219 -18.328 1 94.38 337 ALA A CA 1
ATOM 2486 C C . ALA A 1 337 ? -2.979 -47 -16.844 1 94.38 337 ALA A C 1
ATOM 2488 O O . ALA A 1 337 ? -2.029 -47.062 -16.047 1 94.38 337 ALA A O 1
ATOM 2489 N N . LEU A 1 338 ? -4.211 -46.719 -16.438 1 97.75 338 LEU A N 1
ATOM 2490 C CA . LEU A 1 338 ? -4.551 -46.5 -15.039 1 97.75 338 LEU A CA 1
ATOM 2491 C C . LEU A 1 338 ? -4.297 -47.781 -14.227 1 97.75 338 LEU A C 1
ATOM 2493 O O . LEU A 1 338 ? -3.748 -47.688 -13.117 1 97.75 338 LEU A O 1
ATOM 2497 N N . ARG A 1 339 ? -4.637 -48.906 -14.742 1 97.25 339 ARG A N 1
ATOM 2498 C CA . ARG A 1 339 ? -4.434 -50.188 -14.055 1 97.25 339 ARG A CA 1
ATOM 2499 C C . ARG A 1 339 ? -2.949 -50.469 -13.883 1 97.25 339 ARG A C 1
ATOM 2501 O O . ARG A 1 339 ? -2.529 -50.969 -12.844 1 97.25 339 ARG A O 1
ATOM 2508 N N . ALA A 1 340 ? -2.195 -50.188 -14.922 1 97.5 340 ALA A N 1
ATOM 2509 C CA . ALA A 1 340 ? -0.752 -50.375 -14.836 1 97.5 340 ALA A CA 1
ATOM 2510 C C . ALA A 1 340 ? -0.142 -49.531 -13.742 1 97.5 340 ALA A C 1
ATOM 2512 O O . ALA A 1 340 ? 0.754 -49.969 -13.016 1 97.5 340 ALA A O 1
ATOM 2513 N N . HIS A 1 341 ? -0.612 -48.281 -13.672 1 98.38 341 HIS A N 1
ATOM 2514 C CA . HIS A 1 341 ? -0.118 -47.406 -12.625 1 98.38 341 HIS A CA 1
ATOM 2515 C C . HIS A 1 341 ? -0.446 -47.938 -11.234 1 98.38 341 HIS A C 1
ATOM 2517 O O . HIS A 1 341 ? 0.419 -47.969 -10.359 1 98.38 341 HIS A O 1
ATOM 2523 N N . ALA A 1 342 ? -1.702 -48.344 -11.055 1 98.62 342 ALA A N 1
ATOM 2524 C CA . ALA A 1 342 ? -2.119 -48.906 -9.766 1 98.62 342 ALA A CA 1
ATOM 2525 C C . ALA A 1 342 ? -1.319 -50.156 -9.43 1 98.62 342 ALA A C 1
ATOM 2527 O O . ALA A 1 342 ? -0.938 -50.344 -8.273 1 98.62 342 ALA A O 1
ATOM 2528 N N . LEU A 1 343 ? -1.089 -50.969 -10.438 1 98.5 343 LEU A N 1
ATOM 2529 C CA . LEU A 1 343 ? -0.296 -52.188 -10.258 1 98.5 343 LEU A CA 1
ATOM 2530 C C . LEU A 1 343 ? 1.134 -51.844 -9.852 1 98.5 343 LEU A C 1
ATOM 2532 O O . LEU A 1 343 ? 1.695 -52.469 -8.953 1 98.5 343 LEU A O 1
ATOM 2536 N N . TYR A 1 344 ? 1.747 -50.906 -10.555 1 98.38 344 TYR A N 1
ATOM 2537 C CA . TYR A 1 344 ? 3.082 -50.438 -10.195 1 98.38 344 TYR A CA 1
ATOM 2538 C C . TYR A 1 344 ? 3.137 -50.031 -8.727 1 98.38 344 TYR A C 1
ATOM 2540 O O . TYR A 1 344 ? 4.023 -50.438 -7.984 1 98.38 344 TYR A O 1
ATOM 2548 N N . GLU A 1 345 ? 2.188 -49.156 -8.297 1 98.38 345 GLU A N 1
ATOM 2549 C CA . GLU A 1 345 ? 2.16 -48.625 -6.926 1 98.38 345 GLU A CA 1
ATOM 2550 C C . GLU A 1 345 ? 2.012 -49.75 -5.914 1 98.38 345 GLU A C 1
ATOM 2552 O O . GLU A 1 345 ? 2.697 -49.781 -4.891 1 98.38 345 GLU A O 1
ATOM 2557 N N . ALA A 1 346 ? 1.104 -50.719 -6.203 1 98.31 346 ALA A N 1
ATOM 2558 C CA . ALA A 1 346 ? 0.869 -51.844 -5.305 1 98.31 346 ALA A CA 1
ATOM 2559 C C . ALA A 1 346 ? 2.121 -52.688 -5.168 1 98.31 346 ALA A C 1
ATOM 2561 O O . ALA A 1 346 ? 2.502 -53.062 -4.059 1 98.31 346 ALA A O 1
ATOM 2562 N N . TYR A 1 347 ? 2.744 -52.969 -6.277 1 98.19 347 TYR A N 1
ATOM 2563 C CA . TYR A 1 347 ? 3.934 -53.812 -6.266 1 98.19 347 TYR A CA 1
ATOM 2564 C C . TYR A 1 347 ? 5.098 -53.125 -5.578 1 98.19 347 TYR A C 1
ATOM 2566 O O . TYR A 1 347 ? 5.812 -53.719 -4.777 1 98.19 347 TYR A O 1
ATOM 2574 N N . SER A 1 348 ? 5.312 -51.875 -5.961 1 98 348 SER A N 1
ATOM 2575 C CA . SER A 1 348 ? 6.34 -51.062 -5.32 1 98 348 SER A CA 1
ATOM 2576 C C . SER A 1 348 ? 6.172 -51.031 -3.805 1 98 348 SER A C 1
ATOM 2578 O O . SER A 1 348 ? 7.137 -51.219 -3.066 1 98 348 SER A O 1
ATOM 2580 N N . ASN A 1 349 ? 4.945 -50.812 -3.318 1 97.62 349 ASN A N 1
ATOM 2581 C CA . ASN A 1 349 ? 4.656 -50.812 -1.889 1 97.62 349 ASN A CA 1
ATOM 2582 C C . ASN A 1 349 ? 4.926 -52.156 -1.265 1 97.62 349 ASN A C 1
ATOM 2584 O O . ASN A 1 349 ? 5.434 -52.25 -0.145 1 97.62 349 ASN A O 1
ATOM 2588 N N . TRP A 1 350 ? 4.508 -53.188 -1.94 1 97.19 350 TRP A N 1
ATOM 2589 C CA . TRP A 1 350 ? 4.754 -54.562 -1.465 1 97.19 350 TRP A CA 1
ATOM 2590 C C . TRP A 1 350 ? 6.246 -54.812 -1.288 1 97.19 350 TRP A C 1
ATOM 2592 O O . TRP A 1 350 ? 6.676 -55.312 -0.253 1 97.19 350 TRP A O 1
ATOM 2602 N N . LEU A 1 351 ? 7.051 -54.469 -2.271 1 97.12 351 LEU A N 1
ATOM 2603 C CA . LEU A 1 351 ? 8.5 -54.625 -2.201 1 97.12 351 LEU A CA 1
ATOM 2604 C C . LEU A 1 351 ? 9.078 -53.812 -1.04 1 97.12 351 LEU A C 1
ATOM 2606 O O . LEU A 1 351 ? 9.977 -54.312 -0.336 1 97.12 351 LEU A O 1
ATOM 2610 N N . CYS A 1 352 ? 8.602 -52.625 -0.936 1 96.69 352 CYS A N 1
ATOM 2611 C CA . CYS A 1 352 ? 9.055 -51.781 0.156 1 96.69 352 CYS A CA 1
ATOM 2612 C C . CYS A 1 352 ? 8.812 -52.438 1.506 1 96.69 352 CYS A C 1
ATOM 2614 O O . CYS A 1 352 ? 9.688 -52.438 2.367 1 96.69 352 CYS A O 1
ATOM 2616 N N . GLN A 1 353 ? 7.645 -53 1.706 1 95.62 353 GLN A N 1
ATOM 2617 C CA . GLN A 1 353 ? 7.273 -53.656 2.953 1 95.6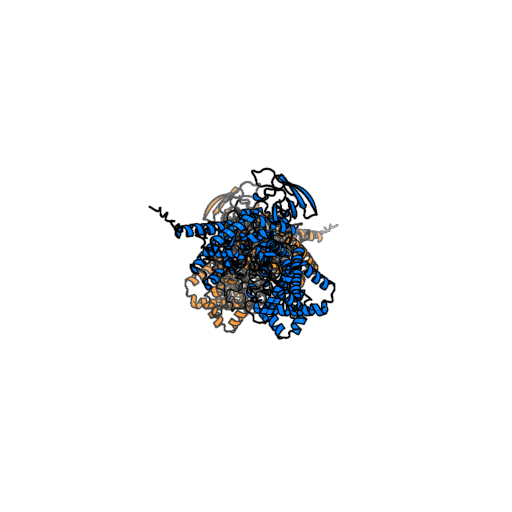2 353 GLN A CA 1
ATOM 2618 C C . GLN A 1 353 ? 8.156 -54.906 3.209 1 95.62 353 GLN A C 1
ATOM 2620 O O . GLN A 1 353 ? 8.406 -55.25 4.363 1 95.62 353 GLN A O 1
ATOM 2625 N N . GLN A 1 354 ? 8.664 -55.469 2.17 1 95.38 354 GLN A N 1
ATOM 2626 C CA . GLN A 1 354 ? 9.539 -56.625 2.287 1 95.38 354 GLN A CA 1
ATOM 2627 C C . GLN A 1 354 ? 10.984 -56.219 2.52 1 95.38 354 GLN A C 1
ATOM 2629 O O . GLN A 1 354 ? 11.852 -57.062 2.746 1 95.38 354 GLN A O 1
ATOM 2634 N N . GLY A 1 355 ? 11.242 -54.938 2.426 1 93.56 355 GLY A N 1
ATOM 2635 C CA . GLY A 1 355 ? 12.594 -54.438 2.596 1 93.56 355 GLY A CA 1
ATOM 2636 C C . GLY A 1 355 ? 13.469 -54.656 1.377 1 93.56 355 GLY A C 1
ATOM 2637 O O . GLY A 1 355 ? 14.695 -54.656 1.481 1 93.56 355 GLY A O 1
ATOM 2638 N N . ALA A 1 356 ? 12.844 -54.875 0.261 1 92.88 356 ALA A N 1
ATOM 2639 C CA . ALA A 1 356 ? 13.602 -55.094 -0.968 1 92.88 356 ALA A CA 1
ATOM 2640 C C . ALA A 1 356 ? 14.195 -53.812 -1.49 1 92.88 356 ALA A C 1
ATOM 2642 O O . ALA A 1 356 ? 13.555 -52.75 -1.443 1 92.88 356 ALA A O 1
ATOM 2643 N N . PRO A 1 357 ? 15.383 -53.938 -1.92 1 91.19 357 PRO A N 1
ATOM 2644 C CA . PRO A 1 357 ? 15.961 -52.719 -2.51 1 91.19 357 PRO A CA 1
ATOM 2645 C C . PRO A 1 357 ? 15.344 -52.375 -3.865 1 91.19 357 PRO A C 1
ATOM 2647 O O . PRO A 1 357 ? 14.758 -53.219 -4.52 1 91.19 357 PRO A O 1
ATOM 2650 N N . GLY A 1 358 ? 15.398 -51.094 -4.266 1 93 358 GLY A N 1
ATOM 2651 C CA . GLY A 1 358 ? 14.969 -50.688 -5.59 1 93 358 GLY A CA 1
ATOM 2652 C C . GLY A 1 358 ? 13.469 -50.688 -5.766 1 93 358 GLY A C 1
ATOM 2653 O O . GLY A 1 358 ? 12.969 -50.844 -6.883 1 93 358 GLY A O 1
ATOM 2654 N N . TYR A 1 359 ? 12.711 -50.625 -4.68 1 95.06 359 TYR A N 1
ATOM 2655 C CA . TYR A 1 359 ? 11.258 -50.719 -4.727 1 95.06 359 TYR A CA 1
ATOM 2656 C C . TYR A 1 359 ? 10.641 -49.562 -5.508 1 95.06 359 TYR A C 1
ATOM 2658 O O . TYR A 1 359 ? 9.469 -49.625 -5.879 1 95.06 359 TYR A O 1
ATOM 2666 N N . CYS A 1 360 ? 11.406 -48.562 -5.836 1 95 360 CYS A N 1
ATOM 2667 C CA . CYS A 1 360 ? 10.898 -47.438 -6.648 1 95 360 CYS A CA 1
ATOM 2668 C C . CYS A 1 360 ? 11.578 -47.406 -8.008 1 95 360 CYS A C 1
ATOM 2670 O O . CYS A 1 360 ? 11.617 -46.375 -8.664 1 95 360 CYS A O 1
ATOM 2672 N N . ASP A 1 361 ? 12.172 -48.5 -8.477 1 94.31 361 ASP A N 1
ATOM 2673 C CA . ASP A 1 361 ? 12.828 -48.625 -9.773 1 94.31 361 ASP A CA 1
ATOM 2674 C C . ASP A 1 361 ? 12.523 -50 -10.398 1 94.31 361 ASP A C 1
ATOM 2676 O O . ASP A 1 361 ? 13.227 -50.969 -10.148 1 94.31 361 ASP A O 1
ATOM 2680 N N . TRP A 1 362 ? 11.555 -49.969 -11.344 1 94.38 362 TRP A N 1
ATOM 2681 C CA . TRP A 1 362 ? 11.062 -51.219 -11.93 1 94.38 362 TRP A CA 1
ATOM 2682 C C . TRP A 1 362 ? 12.195 -52 -12.617 1 94.38 362 TRP A C 1
ATOM 2684 O O . TRP A 1 362 ? 12.125 -53.219 -12.773 1 94.38 362 TRP A O 1
ATOM 2694 N N . ARG A 1 363 ? 13.242 -51.281 -13.062 1 86.88 363 ARG A N 1
ATOM 2695 C CA . ARG A 1 363 ? 14.367 -51.875 -13.75 1 86.88 363 ARG A CA 1
ATOM 2696 C C . ARG A 1 363 ? 15.117 -52.844 -12.836 1 86.88 363 ARG A C 1
ATOM 2698 O O . ARG A 1 363 ? 15.891 -53.688 -13.297 1 86.88 363 ARG A O 1
ATOM 2705 N N . GLN A 1 364 ? 14.742 -52.781 -11.531 1 92.75 364 GLN A N 1
ATOM 2706 C CA . GLN A 1 364 ? 15.414 -53.625 -10.547 1 92.75 364 GLN A CA 1
ATOM 2707 C C . GLN A 1 364 ? 14.484 -54.75 -10.055 1 92.75 364 GLN A C 1
ATOM 2709 O O . GLN A 1 364 ? 14.828 -55.469 -9.133 1 92.75 364 GLN A O 1
ATOM 2714 N N . TRP A 1 365 ? 13.172 -55 -10.398 1 93.81 365 TRP A N 1
ATOM 2715 C CA . TRP A 1 365 ? 12.141 -55.906 -9.875 1 93.81 365 TRP A CA 1
ATOM 2716 C C . TRP A 1 365 ? 12.32 -57.312 -10.414 1 93.81 365 TRP A C 1
ATOM 2718 O O . TRP A 1 365 ? 11.57 -58.219 -10.047 1 93.81 365 TRP A O 1
ATOM 2728 N N . GLY A 1 366 ? 13.344 -57.75 -11.055 1 89.81 366 GLY A N 1
ATOM 2729 C CA . GLY A 1 366 ? 13.492 -59.062 -11.688 1 89.81 366 GLY A CA 1
ATOM 2730 C C . GLY A 1 366 ? 12.719 -59.188 -12.984 1 89.81 366 GLY A C 1
ATOM 2731 O O . GLY A 1 366 ? 11.727 -58.469 -13.195 1 89.81 366 GLY A O 1
ATOM 2732 N N . ALA A 1 367 ? 12.906 -60.094 -13.711 1 90.5 367 ALA A N 1
ATOM 2733 C CA . ALA A 1 367 ? 12.375 -60.219 -15.062 1 90.5 367 ALA A CA 1
ATOM 2734 C C . ALA A 1 367 ? 10.867 -60.438 -15.039 1 90.5 367 ALA A C 1
ATOM 2736 O O . ALA A 1 367 ? 10.148 -59.969 -15.922 1 90.5 367 ALA A O 1
ATOM 2737 N N . ALA A 1 368 ? 10.367 -61.062 -14.008 1 91.69 368 ALA A N 1
ATOM 2738 C CA . ALA A 1 368 ? 8.945 -61.406 -13.914 1 91.69 368 ALA A CA 1
ATOM 2739 C C . ALA A 1 368 ? 8.094 -60.188 -13.664 1 91.69 368 ALA A C 1
ATOM 2741 O O . ALA A 1 368 ? 6.891 -60.188 -13.953 1 91.69 368 ALA A O 1
ATOM 2742 N N . ALA A 1 369 ? 8.719 -59.094 -13.219 1 94.69 369 ALA A N 1
ATOM 2743 C CA . ALA A 1 369 ? 7.93 -57.938 -12.844 1 94.69 369 ALA A CA 1
ATOM 2744 C C . ALA A 1 369 ? 8.336 -56.719 -13.656 1 94.69 369 ALA A C 1
ATOM 2746 O O . ALA A 1 369 ? 7.898 -55.594 -13.367 1 94.69 369 ALA A O 1
ATOM 2747 N N . GLN A 1 370 ? 9.109 -56.844 -14.719 1 92.88 370 GLN A N 1
ATOM 2748 C CA . GLN A 1 370 ? 9.672 -55.719 -15.43 1 92.88 370 GLN A CA 1
ATOM 2749 C C . GLN A 1 370 ? 8.703 -55.219 -16.5 1 92.88 370 GLN A C 1
ATOM 2751 O O . GLN A 1 370 ? 9 -54.25 -17.203 1 92.88 370 GLN A O 1
ATOM 2756 N N . HIS A 1 371 ? 7.605 -55.875 -16.578 1 94.5 371 HIS A N 1
ATOM 2757 C CA . HIS A 1 371 ? 6.52 -55.406 -17.438 1 94.5 371 HIS A CA 1
ATOM 2758 C C . HIS A 1 371 ? 5.16 -55.656 -16.797 1 94.5 371 HIS A C 1
ATOM 2760 O O . HIS A 1 371 ? 4.961 -56.688 -16.156 1 94.5 371 HIS A O 1
ATOM 2766 N N . PRO A 1 372 ? 4.211 -54.781 -17.047 1 95.56 372 PRO A N 1
ATOM 2767 C CA . PRO A 1 372 ? 2.914 -54.906 -16.375 1 95.56 372 PRO A CA 1
ATOM 2768 C C . PRO A 1 372 ? 2.119 -56.125 -16.859 1 95.56 372 PRO A C 1
ATOM 2770 O O . PRO A 1 372 ? 1.238 -56.625 -16.156 1 95.56 372 PRO A O 1
ATOM 2773 N N . ASP A 1 373 ? 2.447 -56.656 -18.047 1 94.06 373 ASP A N 1
ATOM 2774 C CA . ASP A 1 373 ? 1.594 -57.656 -18.672 1 94.06 373 ASP A CA 1
ATOM 2775 C C . ASP A 1 373 ? 2.174 -59.062 -18.5 1 94.06 373 ASP A C 1
ATOM 2777 O O . ASP A 1 373 ? 1.741 -60 -19.172 1 94.06 373 ASP A O 1
ATOM 2781 N N . THR A 1 374 ? 3.125 -59.219 -17.641 1 96.38 374 THR A N 1
ATOM 2782 C CA . THR A 1 374 ? 3.662 -60.562 -17.422 1 96.38 374 THR A CA 1
ATOM 2783 C C . THR A 1 374 ? 2.678 -61.438 -16.625 1 96.38 374 THR A C 1
ATOM 2785 O O . THR A 1 374 ? 1.832 -60.906 -15.906 1 96.38 374 THR A O 1
ATOM 2788 N N . PRO A 1 375 ? 2.787 -62.688 -16.781 1 96.31 375 PRO A N 1
ATOM 2789 C CA . PRO A 1 375 ? 1.937 -63.562 -15.961 1 96.31 375 PRO A CA 1
ATOM 2790 C C . PRO A 1 375 ? 2.141 -63.375 -14.461 1 96.31 375 PRO A C 1
ATOM 2792 O O . PRO A 1 375 ? 1.179 -63.406 -13.695 1 96.31 375 PRO A O 1
ATOM 2795 N N . ALA A 1 376 ? 3.318 -63.156 -14.094 1 96.81 376 ALA A N 1
ATOM 2796 C CA . ALA A 1 376 ? 3.621 -62.906 -12.688 1 96.81 376 ALA A CA 1
ATOM 2797 C C . ALA A 1 376 ? 2.885 -61.688 -12.164 1 96.81 376 ALA A C 1
ATOM 2799 O O . ALA A 1 376 ? 2.352 -61.688 -11.047 1 96.81 376 ALA A O 1
ATOM 2800 N N . MET A 1 377 ? 2.902 -60.656 -12.945 1 97.19 377 MET A N 1
ATOM 2801 C CA . MET A 1 377 ? 2.232 -59.438 -12.539 1 97.19 377 MET A CA 1
ATOM 2802 C C . MET A 1 377 ? 0.718 -59.594 -12.555 1 97.19 377 MET A C 1
ATOM 2804 O O . MET A 1 377 ? 0.015 -59.031 -11.727 1 97.19 377 MET A O 1
ATOM 2808 N N . SER A 1 378 ? 0.272 -60.375 -13.523 1 96.62 378 SER A N 1
ATOM 2809 C CA . SER A 1 378 ? -1.15 -60.719 -13.539 1 96.62 378 SER A CA 1
ATOM 2810 C C . SER A 1 378 ? -1.557 -61.469 -12.281 1 96.62 378 SER A C 1
ATOM 2812 O O . SER A 1 378 ? -2.604 -61.188 -11.688 1 96.62 378 SER A O 1
ATOM 2814 N N . ASN A 1 379 ? -0.809 -62.406 -11.891 1 97.5 379 ASN A N 1
ATOM 2815 C CA . ASN A 1 379 ? -1.062 -63.188 -10.664 1 97.5 379 ASN A CA 1
ATOM 2816 C C . ASN A 1 379 ? -0.992 -62.281 -9.43 1 97.5 379 ASN A C 1
ATOM 2818 O O . ASN A 1 379 ? -1.832 -62.406 -8.539 1 97.5 379 ASN A O 1
ATOM 2822 N N . PHE A 1 380 ? 0.002 -61.469 -9.398 1 97.56 380 PHE A N 1
ATOM 2823 C CA . PHE A 1 380 ? 0.128 -60.531 -8.289 1 97.56 380 PHE A CA 1
ATOM 2824 C C . PHE A 1 380 ? -1.112 -59.656 -8.172 1 97.56 380 PHE A C 1
ATOM 2826 O O . PHE A 1 380 ? -1.617 -59.438 -7.074 1 97.56 380 PHE A O 1
ATOM 2833 N N . ALA A 1 381 ? -1.53 -59.125 -9.32 1 97.62 381 ALA A N 1
ATOM 2834 C CA . ALA A 1 381 ? -2.711 -58.281 -9.352 1 97.62 381 ALA A CA 1
ATOM 2835 C C . ALA A 1 381 ? -3.926 -59 -8.773 1 97.62 381 ALA A C 1
ATOM 2837 O O . ALA A 1 381 ? -4.723 -58.406 -8.047 1 97.62 381 ALA A O 1
ATOM 2838 N N . ALA A 1 382 ? -4.004 -60.25 -9.094 1 97.19 382 ALA A N 1
ATOM 2839 C CA . ALA A 1 382 ? -5.125 -61.031 -8.594 1 97.19 382 ALA A CA 1
ATOM 2840 C C . ALA A 1 382 ? -5.012 -61.25 -7.09 1 97.19 382 ALA A C 1
ATOM 2842 O O . ALA A 1 382 ? -6.004 -61.156 -6.363 1 97.19 382 ALA A O 1
ATOM 2843 N N . ASP A 1 383 ? -3.898 -61.531 -6.625 1 97.69 383 ASP A N 1
ATOM 2844 C CA . ASP A 1 383 ? -3.648 -61.844 -5.219 1 97.69 383 ASP A CA 1
ATOM 2845 C C . ASP A 1 383 ? -3.752 -60.594 -4.355 1 97.69 383 ASP A C 1
ATOM 2847 O O . ASP A 1 383 ? -3.977 -60.688 -3.148 1 97.69 383 ASP A O 1
ATOM 2851 N N . HIS A 1 384 ? -3.518 -59.438 -4.953 1 97.94 384 HIS A N 1
ATOM 2852 C CA . HIS A 1 384 ? -3.496 -58.188 -4.207 1 97.94 384 HIS A CA 1
ATOM 2853 C C . HIS A 1 384 ? -4.547 -57.219 -4.734 1 97.94 384 HIS A C 1
ATOM 2855 O O . HIS A 1 384 ? -4.277 -56.031 -4.887 1 97.94 384 HIS A O 1
ATOM 2861 N N . ALA A 1 385 ? -5.672 -57.719 -5.07 1 97.19 385 ALA A N 1
ATOM 2862 C CA . ALA A 1 385 ? -6.75 -56.938 -5.695 1 97.19 385 ALA A CA 1
ATOM 2863 C C . ALA A 1 385 ? -7.188 -55.781 -4.805 1 97.19 385 ALA A C 1
ATOM 2865 O O . ALA A 1 385 ? -7.508 -54.719 -5.305 1 97.19 385 ALA A O 1
ATOM 2866 N N . GLY A 1 386 ? -7.23 -56 -3.512 1 95.94 386 GLY A N 1
ATOM 2867 C CA . GLY A 1 386 ? -7.605 -54.938 -2.586 1 95.94 386 GLY A CA 1
ATOM 2868 C C . GLY A 1 386 ? -6.648 -53.75 -2.607 1 95.94 386 GLY A C 1
ATOM 2869 O O . GLY A 1 386 ? -7.074 -52.594 -2.604 1 95.94 386 GLY A O 1
ATOM 2870 N N . GLU A 1 387 ? -5.34 -54.031 -2.643 1 97.5 387 GLU A N 1
ATOM 2871 C CA . GLU A 1 387 ? -4.324 -52.969 -2.686 1 97.5 387 GLU A CA 1
ATOM 2872 C C . GLU A 1 387 ? -4.387 -52.188 -4 1 97.5 387 GLU A C 1
ATOM 2874 O O . GLU A 1 387 ? -4.234 -50.969 -4.016 1 97.5 387 GLU A O 1
ATOM 2879 N N . ILE A 1 388 ? -4.578 -52.906 -5.039 1 98 388 ILE A N 1
ATOM 2880 C CA . ILE A 1 388 ? -4.691 -52.281 -6.352 1 98 388 ILE A CA 1
ATOM 2881 C C . ILE A 1 388 ? -5.902 -51.375 -6.375 1 98 388 ILE A C 1
ATOM 2883 O O . ILE A 1 388 ? -5.82 -50.219 -6.855 1 98 388 ILE A O 1
ATOM 2887 N N . GLU A 1 389 ? -7.004 -51.812 -5.805 1 97.12 389 GLU A N 1
ATOM 2888 C CA . GLU A 1 389 ? -8.219 -51.031 -5.773 1 97.12 389 GLU A CA 1
ATOM 2889 C C . GLU A 1 389 ? -8.023 -49.75 -4.922 1 97.12 389 GLU A C 1
ATOM 2891 O O . GLU A 1 389 ? -8.578 -48.719 -5.23 1 97.12 389 GLU A O 1
ATOM 2896 N N . PHE A 1 390 ? -7.34 -49.812 -3.867 1 97.56 390 PHE A N 1
ATOM 2897 C CA . PHE A 1 390 ? -7.02 -48.656 -3.053 1 97.56 390 PHE A CA 1
ATOM 2898 C C . PHE A 1 390 ? -6.328 -47.594 -3.887 1 97.56 390 PHE A C 1
ATOM 2900 O O . PHE A 1 390 ? -6.695 -46.406 -3.824 1 97.56 390 PHE A O 1
ATOM 2907 N N . HIS A 1 391 ? -5.285 -48 -4.727 1 98.69 391 HIS A N 1
ATOM 2908 C CA . HIS A 1 391 ? -4.559 -47.031 -5.551 1 98.69 391 HIS A CA 1
ATOM 2909 C C . HIS A 1 391 ? -5.453 -46.469 -6.648 1 98.69 391 HIS A C 1
ATOM 2911 O O . HIS A 1 391 ? -5.309 -45.312 -7.031 1 98.69 391 HIS A O 1
ATOM 2917 N N . LEU A 1 392 ? -6.348 -47.312 -7.168 1 98.56 392 LEU A N 1
ATOM 2918 C CA . LEU A 1 392 ? -7.336 -46.812 -8.109 1 98.56 392 LEU A CA 1
ATOM 2919 C C . LEU A 1 392 ? -8.242 -45.781 -7.445 1 98.56 392 LEU A C 1
ATOM 2921 O O . LEU A 1 392 ? -8.578 -44.75 -8.047 1 98.56 392 LEU A O 1
ATOM 2925 N N . PHE A 1 393 ? -8.641 -46.031 -6.176 1 97.31 393 PHE A N 1
ATOM 2926 C CA . PHE A 1 393 ? -9.461 -45.125 -5.387 1 97.31 393 PHE A CA 1
ATOM 2927 C C . PHE A 1 393 ? -8.75 -43.781 -5.184 1 97.31 393 PHE A C 1
ATOM 2929 O O . PHE A 1 393 ? -9.367 -42.719 -5.309 1 97.31 393 PHE A O 1
ATOM 2936 N N . LEU A 1 394 ? -7.469 -43.844 -4.945 1 98.75 394 LEU A N 1
ATOM 2937 C CA . LEU A 1 394 ? -6.688 -42.625 -4.754 1 98.75 394 LEU A CA 1
ATOM 2938 C C . LEU A 1 394 ? -6.703 -41.75 -6.012 1 98.75 394 LEU A C 1
ATOM 2940 O O . LEU A 1 394 ? -6.91 -40.531 -5.934 1 98.75 394 LEU A O 1
ATOM 2944 N N . GLN A 1 395 ? -6.465 -42.375 -7.164 1 98.69 395 GLN A N 1
ATOM 2945 C CA . GLN A 1 395 ? -6.453 -41.625 -8.414 1 98.69 395 GLN A CA 1
ATOM 2946 C C . GLN A 1 395 ? -7.832 -41.062 -8.727 1 98.69 395 GLN A C 1
ATOM 2948 O O . GLN A 1 395 ? -7.945 -39.938 -9.266 1 98.69 395 GLN A O 1
ATOM 2953 N N . TRP A 1 396 ? -8.875 -41.781 -8.367 1 98.44 396 TRP A N 1
ATOM 2954 C CA . TRP A 1 396 ? -10.242 -41.281 -8.547 1 98.44 396 TRP A CA 1
ATOM 2955 C C . TRP A 1 396 ? -10.492 -40.062 -7.699 1 98.44 396 TRP A C 1
ATOM 2957 O O . TRP A 1 396 ? -10.984 -39.031 -8.203 1 98.44 396 TRP A O 1
ATOM 2967 N N . GLN A 1 397 ? -10.109 -40.125 -6.453 1 98.25 397 GLN A N 1
ATOM 2968 C CA . GLN A 1 397 ? -10.32 -39 -5.539 1 98.25 397 GLN A CA 1
ATOM 2969 C C . GLN A 1 397 ? -9.5 -37.781 -5.965 1 98.25 397 GLN A C 1
ATOM 2971 O O . GLN A 1 397 ? -9.992 -36.656 -5.941 1 98.25 397 GLN A O 1
ATOM 2976 N N . ALA A 1 398 ? -8.25 -38.031 -6.332 1 98.69 398 ALA A N 1
ATOM 2977 C CA . ALA A 1 398 ? -7.395 -36.906 -6.773 1 98.69 398 ALA A CA 1
ATOM 2978 C C . ALA A 1 398 ? -7.984 -36.219 -8 1 98.69 398 ALA A C 1
ATOM 2980 O O . ALA A 1 398 ? -8.031 -35 -8.062 1 98.69 398 ALA A O 1
ATOM 2981 N N . THR A 1 399 ? -8.422 -37.031 -8.977 1 98.31 399 THR A N 1
ATOM 2982 C CA . THR A 1 399 ? -8.992 -36.5 -10.211 1 98.31 399 THR A CA 1
ATOM 2983 C C . THR A 1 399 ? -10.25 -35.688 -9.914 1 98.31 399 THR A C 1
ATOM 2985 O O . THR A 1 399 ? -10.43 -34.594 -10.445 1 98.31 399 THR A O 1
ATOM 2988 N N . ARG A 1 400 ? -11.078 -36.188 -9.094 1 97.69 400 ARG A N 1
ATOM 2989 C CA . ARG A 1 400 ? -12.328 -35.531 -8.734 1 97.69 400 ARG A CA 1
ATOM 2990 C C . ARG A 1 400 ? -12.062 -34.219 -8.039 1 97.69 400 ARG A C 1
ATOM 2992 O O . ARG A 1 400 ? -12.727 -33.219 -8.328 1 97.69 400 ARG A O 1
ATOM 2999 N N . GLN A 1 401 ? -11.148 -34.219 -7.164 1 98.25 401 GLN A N 1
ATOM 3000 C CA . GLN A 1 401 ? -10.891 -33.031 -6.363 1 98.25 401 GLN A CA 1
ATOM 3001 C C . GLN A 1 401 ? -10.195 -31.969 -7.188 1 98.25 401 GLN A C 1
ATOM 3003 O O . GLN A 1 401 ? -10.453 -30.766 -7.008 1 98.25 401 GLN A O 1
ATOM 3008 N N . LEU A 1 402 ? -9.281 -32.344 -8.062 1 98.62 402 LEU A N 1
ATOM 3009 C CA . LEU A 1 402 ? -8.672 -31.375 -8.969 1 98.62 402 LEU A CA 1
ATOM 3010 C C . LEU A 1 402 ? -9.719 -30.766 -9.891 1 98.62 402 LEU A C 1
ATOM 3012 O O . LEU A 1 402 ? -9.703 -29.562 -10.141 1 98.62 402 LEU A O 1
ATOM 3016 N N . ALA A 1 403 ? -10.609 -31.594 -10.406 1 98.12 403 ALA A N 1
ATOM 3017 C CA . ALA A 1 403 ? -11.695 -31.109 -11.242 1 98.12 403 ALA A CA 1
ATOM 3018 C C . ALA A 1 403 ? -12.57 -30.109 -10.484 1 98.12 403 ALA A C 1
ATOM 3020 O O . ALA A 1 403 ? -13.008 -29.109 -11.047 1 98.12 403 ALA A O 1
ATOM 3021 N N . HIS A 1 404 ? -12.828 -30.438 -9.242 1 98.19 404 HIS A N 1
ATOM 3022 C CA . HIS A 1 404 ? -13.609 -29.531 -8.414 1 98.19 404 HIS A CA 1
ATOM 3023 C C . HIS A 1 404 ? -12.898 -28.188 -8.234 1 98.19 404 HIS A C 1
ATOM 3025 O O . HIS A 1 404 ? -13.531 -27.141 -8.266 1 98.19 404 HIS A O 1
ATOM 3031 N N . ALA A 1 405 ? -11.617 -28.219 -8 1 98.38 405 ALA A N 1
ATOM 3032 C CA . ALA A 1 405 ? -10.844 -26.984 -7.887 1 98.38 405 ALA A CA 1
ATOM 3033 C C . ALA A 1 405 ? -10.961 -26.141 -9.156 1 98.38 405 ALA A C 1
ATOM 3035 O O . ALA A 1 405 ? -11.109 -24.922 -9.086 1 98.38 405 ALA A O 1
ATOM 3036 N N . GLN A 1 406 ? -10.875 -26.781 -10.32 1 98.44 406 GLN A N 1
ATOM 3037 C CA . GLN A 1 406 ? -11.047 -26.094 -11.594 1 98.44 406 GLN A CA 1
ATOM 3038 C C . GLN A 1 406 ? -12.438 -25.484 -11.695 1 98.44 406 GLN A C 1
ATOM 3040 O O . GLN A 1 406 ? -12.594 -24.344 -12.141 1 98.44 406 GLN A O 1
ATOM 3045 N N . GLN A 1 407 ? -13.422 -26.203 -11.312 1 98.06 407 GLN A N 1
ATOM 3046 C CA . GLN A 1 407 ? -14.789 -25.688 -11.336 1 98.06 407 GLN A CA 1
ATOM 3047 C C . GLN A 1 407 ? -14.938 -24.469 -10.438 1 98.06 407 GLN A C 1
ATOM 3049 O O . GLN A 1 407 ? -15.586 -23.484 -10.812 1 98.06 407 GLN A O 1
ATOM 3054 N N . CYS A 1 408 ? -14.328 -24.547 -9.297 1 97.88 408 CYS A N 1
ATOM 3055 C CA . CYS A 1 408 ? -14.359 -23.422 -8.375 1 97.88 408 CYS A CA 1
ATOM 3056 C C . CYS A 1 408 ? -13.672 -22.203 -8.977 1 97.88 408 CYS A C 1
ATOM 3058 O O . CYS A 1 408 ? -14.18 -21.078 -8.867 1 97.88 408 CYS A O 1
ATOM 3060 N N . ALA A 1 409 ? -12.562 -22.406 -9.609 1 98 409 ALA A N 1
ATOM 3061 C CA . ALA A 1 409 ? -11.828 -21.312 -10.25 1 98 409 ALA A CA 1
ATOM 3062 C C . ALA A 1 409 ? -12.664 -20.656 -11.336 1 98 409 ALA A C 1
ATOM 3064 O O . ALA A 1 409 ? -12.82 -19.422 -11.352 1 98 409 ALA A O 1
ATOM 3065 N N . ARG A 1 410 ? -13.312 -21.438 -12.156 1 97.25 410 ARG A N 1
ATOM 3066 C CA . ARG A 1 410 ? -14.117 -20.922 -13.25 1 97.25 410 ARG A CA 1
ATOM 3067 C C . ARG A 1 410 ? -15.391 -20.266 -12.734 1 97.25 410 ARG A C 1
ATOM 3069 O O . ARG A 1 410 ? -15.789 -19.188 -13.211 1 97.25 410 ARG A O 1
ATOM 3076 N N . ALA A 1 411 ? -15.969 -20.906 -11.789 1 97.44 411 ALA A N 1
ATOM 3077 C CA . ALA A 1 411 ? -17.219 -20.391 -11.227 1 97.44 411 ALA A CA 1
ATOM 3078 C C . ALA A 1 411 ? -16.984 -19.062 -10.5 1 97.44 411 ALA A C 1
ATOM 3080 O O . ALA A 1 411 ? -17.891 -18.234 -10.391 1 97.44 411 ALA A O 1
ATOM 3081 N N . SER A 1 412 ? -15.789 -18.891 -10.062 1 96.25 412 SER A N 1
ATOM 3082 C CA . SER A 1 412 ? -15.461 -17.656 -9.352 1 96.25 412 SER A CA 1
ATOM 3083 C C . SER A 1 412 ? -15.211 -16.516 -10.328 1 96.25 412 SER A C 1
ATOM 3085 O O . SER A 1 412 ? -15.031 -15.367 -9.914 1 96.25 412 SER A O 1
ATOM 3087 N N . GLY A 1 413 ? -15.094 -16.844 -11.625 1 93.81 413 GLY A N 1
ATOM 3088 C CA . GLY A 1 413 ? -14.977 -15.797 -12.625 1 93.81 413 GLY A CA 1
ATOM 3089 C C . GLY A 1 413 ? -13.648 -15.812 -13.352 1 93.81 413 GLY A C 1
ATOM 3090 O O . GLY A 1 413 ? -13.375 -14.938 -14.18 1 93.81 413 GLY A O 1
ATOM 3091 N N . MET A 1 414 ? -12.805 -16.734 -13.117 1 95.88 414 MET A N 1
ATOM 3092 C CA . MET A 1 414 ? -11.539 -16.828 -13.844 1 95.88 414 MET A CA 1
ATOM 3093 C C . MET A 1 414 ? -11.766 -17.328 -15.273 1 95.88 414 MET A C 1
ATOM 3095 O O . MET A 1 414 ? -12.195 -18.469 -15.469 1 95.88 414 MET A O 1
ATOM 3099 N N . PRO A 1 415 ? -11.422 -16.547 -16.203 1 95.19 415 PRO A N 1
ATOM 3100 C CA . PRO A 1 415 ? -11.664 -17 -17.578 1 95.19 415 PRO A CA 1
ATOM 3101 C C . PRO A 1 415 ? -10.805 -18.203 -17.969 1 95.19 415 PRO A C 1
ATOM 3103 O O . PRO A 1 415 ? -11.242 -19.047 -18.75 1 95.19 415 PRO A O 1
ATOM 3106 N N . ILE A 1 416 ? -9.617 -18.344 -17.391 1 96.94 416 ILE A N 1
ATOM 3107 C CA . ILE A 1 416 ? -8.719 -19.453 -17.719 1 96.94 416 ILE A CA 1
ATOM 3108 C C . ILE A 1 416 ? -8.875 -20.547 -16.672 1 96.94 416 ILE A C 1
ATOM 3110 O O . ILE A 1 416 ? -8.969 -21.734 -17.016 1 96.94 416 ILE A O 1
ATOM 3114 N N . GLY A 1 417 ? -8.953 -20.203 -15.453 1 97.94 417 GLY A N 1
ATOM 3115 C CA . GLY A 1 417 ? -8.984 -21.172 -14.367 1 97.94 417 GLY A CA 1
ATOM 3116 C C . GLY A 1 417 ? -7.609 -21.656 -13.953 1 97.94 417 GLY A C 1
ATOM 3117 O O . GLY A 1 417 ? -6.695 -20.844 -13.773 1 97.94 417 GLY A O 1
ATOM 3118 N N . LEU A 1 418 ? -7.449 -22.938 -13.766 1 98.62 418 LEU A N 1
ATOM 3119 C CA . LEU A 1 418 ? -6.184 -23.5 -13.305 1 98.62 418 LEU A CA 1
ATOM 3120 C C . LEU A 1 418 ? -5.211 -23.688 -14.461 1 98.62 418 LEU A C 1
ATOM 3122 O O . LEU A 1 418 ? -5.613 -24.078 -15.555 1 98.62 418 LEU A O 1
ATOM 3126 N N . ILE A 1 419 ? -3.994 -23.344 -14.219 1 98.69 419 ILE A N 1
ATOM 3127 C CA . ILE A 1 419 ? -2.914 -23.641 -15.156 1 98.69 419 ILE A CA 1
ATOM 3128 C C . ILE A 1 419 ? -2.01 -24.719 -14.562 1 98.69 419 ILE A C 1
ATOM 3130 O O . ILE A 1 419 ? -1.31 -24.484 -13.578 1 98.69 419 ILE A O 1
ATOM 3134 N N . ALA A 1 420 ? -2.014 -25.891 -15.164 1 98.38 420 ALA A N 1
ATOM 3135 C CA . ALA A 1 420 ? -1.185 -27 -14.719 1 98.38 420 ALA A CA 1
ATOM 3136 C C . ALA A 1 420 ? 0.278 -26.797 -15.102 1 98.38 420 ALA A C 1
ATOM 3138 O O . ALA A 1 420 ? 0.589 -25.953 -15.945 1 98.38 420 ALA A O 1
ATOM 3139 N N . ASP A 1 421 ? 1.125 -27.516 -14.406 1 98.38 421 ASP A N 1
ATOM 3140 C CA . ASP A 1 421 ? 2.557 -27.484 -14.695 1 98.38 421 ASP A CA 1
ATOM 3141 C C . ASP A 1 421 ? 3.064 -28.859 -15.109 1 98.38 421 ASP A C 1
ATOM 3143 O O . ASP A 1 421 ? 2.945 -29.828 -14.344 1 98.38 421 ASP A O 1
ATOM 3147 N N . LEU A 1 422 ? 3.598 -28.906 -16.281 1 98.06 422 LEU A N 1
ATOM 3148 C CA . LEU A 1 422 ? 4.059 -30.172 -16.844 1 98.06 422 LEU A CA 1
ATOM 3149 C C . LEU A 1 422 ? 5.57 -30.312 -16.703 1 98.06 422 LEU A C 1
ATOM 3151 O O . LEU A 1 422 ? 6.324 -29.531 -17.297 1 98.06 422 LEU A O 1
ATOM 3155 N N . ALA A 1 423 ? 5.992 -31.328 -15.953 1 96.69 423 ALA A N 1
ATOM 3156 C CA . ALA A 1 423 ? 7.418 -31.594 -15.789 1 96.69 423 ALA A CA 1
ATOM 3157 C C . ALA A 1 423 ? 8.055 -32.031 -17.109 1 96.69 423 ALA A C 1
ATOM 3159 O O . ALA A 1 423 ? 7.402 -32.656 -17.953 1 96.69 423 ALA A O 1
ATOM 3160 N N . VAL A 1 424 ? 9.297 -31.781 -17.25 1 92.44 424 VAL A N 1
ATOM 3161 C CA . VAL A 1 424 ? 10.039 -32.062 -18.484 1 92.44 424 VAL A CA 1
ATOM 3162 C C . VAL A 1 424 ? 10.117 -33.562 -18.703 1 92.44 424 VAL A C 1
ATOM 3164 O O . VAL A 1 424 ? 10.133 -34.031 -19.844 1 92.44 424 VAL A O 1
ATOM 3167 N N . GLY A 1 425 ? 10.195 -34.281 -17.641 1 93.12 425 GLY A N 1
ATOM 3168 C CA . GLY A 1 425 ? 10.281 -35.719 -17.672 1 93.12 425 GLY A CA 1
ATOM 3169 C C . GLY A 1 425 ? 9.758 -36.375 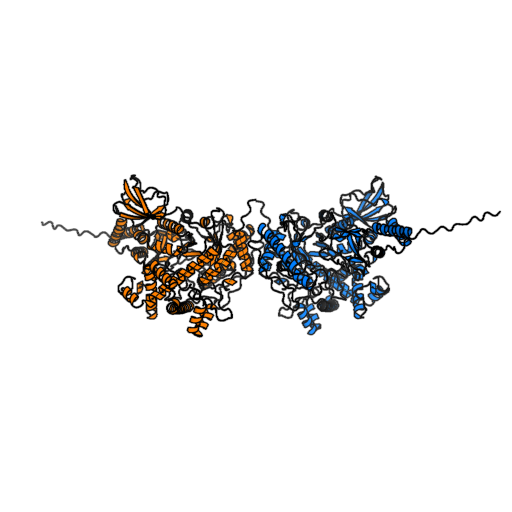-16.422 1 93.12 425 GLY A C 1
ATOM 3170 O O . GLY A 1 425 ? 9.281 -35.719 -15.508 1 93.12 425 GLY A O 1
ATOM 3171 N N . ALA A 1 426 ? 9.75 -37.75 -16.5 1 94.62 426 ALA A N 1
ATOM 3172 C CA . ALA A 1 426 ? 9.406 -38.562 -15.352 1 94.62 426 ALA A CA 1
ATOM 3173 C C . ALA A 1 426 ? 10.586 -39.438 -14.938 1 94.62 426 ALA A C 1
ATOM 3175 O O . ALA A 1 426 ? 11.484 -39.719 -15.742 1 94.62 426 ALA A O 1
ATOM 3176 N N . ASP A 1 427 ? 10.586 -39.812 -13.711 1 93.62 427 ASP A N 1
ATOM 3177 C CA . ASP A 1 427 ? 11.641 -40.688 -13.203 1 93.62 427 ASP A CA 1
ATOM 3178 C C . ASP A 1 427 ? 11.719 -41.969 -14.008 1 93.62 427 ASP A C 1
ATOM 3180 O O . ASP A 1 427 ? 10.695 -42.625 -14.258 1 93.62 427 ASP A O 1
ATOM 3184 N N . ASN A 1 428 ? 12.898 -42.406 -14.391 1 91.81 428 ASN A N 1
ATOM 3185 C CA . ASN A 1 428 ? 13.109 -43.625 -15.195 1 91.81 428 ASN A CA 1
ATOM 3186 C C . ASN A 1 428 ? 12.641 -44.875 -14.461 1 91.81 428 ASN A C 1
ATOM 3188 O O . ASN A 1 428 ? 12.32 -45.875 -15.086 1 91.81 428 ASN A O 1
ATOM 3192 N N . GLY A 1 429 ? 12.625 -44.812 -13.219 1 93.06 429 GLY A N 1
ATOM 3193 C CA . GLY A 1 429 ? 12.188 -45.938 -12.414 1 93.06 429 GLY A CA 1
ATOM 3194 C C . GLY A 1 429 ? 10.695 -45.938 -12.125 1 93.06 429 GLY A C 1
ATOM 3195 O O . GLY A 1 429 ? 10.156 -46.906 -11.562 1 93.06 429 GLY A O 1
ATOM 3196 N N . GLY A 1 430 ? 10.008 -44.969 -12.57 1 95.19 430 GLY A N 1
ATOM 3197 C CA . GLY A 1 430 ? 8.633 -44.75 -12.164 1 95.19 430 GLY A CA 1
ATOM 3198 C C . GLY A 1 430 ? 7.625 -45.469 -13.016 1 95.19 430 GLY A C 1
ATOM 3199 O O . GLY A 1 430 ? 8 -46.25 -13.898 1 95.19 430 GLY A O 1
ATOM 3200 N N . SER A 1 431 ? 6.398 -45.281 -12.695 1 96.88 431 SER A N 1
ATOM 3201 C CA . SER A 1 431 ? 5.277 -46 -13.289 1 96.88 431 SER A CA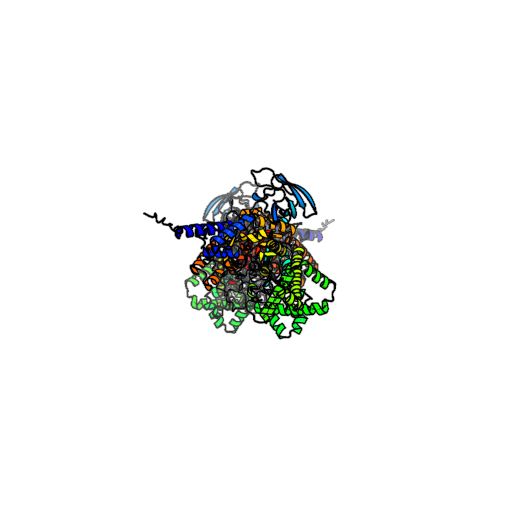 1
ATOM 3202 C C . SER A 1 431 ? 5.141 -45.688 -14.773 1 96.88 431 SER A C 1
ATOM 3204 O O . SER A 1 431 ? 4.77 -46.531 -15.57 1 96.88 431 SER A O 1
ATOM 3206 N N . GLN A 1 432 ? 5.41 -44.438 -15.188 1 95.56 432 GLN A N 1
ATOM 3207 C CA . GLN A 1 432 ? 5.258 -44.094 -16.594 1 95.56 432 GLN A CA 1
ATOM 3208 C C . GLN A 1 432 ? 6.238 -44.844 -17.469 1 95.56 432 GLN A C 1
ATOM 3210 O O . GLN A 1 432 ? 5.844 -45.438 -18.484 1 95.56 432 GLN A O 1
ATOM 3215 N N . ALA A 1 433 ? 7.477 -44.812 -17.047 1 93.44 433 ALA A N 1
ATOM 3216 C CA . ALA A 1 433 ? 8.484 -45.531 -17.812 1 93.44 433 ALA A CA 1
ATOM 3217 C C . ALA A 1 433 ? 8.195 -47.031 -17.828 1 93.44 433 ALA A C 1
ATOM 3219 O O . ALA A 1 433 ? 8.461 -47.719 -18.812 1 93.44 433 ALA A O 1
ATOM 3220 N N . TRP A 1 434 ? 7.676 -47.531 -16.734 1 95 434 TRP A N 1
ATOM 3221 C CA . TRP A 1 434 ? 7.355 -48.969 -16.609 1 95 434 TRP A CA 1
ATOM 3222 C C . TRP A 1 434 ? 6.273 -49.375 -17.609 1 95 434 TRP A C 1
ATOM 3224 O O . TRP A 1 434 ? 6.34 -50.438 -18.203 1 95 434 TRP A O 1
ATOM 3234 N N . SER A 1 435 ? 5.328 -48.531 -17.797 1 93.56 435 SER A N 1
ATOM 3235 C CA . SER A 1 435 ? 4.191 -48.875 -18.656 1 93.56 435 SER A CA 1
ATOM 3236 C C . SER A 1 435 ? 4.43 -48.438 -20.094 1 93.56 435 SER A C 1
ATOM 3238 O O . SER A 1 435 ? 3.744 -48.875 -21 1 93.56 435 SER A O 1
ATOM 3240 N N . HIS A 1 436 ? 5.352 -47.531 -20.359 1 91.75 436 HIS A N 1
ATOM 3241 C CA . HIS A 1 436 ? 5.648 -47.031 -21.688 1 91.75 436 HIS A CA 1
ATOM 3242 C C . HIS A 1 436 ? 7.109 -47.25 -22.062 1 91.75 436 HIS A C 1
ATOM 3244 O O . HIS A 1 436 ? 7.793 -46.344 -22.516 1 91.75 436 HIS A O 1
ATOM 3250 N N . GLN A 1 437 ? 7.555 -48.406 -21.891 1 89.56 437 GLN A N 1
ATOM 3251 C CA . GLN A 1 437 ? 8.961 -48.75 -22.047 1 89.56 437 GLN A CA 1
ATOM 3252 C C . GLN A 1 437 ? 9.422 -48.531 -23.484 1 89.56 437 GLN A C 1
ATOM 3254 O O . GLN A 1 437 ? 10.562 -48.125 -23.719 1 89.56 437 GLN A O 1
ATOM 3259 N N . GLY A 1 438 ? 8.555 -48.781 -24.406 1 89.12 438 GLY A N 1
ATOM 3260 C CA . GLY A 1 438 ? 8.922 -48.656 -25.797 1 89.12 438 GLY A CA 1
ATOM 3261 C C . GLY A 1 438 ? 9.078 -47.219 -26.266 1 89.12 438 GLY A C 1
ATOM 3262 O O . GLY A 1 438 ? 9.688 -46.969 -27.312 1 89.12 438 GLY A O 1
ATOM 3263 N N . GLU A 1 439 ? 8.625 -46.344 -25.531 1 91.94 439 GLU A N 1
ATOM 3264 C CA . GLU A 1 439 ? 8.625 -44.938 -25.984 1 91.94 439 GLU A CA 1
ATOM 3265 C C . GLU A 1 439 ? 9.617 -44.094 -25.188 1 91.94 439 GLU A C 1
ATOM 3267 O O . GLU A 1 439 ? 9.977 -43 -25.609 1 91.94 439 GLU A O 1
ATOM 3272 N N . ILE A 1 440 ? 10 -44.562 -24.078 1 91.19 440 ILE A N 1
ATOM 3273 C CA . ILE A 1 440 ? 10.922 -43.844 -23.219 1 91.19 440 ILE A CA 1
ATOM 3274 C C . ILE A 1 440 ? 12.344 -44.344 -23.422 1 91.19 440 ILE A C 1
ATOM 3276 O O . ILE A 1 440 ? 12.562 -45.562 -23.562 1 91.19 440 ILE A O 1
ATOM 3280 N N . ALA A 1 441 ? 13.289 -43.438 -23.609 1 88.44 441 ALA A N 1
ATOM 3281 C CA . ALA A 1 441 ? 14.688 -43.812 -23.734 1 88.44 441 ALA A CA 1
ATOM 3282 C C . ALA A 1 441 ? 15.273 -44.188 -22.375 1 88.44 441 ALA A C 1
ATOM 3284 O O . ALA A 1 441 ? 16.031 -43.438 -21.781 1 88.44 441 ALA A O 1
ATOM 3285 N N . ALA A 1 442 ? 14.984 -45.469 -22.094 1 78.62 442 ALA A N 1
ATOM 3286 C CA . ALA A 1 442 ? 15.453 -45.938 -20.797 1 78.62 442 ALA A CA 1
ATOM 3287 C C . ALA A 1 442 ? 16.984 -45.969 -20.734 1 78.62 442 ALA A C 1
ATOM 3289 O O . ALA A 1 442 ? 17.641 -46.312 -21.734 1 78.62 442 ALA A O 1
ATOM 3290 N N . GLY A 1 443 ? 17.562 -45.375 -19.859 1 83.44 443 GLY A N 1
ATOM 3291 C CA . GLY A 1 443 ? 19.016 -45.344 -19.703 1 83.44 443 GLY A CA 1
ATOM 3292 C C . GLY A 1 443 ? 19.594 -43.938 -19.906 1 83.44 443 GLY A C 1
ATOM 3293 O O . GLY A 1 443 ? 20.781 -43.719 -19.688 1 83.44 443 GLY A O 1
ATOM 3294 N N . LEU A 1 444 ? 18.75 -43.156 -20.453 1 92.31 444 LEU A N 1
ATOM 3295 C CA . LEU A 1 444 ? 19.172 -41.781 -20.594 1 92.31 444 LEU A CA 1
ATOM 3296 C C . LEU A 1 444 ? 18.438 -40.875 -19.594 1 92.31 444 LEU A C 1
ATOM 3298 O O . LEU A 1 444 ? 17.328 -41.188 -19.172 1 92.31 444 LEU A O 1
ATOM 3302 N N . THR A 1 445 ? 19.109 -39.875 -19.203 1 92.31 445 THR A N 1
ATOM 3303 C CA . THR A 1 445 ? 18.516 -38.875 -18.328 1 92.31 445 THR A CA 1
ATOM 3304 C C . THR A 1 445 ? 18.641 -37.469 -18.922 1 92.31 445 THR A C 1
ATOM 3306 O O . THR A 1 445 ? 19.609 -37.188 -19.609 1 92.31 445 THR A O 1
ATOM 3309 N N . VAL A 1 446 ? 17.625 -36.688 -18.688 1 92.12 446 VAL A N 1
ATOM 3310 C CA . VAL A 1 446 ? 17.625 -35.312 -19.156 1 92.12 446 VAL A CA 1
ATOM 3311 C C . VAL A 1 446 ? 18.531 -34.469 -18.266 1 92.12 446 VAL A C 1
ATOM 3313 O O . VAL A 1 446 ? 18.547 -34.656 -17.047 1 92.12 446 VAL A O 1
ATOM 3316 N N . GLY A 1 447 ? 19.25 -33.531 -18.859 1 87.44 447 GLY A N 1
ATOM 3317 C CA . GLY A 1 447 ? 20.078 -32.594 -18.125 1 87.44 447 GLY A CA 1
ATOM 3318 C C . GLY A 1 447 ? 20.391 -31.344 -18.906 1 87.44 447 GLY A C 1
ATOM 3319 O O . GLY A 1 447 ? 19.578 -30.906 -19.734 1 87.44 447 GLY A O 1
ATOM 3320 N N . ALA A 1 448 ? 21.359 -30.641 -18.438 1 83.5 448 ALA A N 1
ATOM 3321 C CA . ALA A 1 448 ? 21.875 -29.453 -19.094 1 83.5 448 ALA A CA 1
ATOM 3322 C C . ALA A 1 448 ? 23.406 -29.438 -19.094 1 83.5 448 ALA A C 1
ATOM 3324 O O . ALA A 1 448 ? 24.031 -29.891 -18.125 1 83.5 448 ALA A O 1
ATOM 3325 N N . PRO A 1 449 ? 23.938 -28.969 -20.203 1 84.56 449 PRO A N 1
ATOM 3326 C CA . PRO A 1 449 ? 25.391 -28.891 -20.234 1 84.56 449 PRO A CA 1
ATOM 3327 C C . PRO A 1 449 ? 25.938 -27.812 -19.297 1 84.56 449 PRO A C 1
ATOM 3329 O O . PRO A 1 449 ? 25.172 -26.969 -18.812 1 84.56 449 PRO A O 1
ATOM 3332 N N . PRO A 1 450 ? 27.172 -27.891 -19 1 76.12 450 PRO A N 1
ATOM 3333 C CA . PRO A 1 450 ? 27.781 -26.844 -18.188 1 76.12 450 PRO A CA 1
ATOM 3334 C C . PRO A 1 450 ? 27.531 -25.438 -18.766 1 76.12 450 PRO A C 1
ATOM 3336 O O . PRO A 1 450 ? 27.562 -25.25 -19.984 1 76.12 450 PRO A O 1
ATOM 3339 N N . ASP A 1 451 ? 27.094 -24.531 -17.906 1 70.81 451 ASP A N 1
ATOM 3340 C CA . ASP A 1 451 ? 26.922 -23.141 -18.281 1 70.81 451 ASP A CA 1
ATOM 3341 C C . ASP A 1 451 ? 27.375 -22.203 -17.156 1 70.81 451 ASP A C 1
ATOM 3343 O O . ASP A 1 451 ? 28.016 -22.641 -16.203 1 70.81 451 ASP A O 1
ATOM 3347 N N . ARG A 1 452 ? 27.156 -20.875 -17.375 1 63.59 452 ARG A N 1
ATOM 3348 C CA . ARG A 1 452 ? 27.656 -19.875 -16.438 1 63.59 452 ARG A CA 1
ATOM 3349 C C . ARG A 1 452 ? 26.969 -20 -15.094 1 63.59 452 ARG A C 1
ATOM 3351 O O . ARG A 1 452 ? 27.562 -19.719 -14.055 1 63.59 452 ARG A O 1
ATOM 3358 N N . LEU A 1 453 ? 25.734 -20.531 -15.102 1 61.31 453 LEU A N 1
ATOM 3359 C CA . LEU A 1 453 ? 24.938 -20.609 -13.867 1 61.31 453 LEU A CA 1
ATOM 3360 C C . LEU A 1 453 ? 25.188 -21.938 -13.164 1 61.31 453 LEU A C 1
ATOM 3362 O O . LEU A 1 453 ? 25.109 -22.016 -11.938 1 61.31 453 LEU A O 1
ATOM 3366 N N . ALA A 1 454 ? 25.484 -22.953 -13.961 1 68.31 454 ALA A N 1
ATOM 3367 C CA . ALA A 1 454 ? 25.797 -24.281 -13.453 1 68.31 454 ALA A CA 1
ATOM 3368 C C . ALA A 1 454 ? 27.031 -24.859 -14.141 1 68.31 454 ALA A C 1
ATOM 3370 O O . ALA A 1 454 ? 26.922 -25.656 -15.078 1 68.31 454 ALA A O 1
ATOM 3371 N N . PRO A 1 455 ? 28.203 -24.5 -13.625 1 68.44 455 PRO A N 1
ATOM 3372 C CA . PRO A 1 455 ? 29.453 -24.859 -14.312 1 68.44 455 PRO A CA 1
ATOM 3373 C C . PRO A 1 455 ? 29.609 -26.375 -14.461 1 68.44 455 PRO A C 1
ATOM 3375 O O . PRO A 1 455 ? 30.359 -26.828 -15.336 1 68.44 455 PRO A O 1
ATOM 3378 N N . LEU A 1 456 ? 28.984 -27.125 -13.641 1 73.31 456 LEU A N 1
ATOM 3379 C CA . LEU A 1 456 ? 29.125 -28.578 -13.734 1 73.31 456 LEU A CA 1
ATOM 3380 C C . LEU A 1 456 ? 27.969 -29.172 -14.531 1 73.31 456 LEU A C 1
ATOM 3382 O O . LEU A 1 456 ? 27.891 -30.391 -14.695 1 73.31 456 LEU A O 1
ATOM 3386 N N . GLY A 1 457 ? 27.281 -28.375 -15.078 1 75.94 457 GLY A N 1
ATOM 3387 C CA . GLY A 1 457 ? 26.078 -28.891 -15.719 1 75.94 457 GLY A CA 1
ATOM 3388 C C . GLY A 1 457 ? 25.078 -29.469 -14.742 1 75.94 457 GLY A C 1
ATOM 3389 O O . GLY A 1 457 ? 25.234 -29.312 -13.523 1 75.94 457 GLY A O 1
ATOM 3390 N N . GLN A 1 458 ? 23.953 -29.953 -15.312 1 77.31 458 GLN A N 1
ATOM 3391 C CA . GLN A 1 458 ? 22.906 -30.531 -14.469 1 77.31 458 GLN A CA 1
ATOM 3392 C C . GLN A 1 458 ? 22.422 -31.859 -15.031 1 77.31 458 GLN A C 1
ATOM 3394 O O . GLN A 1 458 ? 22.391 -32.062 -16.25 1 77.31 458 GLN A O 1
ATOM 3399 N N . ASN A 1 459 ? 22.312 -32.781 -14.211 1 82.31 459 ASN A N 1
ATOM 3400 C CA . ASN A 1 459 ? 21.625 -34.031 -14.461 1 82.31 459 ASN A CA 1
ATOM 3401 C C . ASN A 1 459 ? 20.375 -34.188 -13.594 1 82.31 459 ASN A C 1
ATOM 3403 O O . ASN A 1 459 ? 20.469 -34.281 -12.367 1 82.31 459 ASN A O 1
ATOM 3407 N N . TRP A 1 460 ? 19.281 -34.281 -14.203 1 79.44 460 TRP A N 1
ATOM 3408 C CA . TRP A 1 460 ? 18.047 -34.188 -13.438 1 79.44 460 TRP A CA 1
ATOM 3409 C C . TRP A 1 460 ? 17.516 -35.594 -13.125 1 79.44 460 TRP A C 1
ATOM 3411 O O . TRP A 1 460 ? 16.516 -35.75 -12.414 1 79.44 460 TRP A O 1
ATOM 3421 N N . GLY A 1 461 ? 18.094 -36.594 -13.711 1 79.44 461 GLY A N 1
ATOM 3422 C CA . GLY A 1 461 ? 17.703 -37.969 -13.43 1 79.44 461 GLY A CA 1
ATOM 3423 C C . GLY A 1 461 ? 16.344 -38.344 -14.008 1 79.44 461 GLY A C 1
ATOM 3424 O O . GLY A 1 461 ? 15.68 -39.25 -13.516 1 79.44 461 GLY A O 1
ATOM 3425 N N . LEU A 1 462 ? 15.93 -37.656 -14.992 1 90.12 462 LEU A N 1
ATOM 3426 C CA . LEU A 1 462 ? 14.594 -37.812 -15.562 1 90.12 462 LEU A CA 1
ATOM 3427 C C . LEU A 1 462 ? 14.672 -38.531 -16.906 1 90.12 462 LEU A C 1
ATOM 3429 O O . LEU A 1 462 ? 15.586 -38.281 -17.703 1 90.12 462 LEU A O 1
ATOM 3433 N N . GLY A 1 463 ? 13.75 -39.438 -17.062 1 90.19 463 GLY A N 1
ATOM 3434 C CA . GLY A 1 463 ? 13.617 -40.062 -18.359 1 90.19 463 GLY A CA 1
ATOM 3435 C C . GLY A 1 463 ? 12.969 -39.156 -19.391 1 90.19 463 GLY A C 1
ATOM 3436 O O . GLY A 1 463 ? 12.156 -38.312 -19.062 1 90.19 463 GLY A O 1
ATOM 3437 N N . ALA A 1 464 ? 13.391 -39.406 -20.641 1 90.25 464 ALA A N 1
ATOM 3438 C CA . ALA A 1 464 ? 12.836 -38.656 -21.766 1 90.25 464 ALA A CA 1
ATOM 3439 C C . ALA A 1 464 ? 12.258 -39.594 -22.812 1 90.25 464 ALA A C 1
ATOM 3441 O O . ALA A 1 464 ? 12.648 -40.781 -22.891 1 90.25 464 ALA A O 1
ATOM 3442 N N . PHE A 1 465 ? 11.352 -39.062 -23.578 1 95.06 465 PHE A N 1
ATOM 3443 C CA . PHE A 1 465 ? 10.898 -39.812 -24.734 1 95.06 465 PHE A CA 1
ATOM 3444 C C . PHE A 1 465 ? 12.031 -40 -25.734 1 95.06 465 PHE A C 1
ATOM 3446 O O . PHE A 1 465 ? 12.875 -39.094 -25.906 1 95.06 465 PHE A O 1
ATOM 3453 N N . SER A 1 466 ? 12.031 -41.125 -26.359 1 94.62 466 SER A N 1
ATOM 3454 C CA . SER A 1 466 ? 12.875 -41.312 -27.547 1 94.62 466 SER A CA 1
ATOM 3455 C C . SER A 1 466 ? 12.266 -40.625 -28.766 1 94.62 466 SER A C 1
ATOM 3457 O O . SER A 1 466 ? 11.125 -40.875 -29.141 1 94.62 466 SER A O 1
ATOM 3459 N N . PRO A 1 467 ? 13.055 -39.75 -29.375 1 95.31 467 PRO A N 1
ATOM 3460 C CA . PRO A 1 467 ? 12.492 -39.125 -30.562 1 95.31 467 PRO A CA 1
ATOM 3461 C C . PRO A 1 467 ? 12.156 -40.125 -31.672 1 95.31 467 PRO A C 1
ATOM 3463 O O . PRO A 1 467 ? 11.188 -39.938 -32.406 1 95.31 467 PRO A O 1
ATOM 3466 N N . LEU A 1 468 ? 12.898 -41.156 -31.766 1 94.19 468 LEU A N 1
ATOM 3467 C CA . LEU A 1 468 ? 12.648 -42.188 -32.75 1 94.19 468 LEU A CA 1
ATOM 3468 C C . LEU A 1 468 ? 11.391 -42.969 -32.406 1 94.19 468 LEU A C 1
ATOM 3470 O O . LEU A 1 468 ? 10.555 -43.219 -33.281 1 94.19 468 LEU A O 1
ATOM 3474 N N . ALA A 1 469 ? 11.312 -43.281 -31.156 1 94.5 469 ALA A N 1
ATOM 3475 C CA . ALA A 1 469 ? 10.148 -44.062 -30.719 1 94.5 469 ALA A CA 1
ATOM 3476 C C . ALA A 1 469 ? 8.867 -43.25 -30.828 1 94.5 469 ALA A C 1
ATOM 3478 O O . ALA A 1 469 ? 7.801 -43.812 -31.125 1 94.5 469 ALA A O 1
ATOM 3479 N N . LEU A 1 470 ? 8.953 -41.938 -30.594 1 95.69 470 LEU A N 1
ATOM 3480 C CA . LEU A 1 470 ? 7.793 -41.062 -30.766 1 95.69 470 LEU A CA 1
ATOM 3481 C C . LEU A 1 470 ? 7.199 -41.219 -32.156 1 95.69 470 LEU A C 1
ATOM 3483 O O . LEU A 1 470 ? 6 -41.469 -32.312 1 95.69 470 LEU A O 1
ATOM 3487 N N . ARG A 1 471 ? 8.023 -41.188 -33.125 1 94.44 471 ARG A N 1
ATOM 3488 C CA . ARG A 1 471 ? 7.582 -41.281 -34.5 1 94.44 471 ARG A CA 1
ATOM 3489 C C . ARG A 1 471 ? 7.062 -42.688 -34.812 1 94.44 471 ARG A C 1
ATOM 3491 O O . ARG A 1 471 ? 6.016 -42.844 -35.469 1 94.44 471 ARG A O 1
ATOM 3498 N N . ARG A 1 472 ? 7.785 -43.688 -34.312 1 93.81 472 ARG A N 1
ATOM 3499 C CA . ARG A 1 472 ? 7.461 -45.062 -34.594 1 93.81 472 ARG A CA 1
ATOM 3500 C C . ARG A 1 472 ? 6.113 -45.469 -34 1 93.81 472 ARG A C 1
ATOM 3502 O O . ARG A 1 472 ? 5.418 -46.312 -34.531 1 93.81 472 ARG A O 1
ATOM 3509 N N . THR A 1 473 ? 5.773 -44.781 -32.938 1 94.75 473 THR A N 1
ATOM 3510 C CA . THR A 1 473 ? 4.562 -45.188 -32.219 1 94.75 473 THR A CA 1
ATOM 3511 C C . THR A 1 473 ? 3.43 -44.188 -32.469 1 94.75 473 THR A C 1
ATOM 3513 O O . THR A 1 473 ? 2.357 -44.312 -31.875 1 94.75 473 THR A O 1
ATOM 3516 N N . GLY A 1 474 ? 3.66 -43.25 -33.406 1 96.56 474 GLY A N 1
ATOM 3517 C CA . GLY A 1 474 ? 2.643 -42.25 -33.656 1 96.56 474 GLY A CA 1
ATOM 3518 C C . GLY A 1 474 ? 2.385 -41.344 -32.5 1 96.56 474 GLY A C 1
ATOM 3519 O O . GLY A 1 474 ? 1.239 -40.969 -32.219 1 96.56 474 GLY A O 1
ATOM 3520 N N . TYR A 1 475 ? 3.352 -41.125 -31.656 1 97.38 475 TYR A N 1
ATOM 3521 C CA . TYR A 1 475 ? 3.332 -40.188 -30.547 1 97.38 475 TYR A CA 1
ATOM 3522 C C . TYR A 1 475 ? 2.316 -40.594 -29.5 1 97.38 475 TYR A C 1
ATOM 3524 O O . TYR A 1 475 ? 1.713 -39.75 -28.844 1 97.38 475 TYR A O 1
ATOM 3532 N N . GLN A 1 476 ? 2.072 -41.844 -29.359 1 95.5 476 GLN A N 1
ATOM 3533 C CA . GLN A 1 476 ? 1.035 -42.344 -28.453 1 95.5 476 GLN A CA 1
ATOM 3534 C C . GLN A 1 476 ? 1.291 -41.875 -27.016 1 95.5 476 GLN A C 1
ATOM 3536 O O . GLN A 1 476 ? 0.399 -41.344 -26.359 1 95.5 476 GLN A O 1
ATOM 3541 N N . ALA A 1 477 ? 2.498 -42.094 -26.5 1 94.88 477 ALA A N 1
ATOM 3542 C CA . ALA A 1 477 ? 2.816 -41.719 -25.125 1 94.88 477 ALA A CA 1
ATOM 3543 C C . ALA A 1 477 ? 2.799 -40.219 -24.938 1 94.88 477 ALA A C 1
ATOM 3545 O O . ALA A 1 477 ? 2.381 -39.719 -23.891 1 94.88 477 ALA A O 1
ATOM 3546 N N . TYR A 1 478 ? 3.287 -39.5 -25.953 1 96.44 478 TYR A N 1
ATOM 3547 C CA . TYR A 1 478 ? 3.291 -38.031 -25.922 1 96.44 478 TYR A CA 1
ATOM 3548 C C . TYR A 1 478 ? 1.87 -37.5 -25.859 1 96.44 478 TYR A C 1
ATOM 3550 O O . TYR A 1 478 ? 1.573 -36.594 -25.062 1 96.44 478 TYR A O 1
ATOM 3558 N N . LEU A 1 479 ? 0.986 -38.031 -26.625 1 97.62 479 LEU A N 1
ATOM 3559 C CA . LEU A 1 479 ? -0.411 -37.594 -26.672 1 97.62 479 LEU A CA 1
ATOM 3560 C C . LEU A 1 479 ? -1.115 -37.938 -25.359 1 97.62 479 LEU A C 1
ATOM 3562 O O . LEU A 1 479 ? -1.917 -37.156 -24.859 1 97.62 479 LEU A O 1
ATOM 3566 N N . ALA A 1 480 ? -0.84 -39.125 -24.812 1 96.44 480 ALA A N 1
ATOM 3567 C CA . ALA A 1 480 ? -1.414 -39.5 -23.531 1 96.44 480 ALA A CA 1
ATOM 3568 C C . ALA A 1 480 ? -1.024 -38.5 -22.438 1 96.44 480 ALA A C 1
ATOM 3570 O O . ALA A 1 480 ? -1.854 -38.125 -21.625 1 96.44 480 ALA A O 1
ATOM 3571 N N . MET A 1 481 ? 0.193 -38.094 -22.438 1 97.25 481 MET A N 1
ATOM 3572 C CA . MET A 1 481 ? 0.707 -37.125 -21.484 1 97.25 481 MET A CA 1
ATOM 3573 C C . MET A 1 481 ? 0.007 -35.781 -21.641 1 97.25 481 MET A C 1
ATOM 3575 O O . MET A 1 481 ? -0.45 -35.188 -20.672 1 97.25 481 MET A O 1
ATOM 3579 N N . LEU A 1 482 ? -0.091 -35.281 -22.906 1 98.12 482 LEU A N 1
ATOM 3580 C CA . LEU A 1 482 ? -0.737 -34 -23.188 1 98.12 482 LEU A CA 1
ATOM 3581 C C . LEU A 1 482 ? -2.189 -34.031 -22.719 1 98.12 482 LEU A C 1
ATOM 3583 O O . LEU A 1 482 ? -2.646 -33.094 -22.062 1 98.12 482 LEU A O 1
ATOM 3587 N N . ARG A 1 483 ? -2.865 -35.094 -23.062 1 97.62 483 ARG A N 1
ATOM 3588 C CA . ARG A 1 483 ? -4.277 -35.219 -22.719 1 97.62 483 ARG A CA 1
ATOM 3589 C C . ARG A 1 483 ? -4.473 -35.281 -21.203 1 97.62 483 ARG A C 1
ATOM 3591 O O . ARG A 1 483 ? -5.41 -34.688 -20.672 1 97.62 483 ARG A O 1
ATOM 3598 N N . ALA A 1 484 ? -3.58 -35.938 -20.516 1 97.38 484 ALA A N 1
ATOM 3599 C CA . ALA A 1 484 ? -3.65 -36 -19.062 1 97.38 484 ALA A CA 1
ATOM 3600 C C . ALA A 1 484 ? -3.463 -34.625 -18.438 1 97.38 484 ALA A C 1
ATOM 3602 O O . ALA A 1 484 ? -4.195 -34.25 -17.516 1 97.38 484 ALA A O 1
ATOM 3603 N N . CYS A 1 485 ? -2.527 -33.906 -18.922 1 97.06 485 CYS A N 1
ATOM 3604 C CA . CYS A 1 485 ? -2.178 -32.625 -18.344 1 97.06 485 CYS A CA 1
ATOM 3605 C C . CYS A 1 485 ? -3.217 -31.547 -18.688 1 97.06 485 CYS A C 1
ATOM 3607 O O . CYS A 1 485 ? -3.416 -30.594 -17.938 1 97.06 485 CYS A O 1
ATOM 3609 N N . MET A 1 486 ? -3.92 -31.688 -19.844 1 97.94 486 MET A N 1
ATOM 3610 C CA . MET A 1 486 ? -4.875 -30.688 -20.312 1 97.94 486 MET A CA 1
ATOM 3611 C C . MET A 1 486 ? -6.301 -31.094 -19.953 1 97.94 486 MET A C 1
ATOM 3613 O O . MET A 1 486 ? -7.254 -30.406 -20.312 1 97.94 486 MET A O 1
ATOM 3617 N N . ALA A 1 487 ? -6.441 -32.188 -19.219 1 95.94 487 ALA A N 1
ATOM 3618 C CA . ALA A 1 487 ? -7.738 -32.844 -19 1 95.94 487 ALA A CA 1
ATOM 3619 C C . ALA A 1 487 ? -8.711 -31.859 -18.344 1 95.94 487 ALA A C 1
ATOM 3621 O O . ALA A 1 487 ? -9.914 -31.891 -18.625 1 95.94 487 ALA A O 1
ATOM 3622 N N . GLN A 1 488 ? -8.227 -31.031 -17.5 1 92.62 488 GLN A N 1
ATOM 3623 C CA . GLN A 1 488 ? -9.109 -30.125 -16.766 1 92.62 488 GLN A CA 1
ATOM 3624 C C . GLN A 1 488 ? -9.312 -28.812 -17.516 1 92.62 488 GLN A C 1
ATOM 3626 O O . GLN A 1 488 ? -10.07 -27.953 -17.078 1 92.62 488 GLN A O 1
ATOM 3631 N N . GLY A 1 489 ? -8.656 -28.672 -18.641 1 95 489 GLY A N 1
ATOM 3632 C CA . GLY A 1 489 ? -8.664 -27.391 -19.328 1 95 489 GLY A CA 1
ATOM 3633 C C . GLY A 1 489 ? -7.812 -26.344 -18.625 1 95 489 GLY A C 1
ATOM 3634 O O . GLY A 1 489 ? -6.785 -26.656 -18.031 1 95 489 GLY A O 1
ATOM 3635 N N . GLY A 1 490 ? -8.242 -25.094 -18.875 1 97.56 490 GLY A N 1
ATOM 3636 C CA . GLY A 1 490 ? -7.477 -24 -18.297 1 97.56 490 GLY A CA 1
ATOM 3637 C C . GLY A 1 490 ? -6.18 -23.719 -19.031 1 97.56 490 GLY A C 1
ATOM 3638 O O . GLY A 1 490 ? -6.18 -23.031 -20.047 1 97.56 490 GLY A O 1
ATOM 3639 N N . GLY A 1 491 ? -5.109 -24.281 -18.5 1 98.5 491 GLY A N 1
ATOM 3640 C CA . GLY A 1 491 ? -3.834 -24.109 -19.172 1 98.5 491 GLY A CA 1
ATOM 3641 C C . GLY A 1 491 ? -2.777 -25.094 -18.703 1 98.5 491 GLY A C 1
ATOM 3642 O O . GLY A 1 491 ? -3.014 -25.875 -17.781 1 98.5 491 GLY A O 1
ATOM 3643 N N . VAL A 1 492 ? -1.694 -25.047 -19.406 1 98.56 492 VAL A N 1
ATOM 3644 C CA . VAL A 1 492 ? -0.548 -25.891 -19.062 1 98.56 492 VAL A CA 1
ATOM 3645 C C . VAL A 1 492 ? 0.746 -25.109 -19.297 1 98.56 492 VAL A C 1
ATOM 3647 O O . VAL A 1 492 ? 0.91 -24.453 -20.328 1 98.56 492 VAL A O 1
ATOM 3650 N N . ARG A 1 493 ? 1.501 -25.078 -18.328 1 98.69 493 ARG A N 1
ATOM 3651 C CA . ARG A 1 493 ? 2.885 -24.641 -18.5 1 98.69 493 ARG A CA 1
ATOM 3652 C C . ARG A 1 493 ? 3.809 -25.812 -18.766 1 98.69 493 ARG A C 1
ATOM 3654 O O . ARG A 1 493 ? 3.914 -26.734 -17.938 1 98.69 493 ARG A O 1
ATOM 3661 N N . ILE A 1 494 ? 4.445 -25.828 -19.844 1 98 494 ILE A N 1
ATOM 3662 C CA . ILE A 1 494 ? 5.391 -26.891 -20.203 1 98 494 ILE A CA 1
ATOM 3663 C C . ILE A 1 494 ? 6.797 -26.484 -19.75 1 98 494 ILE A C 1
ATOM 3665 O O . ILE A 1 494 ? 7.387 -25.547 -20.281 1 98 494 ILE A O 1
ATOM 3669 N N . ASP A 1 495 ? 7.242 -27.203 -18.797 1 95.62 495 ASP A N 1
ATOM 3670 C CA . ASP A 1 495 ? 8.594 -26.969 -18.281 1 95.62 495 ASP A CA 1
ATOM 3671 C C . ASP A 1 495 ? 9.641 -27.266 -19.359 1 95.62 495 ASP A C 1
ATOM 3673 O O . ASP A 1 495 ? 9.492 -28.219 -20.125 1 95.62 495 ASP A O 1
ATOM 3677 N N . HIS A 1 496 ? 10.656 -26.469 -19.469 1 92.69 496 HIS A N 1
ATOM 3678 C CA . HIS A 1 496 ? 11.766 -26.656 -20.391 1 92.69 496 HIS A CA 1
ATOM 3679 C C . HIS A 1 496 ? 11.266 -26.969 -21.797 1 92.69 496 HIS A C 1
ATOM 3681 O O . HIS A 1 496 ? 11.641 -28 -22.375 1 92.69 496 HIS A O 1
ATOM 3687 N N . VAL A 1 497 ? 10.523 -26.062 -22.312 1 95.62 497 VAL A N 1
ATOM 3688 C CA . VAL A 1 497 ? 9.867 -26.25 -23.594 1 95.62 497 VAL A CA 1
ATOM 3689 C C . VAL A 1 497 ? 10.914 -26.406 -24.703 1 95.62 497 VAL A C 1
ATOM 3691 O O . VAL A 1 497 ? 10.602 -26.875 -25.797 1 95.62 497 VAL A O 1
ATOM 3694 N N . LEU A 1 498 ? 12.156 -26.094 -24.438 1 93 498 LEU A N 1
ATOM 3695 C CA . LEU A 1 498 ? 13.258 -26.266 -25.375 1 93 498 LEU A CA 1
ATOM 3696 C C . LEU A 1 498 ? 13.391 -27.734 -25.781 1 93 498 LEU A C 1
ATOM 3698 O O . LEU A 1 498 ? 13.961 -28.031 -26.828 1 93 498 LEU A O 1
ATOM 3702 N N . GLY A 1 499 ? 12.836 -28.578 -24.969 1 93.44 499 GLY A N 1
ATOM 3703 C CA . GLY A 1 499 ? 12.883 -30 -25.25 1 93.44 499 GLY A CA 1
ATOM 3704 C C . GLY A 1 499 ? 12.102 -30.391 -26.484 1 93.44 499 GLY A C 1
ATOM 3705 O O . GLY A 1 499 ? 12.289 -31.484 -27.031 1 93.44 499 GLY A O 1
ATOM 3706 N N . LEU A 1 500 ? 11.266 -29.516 -26.922 1 96.38 500 LEU A N 1
ATOM 3707 C CA . LEU A 1 500 ? 10.547 -29.766 -28.172 1 96.38 500 LEU A CA 1
ATOM 3708 C C . LEU A 1 500 ? 11.5 -29.719 -29.359 1 96.38 500 LEU A C 1
ATOM 3710 O O . LEU A 1 500 ? 11.211 -30.297 -30.422 1 96.38 500 LEU A O 1
ATOM 3714 N N . ASN A 1 501 ? 12.609 -29 -29.172 1 95.81 501 ASN A N 1
ATOM 3715 C CA . ASN A 1 501 ? 13.625 -28.891 -30.219 1 95.81 501 ASN A CA 1
ATOM 3716 C C . ASN A 1 501 ? 14.766 -29.875 -29.984 1 95.81 501 ASN A C 1
ATOM 3718 O O . ASN A 1 501 ? 15.102 -30.656 -30.875 1 95.81 501 ASN A O 1
ATOM 3722 N N . ARG A 1 502 ? 15.305 -29.828 -28.844 1 94.31 502 ARG A N 1
ATOM 3723 C CA . ARG A 1 502 ? 16.391 -30.734 -28.484 1 94.31 502 ARG A CA 1
ATOM 3724 C C . ARG A 1 502 ? 16.484 -30.891 -26.969 1 94.31 502 ARG A C 1
ATOM 3726 O O . ARG A 1 502 ? 16.031 -30.016 -26.219 1 94.31 502 ARG A O 1
ATOM 3733 N N . LEU A 1 503 ? 17.016 -31.969 -26.531 1 94.31 503 LEU A N 1
ATOM 3734 C CA . LEU A 1 503 ? 17.328 -32.219 -25.125 1 94.31 503 LEU A CA 1
ATOM 3735 C C . LEU A 1 503 ? 18.781 -32.656 -24.969 1 94.31 503 LEU A C 1
ATOM 3737 O O . LEU A 1 503 ? 19.344 -33.312 -25.859 1 94.31 503 LEU A O 1
ATOM 3741 N N . TRP A 1 504 ? 19.391 -32.156 -23.891 1 92.94 504 TRP A N 1
ATOM 3742 C CA . TRP A 1 504 ? 20.672 -32.719 -23.453 1 92.94 504 TRP A CA 1
ATOM 3743 C C . TRP A 1 504 ? 20.469 -34.031 -22.734 1 92.94 504 TRP A C 1
ATOM 3745 O O . TRP A 1 504 ? 19.938 -34.062 -21.609 1 92.94 504 TRP A O 1
ATOM 3755 N N . LEU A 1 505 ? 20.812 -35.062 -23.375 1 94.5 505 LEU A N 1
ATOM 3756 C CA . LEU A 1 505 ? 20.609 -36.406 -22.797 1 94.5 505 LEU A CA 1
ATOM 3757 C C . LEU A 1 505 ? 21.938 -37 -22.328 1 94.5 505 LEU A C 1
ATOM 3759 O O . LEU A 1 505 ? 22.922 -37 -23.078 1 94.5 505 LEU A O 1
ATOM 3763 N N . VAL A 1 506 ? 21.875 -37.5 -21.141 1 93.38 506 VAL A N 1
ATOM 3764 C CA . VAL A 1 506 ? 23.047 -38.062 -20.484 1 93.38 506 VAL A CA 1
ATOM 3765 C C . VAL A 1 506 ? 22.828 -39.562 -20.219 1 93.38 506 VAL A C 1
ATOM 3767 O O . VAL A 1 506 ? 21.781 -39.938 -19.688 1 93.38 506 VAL A O 1
ATOM 3770 N N . PRO A 1 507 ? 23.812 -40.312 -20.625 1 91 507 PRO A N 1
ATOM 3771 C CA . PRO A 1 507 ? 23.672 -41.719 -20.234 1 91 507 PRO A CA 1
ATOM 3772 C C . PRO A 1 507 ? 23.656 -41.938 -18.719 1 91 507 PRO A C 1
ATOM 3774 O O . PRO A 1 507 ? 24.391 -41.25 -18 1 91 507 PRO A O 1
ATOM 3777 N N . GLN A 1 508 ? 22.781 -42.844 -18.328 1 85.81 508 GLN A N 1
ATOM 3778 C CA . GLN A 1 508 ? 22.625 -43.062 -16.906 1 85.81 508 GLN A CA 1
ATOM 3779 C C . GLN A 1 508 ? 23.953 -43.469 -16.266 1 85.81 508 GLN A C 1
ATOM 3781 O O . GLN A 1 508 ? 24.688 -44.281 -16.812 1 85.81 508 GLN A O 1
ATOM 3786 N N . GLY A 1 509 ? 24.297 -42.844 -15.156 1 80.69 509 GLY A N 1
ATOM 3787 C CA . GLY A 1 509 ? 25.516 -43.156 -14.406 1 80.69 509 GLY A CA 1
ATOM 3788 C C . GLY A 1 509 ? 26.672 -42.25 -14.758 1 80.69 509 GLY A C 1
ATOM 3789 O O . GLY A 1 509 ? 27.703 -42.25 -14.062 1 80.69 509 GLY A O 1
ATOM 3790 N N . LEU A 1 510 ? 26.484 -41.438 -15.742 1 85.25 510 LEU A N 1
ATOM 3791 C CA . LEU A 1 510 ? 27.547 -40.531 -16.141 1 85.25 510 LEU A CA 1
ATOM 3792 C C . LEU A 1 510 ? 27.234 -39.094 -15.727 1 85.25 510 LEU A C 1
ATOM 3794 O O . LEU A 1 510 ? 26.094 -38.781 -15.352 1 85.25 510 LEU A O 1
ATOM 3798 N N . GLY A 1 511 ? 28.219 -38.312 -15.75 1 83.44 511 GLY A N 1
ATOM 3799 C CA . GLY A 1 511 ? 28.062 -36.938 -15.383 1 83.44 511 GLY A CA 1
ATOM 3800 C C . GLY A 1 511 ? 27.406 -36.094 -16.484 1 83.44 511 GLY A C 1
ATOM 3801 O O . GLY A 1 511 ? 27.359 -36.531 -17.641 1 83.44 511 GLY A O 1
ATOM 3802 N N . ALA A 1 512 ? 26.922 -34.938 -16.031 1 85.19 512 ALA A N 1
ATOM 3803 C CA . ALA A 1 512 ? 26.172 -34.062 -16.922 1 85.19 512 ALA A CA 1
ATOM 3804 C C . ALA A 1 512 ? 26.984 -33.688 -18.156 1 85.19 512 ALA A C 1
ATOM 3806 O O . ALA A 1 512 ? 26.422 -33.406 -19.219 1 85.19 512 ALA A O 1
ATOM 3807 N N . GLN A 1 513 ? 28.281 -33.781 -18.047 1 84.69 513 GLN A N 1
ATOM 3808 C CA . GLN A 1 513 ? 29.141 -33.375 -19.141 1 84.69 513 GLN A CA 1
ATOM 3809 C C . GLN A 1 513 ? 29.188 -34.438 -20.234 1 84.69 513 GLN A C 1
ATOM 3811 O O . GLN A 1 513 ? 29.594 -34.156 -21.375 1 84.69 513 GLN A O 1
ATOM 3816 N N . ALA A 1 514 ? 28.812 -35.594 -19.922 1 88.31 514 ALA A N 1
ATOM 3817 C CA . ALA A 1 514 ? 28.906 -36.719 -20.859 1 88.31 514 ALA A CA 1
ATOM 3818 C C . ALA A 1 514 ? 27.656 -36.812 -21.703 1 88.31 514 ALA A C 1
ATOM 3820 O O . ALA A 1 514 ? 27.344 -37.906 -22.234 1 88.31 514 ALA A O 1
ATOM 3821 N N . GLY A 1 515 ? 26.953 -35.781 -21.875 1 92.44 515 GLY A N 1
ATOM 3822 C CA . GLY A 1 515 ? 25.719 -35.812 -22.656 1 92.44 515 GLY A CA 1
ATOM 3823 C C . GLY A 1 515 ? 25.891 -35.281 -24.062 1 92.44 515 GLY A C 1
ATOM 3824 O O . GLY A 1 515 ? 27 -34.969 -24.469 1 92.44 515 GLY A O 1
ATOM 3825 N N . ALA A 1 516 ? 24.859 -35.344 -24.797 1 94.06 516 ALA A N 1
ATOM 3826 C CA . ALA A 1 516 ? 24.766 -34.75 -26.125 1 94.06 516 ALA A CA 1
ATOM 3827 C C . ALA A 1 516 ? 23.359 -34.219 -26.406 1 94.06 516 ALA A C 1
ATOM 3829 O O . ALA A 1 516 ? 22.391 -34.688 -25.812 1 94.06 516 ALA A O 1
ATOM 3830 N N . TYR A 1 517 ? 23.391 -33.219 -27.297 1 94 517 TYR A N 1
ATOM 3831 C CA . TYR A 1 517 ? 22.094 -32.75 -27.75 1 94 517 TYR A CA 1
ATOM 3832 C C . TYR A 1 517 ? 21.453 -33.719 -28.719 1 94 517 TYR A C 1
ATOM 3834 O O . TYR A 1 517 ? 22.078 -34.156 -29.703 1 94 517 TYR A O 1
ATOM 3842 N N . VAL A 1 518 ? 20.281 -34.125 -28.391 1 95.88 518 VAL A N 1
ATOM 3843 C CA . VAL A 1 518 ? 19.484 -34.969 -29.266 1 95.88 518 VAL A CA 1
ATOM 3844 C C . VAL A 1 518 ? 18.281 -34.188 -29.812 1 95.88 518 VAL A C 1
ATOM 3846 O O . VAL A 1 518 ? 17.547 -33.594 -29.031 1 95.88 518 VAL A O 1
ATOM 3849 N N . ALA A 1 519 ? 18.078 -34.281 -31.094 1 96.19 519 ALA A N 1
ATOM 3850 C CA . ALA A 1 519 ? 17.031 -33.5 -31.734 1 96.19 519 ALA A CA 1
ATOM 3851 C C . ALA A 1 519 ? 15.672 -34.188 -31.594 1 96.19 519 ALA A C 1
ATOM 3853 O O . ALA A 1 519 ? 15.578 -35.406 -31.594 1 96.19 519 ALA A O 1
ATOM 3854 N N . TYR A 1 520 ? 14.648 -33.406 -31.5 1 96.81 520 TYR A N 1
ATOM 3855 C CA . TYR A 1 520 ? 13.273 -33.875 -31.406 1 96.81 520 TYR A CA 1
ATOM 3856 C C . TYR A 1 520 ? 12.43 -33.344 -32.562 1 96.81 520 TYR A C 1
ATOM 3858 O O . TYR A 1 520 ? 12.797 -32.344 -33.188 1 96.81 520 TYR A O 1
ATOM 3866 N N . PRO A 1 521 ? 11.344 -34.062 -32.906 1 96.19 521 PRO A N 1
ATOM 3867 C CA . PRO A 1 521 ? 10.484 -33.625 -34 1 96.19 521 PRO A CA 1
ATOM 3868 C C . PRO A 1 521 ? 9.602 -32.438 -33.625 1 96.19 521 PRO A C 1
ATOM 3870 O O . PRO A 1 521 ? 8.383 -32.594 -33.5 1 96.19 521 PRO A O 1
ATOM 3873 N N . GLN A 1 522 ? 10.156 -31.266 -33.594 1 96.75 522 GLN A N 1
ATOM 3874 C CA . GLN A 1 522 ? 9.578 -30.047 -33.062 1 96.75 522 GLN A CA 1
ATOM 3875 C C . GLN A 1 522 ? 8.25 -29.719 -33.75 1 96.75 522 GLN A C 1
ATOM 3877 O O . GLN A 1 522 ? 7.25 -29.453 -33.062 1 96.75 522 GLN A O 1
ATOM 3882 N N . GLN A 1 523 ? 8.219 -29.797 -35.031 1 96.44 523 GLN A N 1
ATOM 3883 C CA . GLN A 1 523 ? 7.035 -29.375 -35.781 1 96.44 523 GLN A CA 1
ATOM 3884 C C . GLN A 1 523 ? 5.84 -30.266 -35.469 1 96.44 523 GLN A C 1
ATOM 3886 O O . GLN A 1 523 ? 4.734 -29.766 -35.219 1 96.44 523 GLN A O 1
ATOM 3891 N N . ASP A 1 524 ? 6.078 -31.562 -35.5 1 97.62 524 ASP A N 1
ATOM 3892 C CA . ASP A 1 524 ? 5.012 -32.5 -35.188 1 97.62 524 ASP A CA 1
ATOM 3893 C C . ASP A 1 524 ? 4.52 -32.312 -33.75 1 97.62 524 ASP A C 1
ATOM 3895 O O . ASP A 1 524 ? 3.314 -32.312 -33.5 1 97.62 524 ASP A O 1
ATOM 3899 N N . MET A 1 525 ? 5.461 -32.156 -32.906 1 98.19 525 MET A N 1
ATOM 3900 C CA . MET A 1 525 ? 5.109 -32.031 -31.484 1 98.19 525 MET A CA 1
ATOM 3901 C C . MET A 1 525 ? 4.32 -30.75 -31.234 1 98.19 525 MET A C 1
ATOM 3903 O O . MET A 1 525 ? 3.33 -30.75 -30.5 1 98.19 525 MET A O 1
ATOM 3907 N N . LEU A 1 526 ? 4.711 -29.625 -31.844 1 98.38 526 LEU A N 1
ATOM 3908 C CA . LEU A 1 526 ? 3.996 -28.359 -31.688 1 98.38 526 LEU A CA 1
ATOM 3909 C C . LEU A 1 526 ? 2.59 -28.453 -32.281 1 98.38 526 LEU A C 1
ATOM 3911 O O . LEU A 1 526 ? 1.635 -27.938 -31.688 1 98.38 526 LEU A O 1
ATOM 3915 N N . ARG A 1 527 ? 2.459 -29.109 -33.438 1 98.5 527 ARG A N 1
ATOM 3916 C CA . ARG A 1 527 ? 1.149 -29.281 -34.062 1 98.5 527 ARG A CA 1
ATOM 3917 C C . ARG A 1 527 ? 0.227 -30.109 -33.188 1 98.5 527 ARG A C 1
ATOM 3919 O O . ARG A 1 527 ? -0.956 -29.797 -33.031 1 98.5 527 ARG A O 1
ATOM 3926 N N . LEU A 1 528 ? 0.765 -31.125 -32.594 1 98.69 528 LEU A N 1
ATOM 3927 C CA . LEU A 1 528 ? -0.028 -31.969 -31.703 1 98.69 528 LEU A CA 1
ATOM 3928 C C . LEU A 1 528 ? -0.427 -31.203 -30.438 1 98.69 528 LEU A C 1
ATOM 3930 O O . LEU A 1 528 ? -1.535 -31.375 -29.938 1 98.69 528 LEU A O 1
ATOM 3934 N N . ILE A 1 529 ? 0.474 -30.328 -29.938 1 98.75 529 ILE A N 1
ATOM 3935 C CA . ILE A 1 529 ? 0.137 -29.453 -28.812 1 98.75 529 ILE A CA 1
ATOM 3936 C C . ILE A 1 529 ? -1.016 -28.531 -29.203 1 98.75 529 ILE A C 1
ATOM 3938 O O . ILE A 1 529 ? -1.971 -28.375 -28.438 1 98.75 529 ILE A O 1
ATOM 3942 N N . ALA A 1 530 ? -0.938 -27.969 -30.359 1 98.75 530 ALA A N 1
ATOM 3943 C CA . ALA A 1 530 ? -1.975 -27.047 -30.812 1 98.75 530 ALA A CA 1
ATOM 3944 C C . ALA A 1 530 ? -3.328 -27.734 -30.906 1 98.75 530 ALA A C 1
ATOM 3946 O O . ALA A 1 530 ? -4.348 -27.188 -30.484 1 98.75 530 ALA A O 1
ATOM 3947 N N . LEU A 1 531 ? -3.309 -28.922 -31.484 1 98.69 531 LEU A N 1
ATOM 3948 C CA . LEU A 1 531 ? -4.543 -29.688 -31.641 1 98.69 531 LEU A CA 1
ATOM 3949 C C . LEU A 1 531 ? -5.156 -30.016 -30.281 1 98.69 531 LEU A C 1
ATOM 3951 O O . LEU A 1 531 ? -6.344 -29.766 -30.062 1 98.69 531 LEU A O 1
ATOM 3955 N N . GLU A 1 532 ? -4.355 -30.531 -29.391 1 98.69 532 GLU A N 1
ATOM 3956 C CA . GLU A 1 532 ? -4.848 -30.875 -28.062 1 98.69 532 GLU A CA 1
ATOM 3957 C C . GLU A 1 532 ? -5.25 -29.625 -27.281 1 98.69 532 GLU A C 1
ATOM 3959 O O . GLU A 1 532 ? -6.199 -29.656 -26.5 1 98.69 532 GLU A O 1
ATOM 3964 N N . SER A 1 533 ? -4.535 -28.547 -27.453 1 98.69 533 SER A N 1
ATOM 3965 C CA . SER A 1 533 ? -4.848 -27.266 -26.828 1 98.69 533 SER A CA 1
ATOM 3966 C C . SER A 1 533 ? -6.266 -26.812 -27.156 1 98.69 533 SER A C 1
ATOM 3968 O O . SER A 1 533 ? -7.035 -26.453 -26.266 1 98.69 533 SER A O 1
ATOM 3970 N N . TRP A 1 534 ? -6.621 -26.859 -28.344 1 98.25 534 TRP A N 1
ATOM 3971 C CA . TRP A 1 534 ? -7.953 -26.438 -28.781 1 98.25 534 TRP A CA 1
ATOM 3972 C C . TRP A 1 534 ? -9.016 -27.422 -28.297 1 98.25 534 TRP A C 1
ATOM 3974 O O . TRP A 1 534 ? -10.094 -27.031 -27.875 1 98.25 534 TRP A O 1
ATOM 3984 N N . ARG A 1 535 ? -8.719 -28.688 -28.359 1 97.75 535 ARG A N 1
ATOM 3985 C CA . ARG A 1 535 ? -9.672 -29.703 -27.953 1 97.75 535 ARG A CA 1
ATOM 3986 C C . ARG A 1 535 ? -10.031 -29.547 -26.484 1 97.75 535 ARG A C 1
ATOM 3988 O O . ARG A 1 535 ? -11.164 -29.828 -26.078 1 97.75 535 ARG A O 1
ATOM 3995 N N . HIS A 1 536 ? -9.102 -29.078 -25.734 1 97.88 536 HIS A N 1
ATOM 3996 C CA . HIS A 1 536 ? -9.312 -28.969 -24.297 1 97.88 536 HIS A CA 1
ATOM 3997 C C . HIS A 1 536 ? -9.516 -27.516 -23.875 1 97.88 536 HIS A C 1
ATOM 3999 O O . HIS A 1 536 ? -9.727 -27.234 -22.688 1 97.88 536 HIS A O 1
ATOM 4005 N N . ARG A 1 537 ? -9.344 -26.594 -24.812 1 97.19 537 ARG A N 1
ATOM 4006 C CA . ARG A 1 537 ? -9.391 -25.156 -24.516 1 97.19 537 ARG A CA 1
ATOM 4007 C C . ARG A 1 537 ? -8.414 -24.812 -23.391 1 97.19 537 ARG A C 1
ATOM 4009 O O . ARG A 1 537 ? -8.805 -24.188 -22.406 1 97.19 537 ARG A O 1
ATOM 4016 N N . ALA A 1 538 ? -7.227 -25.234 -23.594 1 98.44 538 ALA A N 1
ATOM 4017 C CA . ALA A 1 538 ? -6.156 -25.016 -22.625 1 98.44 538 ALA A CA 1
ATOM 4018 C C . ALA A 1 538 ? -5.078 -24.109 -23.188 1 98.44 538 ALA A C 1
ATOM 4020 O O . ALA A 1 538 ? -4.504 -24.391 -24.25 1 98.44 538 ALA A O 1
ATOM 4021 N N . VAL A 1 539 ? -4.836 -23 -22.531 1 98.12 539 VAL A N 1
ATOM 4022 C CA . VAL A 1 539 ? -3.74 -22.141 -22.953 1 98.12 539 VAL A CA 1
ATOM 4023 C C . VAL A 1 539 ? -2.404 -22.844 -22.703 1 98.12 539 VAL A C 1
ATOM 4025 O O . VAL A 1 539 ? -2.281 -23.641 -21.781 1 98.12 539 VAL A O 1
ATOM 4028 N N . VAL A 1 540 ? -1.41 -22.547 -23.531 1 98.69 540 VAL A N 1
ATOM 4029 C CA . VAL A 1 540 ? -0.126 -23.234 -23.406 1 98.69 540 VAL A CA 1
ATOM 4030 C C . VAL A 1 540 ? 0.982 -22.219 -23.172 1 98.69 540 VAL A C 1
ATOM 4032 O O . VAL A 1 540 ? 1.12 -21.25 -23.938 1 98.69 540 VAL A O 1
ATOM 4035 N N . ILE A 1 541 ? 1.663 -22.391 -22.109 1 98.56 541 ILE A N 1
ATOM 4036 C CA . ILE A 1 541 ? 2.848 -21.609 -21.766 1 98.56 541 ILE A CA 1
ATOM 4037 C C . ILE A 1 541 ? 4.086 -22.5 -21.844 1 98.56 541 ILE A C 1
ATOM 4039 O O . ILE A 1 541 ? 4.062 -23.641 -21.391 1 98.56 541 ILE A O 1
ATOM 4043 N N . GLY A 1 542 ? 5.129 -22.062 -22.453 1 98 542 GLY A N 1
ATOM 4044 C CA . GLY A 1 542 ? 6.391 -22.781 -22.531 1 98 542 GLY A CA 1
ATOM 4045 C C . GLY A 1 542 ? 7.539 -22.062 -21.859 1 98 542 GLY A C 1
ATOM 4046 O O . GLY A 1 542 ? 7.816 -20.891 -22.172 1 98 542 GLY A O 1
ATOM 4047 N N . GLU A 1 543 ? 8.117 -22.734 -20.922 1 95.81 543 GLU A N 1
ATOM 4048 C CA . GLU A 1 543 ? 9.281 -22.125 -20.281 1 95.81 543 GLU A CA 1
ATOM 4049 C C . GLU A 1 543 ? 10.492 -22.156 -21.219 1 95.81 543 GLU A C 1
ATOM 4051 O O . GLU A 1 543 ? 11.156 -23.188 -21.359 1 95.81 543 GLU A O 1
ATOM 4056 N N . ASP A 1 544 ? 10.789 -21.031 -21.766 1 93 544 ASP A N 1
ATOM 4057 C CA . ASP A 1 544 ? 11.891 -20.875 -22.719 1 93 544 ASP A CA 1
ATOM 4058 C C . ASP A 1 544 ? 13.039 -20.094 -22.109 1 93 544 ASP A C 1
ATOM 4060 O O . ASP A 1 544 ? 13.562 -19.156 -22.719 1 93 544 ASP A O 1
ATOM 4064 N N . LEU A 1 545 ? 13.477 -20.547 -20.969 1 85.56 545 LEU A N 1
ATOM 4065 C CA . LEU A 1 545 ? 14.602 -19.906 -20.281 1 85.56 545 LEU A CA 1
ATOM 4066 C C . LEU A 1 545 ? 15.891 -20.688 -20.531 1 85.56 545 LEU A C 1
ATOM 4068 O O . LEU A 1 545 ? 15.852 -21.859 -20.891 1 85.56 545 LEU A O 1
ATOM 4072 N N . GLY A 1 546 ? 16.953 -20.109 -20.453 1 77.69 546 GLY A N 1
ATOM 4073 C CA . GLY A 1 546 ? 18.25 -20.734 -20.734 1 77.69 546 GLY A CA 1
ATOM 4074 C C . GLY A 1 546 ? 18.75 -20.469 -22.141 1 77.69 546 GLY A C 1
ATOM 4075 O O . GLY A 1 546 ? 18.516 -19.391 -22.688 1 77.69 546 GLY A O 1
ATOM 4076 N N . THR A 1 547 ? 19.5 -21.422 -22.656 1 77.38 547 THR A N 1
ATOM 4077 C CA . THR A 1 547 ? 20.047 -21.297 -24 1 77.38 547 THR A CA 1
ATOM 4078 C C . THR A 1 547 ? 18.984 -21.672 -25.047 1 77.38 547 THR A C 1
ATOM 4080 O O . THR A 1 547 ? 18.828 -22.859 -25.359 1 77.38 547 THR A O 1
ATOM 4083 N N . VAL A 1 548 ? 18.438 -20.688 -25.562 1 82.5 548 VAL A N 1
ATOM 4084 C CA . VAL A 1 548 ? 17.344 -20.891 -26.5 1 82.5 548 VAL A CA 1
ATOM 4085 C C . VAL A 1 548 ? 17.891 -21.062 -27.922 1 82.5 548 VAL A C 1
ATOM 4087 O O . VAL A 1 548 ? 18.688 -20.234 -28.375 1 82.5 548 VAL A O 1
ATOM 4090 N N . PRO A 1 549 ? 17.547 -22.156 -28.547 1 85.12 549 PRO A N 1
ATOM 4091 C CA . PRO A 1 549 ? 17.984 -22.312 -29.938 1 85.12 549 PRO A CA 1
ATOM 4092 C C . PRO A 1 549 ? 17.516 -21.156 -30.828 1 85.12 549 PRO A C 1
ATOM 4094 O O . PRO A 1 549 ? 16.438 -20.594 -30.594 1 85.12 549 PRO A O 1
ATOM 4097 N N . PRO A 1 550 ? 18.328 -20.828 -31.828 1 86.44 550 PRO A N 1
ATOM 4098 C CA . PRO A 1 550 ? 17.938 -19.734 -32.719 1 86.44 550 PRO A CA 1
ATOM 4099 C C . PRO A 1 550 ? 16.594 -19.969 -33.406 1 86.44 550 PRO A C 1
ATOM 4101 O O . PRO A 1 550 ? 16.344 -21.062 -33.906 1 86.44 550 PRO A O 1
ATOM 4104 N N . GLY A 1 551 ? 15.742 -19.062 -33.344 1 90.5 551 GLY A N 1
ATOM 4105 C CA . GLY A 1 551 ? 14.469 -19.109 -34.031 1 90.5 551 GLY A CA 1
ATOM 4106 C C . GLY A 1 551 ? 13.375 -19.797 -33.25 1 90.5 551 GLY A C 1
ATOM 4107 O O . GLY A 1 551 ? 12.203 -19.734 -33.594 1 90.5 551 GLY A O 1
ATOM 4108 N N . PHE A 1 552 ? 13.789 -20.406 -32.188 1 92.25 552 PHE A N 1
ATOM 4109 C CA . PHE A 1 552 ? 12.828 -21.172 -31.406 1 92.25 552 PHE A CA 1
ATOM 4110 C C . PHE A 1 552 ? 11.758 -20.266 -30.812 1 92.25 552 PHE A C 1
ATOM 4112 O O . PHE A 1 552 ? 10.586 -20.641 -30.766 1 92.25 552 PHE A O 1
ATOM 4119 N N . ASP A 1 553 ? 12.094 -19.109 -30.359 1 90.75 553 ASP A N 1
ATOM 4120 C CA . ASP A 1 553 ? 11.141 -18.156 -29.781 1 90.75 553 ASP A CA 1
ATOM 4121 C C . ASP A 1 553 ? 10.078 -17.75 -30.797 1 90.75 553 ASP A C 1
ATOM 4123 O O . ASP A 1 553 ? 8.898 -17.625 -30.453 1 90.75 553 ASP A O 1
ATOM 4127 N N . ARG A 1 554 ? 10.453 -17.531 -31.953 1 92.12 554 ARG A N 1
ATOM 4128 C CA . ARG A 1 554 ? 9.523 -17.203 -33.031 1 92.12 554 ARG A CA 1
ATOM 4129 C C . ARG A 1 554 ? 8.57 -18.359 -33.312 1 92.12 554 ARG A C 1
ATOM 4131 O O . ARG A 1 554 ? 7.371 -18.156 -33.5 1 92.12 554 ARG A O 1
ATOM 4138 N N . ASP A 1 555 ? 9.156 -19.562 -33.281 1 94.88 555 ASP A N 1
ATOM 4139 C CA . ASP A 1 555 ? 8.336 -20.734 -33.531 1 94.88 555 ASP A CA 1
ATOM 4140 C C . ASP A 1 555 ? 7.27 -20.891 -32.438 1 94.88 555 ASP A C 1
ATOM 4142 O O . ASP A 1 555 ? 6.129 -21.25 -32.75 1 94.88 555 ASP A O 1
ATOM 4146 N N . LEU A 1 556 ? 7.641 -20.641 -31.234 1 95.5 556 LEU A N 1
ATOM 4147 C CA . LEU A 1 556 ? 6.691 -20.719 -30.125 1 95.5 556 LEU A CA 1
ATOM 4148 C C . LEU A 1 556 ? 5.57 -19.688 -30.312 1 95.5 556 LEU A C 1
ATOM 4150 O O . LEU A 1 556 ? 4.391 -20.031 -30.203 1 95.5 556 LEU A O 1
ATOM 4154 N N . ALA A 1 557 ? 5.984 -18.5 -30.641 1 93.12 557 ALA A N 1
ATOM 4155 C CA . ALA A 1 557 ? 5.016 -17.422 -30.797 1 93.12 557 ALA A CA 1
ATOM 4156 C C . ALA A 1 557 ? 4.035 -17.719 -31.922 1 93.12 557 ALA A C 1
ATOM 4158 O O . ALA A 1 557 ? 2.826 -17.547 -31.781 1 93.12 557 ALA A O 1
ATOM 4159 N N . GLU A 1 558 ? 4.559 -18.203 -32.969 1 95.19 558 GLU A N 1
ATOM 4160 C CA . GLU A 1 558 ? 3.734 -18.516 -34.156 1 95.19 558 GLU A CA 1
ATOM 4161 C C . GLU A 1 558 ? 2.785 -19.672 -33.844 1 95.19 558 GLU A C 1
ATOM 4163 O O . GLU A 1 558 ? 1.69 -19.75 -34.406 1 95.19 558 GLU A O 1
ATOM 4168 N N . SER A 1 559 ? 3.223 -20.531 -32.969 1 97.56 559 SER A N 1
ATOM 4169 C CA . SER A 1 559 ? 2.416 -21.703 -32.625 1 97.56 559 SER A CA 1
ATOM 4170 C C . SER A 1 559 ? 1.429 -21.375 -31.5 1 97.56 559 SER A C 1
ATOM 4172 O O . SER A 1 559 ? 0.668 -22.234 -31.062 1 97.56 559 SER A O 1
ATOM 4174 N N . GLY A 1 560 ? 1.443 -20.141 -31.016 1 97.31 560 GLY A N 1
ATOM 4175 C CA . GLY A 1 560 ? 0.522 -19.734 -29.969 1 97.31 560 GLY A CA 1
ATOM 4176 C C . GLY A 1 560 ? 0.927 -20.219 -28.578 1 97.31 560 GLY A C 1
ATOM 4177 O O . GLY A 1 560 ? 0.102 -20.281 -27.672 1 97.31 560 GLY A O 1
ATOM 4178 N N . VAL A 1 561 ? 2.158 -20.641 -28.438 1 98.19 561 VAL A N 1
ATOM 4179 C CA . VAL A 1 561 ? 2.719 -21 -27.141 1 98.19 561 VAL A CA 1
ATOM 4180 C C . VAL A 1 561 ? 3.395 -19.781 -26.516 1 98.19 561 VAL A C 1
ATOM 4182 O O . VAL A 1 561 ? 4.34 -19.234 -27.078 1 98.19 561 VAL A O 1
ATOM 4185 N N . ALA A 1 562 ? 2.873 -19.359 -25.406 1 97.56 562 ALA A N 1
ATOM 4186 C CA . ALA A 1 562 ? 3.449 -18.172 -24.75 1 97.56 562 ALA A CA 1
ATOM 4187 C C . ALA A 1 562 ? 4.754 -18.531 -24.047 1 97.56 562 ALA A C 1
ATOM 4189 O O . ALA A 1 562 ? 4.805 -19.469 -23.266 1 97.56 562 ALA A O 1
ATOM 4190 N N . GLY A 1 563 ? 5.828 -17.781 -24.359 1 97.44 563 GLY A N 1
ATOM 4191 C CA . GLY A 1 563 ? 7.047 -17.906 -23.562 1 97.44 563 GLY A CA 1
ATOM 4192 C C . GLY A 1 563 ? 6.949 -17.234 -22.203 1 97.44 563 GLY A C 1
ATOM 4193 O O . GLY A 1 563 ? 5.867 -16.828 -21.781 1 97.44 563 GLY A O 1
ATOM 4194 N N . ILE A 1 564 ? 8.094 -17.188 -21.5 1 97.62 564 ILE A N 1
ATOM 4195 C CA . ILE A 1 564 ? 8.133 -16.578 -20.172 1 97.62 564 ILE A CA 1
ATOM 4196 C C . ILE A 1 564 ? 9.203 -15.484 -20.141 1 97.62 564 ILE A C 1
ATOM 4198 O O . ILE A 1 564 ? 10.344 -15.719 -20.531 1 97.62 564 ILE A O 1
ATOM 4202 N N . ARG A 1 565 ? 8.828 -14.297 -19.797 1 97.44 565 ARG A N 1
ATOM 4203 C CA . ARG A 1 565 ? 9.758 -13.203 -19.531 1 97.44 565 ARG A CA 1
ATOM 4204 C C . ARG A 1 565 ? 9.836 -12.891 -18.047 1 97.44 565 ARG A C 1
ATOM 4206 O O . ARG A 1 565 ? 8.828 -12.508 -17.438 1 97.44 565 ARG A O 1
ATOM 4213 N N . VAL A 1 566 ? 10.992 -13.062 -17.469 1 97.62 566 VAL A N 1
ATOM 4214 C CA . VAL A 1 566 ? 11.211 -12.883 -16.031 1 97.62 566 VAL A CA 1
ATOM 4215 C C . VAL A 1 566 ? 11.844 -11.516 -15.773 1 97.62 566 VAL A C 1
ATOM 4217 O O . VAL A 1 566 ? 12.781 -11.117 -16.469 1 97.62 566 VAL A O 1
ATOM 4220 N N . LEU A 1 567 ? 11.383 -10.875 -14.773 1 97.88 567 LEU A N 1
ATOM 4221 C CA . LEU A 1 567 ? 11.836 -9.531 -14.43 1 97.88 567 LEU A CA 1
ATOM 4222 C C . LEU A 1 567 ? 13.359 -9.469 -14.367 1 97.88 567 LEU A C 1
ATOM 4224 O O . LEU A 1 567 ? 13.969 -8.578 -14.953 1 97.88 567 LEU A O 1
ATOM 4228 N N . TRP A 1 568 ? 14 -10.461 -13.859 1 95.88 568 TRP A N 1
ATOM 4229 C CA . TRP A 1 568 ? 15.438 -10.461 -13.609 1 95.88 568 TRP A CA 1
ATOM 4230 C C . TRP A 1 568 ? 16.219 -10.484 -14.914 1 95.88 568 TRP A C 1
ATOM 4232 O O . TRP A 1 568 ? 17.375 -10.055 -14.961 1 95.88 568 TRP A O 1
ATOM 4242 N N . PHE A 1 569 ? 15.555 -10.961 -15.953 1 93.31 569 PHE A N 1
ATOM 4243 C CA . PHE A 1 569 ? 16.281 -11.219 -17.188 1 93.31 569 PHE A CA 1
ATOM 4244 C C . PHE A 1 569 ? 15.914 -10.203 -18.266 1 93.31 569 PHE A C 1
ATOM 4246 O O . PHE A 1 569 ? 16.516 -10.18 -19.344 1 93.31 569 PHE A O 1
ATOM 4253 N N . GLN A 1 570 ? 14.914 -9.414 -18.047 1 96 570 GLN A N 1
ATOM 4254 C CA . GLN A 1 570 ? 14.5 -8.422 -19.031 1 96 570 GLN A CA 1
ATOM 4255 C C . GLN A 1 570 ? 15.344 -7.156 -18.922 1 96 570 GLN A C 1
ATOM 4257 O O . GLN A 1 570 ? 14.883 -6.129 -18.422 1 96 570 GLN A O 1
ATOM 4262 N N . ARG A 1 571 ? 16.609 -7.312 -19.438 1 95 571 ARG A N 1
ATOM 4263 C CA . ARG A 1 571 ? 17.594 -6.25 -19.312 1 95 571 ARG A CA 1
ATOM 4264 C C . ARG A 1 571 ? 18.359 -6.059 -20.625 1 95 571 ARG A C 1
ATOM 4266 O O . ARG A 1 571 ? 18.453 -6.988 -21.438 1 95 571 ARG A O 1
ATOM 4273 N N . ASP A 1 572 ? 18.797 -4.852 -20.844 1 92.44 572 ASP A N 1
ATOM 4274 C CA . ASP A 1 572 ? 19.781 -4.555 -21.875 1 92.44 572 ASP A CA 1
ATOM 4275 C C . ASP A 1 572 ? 21.016 -3.887 -21.266 1 92.44 572 ASP A C 1
ATOM 4277 O O . ASP A 1 572 ? 21.281 -4.012 -20.078 1 92.44 572 ASP A O 1
ATOM 4281 N N . LYS A 1 573 ? 21.922 -3.34 -22.031 1 88.94 573 LYS A N 1
ATOM 4282 C CA . LYS A 1 573 ? 23.172 -2.754 -21.562 1 88.94 573 LYS A CA 1
ATOM 4283 C C . LYS A 1 573 ? 22.922 -1.58 -20.625 1 88.94 573 LYS A C 1
ATOM 4285 O O . LYS A 1 573 ? 23.734 -1.289 -19.75 1 88.94 573 LYS A O 1
ATOM 4290 N N . GLU A 1 574 ? 21.797 -1.007 -20.766 1 87.19 574 GLU A N 1
ATOM 4291 C CA . GLU A 1 574 ? 21.5 0.201 -20 1 87.19 574 GLU A CA 1
ATOM 4292 C C . GLU A 1 574 ? 20.797 -0.137 -18.688 1 87.19 574 GLU A C 1
ATOM 4294 O O . GLU A 1 574 ? 20.812 0.665 -17.75 1 87.19 574 GLU A O 1
ATOM 4299 N N . GLY A 1 575 ? 20.203 -1.312 -18.656 1 93.19 575 GLY A N 1
ATOM 4300 C CA . GLY A 1 575 ? 19.484 -1.693 -17.438 1 93.19 575 GLY A CA 1
ATOM 4301 C C . GLY A 1 575 ? 18.25 -2.527 -17.719 1 93.19 575 GLY A C 1
ATOM 4302 O O . GLY A 1 575 ? 18.219 -3.312 -18.672 1 93.19 575 GLY A O 1
ATOM 4303 N N . PHE A 1 576 ? 17.297 -2.418 -16.797 1 97.19 576 PHE A N 1
ATOM 4304 C CA . PHE A 1 576 ? 16.047 -3.174 -16.938 1 97.19 576 PHE A CA 1
ATOM 4305 C C . PHE A 1 576 ? 15.172 -2.564 -18.031 1 97.19 576 PHE A C 1
ATOM 4307 O O . PHE A 1 576 ? 15.07 -1.342 -18.141 1 97.19 576 PHE A O 1
ATOM 4314 N N . LEU A 1 577 ? 14.586 -3.314 -18.859 1 97.31 577 LEU A N 1
ATOM 4315 C CA . LEU A 1 577 ? 13.703 -2.855 -19.922 1 97.31 577 LEU A CA 1
ATOM 4316 C C . LEU A 1 577 ? 12.414 -2.271 -19.359 1 97.31 577 LEU A C 1
ATOM 4318 O O . LEU A 1 577 ? 11.797 -2.865 -18.469 1 97.31 577 LEU A O 1
ATOM 4322 N N . PRO A 1 578 ? 12.07 -1.102 -19.844 1 96.69 578 PRO A N 1
ATOM 4323 C CA . PRO A 1 578 ? 10.75 -0.615 -19.438 1 96.69 578 PRO A CA 1
ATOM 4324 C C . PRO A 1 578 ? 9.625 -1.563 -19.828 1 96.69 578 PRO A C 1
ATOM 4326 O O . PRO A 1 578 ? 9.727 -2.273 -20.828 1 96.69 578 PRO A O 1
ATOM 4329 N N . PRO A 1 579 ? 8.547 -1.566 -19.047 1 96.38 579 PRO A N 1
ATOM 4330 C CA . PRO A 1 579 ? 7.434 -2.488 -19.297 1 96.38 579 PRO A CA 1
ATOM 4331 C C . PRO A 1 579 ? 6.965 -2.467 -20.75 1 96.38 579 PRO A C 1
ATOM 4333 O O . PRO A 1 579 ? 6.734 -3.523 -21.344 1 96.38 579 PRO A O 1
ATOM 4336 N N . ALA A 1 580 ? 6.895 -1.345 -21.406 1 95.69 580 ALA A N 1
ATOM 4337 C CA . ALA A 1 580 ? 6.355 -1.19 -22.75 1 95.69 580 ALA A CA 1
ATOM 4338 C C . ALA A 1 580 ? 7.176 -1.983 -23.766 1 95.69 580 ALA A C 1
ATOM 4340 O O . ALA A 1 580 ? 6.688 -2.309 -24.859 1 95.69 580 ALA A O 1
ATOM 4341 N N . GLU A 1 581 ? 8.406 -2.348 -23.391 1 96.88 581 GLU A N 1
ATOM 4342 C CA . GLU A 1 581 ? 9.32 -3.018 -24.312 1 96.88 581 GLU A CA 1
ATOM 4343 C C . GLU A 1 581 ? 9.297 -4.531 -24.109 1 96.88 581 GLU A C 1
ATOM 4345 O O . GLU A 1 581 ? 9.977 -5.27 -24.828 1 96.88 581 GLU A O 1
ATOM 4350 N N . TRP A 1 582 ? 8.508 -4.996 -23.188 1 96.88 582 TRP A N 1
ATOM 4351 C CA . TRP A 1 582 ? 8.375 -6.438 -23 1 96.88 582 TRP A CA 1
ATOM 4352 C C . TRP A 1 582 ? 7.562 -7.062 -24.125 1 96.88 582 TRP A C 1
ATOM 4354 O O . TRP A 1 582 ? 6.832 -6.367 -24.828 1 96.88 582 TRP A O 1
ATOM 4364 N N . SER A 1 583 ? 7.719 -8.344 -24.266 1 94.38 583 SER A N 1
ATOM 4365 C CA . SER A 1 583 ? 7.004 -9.086 -25.297 1 94.38 583 SER A CA 1
ATOM 4366 C C . SER A 1 583 ? 5.504 -9.109 -25.031 1 94.38 583 SER A C 1
ATOM 4368 O O . SER A 1 583 ? 5.078 -9.297 -23.875 1 94.38 583 SER A O 1
ATOM 4370 N N . ALA A 1 584 ? 4.719 -8.914 -26.062 1 93.75 584 ALA A N 1
ATOM 4371 C CA . ALA A 1 584 ? 3.266 -9.039 -25.969 1 93.75 584 ALA A CA 1
ATOM 4372 C C . ALA A 1 584 ? 2.818 -10.469 -26.266 1 93.75 584 ALA A C 1
ATOM 4374 O O . ALA A 1 584 ? 1.621 -10.758 -26.266 1 93.75 584 ALA A O 1
ATOM 4375 N N . GLN A 1 585 ? 3.834 -11.391 -26.453 1 93.06 585 GLN A N 1
ATOM 4376 C CA . GLN A 1 585 ? 3.508 -12.75 -26.859 1 93.06 585 GLN A CA 1
ATOM 4377 C C . GLN A 1 585 ? 3.902 -13.75 -25.766 1 93.06 585 GLN A C 1
ATOM 4379 O O . GLN A 1 585 ? 3.598 -14.945 -25.875 1 93.06 585 GLN A O 1
ATOM 4384 N N . ALA A 1 586 ? 4.582 -13.266 -24.797 1 96.62 586 ALA A N 1
ATOM 4385 C CA . ALA A 1 586 ? 5.012 -14.086 -23.672 1 96.62 586 ALA A CA 1
ATOM 4386 C C . ALA A 1 586 ? 4.387 -13.594 -22.375 1 96.62 586 ALA A C 1
ATOM 4388 O O . ALA A 1 586 ? 4 -12.43 -22.25 1 96.62 586 ALA A O 1
ATOM 4389 N N . ILE A 1 587 ? 4.262 -14.453 -21.453 1 97.81 587 ILE A N 1
ATOM 4390 C CA . ILE A 1 587 ? 3.787 -13.992 -20.156 1 97.81 587 ILE A CA 1
ATOM 4391 C C . ILE A 1 587 ? 4.91 -13.25 -19.422 1 97.81 587 ILE A C 1
ATOM 4393 O O . ILE A 1 587 ? 6.086 -13.438 -19.734 1 97.81 587 ILE A O 1
ATOM 4397 N N . GLY A 1 588 ? 4.531 -12.344 -18.594 1 98.12 588 GLY A N 1
ATOM 4398 C CA . GLY A 1 588 ? 5.465 -11.672 -17.703 1 98.12 588 GLY A CA 1
ATOM 4399 C C . GLY A 1 588 ? 5.363 -12.148 -16.266 1 98.12 588 GLY A C 1
ATOM 4400 O O . GLY A 1 588 ? 4.258 -12.336 -15.742 1 98.12 588 GLY A O 1
ATOM 4401 N N . VAL A 1 589 ? 6.516 -12.422 -15.656 1 98.56 589 VAL A N 1
ATOM 4402 C CA . VAL A 1 589 ? 6.504 -12.883 -14.266 1 98.56 589 VAL A CA 1
ATOM 4403 C C . VAL A 1 589 ? 7.48 -12.055 -13.438 1 98.56 589 VAL A C 1
ATOM 4405 O O . VAL A 1 589 ? 8.5 -11.586 -13.953 1 98.56 589 VAL A O 1
ATOM 4408 N N . THR A 1 590 ? 7.141 -11.82 -12.164 1 98 590 THR A N 1
ATOM 4409 C CA . THR A 1 590 ? 8.141 -11.227 -11.281 1 98 590 THR A CA 1
ATOM 4410 C C . THR A 1 590 ? 9.32 -12.18 -11.086 1 98 590 THR A C 1
ATOM 4412 O O . THR A 1 590 ? 10.477 -11.766 -11.117 1 98 590 THR A O 1
ATOM 4415 N N . THR A 1 591 ? 8.953 -13.414 -10.875 1 97.56 591 THR A N 1
ATOM 4416 C CA . THR A 1 591 ? 9.93 -14.477 -10.656 1 97.56 591 THR A CA 1
ATOM 4417 C C . THR A 1 591 ? 9.297 -15.844 -10.898 1 97.56 591 THR A C 1
ATOM 4419 O O . THR A 1 591 ? 8.164 -15.938 -11.367 1 97.56 591 THR A O 1
ATOM 4422 N N . THR A 1 592 ? 10.023 -16.891 -10.797 1 96.25 592 THR A N 1
ATOM 4423 C CA . THR A 1 592 ? 9.547 -18.266 -10.836 1 96.25 592 THR A CA 1
ATOM 4424 C C . THR A 1 592 ? 9.961 -19.016 -9.57 1 96.25 592 THR A C 1
ATOM 4426 O O . THR A 1 592 ? 10.656 -18.469 -8.719 1 96.25 592 THR A O 1
ATOM 4429 N N . HIS A 1 593 ? 9.492 -20.234 -9.422 1 95.88 593 HIS A N 1
ATOM 4430 C CA . HIS A 1 593 ? 9.773 -21.031 -8.234 1 95.88 593 HIS A CA 1
ATOM 4431 C C . HIS A 1 593 ? 11.258 -21.391 -8.141 1 95.88 593 HIS A C 1
ATOM 4433 O O . HIS A 1 593 ? 11.734 -21.812 -7.086 1 95.88 593 HIS A O 1
ATOM 4439 N N . ASP A 1 594 ? 12.094 -21.203 -9.219 1 92.31 594 ASP A N 1
ATOM 4440 C CA . ASP A 1 594 ? 13.523 -21.531 -9.25 1 92.31 594 ASP A CA 1
ATOM 4441 C C . ASP A 1 594 ? 14.367 -20.281 -8.953 1 92.31 594 ASP A C 1
ATOM 4443 O O . ASP A 1 594 ? 15.594 -20.375 -8.875 1 92.31 594 ASP A O 1
ATOM 4447 N N . LEU A 1 595 ? 13.766 -19.156 -8.875 1 94.44 595 LEU A N 1
ATOM 4448 C CA . LEU A 1 595 ? 14.445 -17.875 -8.727 1 94.44 595 LEU A CA 1
ATOM 4449 C C . LEU A 1 595 ? 14.023 -17.188 -7.434 1 94.44 595 LEU A C 1
ATOM 4451 O O . LEU A 1 595 ? 12.977 -17.5 -6.859 1 94.44 595 LEU A O 1
ATOM 4455 N N . PRO A 1 596 ? 14.891 -16.266 -6.957 1 94.62 596 PRO A N 1
ATOM 4456 C CA . PRO A 1 596 ? 14.516 -15.586 -5.715 1 94.62 596 PRO A CA 1
ATOM 4457 C C . PRO A 1 596 ? 13.219 -14.789 -5.848 1 94.62 596 PRO A C 1
ATOM 4459 O O . PRO A 1 596 ? 12.953 -14.211 -6.906 1 94.62 596 PRO A O 1
ATOM 4462 N N . THR A 1 597 ? 12.383 -14.812 -4.785 1 96.31 597 THR A N 1
ATOM 4463 C CA . THR A 1 597 ? 11.273 -13.867 -4.719 1 96.31 597 THR A CA 1
ATOM 4464 C C . THR A 1 597 ? 11.766 -12.43 -4.855 1 96.31 597 THR A C 1
ATOM 4466 O O . THR A 1 597 ? 12.977 -12.18 -4.824 1 96.31 597 THR A O 1
ATOM 4469 N N . VAL A 1 598 ? 10.914 -11.523 -5.039 1 96.38 598 VAL A N 1
ATOM 4470 C CA . VAL A 1 598 ? 11.344 -10.133 -5.16 1 96.38 598 VAL A CA 1
ATOM 4471 C C . VAL A 1 598 ? 12.031 -9.688 -3.867 1 96.38 598 VAL A C 1
ATOM 4473 O O . VAL A 1 598 ? 13.109 -9.094 -3.9 1 96.38 598 VAL A O 1
ATOM 4476 N N . ALA A 1 599 ? 11.414 -10 -2.691 1 94.75 599 ALA A N 1
ATOM 4477 C CA . ALA A 1 599 ? 12.023 -9.672 -1.407 1 94.75 599 ALA A CA 1
ATOM 4478 C C . ALA A 1 599 ? 13.359 -10.383 -1.232 1 94.75 599 ALA A C 1
ATOM 4480 O O . ALA A 1 599 ? 14.328 -9.789 -0.742 1 94.75 599 ALA A O 1
ATOM 4481 N N . GLY A 1 600 ? 13.383 -11.688 -1.641 1 94.12 600 GLY A N 1
ATOM 4482 C CA . GLY A 1 600 ? 14.633 -12.438 -1.566 1 94.12 600 GLY A CA 1
ATOM 4483 C C . GLY A 1 600 ? 15.719 -11.875 -2.455 1 94.12 600 GLY A C 1
ATOM 4484 O O . GLY A 1 600 ? 16.891 -11.805 -2.051 1 94.12 600 GLY A O 1
ATOM 4485 N N . TRP A 1 601 ? 15.359 -11.469 -3.662 1 94.88 601 TRP A N 1
ATOM 4486 C CA . TRP A 1 601 ? 16.297 -10.844 -4.59 1 94.88 601 TRP A CA 1
ATOM 4487 C C . TRP A 1 601 ? 16.812 -9.523 -4.035 1 94.88 601 TRP A C 1
ATOM 4489 O O . TRP A 1 601 ? 18.031 -9.258 -4.062 1 94.88 601 TRP A O 1
ATOM 4499 N N . TRP A 1 602 ? 15.938 -8.75 -3.502 1 94.12 602 TRP A N 1
ATOM 4500 C CA . TRP A 1 602 ? 16.281 -7.422 -2.998 1 94.12 602 TRP A CA 1
ATOM 4501 C C . TRP A 1 602 ? 17.219 -7.523 -1.793 1 94.12 602 TRP A C 1
ATOM 4503 O O . TRP A 1 602 ? 18.172 -6.754 -1.673 1 94.12 602 TRP A O 1
ATOM 4513 N N . THR A 1 603 ? 16.984 -8.5 -0.896 1 92.19 603 THR A N 1
ATOM 4514 C CA . THR A 1 603 ? 17.75 -8.625 0.333 1 92.19 603 THR A CA 1
ATOM 4515 C C . THR A 1 603 ? 19.016 -9.438 0.088 1 92.19 603 THR A C 1
ATOM 4517 O O . THR A 1 603 ? 19.938 -9.43 0.91 1 92.19 603 THR A O 1
ATOM 4520 N N . GLY A 1 604 ? 19 -10.227 -0.975 1 92.5 604 GLY A N 1
ATOM 4521 C CA . GLY A 1 604 ? 20.141 -11.094 -1.274 1 92.5 604 GLY A CA 1
ATOM 4522 C C . GLY A 1 604 ? 20.062 -12.43 -0.567 1 92.5 604 GLY A C 1
ATOM 4523 O O . GLY A 1 604 ? 21.094 -13.062 -0.307 1 92.5 604 GLY A O 1
ATOM 4524 N N . ALA A 1 605 ? 18.906 -12.883 -0.222 1 91.5 605 ALA A N 1
ATOM 4525 C CA . ALA A 1 605 ? 18.734 -14.164 0.461 1 91.5 605 ALA A CA 1
ATOM 4526 C C . ALA A 1 605 ? 19.234 -15.312 -0.406 1 91.5 605 ALA A C 1
ATOM 4528 O O . ALA A 1 605 ? 19.797 -16.281 0.105 1 91.5 605 ALA A O 1
ATOM 4529 N N . ASP A 1 606 ? 18.984 -15.25 -1.702 1 91.31 606 ASP A N 1
ATOM 4530 C CA . ASP A 1 606 ? 19.469 -16.281 -2.621 1 91.31 606 ASP A CA 1
ATOM 4531 C C . ASP A 1 606 ? 21 -16.328 -2.639 1 91.31 606 ASP A C 1
ATOM 4533 O O . ASP A 1 606 ? 21.594 -17.406 -2.674 1 91.31 606 ASP A O 1
ATOM 4537 N N . ILE A 1 607 ? 21.656 -15.18 -2.537 1 91.56 607 ILE A N 1
ATOM 4538 C CA . ILE A 1 607 ? 23.109 -15.094 -2.504 1 91.56 607 ILE A CA 1
ATOM 4539 C C . ILE A 1 607 ? 23.641 -15.719 -1.213 1 91.56 607 ILE A C 1
ATOM 4541 O O . ILE A 1 607 ? 24.625 -16.469 -1.232 1 91.56 607 ILE A O 1
ATOM 4545 N N . ALA A 1 608 ? 22.969 -15.406 -0.115 1 91.81 608 ALA A N 1
ATOM 4546 C CA . ALA A 1 608 ? 23.375 -16 1.163 1 91.81 608 ALA A CA 1
ATOM 4547 C C . ALA A 1 608 ? 23.297 -17.516 1.109 1 91.81 608 ALA A C 1
ATOM 4549 O O . ALA A 1 608 ? 24.219 -18.203 1.585 1 91.81 608 ALA A O 1
ATOM 4550 N N . TRP A 1 609 ? 22.266 -18.062 0.53 1 90.44 609 TRP A N 1
ATOM 4551 C CA . TRP A 1 609 ? 22.109 -19.5 0.395 1 90.44 609 TRP A CA 1
ATOM 4552 C C . TRP A 1 609 ? 23.188 -20.078 -0.519 1 90.44 609 TRP A C 1
ATOM 4554 O O . TRP A 1 609 ? 23.797 -21.094 -0.201 1 90.44 609 TRP A O 1
ATOM 4564 N N . ARG A 1 610 ? 23.406 -19.484 -1.649 1 88.62 610 ARG A N 1
ATOM 4565 C CA . ARG A 1 610 ? 24.406 -19.969 -2.592 1 88.62 610 ARG A CA 1
ATOM 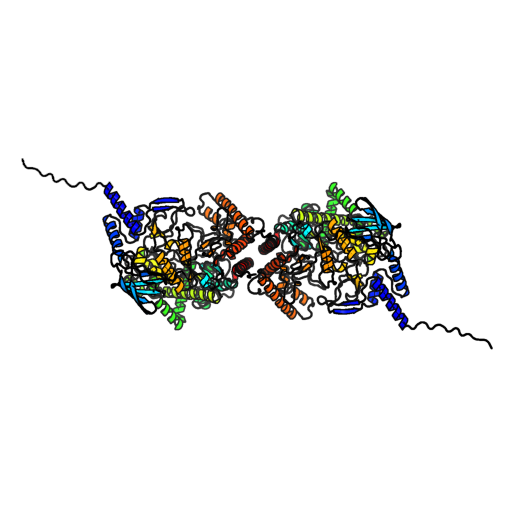4566 C C . ARG A 1 610 ? 25.797 -19.953 -1.967 1 88.62 610 ARG A C 1
ATOM 4568 O O . ARG A 1 610 ? 26.625 -20.828 -2.246 1 88.62 610 ARG A O 1
ATOM 4575 N N . HIS A 1 611 ? 26.047 -18.953 -1.156 1 89.69 611 HIS A N 1
ATOM 4576 C CA . HIS A 1 611 ? 27.297 -18.906 -0.411 1 89.69 611 HIS A CA 1
ATOM 4577 C C . HIS A 1 611 ? 27.406 -20.078 0.554 1 89.69 611 HIS A C 1
ATOM 4579 O O . HIS A 1 611 ? 28.438 -20.75 0.603 1 89.69 611 HIS A O 1
ATOM 4585 N N . ARG A 1 612 ? 26.375 -20.297 1.279 1 88.75 612 ARG A N 1
ATOM 4586 C CA . ARG A 1 612 ? 26.344 -21.406 2.238 1 88.75 612 ARG A CA 1
ATOM 4587 C C . ARG A 1 612 ? 26.562 -22.734 1.541 1 88.75 612 ARG A C 1
ATOM 4589 O O . ARG A 1 612 ? 27.188 -23.641 2.104 1 88.75 612 ARG A O 1
ATOM 4596 N N . LEU A 1 613 ? 26.094 -22.891 0.3 1 86.75 613 LEU A N 1
ATOM 4597 C CA . LEU A 1 613 ? 26.172 -24.141 -0.453 1 86.75 613 LEU A CA 1
ATOM 4598 C C . LEU A 1 613 ? 27.453 -24.219 -1.272 1 86.75 613 LEU A C 1
ATOM 4600 O O . LEU A 1 613 ? 27.688 -25.203 -1.981 1 86.75 613 LEU A O 1
ATOM 4604 N N . GLY A 1 614 ? 28.234 -23.156 -1.245 1 83.94 614 GLY A N 1
ATOM 4605 C CA . GLY A 1 614 ? 29.5 -23.125 -1.968 1 83.94 614 GLY A CA 1
ATOM 4606 C C . GLY A 1 614 ? 29.328 -23 -3.471 1 83.94 614 GLY A C 1
ATOM 4607 O O . GLY A 1 614 ? 30.125 -23.531 -4.238 1 83.94 614 GLY A O 1
ATOM 4608 N N . GLN A 1 615 ? 28.281 -22.266 -3.912 1 80.88 615 GLN A N 1
ATOM 4609 C CA . GLN A 1 615 ? 27.938 -22.203 -5.332 1 80.88 615 GLN A CA 1
ATOM 4610 C C . GLN A 1 615 ? 28.406 -20.891 -5.945 1 80.88 615 GLN A C 1
ATOM 4612 O O . GLN A 1 615 ? 28.094 -20.594 -7.105 1 80.88 615 GLN A O 1
ATOM 4617 N N . LEU A 1 616 ? 29.078 -20.047 -5.207 1 84.88 616 LEU A N 1
ATOM 4618 C CA . LEU A 1 616 ? 29.531 -18.75 -5.723 1 84.88 616 LEU A CA 1
ATOM 4619 C C . LEU A 1 616 ? 31 -18.797 -6.105 1 84.88 616 LEU A C 1
ATOM 4621 O O . LEU A 1 616 ? 31.859 -18.953 -5.238 1 84.88 616 LEU A O 1
ATOM 4625 N N . GLU A 1 617 ? 31.25 -18.609 -7.246 1 78.44 617 GLU A N 1
ATOM 4626 C CA . GLU A 1 617 ? 32.625 -18.719 -7.758 1 78.44 617 GLU A CA 1
ATOM 4627 C C . GLU A 1 617 ? 33.469 -17.562 -7.266 1 78.44 617 GLU A C 1
ATOM 4629 O O . GLU A 1 617 ? 34.594 -17.781 -6.816 1 78.44 617 GLU A O 1
ATOM 4634 N N . GLU A 1 618 ? 33 -16.359 -7.355 1 84.69 618 GLU A N 1
ATOM 4635 C CA . GLU A 1 618 ? 33.781 -15.172 -7.043 1 84.69 618 GLU A CA 1
ATOM 4636 C C . GLU A 1 618 ? 33.562 -14.719 -5.605 1 84.69 618 GLU A C 1
ATOM 4638 O O . GLU A 1 618 ? 33.938 -13.609 -5.227 1 84.69 618 GLU A O 1
ATOM 4643 N N . GLY A 1 619 ? 32.812 -15.547 -4.852 1 87.44 619 GLY A N 1
ATOM 4644 C CA . GLY A 1 619 ? 32.594 -15.25 -3.441 1 87.44 619 GLY A CA 1
ATOM 4645 C C . GLY A 1 619 ? 31.344 -14.438 -3.182 1 87.44 619 GLY A C 1
ATOM 4646 O O . GLY A 1 619 ? 30.719 -13.922 -4.117 1 87.44 619 GLY A O 1
ATOM 4647 N N . ARG A 1 620 ? 31.047 -14.336 -1.932 1 90.88 620 ARG A N 1
ATOM 4648 C CA . ARG A 1 620 ? 29.812 -13.68 -1.494 1 90.88 620 ARG A CA 1
ATOM 4649 C C . ARG A 1 620 ? 29.891 -12.172 -1.709 1 90.88 620 ARG A C 1
ATOM 4651 O O . ARG A 1 620 ? 28.938 -11.555 -2.193 1 90.88 620 ARG A O 1
ATOM 4658 N N . ALA A 1 621 ? 30.984 -11.539 -1.371 1 92.94 621 ALA A N 1
ATOM 4659 C CA . ALA A 1 621 ? 31.156 -10.086 -1.466 1 92.94 621 ALA A CA 1
ATOM 4660 C C . ALA A 1 621 ? 30.969 -9.609 -2.902 1 92.94 621 ALA A C 1
ATOM 4662 O O . ALA A 1 621 ? 30.328 -8.586 -3.143 1 92.94 621 ALA A O 1
ATOM 4663 N N . ALA A 1 622 ? 31.531 -10.328 -3.783 1 93.25 622 ALA A N 1
ATOM 4664 C CA . ALA A 1 622 ? 31.406 -9.969 -5.195 1 93.25 622 ALA A CA 1
ATOM 4665 C C . ALA A 1 622 ? 29.969 -10.078 -5.664 1 93.25 622 ALA A C 1
ATOM 4667 O O . ALA A 1 622 ? 29.484 -9.219 -6.402 1 93.25 622 ALA A O 1
ATOM 4668 N N . ALA A 1 623 ? 29.281 -11.141 -5.281 1 93 623 ALA A N 1
ATOM 4669 C CA . ALA A 1 623 ? 27.891 -11.344 -5.652 1 93 623 ALA A CA 1
ATOM 4670 C C . ALA A 1 623 ? 27 -10.242 -5.074 1 93 623 ALA A C 1
ATOM 4672 O O . ALA A 1 623 ? 26.094 -9.742 -5.75 1 93 623 ALA A O 1
ATOM 4673 N N . GLU A 1 624 ? 27.281 -9.883 -3.855 1 93.31 624 GLU A N 1
ATOM 4674 C CA . GLU A 1 624 ? 26.516 -8.844 -3.189 1 93.31 624 GLU A CA 1
ATOM 4675 C C . GLU A 1 624 ? 26.75 -7.48 -3.846 1 93.31 624 GLU A C 1
ATOM 4677 O O . GLU A 1 624 ? 25.812 -6.676 -3.959 1 93.31 624 GLU A O 1
ATOM 4682 N N . ALA A 1 625 ? 27.938 -7.195 -4.211 1 94.25 625 ALA A N 1
ATOM 4683 C CA . ALA A 1 625 ? 28.25 -5.945 -4.898 1 94.25 625 ALA A CA 1
ATOM 4684 C C . ALA A 1 625 ? 27.531 -5.859 -6.238 1 94.25 625 ALA A C 1
ATOM 4686 O O . ALA A 1 625 ? 27 -4.805 -6.605 1 94.25 625 ALA A O 1
ATOM 4687 N N . GLN A 1 626 ? 27.547 -6.945 -6.938 1 92.88 626 GLN A N 1
ATOM 4688 C CA . GLN A 1 626 ? 26.828 -6.992 -8.211 1 92.88 626 GLN A CA 1
ATOM 4689 C C . GLN A 1 626 ? 25.328 -6.785 -8 1 92.88 626 GLN A C 1
ATOM 4691 O O . GLN A 1 626 ? 24.688 -6.062 -8.766 1 92.88 626 GLN A O 1
ATOM 4696 N N . ARG A 1 627 ? 24.781 -7.395 -7 1 94 627 ARG A N 1
ATOM 4697 C CA . ARG A 1 627 ? 23.359 -7.246 -6.695 1 94 627 ARG A CA 1
ATOM 4698 C C . ARG A 1 627 ? 23.031 -5.801 -6.34 1 94 627 ARG A C 1
ATOM 4700 O O . ARG A 1 627 ? 21.969 -5.301 -6.703 1 94 627 ARG A O 1
ATOM 4707 N N . ALA A 1 628 ? 23.922 -5.191 -5.613 1 94 628 ALA A N 1
ATOM 4708 C CA . ALA A 1 628 ? 23.703 -3.789 -5.262 1 94 628 ALA A CA 1
ATOM 4709 C C . ALA A 1 628 ? 23.578 -2.92 -6.508 1 94 628 ALA A C 1
ATOM 4711 O O . ALA A 1 628 ? 22.703 -2.053 -6.582 1 94 628 ALA A O 1
ATOM 4712 N N . LYS A 1 629 ? 24.406 -3.176 -7.465 1 94.31 629 LYS A N 1
ATOM 4713 C CA . LYS A 1 629 ? 24.328 -2.457 -8.734 1 94.31 629 LYS A CA 1
ATOM 4714 C C . LYS A 1 629 ? 23.016 -2.748 -9.453 1 94.31 629 LYS A C 1
ATOM 4716 O O . LYS A 1 629 ? 22.391 -1.843 -10.016 1 94.31 629 LYS A O 1
ATOM 4721 N N . GLU A 1 630 ? 22.594 -3.961 -9.422 1 94.75 630 GLU A N 1
ATOM 4722 C CA . GLU A 1 630 ? 21.344 -4.363 -10.062 1 94.75 630 GLU A CA 1
ATOM 4723 C C . GLU A 1 630 ? 20.141 -3.725 -9.383 1 94.75 630 GLU A C 1
ATOM 4725 O O . GLU A 1 630 ? 19.172 -3.332 -10.047 1 94.75 630 GLU A O 1
ATOM 4730 N N . ARG A 1 631 ? 20.203 -3.652 -8.07 1 94.19 631 ARG A N 1
ATOM 4731 C CA . ARG A 1 631 ? 19.141 -2.992 -7.316 1 94.19 631 ARG A CA 1
ATOM 4732 C C . ARG A 1 631 ? 19 -1.531 -7.73 1 94.19 631 ARG A C 1
ATOM 4734 O O . ARG A 1 631 ? 17.891 -1.039 -7.922 1 94.19 631 ARG A O 1
ATOM 4741 N N . ASP A 1 632 ? 20.156 -0.902 -7.875 1 95.12 632 ASP A N 1
ATOM 4742 C CA . ASP A 1 632 ? 20.156 0.497 -8.297 1 95.12 632 ASP A CA 1
ATOM 4743 C C . ASP A 1 632 ? 19.531 0.655 -9.68 1 95.12 632 ASP A C 1
ATOM 4745 O O . ASP A 1 632 ? 18.734 1.565 -9.906 1 95.12 632 ASP A O 1
ATOM 4749 N N . GLN A 1 633 ? 19.875 -0.22 -10.531 1 96.25 633 GLN A N 1
ATOM 4750 C CA . GLN A 1 633 ? 19.344 -0.17 -11.891 1 96.25 633 GLN A CA 1
ATOM 4751 C C . GLN A 1 633 ? 17.844 -0.414 -11.914 1 96.25 633 GLN A C 1
ATOM 4753 O O . GLN A 1 633 ? 17.109 0.276 -12.625 1 96.25 633 GLN A O 1
ATOM 4758 N N . LEU A 1 634 ? 17.422 -1.403 -11.18 1 96.69 634 LEU A N 1
ATOM 4759 C CA . LEU A 1 634 ? 15.992 -1.679 -11.141 1 96.69 634 LEU A CA 1
ATOM 4760 C C . LEU A 1 634 ? 15.227 -0.508 -10.523 1 96.69 634 LEU A C 1
ATOM 4762 O O . LEU A 1 634 ? 14.188 -0.1 -11.039 1 96.69 634 LEU A O 1
ATOM 4766 N N . TRP A 1 635 ? 15.766 0.023 -9.438 1 95.25 635 TRP A N 1
ATOM 4767 C CA . TRP A 1 635 ? 15.109 1.149 -8.781 1 95.25 635 TRP A CA 1
ATOM 4768 C C . TRP A 1 635 ? 14.992 2.34 -9.734 1 95.25 635 TRP A C 1
ATOM 4770 O O . TRP A 1 635 ? 13.945 2.988 -9.797 1 95.25 635 TRP A O 1
ATOM 4780 N N . GLN A 1 636 ? 16.047 2.607 -10.445 1 95.25 636 GLN A N 1
ATOM 4781 C CA . GLN A 1 636 ? 16.016 3.688 -11.422 1 95.25 636 GLN A CA 1
ATOM 4782 C C . GLN A 1 636 ? 14.914 3.461 -12.461 1 95.25 636 GLN A C 1
ATOM 4784 O O . GLN A 1 636 ? 14.18 4.387 -12.805 1 95.25 636 GLN A O 1
ATOM 4789 N N . ALA A 1 637 ? 14.812 2.268 -12.914 1 96.31 637 ALA A N 1
ATOM 4790 C CA . ALA A 1 637 ? 13.773 1.936 -13.883 1 96.31 637 ALA A CA 1
ATOM 4791 C C . ALA A 1 637 ? 12.383 2.137 -13.289 1 96.31 637 ALA A C 1
ATOM 4793 O O . ALA A 1 637 ? 11.484 2.66 -13.945 1 96.31 637 ALA A O 1
ATOM 4794 N N . LEU A 1 638 ? 12.227 1.7 -12.055 1 95.75 638 LEU A N 1
ATOM 4795 C CA . LEU A 1 638 ? 10.945 1.838 -11.359 1 95.75 638 LEU A CA 1
ATOM 4796 C C . LEU A 1 638 ? 10.57 3.307 -11.203 1 95.75 638 LEU A C 1
ATOM 4798 O O . LEU A 1 638 ? 9.414 3.684 -11.406 1 95.75 638 LEU A O 1
ATOM 4802 N N . VAL A 1 639 ? 11.578 4.109 -10.859 1 93.06 639 VAL A N 1
ATOM 4803 C CA . VAL A 1 639 ? 11.359 5.539 -10.664 1 93.06 639 VAL A CA 1
ATOM 4804 C C . VAL A 1 639 ? 11.031 6.203 -12 1 93.06 639 VAL A C 1
ATOM 4806 O O . VAL A 1 639 ? 10.094 7 -12.086 1 93.06 639 VAL A O 1
ATOM 4809 N N . GLU A 1 640 ? 11.734 5.863 -13.016 1 93.12 640 GLU A N 1
ATOM 4810 C CA . GLU A 1 640 ? 11.523 6.426 -14.344 1 93.12 640 GLU A CA 1
ATOM 4811 C C . GLU A 1 640 ? 10.117 6.113 -14.859 1 93.12 640 GLU A C 1
ATOM 4813 O O . GLU A 1 640 ? 9.516 6.93 -15.555 1 93.12 640 GLU A O 1
ATOM 4818 N N . GLN A 1 641 ? 9.672 4.953 -14.469 1 92.06 641 GLN A N 1
ATOM 4819 C CA . GLN A 1 641 ? 8.352 4.527 -14.93 1 92.06 641 GLN A CA 1
ATOM 4820 C C . GLN A 1 641 ? 7.254 5.016 -13.984 1 92.06 641 GLN A C 1
ATOM 4822 O O . GLN A 1 641 ? 6.066 4.809 -14.242 1 92.06 641 GLN A O 1
ATOM 4827 N N . GLY A 1 642 ? 7.59 5.613 -12.883 1 90.06 642 GLY A N 1
ATOM 4828 C CA . GLY A 1 642 ? 6.645 6.238 -11.977 1 90.06 642 GLY A CA 1
ATOM 4829 C C . GLY A 1 642 ? 6.102 5.285 -10.93 1 90.06 642 GLY A C 1
ATOM 4830 O O . GLY A 1 642 ? 5.102 5.586 -10.266 1 90.06 642 GLY A O 1
ATOM 4831 N N . TRP A 1 643 ? 6.695 4.102 -10.719 1 91.19 643 TRP A N 1
ATOM 4832 C CA . TRP A 1 643 ? 6.18 3.113 -9.773 1 91.19 643 TRP A CA 1
ATOM 4833 C C . TRP A 1 643 ? 6.863 3.246 -8.422 1 91.19 643 TRP A C 1
ATOM 4835 O O . TRP A 1 643 ? 6.441 2.629 -7.441 1 91.19 643 TRP A O 1
ATOM 4845 N N . ALA A 1 644 ? 7.965 3.99 -8.359 1 90.94 644 ALA A N 1
ATOM 4846 C CA . ALA A 1 644 ? 8.695 4.297 -7.133 1 90.94 644 ALA A CA 1
ATOM 4847 C C . ALA A 1 644 ? 9.203 5.734 -7.137 1 90.94 644 ALA A C 1
ATOM 4849 O O . ALA A 1 644 ? 9.148 6.414 -8.164 1 90.94 644 ALA A O 1
ATOM 4850 N N . SER A 1 645 ? 9.602 6.188 -6.031 1 89.56 645 SER A N 1
ATOM 4851 C CA . SER A 1 645 ? 10.164 7.531 -5.918 1 89.56 645 SER A CA 1
ATOM 4852 C C . SER A 1 645 ? 11.219 7.602 -4.82 1 89.56 645 SER A C 1
ATOM 4854 O O . SER A 1 645 ? 11.258 6.738 -3.939 1 89.56 645 SER A O 1
ATOM 4856 N N . GLY A 1 646 ? 12.094 8.664 -4.992 1 86.88 646 GLY A N 1
ATOM 4857 C CA . GLY A 1 646 ? 13.109 8.859 -3.967 1 86.88 646 GLY A CA 1
ATOM 4858 C C . GLY A 1 646 ? 14.305 7.945 -4.125 1 86.88 646 GLY A C 1
ATOM 4859 O O . GLY A 1 646 ? 14.484 7.324 -5.176 1 86.88 646 GLY A O 1
ATOM 4860 N N . PRO A 1 647 ? 15.102 7.891 -3.129 1 87.75 647 PRO A N 1
ATOM 4861 C CA . PRO A 1 647 ? 16.297 7.059 -3.193 1 87.75 647 PRO A CA 1
ATOM 4862 C C . PRO A 1 647 ? 16 5.57 -3.029 1 87.75 647 PRO A C 1
ATOM 4864 O O . PRO A 1 647 ? 14.945 5.203 -2.498 1 87.75 647 PRO A O 1
ATOM 4867 N N . VAL A 1 648 ? 16.875 4.797 -3.52 1 89.44 648 VAL A N 1
ATOM 4868 C CA . VAL A 1 648 ? 16.766 3.35 -3.373 1 89.44 648 VAL A CA 1
ATOM 4869 C C . VAL A 1 648 ? 16.688 2.984 -1.894 1 89.44 648 VAL A C 1
ATOM 4871 O O . VAL A 1 648 ? 17.438 3.506 -1.073 1 89.44 648 VAL A O 1
ATOM 4874 N N . PRO A 1 649 ? 15.727 2.232 -1.497 1 82.62 649 PRO A N 1
ATOM 4875 C CA . PRO A 1 649 ? 15.625 1.837 -0.091 1 82.62 649 PRO A CA 1
ATOM 4876 C C . PRO A 1 649 ? 16.875 1.127 0.419 1 82.62 649 PRO A C 1
ATOM 4878 O O . PRO A 1 649 ? 17.406 0.245 -0.26 1 82.62 649 PRO A O 1
ATOM 4881 N N . GLN A 1 650 ? 17.219 1.532 1.594 1 78.06 650 GLN A N 1
ATOM 4882 C CA . GLN A 1 650 ? 18.359 0.885 2.229 1 78.06 650 GLN A CA 1
ATOM 4883 C C . GLN A 1 650 ? 17.953 -0.4 2.938 1 78.06 650 GLN A C 1
ATOM 4885 O O . GLN A 1 650 ? 16.891 -0.452 3.562 1 78.06 650 GLN A O 1
ATOM 4890 N N . ILE A 1 651 ? 18.672 -1.425 2.639 1 78.69 651 ILE A N 1
ATOM 4891 C CA . ILE A 1 651 ? 18.328 -2.701 3.252 1 78.69 651 ILE A CA 1
ATOM 4892 C C . ILE A 1 651 ? 19.547 -3.291 3.953 1 78.69 651 ILE A C 1
ATOM 4894 O O . ILE A 1 651 ? 20.688 -3.016 3.566 1 78.69 651 ILE A O 1
ATOM 4898 N N . SER A 1 652 ? 19.203 -3.988 5.031 1 74.12 652 SER A N 1
ATOM 4899 C CA . SER A 1 652 ? 20.234 -4.809 5.641 1 74.12 652 SER A CA 1
ATOM 4900 C C . SER A 1 652 ? 20.438 -6.109 4.867 1 74.12 652 SER A C 1
ATOM 4902 O O . SER A 1 652 ? 19.484 -6.695 4.363 1 74.12 652 SER A O 1
ATOM 4904 N N . ALA A 1 653 ? 21.672 -6.418 4.641 1 71.94 653 ALA A N 1
ATOM 4905 C CA . ALA A 1 653 ? 21.953 -7.66 3.932 1 71.94 653 ALA A CA 1
ATOM 4906 C C . ALA A 1 653 ? 21.328 -8.859 4.637 1 71.94 653 ALA A C 1
ATOM 4908 O O . ALA A 1 653 ? 21.391 -8.961 5.867 1 71.94 653 ALA A O 1
ATOM 4909 N N . ALA A 1 654 ? 20.656 -9.703 3.82 1 75.62 654 ALA A N 1
ATOM 4910 C CA . ALA A 1 654 ? 20.031 -10.891 4.379 1 75.62 654 ALA A CA 1
ATOM 4911 C C . ALA A 1 654 ? 21.062 -11.969 4.691 1 75.62 654 ALA A C 1
ATOM 4913 O O . ALA A 1 654 ? 22.109 -12.047 4.039 1 75.62 654 ALA A O 1
ATOM 4914 N N . GLU A 1 655 ? 20.797 -12.719 5.738 1 75 655 GLU A N 1
ATOM 4915 C CA . GLU A 1 655 ? 21.531 -13.945 6.031 1 75 655 GLU A CA 1
ATOM 4916 C C . GLU A 1 655 ? 20.734 -15.18 5.633 1 75 655 GLU A C 1
ATOM 4918 O O . GLU A 1 655 ? 19.516 -15.117 5.461 1 75 655 GLU A O 1
ATOM 4923 N N . ALA A 1 656 ? 21.562 -16.219 5.387 1 74.38 656 ALA A N 1
ATOM 4924 C CA . ALA A 1 656 ? 20.875 -17.469 5.086 1 74.38 656 ALA A CA 1
ATOM 4925 C C . ALA A 1 656 ? 19.969 -17.875 6.238 1 74.38 656 ALA A C 1
ATOM 4927 O O . ALA A 1 656 ? 20.312 -17.703 7.406 1 74.38 656 ALA A O 1
ATOM 4928 N N . GLU A 1 657 ? 18.875 -18.375 5.867 1 75.12 657 GLU A N 1
ATOM 4929 C CA . GLU A 1 657 ? 17.844 -18.766 6.832 1 75.12 657 GLU A CA 1
ATOM 4930 C C . GLU A 1 657 ? 18.391 -19.781 7.836 1 75.12 657 GLU A C 1
ATOM 4932 O O . GLU A 1 657 ? 19.125 -20.688 7.469 1 75.12 657 GLU A O 1
ATOM 4937 N N . ASP A 1 658 ? 18.031 -19.484 9.062 1 72.69 658 ASP A N 1
ATOM 4938 C CA . ASP A 1 658 ? 18.266 -20.5 10.094 1 72.69 658 ASP A CA 1
ATOM 4939 C C . ASP A 1 658 ? 17.109 -21.469 10.188 1 72.69 658 ASP A C 1
ATOM 4941 O O . ASP A 1 658 ? 16.047 -21.141 10.742 1 72.69 658 ASP A O 1
ATOM 4945 N N . LEU A 1 659 ? 17.312 -22.672 9.695 1 71.94 659 LEU A N 1
ATOM 4946 C CA . LEU A 1 659 ? 16.25 -23.656 9.586 1 71.94 659 LEU A CA 1
ATOM 4947 C C . LEU A 1 659 ? 15.836 -24.172 10.961 1 71.94 659 LEU A C 1
ATOM 4949 O O . LEU A 1 659 ? 14.781 -24.797 11.102 1 71.94 659 LEU A O 1
ATOM 4953 N N . ALA A 1 660 ? 16.641 -23.875 11.922 1 67.56 660 ALA A N 1
ATOM 4954 C CA . ALA A 1 660 ? 16.312 -24.266 13.281 1 67.56 660 ALA A CA 1
ATOM 4955 C C . ALA A 1 660 ? 15.219 -23.375 13.867 1 67.56 660 ALA A C 1
ATOM 4957 O O . ALA A 1 660 ? 14.523 -23.766 14.805 1 67.56 660 ALA A O 1
ATOM 4958 N N . GLN A 1 661 ? 15.133 -22.219 13.195 1 62.34 661 GLN A N 1
ATOM 4959 C CA . GLN A 1 661 ? 14.109 -21.281 13.656 1 62.34 661 GLN A CA 1
ATOM 4960 C C . GLN A 1 661 ? 12.742 -21.641 13.086 1 62.34 661 GLN A C 1
ATOM 4962 O O . GLN A 1 661 ? 12.617 -21.922 11.891 1 62.34 661 GLN A O 1
ATOM 4967 N N . GLN A 1 662 ? 11.812 -21.922 13.859 1 59.53 662 GLN A N 1
ATOM 4968 C CA . GLN A 1 662 ? 10.5 -22.438 13.492 1 59.53 662 GLN A CA 1
ATOM 4969 C C . GLN A 1 662 ? 9.617 -21.312 12.93 1 59.53 662 GLN A C 1
ATOM 4971 O O . GLN A 1 662 ? 8.594 -21.578 12.297 1 59.53 662 GLN A O 1
ATOM 4976 N N . ALA A 1 663 ? 10.133 -20.078 13.18 1 57.22 663 ALA A N 1
ATOM 4977 C CA . ALA A 1 663 ? 9.266 -19 12.719 1 57.22 663 ALA A CA 1
ATOM 4978 C C . ALA A 1 663 ? 9.789 -18.406 11.414 1 57.22 663 ALA A C 1
ATOM 4980 O O . ALA A 1 663 ? 10.992 -18.203 11.266 1 57.22 663 ALA A O 1
ATOM 4981 N N . LEU A 1 664 ? 8.867 -18.219 10.43 1 60.5 664 LEU A N 1
ATOM 4982 C CA . LEU A 1 664 ? 9.234 -17.5 9.211 1 60.5 664 LEU A CA 1
ATOM 4983 C C . LEU A 1 664 ? 9.766 -16.109 9.547 1 60.5 664 LEU A C 1
ATOM 4985 O O . LEU A 1 664 ? 9.211 -15.406 10.391 1 60.5 664 LEU A O 1
ATOM 4989 N N . PRO A 1 665 ? 10.938 -15.773 9.078 1 59.38 665 PRO A N 1
ATOM 4990 C CA . PRO A 1 665 ? 11.398 -14.406 9.344 1 59.38 665 PRO A CA 1
ATOM 4991 C C . PRO A 1 665 ? 10.406 -13.352 8.852 1 59.38 665 PRO A C 1
ATOM 4993 O O . PRO A 1 665 ? 9.703 -13.562 7.863 1 59.38 665 PRO A O 1
ATOM 4996 N N . PRO A 1 666 ? 10.273 -12.297 9.578 1 60.88 666 PRO A N 1
ATOM 4997 C CA . PRO A 1 666 ? 9.336 -11.242 9.164 1 60.88 666 PRO A CA 1
ATOM 4998 C C . PRO A 1 666 ? 9.719 -10.602 7.836 1 60.88 666 PRO A C 1
ATOM 5000 O O . PRO A 1 666 ? 10.898 -10.609 7.457 1 60.88 666 PRO A O 1
ATOM 5003 N N . VAL A 1 667 ? 8.781 -10.25 7.141 1 64.75 667 VAL A N 1
ATOM 5004 C CA . VAL A 1 667 ? 8.945 -9.484 5.91 1 64.75 667 VAL A CA 1
ATOM 5005 C C . VAL A 1 667 ? 9.688 -8.18 6.211 1 64.75 667 VAL A C 1
ATOM 5007 O O . VAL A 1 667 ? 9.281 -7.414 7.082 1 64.75 667 VAL A O 1
ATOM 5010 N N . PRO A 1 668 ? 10.852 -8.062 5.656 1 69.25 668 PRO A N 1
ATOM 5011 C CA . PRO A 1 668 ? 11.531 -6.793 5.902 1 69.25 668 PRO A CA 1
ATOM 5012 C C . PRO A 1 668 ? 10.75 -5.594 5.371 1 69.25 668 PRO A C 1
ATOM 5014 O O . PRO A 1 668 ? 10.516 -5.488 4.164 1 69.25 668 PRO A O 1
ATOM 5017 N N . GLU A 1 669 ? 10.352 -4.766 6.191 1 74.12 669 GLU A N 1
ATOM 5018 C CA . GLU A 1 669 ? 9.555 -3.602 5.828 1 74.12 669 GLU A CA 1
ATOM 5019 C C . GLU A 1 669 ? 10.305 -2.697 4.855 1 74.12 669 GLU A C 1
ATOM 5021 O O . GLU A 1 669 ? 9.688 -2.039 4.012 1 74.12 669 GLU A O 1
ATOM 5026 N N . GLU A 1 670 ? 11.594 -2.896 4.883 1 76.19 670 GLU A N 1
ATOM 5027 C CA . GLU A 1 670 ? 12.438 -2.002 4.09 1 76.19 670 GLU A CA 1
ATOM 5028 C C . GLU A 1 670 ? 12.297 -2.295 2.598 1 76.19 670 GLU A C 1
ATOM 5030 O O . GLU A 1 670 ? 12.5 -1.409 1.764 1 76.19 670 GLU A O 1
ATOM 5035 N N . CYS A 1 671 ? 11.93 -3.555 2.334 1 85.5 671 CYS A N 1
ATOM 5036 C CA . CYS A 1 671 ? 11.891 -3.891 0.916 1 85.5 671 CYS A CA 1
ATOM 5037 C C . CYS A 1 671 ? 10.453 -3.916 0.4 1 85.5 671 CYS A C 1
ATOM 5039 O O . CYS A 1 671 ? 10.227 -4.102 -0.797 1 85.5 671 CYS A O 1
ATOM 5041 N N . ALA A 1 672 ? 9.547 -3.709 1.304 1 90.75 672 ALA A N 1
ATOM 5042 C CA . ALA A 1 672 ? 8.141 -3.844 0.942 1 90.75 672 ALA A CA 1
ATOM 5043 C C . ALA A 1 672 ? 7.777 -2.912 -0.212 1 90.75 672 ALA A C 1
ATOM 5045 O O . ALA A 1 672 ? 7.055 -3.307 -1.133 1 90.75 672 ALA A O 1
ATOM 5046 N N . ILE A 1 673 ? 8.312 -1.707 -0.235 1 91.62 673 ILE A N 1
ATOM 5047 C CA . ILE A 1 673 ? 8.008 -0.733 -1.278 1 91.62 673 ILE A CA 1
ATOM 5048 C C . ILE A 1 673 ? 8.57 -1.212 -2.613 1 91.62 673 ILE A C 1
ATOM 5050 O O . ILE A 1 673 ? 7.961 -1.004 -3.664 1 91.62 673 ILE A O 1
ATOM 5054 N N . ALA A 1 674 ? 9.734 -1.822 -2.52 1 93.5 674 ALA A N 1
ATOM 5055 C CA . ALA A 1 674 ? 10.344 -2.371 -3.73 1 93.5 674 ALA A CA 1
ATOM 5056 C C . ALA A 1 674 ? 9.5 -3.506 -4.301 1 93.5 674 ALA A C 1
ATOM 5058 O O . ALA A 1 674 ? 9.344 -3.621 -5.52 1 93.5 674 ALA A O 1
ATOM 5059 N N . VAL A 1 675 ? 8.977 -4.367 -3.434 1 95.62 675 VAL A N 1
ATOM 5060 C CA . VAL A 1 675 ? 8.109 -5.461 -3.855 1 95.62 675 VAL A CA 1
ATOM 5061 C C . VAL A 1 675 ? 6.871 -4.902 -4.547 1 95.62 675 VAL A C 1
ATOM 5063 O O . VAL A 1 675 ? 6.5 -5.355 -5.633 1 95.62 675 VAL A O 1
ATOM 5066 N N . ASP A 1 676 ? 6.266 -3.852 -3.943 1 95.81 676 ASP A N 1
ATOM 5067 C CA . ASP A 1 676 ? 5.09 -3.207 -4.516 1 95.81 676 ASP A CA 1
ATOM 5068 C C . ASP A 1 676 ? 5.375 -2.688 -5.922 1 95.81 676 ASP A C 1
ATOM 5070 O O . ASP A 1 676 ? 4.613 -2.951 -6.855 1 95.81 676 ASP A O 1
ATOM 5074 N N . ALA A 1 677 ? 6.488 -1.979 -6.047 1 95.94 677 ALA A N 1
ATOM 5075 C CA . ALA A 1 677 ? 6.855 -1.344 -7.309 1 95.94 677 ALA A CA 1
ATOM 5076 C C . ALA A 1 677 ? 7.156 -2.387 -8.383 1 95.94 677 ALA A C 1
ATOM 5078 O O . ALA A 1 677 ? 6.793 -2.213 -9.547 1 95.94 677 ALA A O 1
ATOM 5079 N N . ALA A 1 678 ? 7.793 -3.459 -7.941 1 97.12 678 ALA A N 1
ATOM 5080 C CA . ALA A 1 678 ? 8.109 -4.531 -8.883 1 97.12 678 ALA A CA 1
ATOM 5081 C C . ALA A 1 678 ? 6.84 -5.195 -9.406 1 97.12 678 ALA A C 1
ATOM 5083 O O . ALA A 1 678 ? 6.75 -5.512 -10.602 1 97.12 678 ALA A O 1
ATOM 5084 N N . LEU A 1 679 ? 5.895 -5.426 -8.531 1 97.38 679 LEU A N 1
ATOM 5085 C CA . LEU A 1 679 ? 4.621 -6.02 -8.938 1 97.38 679 LEU A CA 1
ATOM 5086 C C . LEU A 1 679 ? 3.914 -5.141 -9.961 1 97.38 679 LEU A C 1
ATOM 5088 O O . LEU A 1 679 ? 3.449 -5.629 -10.992 1 97.38 679 LEU A O 1
ATOM 5092 N N . GLU A 1 680 ? 3.865 -3.834 -9.734 1 95.94 680 GLU A N 1
ATOM 5093 C CA . GLU A 1 680 ? 3.217 -2.904 -10.648 1 95.94 680 GLU A CA 1
ATOM 5094 C C . GLU A 1 680 ? 3.975 -2.816 -11.977 1 95.94 680 GLU A C 1
ATOM 5096 O O . GLU A 1 680 ? 3.363 -2.723 -13.039 1 95.94 680 GLU A O 1
ATOM 5101 N N . PHE A 1 681 ? 5.297 -2.854 -11.875 1 97 681 PHE A N 1
ATOM 5102 C CA . PHE A 1 681 ? 6.16 -2.811 -13.047 1 97 681 PHE A CA 1
ATOM 5103 C C . PHE A 1 681 ? 5.848 -3.965 -13.992 1 97 681 PHE A C 1
ATOM 5105 O O . PHE A 1 681 ? 5.641 -3.754 -15.188 1 97 681 PHE A O 1
ATOM 5112 N N . VAL A 1 682 ? 5.711 -5.168 -13.477 1 98.12 682 VAL A N 1
ATOM 5113 C CA . VAL A 1 682 ? 5.426 -6.352 -14.273 1 98.12 682 VAL A CA 1
ATOM 5114 C C . VAL A 1 682 ? 3.973 -6.32 -14.75 1 98.12 682 VAL A C 1
ATOM 5116 O O . VAL A 1 682 ? 3.68 -6.668 -15.891 1 98.12 682 VAL A O 1
ATOM 5119 N N . ALA A 1 683 ? 3.082 -5.887 -13.898 1 96.81 683 ALA A N 1
ATOM 5120 C CA . ALA A 1 683 ? 1.668 -5.801 -14.25 1 96.81 683 ALA A CA 1
ATOM 5121 C C . ALA A 1 683 ? 1.448 -4.84 -15.414 1 96.81 683 ALA A C 1
ATOM 5123 O O . ALA A 1 683 ? 0.517 -5.012 -16.203 1 96.81 683 ALA A O 1
ATOM 5124 N N . ALA A 1 684 ? 2.344 -3.865 -15.555 1 95.81 684 ALA A N 1
ATOM 5125 C CA . ALA A 1 684 ? 2.168 -2.803 -16.547 1 95.81 684 ALA A CA 1
ATOM 5126 C C . ALA A 1 684 ? 2.652 -3.246 -17.922 1 95.81 684 ALA A C 1
ATOM 5128 O O . ALA A 1 684 ? 2.467 -2.535 -18.906 1 95.81 684 ALA A O 1
ATOM 5129 N N . THR A 1 685 ? 3.273 -4.383 -18 1 96.38 685 THR A N 1
ATOM 5130 C CA . THR A 1 685 ? 3.799 -4.867 -19.281 1 96.38 685 THR A CA 1
ATOM 5131 C C . THR A 1 685 ? 2.662 -5.242 -20.219 1 96.38 685 THR A C 1
ATOM 5133 O O . THR A 1 685 ? 1.531 -5.465 -19.781 1 96.38 685 THR A O 1
ATOM 5136 N N . PRO A 1 686 ? 2.969 -5.316 -21.5 1 95.31 686 PRO A N 1
ATOM 5137 C CA . PRO A 1 686 ? 1.938 -5.719 -22.469 1 95.31 686 PRO A CA 1
ATOM 5138 C C . PRO A 1 686 ? 1.717 -7.23 -22.484 1 95.31 686 PRO A C 1
ATOM 5140 O O . PRO A 1 686 ? 0.946 -7.734 -23.312 1 95.31 686 PRO A O 1
ATOM 5143 N N . ALA A 1 687 ? 2.432 -8.016 -21.625 1 96.06 687 ALA A N 1
ATOM 5144 C CA . ALA A 1 687 ? 2.225 -9.461 -21.562 1 96.06 687 ALA A CA 1
ATOM 5145 C C . ALA A 1 687 ? 0.741 -9.797 -21.422 1 96.06 687 ALA A C 1
ATOM 5147 O O . ALA A 1 687 ? 0.028 -9.172 -20.641 1 96.06 687 ALA A O 1
ATOM 5148 N N . PRO A 1 688 ? 0.309 -10.75 -22.188 1 95.5 688 PRO A N 1
ATOM 5149 C CA . PRO A 1 688 ? -1.111 -11.094 -22.078 1 95.5 688 PRO A CA 1
ATOM 5150 C C . PRO A 1 688 ? -1.497 -11.555 -20.672 1 95.5 688 PRO A C 1
ATOM 5152 O O . PRO A 1 688 ? -2.654 -11.414 -20.266 1 95.5 688 PRO A O 1
ATOM 5155 N N . LEU A 1 689 ? -0.522 -12.055 -19.953 1 96.81 689 LEU A N 1
ATOM 5156 C CA . LEU A 1 689 ? -0.732 -12.516 -18.594 1 96.81 689 LEU A CA 1
ATOM 5157 C C . LEU A 1 689 ? 0.469 -12.18 -17.719 1 96.81 689 LEU A C 1
ATOM 5159 O O . LEU A 1 689 ? 1.606 -12.516 -18.062 1 96.81 689 LEU A O 1
ATOM 5163 N N . ALA A 1 690 ? 0.23 -11.43 -16.656 1 97.88 690 ALA A N 1
ATOM 5164 C CA . ALA A 1 690 ? 1.227 -11.258 -15.609 1 97.88 690 ALA A CA 1
ATOM 5165 C C . ALA A 1 690 ? 1.053 -12.305 -14.508 1 97.88 690 ALA A C 1
ATOM 5167 O O . ALA A 1 690 ? -0.014 -12.398 -13.898 1 97.88 690 ALA A O 1
ATOM 5168 N N . VAL A 1 691 ? 2.039 -13.094 -14.281 1 98.38 691 VAL A N 1
ATOM 5169 C CA . VAL A 1 691 ? 1.943 -14.148 -13.273 1 98.38 691 VAL A CA 1
ATOM 5170 C C . VAL A 1 691 ? 2.775 -13.773 -12.055 1 98.38 691 VAL A C 1
ATOM 5172 O O . VAL A 1 691 ? 3.969 -13.484 -12.172 1 98.38 691 VAL A O 1
ATOM 5175 N N . VAL A 1 692 ? 2.156 -13.797 -10.945 1 98.12 692 VAL A N 1
ATOM 5176 C CA . VAL A 1 692 ? 2.809 -13.398 -9.703 1 98.12 692 VAL A CA 1
ATOM 5177 C C . VAL A 1 692 ? 2.73 -14.531 -8.688 1 98.12 692 VAL A C 1
ATOM 5179 O O . VAL A 1 692 ? 1.64 -15 -8.352 1 98.12 692 VAL A O 1
ATOM 5182 N N . PRO A 1 693 ? 3.896 -15.008 -8.18 1 98.31 693 PRO A N 1
ATOM 5183 C CA . PRO A 1 693 ? 3.852 -16 -7.105 1 98.31 693 PRO A CA 1
ATOM 5184 C C . PRO A 1 693 ? 3.201 -15.461 -5.832 1 98.31 693 PRO A C 1
ATOM 5186 O O . PRO A 1 693 ? 3.391 -14.297 -5.488 1 98.31 693 PRO A O 1
ATOM 5189 N N . VAL A 1 694 ? 2.504 -16.297 -5.105 1 98.25 694 VAL A N 1
ATOM 5190 C CA . VAL A 1 694 ? 1.845 -15.914 -3.859 1 98.25 694 VAL A CA 1
ATOM 5191 C C . VAL A 1 694 ? 2.879 -15.391 -2.863 1 98.25 694 VAL A C 1
ATOM 5193 O O . VAL A 1 694 ? 2.586 -14.5 -2.064 1 98.25 694 VAL A O 1
ATOM 5196 N N . GLU A 1 695 ? 4.145 -15.844 -2.943 1 96.88 695 GLU A N 1
ATOM 5197 C CA . GLU A 1 695 ? 5.227 -15.375 -2.082 1 96.88 695 GLU A CA 1
ATOM 5198 C C . GLU A 1 695 ? 5.461 -13.883 -2.256 1 96.88 695 GLU A C 1
ATOM 5200 O O . GLU A 1 695 ? 5.73 -13.172 -1.284 1 96.88 695 GLU A O 1
ATOM 5205 N N . ASP A 1 696 ? 5.301 -13.398 -3.467 1 97.31 696 ASP A N 1
ATOM 5206 C CA . ASP A 1 696 ? 5.527 -11.977 -3.729 1 97.31 696 ASP A CA 1
ATOM 5207 C C . ASP A 1 696 ? 4.34 -11.141 -3.26 1 97.31 696 ASP A C 1
ATOM 5209 O O . ASP A 1 696 ? 4.512 -9.992 -2.834 1 97.31 696 ASP A O 1
ATOM 5213 N N . ILE A 1 697 ? 3.123 -11.703 -3.346 1 97.38 697 ILE A N 1
ATOM 5214 C CA . ILE A 1 697 ? 1.96 -11.008 -2.799 1 97.38 697 ILE A CA 1
ATOM 5215 C C . ILE A 1 697 ? 2.127 -10.836 -1.29 1 97.38 697 ILE A C 1
ATOM 5217 O O . ILE A 1 697 ? 1.808 -9.773 -0.743 1 97.38 697 ILE A O 1
ATOM 5221 N N . LEU A 1 698 ? 2.67 -11.891 -0.656 1 95.75 698 LEU A N 1
ATOM 5222 C CA . LEU A 1 698 ? 2.803 -11.914 0.797 1 95.75 698 LEU A CA 1
ATOM 5223 C C . LEU A 1 698 ? 4.109 -11.25 1.23 1 95.75 698 LEU A C 1
ATOM 5225 O O . LEU A 1 698 ? 4.34 -11.055 2.426 1 95.75 698 LEU A O 1
ATOM 5229 N N . GLY A 1 699 ? 5.016 -10.969 0.273 1 94.38 699 GLY A N 1
ATOM 5230 C CA . GLY A 1 699 ? 6.297 -10.352 0.572 1 94.38 699 GLY A CA 1
ATOM 5231 C C . GLY A 1 699 ? 7.285 -11.305 1.222 1 94.38 699 GLY A C 1
ATOM 5232 O O . GLY A 1 699 ? 8.117 -10.883 2.025 1 94.38 699 GLY A O 1
ATOM 5233 N N . LEU A 1 700 ? 7.203 -12.555 0.962 1 94.19 700 LEU A N 1
ATOM 5234 C CA . LEU A 1 700 ? 8.07 -13.547 1.582 1 94.19 700 LEU A CA 1
ATOM 5235 C C . LEU A 1 700 ? 9.461 -13.516 0.959 1 94.19 700 LEU A C 1
ATOM 5237 O O . LEU A 1 700 ? 9.602 -13.273 -0.241 1 94.19 700 LEU A O 1
ATOM 5241 N N . VAL A 1 701 ? 10.453 -13.852 1.711 1 93.25 701 VAL A N 1
ATOM 5242 C CA . VAL A 1 701 ? 11.844 -13.719 1.299 1 93.25 701 VAL A CA 1
ATOM 5243 C C . VAL A 1 701 ? 12.312 -15.016 0.646 1 93.25 701 VAL A C 1
ATOM 5245 O O . VAL A 1 701 ? 13.008 -14.992 -0.371 1 93.25 701 VAL A O 1
ATOM 5248 N N . GLN A 1 702 ? 11.836 -16.156 1.147 1 93.12 702 GLN A N 1
ATOM 5249 C CA . GLN A 1 702 ? 12.406 -17.438 0.763 1 93.12 702 GLN A CA 1
ATOM 5250 C C . GLN A 1 702 ? 11.719 -18 -0.485 1 93.12 702 GLN A C 1
ATOM 5252 O O . GLN A 1 702 ? 10.5 -17.906 -0.624 1 93.12 702 GLN A O 1
ATOM 5257 N N . GLN A 1 703 ? 12.531 -18.5 -1.373 1 93.94 703 GLN A N 1
ATOM 5258 C CA . GLN A 1 703 ? 12.023 -19.109 -2.594 1 93.94 703 GLN A CA 1
ATOM 5259 C C . GLN A 1 703 ? 11.703 -20.594 -2.373 1 93.94 703 GLN A C 1
ATOM 5261 O O . GLN A 1 703 ? 12.297 -21.234 -1.508 1 93.94 703 GLN A O 1
ATOM 5266 N N . PRO A 1 704 ? 10.789 -21.172 -3.162 1 95.25 704 PRO A N 1
ATOM 5267 C CA . PRO A 1 704 ? 10.391 -22.562 -3 1 95.25 704 PRO A CA 1
ATOM 5268 C C . PRO A 1 704 ? 11.516 -23.547 -3.342 1 95.25 704 PRO A C 1
ATOM 5270 O O . PRO A 1 704 ? 11.633 -24.594 -2.713 1 95.25 704 PRO A O 1
ATOM 5273 N N . ASN A 1 705 ? 12.273 -23.203 -4.352 1 93.81 705 ASN A N 1
ATOM 5274 C CA . ASN A 1 705 ? 13.305 -24.109 -4.859 1 93.81 705 ASN A CA 1
ATOM 5275 C C . ASN A 1 705 ? 14.578 -23.359 -5.227 1 93.81 705 ASN A C 1
ATOM 5277 O O . ASN A 1 705 ? 14.523 -22.266 -5.797 1 93.81 705 ASN A O 1
ATOM 5281 N N . LEU A 1 706 ? 15.656 -23.906 -4.785 1 89.62 706 LEU A N 1
ATOM 5282 C CA . LEU A 1 706 ? 16.969 -23.5 -5.246 1 89.62 706 LEU A CA 1
ATOM 5283 C C . LEU A 1 706 ? 17.609 -24.578 -6.113 1 89.62 706 LEU A C 1
ATOM 5285 O O . LEU A 1 706 ? 18.016 -25.625 -5.605 1 89.62 706 LEU A O 1
ATOM 5289 N N . PRO A 1 707 ? 17.672 -24.344 -7.379 1 82.19 707 PRO A N 1
ATOM 5290 C CA . PRO A 1 707 ? 18.188 -25.375 -8.273 1 82.19 707 PRO A CA 1
ATOM 5291 C C . PRO A 1 707 ? 19.594 -25.828 -7.914 1 82.19 707 PRO A C 1
ATOM 5293 O O . PRO A 1 707 ? 20.391 -25.031 -7.422 1 82.19 707 PRO A O 1
ATOM 5296 N N . GLY A 1 708 ? 20 -27.156 -8.148 1 73 708 GLY A N 1
ATOM 5297 C CA . GLY A 1 708 ? 21.312 -27.719 -7.906 1 73 708 GLY A CA 1
ATOM 5298 C C . GLY A 1 708 ? 21.375 -28.562 -6.645 1 73 708 GLY A C 1
ATOM 5299 O O . GLY A 1 708 ? 20.359 -29.109 -6.211 1 73 708 GLY A O 1
ATOM 5300 N N . LEU A 1 709 ? 22.641 -28.875 -6.258 1 63.19 709 LEU A N 1
ATOM 5301 C CA . LEU A 1 709 ? 22.844 -29.578 -4.996 1 63.19 709 LEU A CA 1
ATOM 5302 C C . LEU A 1 709 ? 22.453 -28.703 -3.816 1 63.19 709 LEU A C 1
ATOM 5304 O O . LEU A 1 709 ? 23.094 -27.672 -3.561 1 63.19 709 LEU A O 1
ATOM 5308 N N . THR A 1 710 ? 21.422 -29.094 -3.197 1 68.38 710 THR A N 1
ATOM 5309 C CA . THR A 1 710 ? 20.797 -28 -2.445 1 68.38 710 THR A CA 1
ATOM 5310 C C . THR A 1 710 ? 20.672 -28.359 -0.969 1 68.38 710 THR A C 1
ATOM 5312 O O . THR A 1 710 ? 20.25 -27.547 -0.154 1 68.38 710 THR A O 1
ATOM 5315 N N . ASP A 1 711 ? 21.109 -29.578 -0.604 1 76.12 711 ASP A N 1
ATOM 5316 C CA . ASP A 1 711 ? 21.062 -29.766 0.843 1 76.12 711 ASP A CA 1
ATOM 5317 C C . ASP A 1 711 ? 21.984 -28.781 1.555 1 76.12 711 ASP A C 1
ATOM 5319 O O . ASP A 1 711 ? 23.141 -28.609 1.16 1 76.12 711 ASP A O 1
ATOM 5323 N N . PRO A 1 712 ? 21.422 -27.969 2.367 1 85.69 712 PRO A N 1
ATOM 5324 C CA . PRO A 1 712 ? 20.234 -28.203 3.189 1 85.69 712 PRO A CA 1
ATOM 5325 C C . PRO A 1 712 ? 19.062 -27.297 2.799 1 85.69 712 PRO A C 1
ATOM 5327 O O . PRO A 1 712 ? 18.078 -27.234 3.521 1 85.69 712 PRO A O 1
ATOM 5330 N N . HIS A 1 713 ? 19.156 -26.609 1.76 1 90.19 713 HIS A N 1
ATOM 5331 C CA . HIS A 1 713 ? 18.016 -25.781 1.406 1 90.19 713 HIS A CA 1
ATOM 5332 C C . HIS A 1 713 ? 16.719 -26.578 1.36 1 90.19 713 HIS A C 1
ATOM 5334 O O . HIS A 1 713 ? 16.688 -27.672 0.776 1 90.19 713 HIS A O 1
ATOM 5340 N N . PRO A 1 714 ? 15.68 -26.141 2.02 1 93.19 714 PRO A N 1
ATOM 5341 C CA . PRO A 1 714 ? 14.445 -26.922 2.096 1 93.19 714 PRO A CA 1
ATOM 5342 C C . PRO A 1 714 ? 13.609 -26.828 0.825 1 93.19 714 PRO A C 1
ATOM 5344 O O . PRO A 1 714 ? 12.477 -26.328 0.863 1 93.19 714 PRO A O 1
ATOM 5347 N N . ASN A 1 715 ? 14.148 -27.406 -0.206 1 94.25 715 ASN A N 1
ATOM 5348 C CA . ASN A 1 715 ? 13.477 -27.375 -1.499 1 94.25 715 ASN A CA 1
ATOM 5349 C C . ASN A 1 715 ? 12.109 -28.047 -1.437 1 94.25 715 ASN A C 1
ATOM 5351 O O . ASN A 1 715 ? 11.992 -29.172 -0.93 1 94.25 715 ASN A O 1
ATOM 5355 N N . TRP A 1 716 ? 11.055 -27.297 -1.91 1 96.38 716 TRP A N 1
ATOM 5356 C CA . TRP A 1 716 ? 9.703 -27.812 -2.115 1 96.38 716 TRP A CA 1
ATOM 5357 C C . TRP A 1 716 ? 9.078 -28.234 -0.792 1 96.38 716 TRP A C 1
ATOM 5359 O O . TRP A 1 716 ? 8.328 -29.219 -0.739 1 96.38 716 TRP A O 1
ATOM 5369 N N . ARG A 1 717 ? 9.422 -27.547 0.285 1 96.31 717 ARG A N 1
ATOM 5370 C CA . ARG A 1 717 ? 8.914 -27.953 1.592 1 96.31 717 ARG A CA 1
ATOM 5371 C C . ARG A 1 717 ? 8.211 -26.797 2.289 1 96.31 717 ARG A C 1
ATOM 5373 O O . ARG A 1 717 ? 7.516 -26.984 3.287 1 96.31 717 ARG A O 1
ATOM 5380 N N . ARG A 1 718 ? 8.375 -25.641 1.794 1 95.44 718 ARG A N 1
ATOM 5381 C CA . ARG A 1 718 ? 7.914 -24.453 2.512 1 95.44 718 ARG A CA 1
ATOM 5382 C C . ARG A 1 718 ? 6.395 -24.344 2.465 1 95.44 718 ARG A C 1
ATOM 5384 O O . ARG A 1 718 ? 5.785 -24.516 1.406 1 95.44 718 ARG A O 1
ATOM 5391 N N . ARG A 1 719 ? 5.828 -24.031 3.588 1 95.75 719 ARG A N 1
ATOM 5392 C CA . ARG A 1 719 ? 4.395 -23.781 3.686 1 95.75 719 ARG A CA 1
ATOM 5393 C C . ARG A 1 719 ? 4.113 -22.297 3.855 1 95.75 719 ARG A C 1
ATOM 5395 O O . ARG A 1 719 ? 4.965 -21.547 4.332 1 95.75 719 ARG A O 1
ATOM 5402 N N . LEU A 1 720 ? 2.98 -21.859 3.418 1 95.62 720 LEU A N 1
ATOM 5403 C CA . LEU A 1 720 ? 2.602 -20.469 3.559 1 95.62 720 LEU A CA 1
ATOM 5404 C C . LEU A 1 720 ? 2.275 -20.125 5.012 1 95.62 720 LEU A C 1
ATOM 5406 O O . LEU A 1 720 ? 1.98 -21.031 5.805 1 95.62 720 LEU A O 1
ATOM 5410 N N . PRO A 1 721 ? 2.369 -18.922 5.438 1 92.25 721 PRO A N 1
ATOM 5411 C CA . PRO A 1 721 ? 2.318 -18.562 6.855 1 92.25 721 PRO A CA 1
ATOM 5412 C C . PRO A 1 721 ? 0.919 -18.703 7.449 1 92.25 721 PRO A C 1
ATOM 5414 O O . PRO A 1 721 ? 0.778 -19.016 8.633 1 92.25 721 PRO A O 1
ATOM 5417 N N . ASP A 1 722 ? -0.169 -18.516 6.664 1 92.38 722 ASP A N 1
ATOM 5418 C CA . ASP A 1 722 ? -1.528 -18.531 7.199 1 92.38 722 ASP A CA 1
ATOM 5419 C C . ASP A 1 722 ? -2.395 -19.562 6.473 1 92.38 722 ASP A C 1
ATOM 5421 O O . ASP A 1 722 ? -2.031 -20.031 5.391 1 92.38 722 ASP A O 1
ATOM 5425 N N . ASP A 1 723 ? -3.551 -19.844 7.105 1 93.56 723 ASP A N 1
ATOM 5426 C CA . ASP A 1 723 ? -4.547 -20.672 6.426 1 93.56 723 ASP A CA 1
ATOM 5427 C C . ASP A 1 723 ? -5.055 -19.984 5.156 1 93.56 723 ASP A C 1
ATOM 5429 O O . ASP A 1 723 ? -5.133 -18.75 5.102 1 93.56 723 ASP A O 1
ATOM 5433 N N . THR A 1 724 ? -5.406 -20.75 4.18 1 95.69 724 THR A N 1
ATOM 5434 C CA . THR A 1 724 ? -5.738 -20.266 2.846 1 95.69 724 THR A CA 1
ATOM 5435 C C . THR A 1 724 ? -6.82 -19.188 2.918 1 95.69 724 THR A C 1
ATOM 5437 O O . THR A 1 724 ? -6.684 -18.125 2.312 1 95.69 724 THR A O 1
ATOM 5440 N N . PRO A 1 725 ? -7.879 -19.312 3.738 1 92.25 725 PRO A N 1
ATOM 5441 C CA . PRO A 1 725 ? -8.914 -18.266 3.762 1 92.25 725 PRO A CA 1
ATOM 5442 C C . PRO A 1 725 ? -8.406 -16.938 4.324 1 92.25 725 PRO A C 1
ATOM 5444 O O . PRO A 1 725 ? -9.008 -15.891 4.082 1 92.25 725 PRO A O 1
ATOM 5447 N N . GLN A 1 726 ? -7.293 -17.047 5.094 1 92.44 726 GLN A N 1
ATOM 5448 C CA . GLN A 1 726 ? -6.766 -15.852 5.746 1 92.44 726 GLN A CA 1
ATOM 5449 C C . GLN A 1 726 ? -5.496 -15.367 5.055 1 92.44 726 GLN A C 1
ATOM 5451 O O . GLN A 1 726 ? -4.844 -14.438 5.531 1 92.44 726 GLN A O 1
ATOM 5456 N N . LEU A 1 727 ? -5.207 -15.984 3.984 1 93.44 727 LEU A N 1
ATOM 5457 C CA . LEU A 1 727 ? -3.916 -15.758 3.344 1 93.44 727 LEU A CA 1
ATOM 5458 C C . LEU A 1 727 ? -3.756 -14.297 2.951 1 93.44 727 LEU A C 1
ATOM 5460 O O . LEU A 1 727 ? -2.65 -13.75 3.008 1 93.44 727 LEU A O 1
ATOM 5464 N N . PHE A 1 728 ? -4.883 -13.602 2.6 1 93.12 728 PHE A N 1
ATOM 5465 C CA . PHE A 1 728 ? -4.812 -12.227 2.129 1 93.12 728 PHE A CA 1
ATOM 5466 C C . PHE A 1 728 ? -5.457 -11.273 3.135 1 93.12 728 PHE A C 1
ATOM 5468 O O . PHE A 1 728 ? -5.934 -10.203 2.766 1 93.12 728 PHE A O 1
ATOM 5475 N N . ALA A 1 729 ? -5.445 -11.633 4.398 1 89.06 729 ALA A N 1
ATOM 5476 C CA . ALA A 1 729 ? -6.113 -10.836 5.426 1 89.06 729 ALA A CA 1
ATOM 5477 C C . ALA A 1 729 ? -5.289 -9.602 5.781 1 89.06 729 ALA A C 1
ATOM 5479 O O . ALA A 1 729 ? -5.84 -8.57 6.168 1 89.06 729 ALA A O 1
ATOM 5480 N N . SER A 1 730 ? -4.008 -9.68 5.621 1 88.5 730 SER A N 1
ATOM 5481 C CA . SER A 1 730 ? -3.143 -8.562 5.98 1 88.5 730 SER A CA 1
ATOM 5482 C C . SER A 1 730 ? -3.307 -7.402 5.008 1 88.5 730 SER A C 1
ATOM 5484 O O . SER A 1 730 ? -3.582 -7.613 3.822 1 88.5 730 SER A O 1
ATOM 5486 N N . TYR A 1 731 ? -3.033 -6.164 5.406 1 89.56 731 TYR A N 1
ATOM 5487 C CA . TYR A 1 731 ? -3.1 -4.969 4.574 1 89.56 731 TYR A CA 1
ATOM 5488 C C . TYR A 1 731 ? -2.111 -5.059 3.414 1 89.56 731 TYR A C 1
ATOM 5490 O O . TYR A 1 731 ? -2.441 -4.703 2.281 1 89.56 731 TYR A O 1
ATOM 5498 N N . ALA A 1 732 ? -0.937 -5.496 3.744 1 90.88 732 ALA A N 1
ATOM 5499 C CA . ALA A 1 732 ? 0.101 -5.547 2.719 1 90.88 732 ALA A CA 1
ATOM 5500 C C . ALA A 1 732 ? -0.332 -6.422 1.545 1 90.88 732 ALA A C 1
ATOM 5502 O O . ALA A 1 732 ? -0.193 -6.027 0.384 1 90.88 732 ALA A O 1
ATOM 5503 N N . ALA A 1 733 ? -0.874 -7.582 1.843 1 93.69 733 ALA A N 1
ATOM 5504 C CA . ALA A 1 733 ? -1.332 -8.492 0.798 1 93.69 733 ALA A CA 1
ATOM 5505 C C . ALA A 1 733 ? -2.486 -7.887 0.006 1 93.69 733 ALA A C 1
ATOM 5507 O O . ALA A 1 733 ? -2.486 -7.922 -1.227 1 93.69 733 ALA A O 1
ATOM 5508 N N . ARG A 1 734 ? -3.432 -7.297 0.675 1 91.81 734 ARG A N 1
ATOM 5509 C CA . ARG A 1 734 ? -4.586 -6.684 0.024 1 91.81 734 ARG A CA 1
ATOM 5510 C C . ARG A 1 734 ? -4.16 -5.516 -0.86 1 91.81 734 ARG A C 1
ATOM 5512 O O . ARG A 1 734 ? -4.676 -5.348 -1.967 1 91.81 734 ARG A O 1
ATOM 5519 N N . ALA A 1 735 ? -3.285 -4.727 -0.299 1 92.75 735 ALA A N 1
ATOM 5520 C CA . ALA A 1 735 ? -2.793 -3.578 -1.055 1 92.75 735 ALA A CA 1
ATOM 5521 C C . ALA A 1 735 ? -2.115 -4.02 -2.348 1 92.75 735 ALA A C 1
ATOM 5523 O O . ALA A 1 735 ? -2.309 -3.406 -3.4 1 92.75 735 ALA A O 1
ATOM 5524 N N . ARG A 1 736 ? -1.343 -5.051 -2.318 1 95.19 736 ARG A N 1
ATOM 5525 C CA . ARG A 1 736 ? -0.642 -5.547 -3.498 1 95.19 736 ARG A CA 1
ATOM 5526 C C . ARG A 1 736 ? -1.619 -6.141 -4.508 1 95.19 736 ARG A C 1
ATOM 5528 O O . ARG A 1 736 ? -1.48 -5.926 -5.715 1 95.19 736 ARG A O 1
ATOM 5535 N N . LEU A 1 737 ? -2.582 -6.922 -4 1 95.5 737 LEU A N 1
ATOM 5536 C CA . LEU A 1 737 ? -3.605 -7.473 -4.883 1 95.5 737 LEU A CA 1
ATOM 5537 C C . LEU A 1 737 ? -4.402 -6.359 -5.555 1 95.5 737 LEU A C 1
ATOM 5539 O O . LEU A 1 737 ? -4.719 -6.449 -6.742 1 95.5 737 LEU A O 1
ATOM 5543 N N . GLU A 1 738 ? -4.723 -5.297 -4.797 1 92.88 738 GLU A N 1
ATOM 5544 C CA . GLU A 1 738 ? -5.426 -4.137 -5.332 1 92.88 738 GLU A CA 1
ATOM 5545 C C . GLU A 1 738 ? -4.613 -3.457 -6.43 1 92.88 738 GLU A C 1
ATOM 5547 O O . GLU A 1 738 ? -5.164 -3.031 -7.445 1 92.88 738 GLU A O 1
ATOM 5552 N N . ARG A 1 739 ? -3.336 -3.354 -6.25 1 93.19 739 ARG A N 1
ATOM 5553 C CA . ARG A 1 739 ? -2.449 -2.777 -7.254 1 93.19 739 ARG A CA 1
ATOM 5554 C C . ARG A 1 739 ? -2.514 -3.568 -8.555 1 93.19 739 ARG A C 1
ATOM 5556 O O . ARG A 1 739 ? -2.578 -2.984 -9.641 1 93.19 739 ARG A O 1
ATOM 5563 N N . LEU A 1 740 ? -2.465 -4.883 -8.43 1 94.81 740 LEU A N 1
ATOM 5564 C CA . LEU A 1 740 ? -2.527 -5.738 -9.609 1 94.81 740 LEU A CA 1
ATOM 5565 C C . LEU A 1 740 ? -3.844 -5.543 -10.352 1 94.81 740 LEU A C 1
ATOM 5567 O O . LEU A 1 740 ? -3.859 -5.434 -11.578 1 94.81 740 LEU A O 1
ATOM 5571 N N . ARG A 1 741 ? -4.922 -5.492 -9.586 1 92.69 741 ARG A N 1
ATOM 5572 C CA . ARG A 1 741 ? -6.238 -5.312 -10.188 1 92.69 741 ARG A CA 1
ATOM 5573 C C . ARG A 1 741 ? -6.328 -3.979 -10.922 1 92.69 741 ARG A C 1
ATOM 5575 O O . ARG A 1 741 ? -6.828 -3.916 -12.047 1 92.69 741 ARG A O 1
ATOM 5582 N N . ARG A 1 742 ? -5.816 -2.945 -10.305 1 90 742 ARG A N 1
ATOM 5583 C CA . ARG A 1 742 ? -5.902 -1.605 -10.883 1 90 742 ARG A CA 1
ATOM 5584 C C . ARG A 1 742 ? -5.055 -1.495 -12.141 1 90 742 ARG A C 1
ATOM 5586 O O . ARG A 1 742 ? -5.496 -0.931 -13.148 1 90 742 ARG A O 1
ATOM 5593 N N . VAL A 1 743 ? -3.857 -2.033 -12.102 1 91.06 743 VAL A N 1
ATOM 5594 C CA . VAL A 1 743 ? -2.932 -1.878 -13.219 1 91.06 743 VAL A CA 1
ATOM 5595 C C . VAL A 1 743 ? -3.371 -2.768 -14.375 1 91.06 743 VAL A C 1
ATOM 5597 O O . VAL A 1 743 ? -3.297 -2.363 -15.539 1 91.06 743 VAL A O 1
ATOM 5600 N N . ARG A 1 744 ? -3.863 -4.012 -14.109 1 90.38 744 ARG A N 1
ATOM 5601 C CA . ARG A 1 744 ? -4.246 -4.957 -15.148 1 90.38 744 ARG A CA 1
ATOM 5602 C C . ARG A 1 744 ? -5.691 -4.738 -15.586 1 90.38 744 ARG A C 1
ATOM 5604 O O . ARG A 1 744 ? -6.102 -5.191 -16.656 1 90.38 744 ARG A O 1
ATOM 5611 N N . GLY A 1 745 ? -6.617 -4.137 -14.75 1 70.06 745 GLY A N 1
ATOM 5612 C CA . GLY A 1 745 ? -8.031 -3.965 -15.055 1 70.06 745 GLY A CA 1
ATOM 5613 C C . GLY A 1 745 ? -8.336 -2.646 -15.734 1 70.06 745 GLY A C 1
ATOM 5614 O O . GLY A 1 745 ? -9.5 -2.268 -15.867 1 70.06 745 GLY A O 1
ATOM 5615 N N . TYR A 1 746 ? -7.273 -1.438 -15.867 1 50.97 746 TYR A N 1
ATOM 5616 C CA . TYR A 1 746 ? -7.82 -0.134 -16.234 1 50.97 746 TYR A CA 1
ATOM 5617 C C . TYR A 1 746 ? -8.312 -0.131 -17.672 1 50.97 746 TYR A C 1
ATOM 5619 O O . TYR A 1 746 ? -7.578 -0.512 -18.594 1 50.97 746 TYR A O 1
ATOM 5627 N N . THR A 1 747 ? -9.5 -0.551 -17.875 1 45 747 THR A N 1
ATOM 5628 C CA . THR A 1 747 ? -9.898 -0.079 -19.203 1 45 747 THR A CA 1
ATOM 5629 C C . THR A 1 747 ? -9.891 1.446 -19.25 1 45 747 THR A C 1
ATOM 5631 O O . THR A 1 747 ? -10.688 2.102 -18.578 1 45 747 THR A O 1
ATOM 5634 N N . PRO A 1 748 ? -8.766 2.291 -19.516 1 32.69 748 PRO A N 1
ATOM 5635 C CA . PRO A 1 748 ? -8.969 3.717 -19.781 1 32.69 748 PRO A CA 1
ATOM 5636 C C . PRO A 1 748 ? -10.109 3.971 -20.766 1 32.69 748 PRO A C 1
ATOM 5638 O O . PRO A 1 748 ? -10.336 3.168 -21.672 1 32.69 748 PRO A O 1
ATOM 5641 N N . LYS A 1 749 ? -11.086 4.77 -20.422 1 29.73 749 LYS A N 1
ATOM 5642 C CA . LYS A 1 749 ? -12.133 5.219 -21.344 1 29.73 749 LYS A CA 1
ATOM 5643 C C . LYS A 1 749 ? -11.547 5.754 -22.641 1 29.73 749 LYS A C 1
ATOM 5645 O O . LYS A 1 749 ? -10.508 6.418 -22.625 1 29.73 749 LYS A O 1
ATOM 5650 N N . GLU A 1 750 ? -11.883 5.082 -23.672 1 26.83 750 GLU A N 1
ATOM 5651 C CA . GLU A 1 750 ? -11.977 5.801 -24.953 1 26.83 750 GLU A CA 1
ATOM 5652 C C . GLU A 1 750 ? -12.602 7.18 -24.75 1 26.83 750 GLU A C 1
ATOM 5654 O O . GLU A 1 750 ? -13.758 7.293 -24.328 1 26.83 750 GLU A O 1
ATOM 5659 N N . THR A 1 751 ? -12.227 8.18 -23.719 1 22.86 751 THR A N 1
ATOM 5660 C CA . THR A 1 751 ? -12.641 9.398 -24.406 1 22.86 751 THR A CA 1
ATOM 5661 C C . THR A 1 751 ? -11.781 9.641 -25.641 1 22.86 751 THR A C 1
ATOM 5663 O O . THR A 1 751 ? -10.562 9.43 -25.609 1 22.86 751 THR A O 1
ATOM 5666 N N . MET B 1 1 ? -65.125 92.125 31.578 1 25.08 1 MET B N 1
ATOM 5667 C CA . MET B 1 1 ? -65.125 91 30.656 1 25.08 1 MET B CA 1
ATOM 5668 C C . MET B 1 1 ? -63.688 90.562 30.266 1 25.08 1 MET B C 1
ATOM 5670 O O . MET B 1 1 ? -63.156 91.125 29.297 1 25.08 1 MET B O 1
ATOM 5674 N N . SER B 1 2 ? -62.781 90.25 31.312 1 27.67 2 SER B N 1
ATOM 5675 C CA . SER B 1 2 ? -61.344 89.938 31.406 1 27.67 2 SER B CA 1
ATOM 5676 C C . SER B 1 2 ? -61 88.625 30.734 1 27.67 2 SER B C 1
ATOM 5678 O O . SER B 1 2 ? -61.688 87.625 30.922 1 27.67 2 SER B O 1
ATOM 5680 N N . SER B 1 3 ? -60.438 88.625 29.5 1 22.72 3 SER B N 1
ATOM 5681 C CA . SER B 1 3 ? -60 87.625 28.547 1 22.72 3 SER B CA 1
ATOM 5682 C C . SER B 1 3 ? -58.906 86.75 29.141 1 22.72 3 SER B C 1
ATOM 5684 O O . SER B 1 3 ? -57.812 87.188 29.453 1 22.72 3 SER B O 1
ATOM 5686 N N . ALA B 1 4 ? -59.375 85.688 30.109 1 37.31 4 ALA B N 1
ATOM 5687 C CA . ALA B 1 4 ? -58.562 84.688 30.75 1 37.31 4 ALA B CA 1
ATOM 5688 C C . ALA B 1 4 ? -57.781 83.875 29.719 1 37.31 4 ALA B C 1
ATOM 5690 O O . ALA B 1 4 ? -58.406 83.188 28.906 1 37.31 4 ALA B O 1
ATOM 5691 N N . THR B 1 5 ? -56.625 84.375 29.141 1 25.52 5 THR B N 1
ATOM 5692 C CA . THR B 1 5 ? -55.75 83.75 28.141 1 25.52 5 THR B CA 1
ATOM 5693 C C . THR B 1 5 ? -55.312 82.375 28.547 1 25.52 5 THR B C 1
ATOM 5695 O O . THR B 1 5 ? -54.719 82.188 29.609 1 25.52 5 THR B O 1
ATOM 5698 N N . LEU B 1 6 ? -56.062 81.312 28.234 1 31.02 6 LEU B N 1
ATOM 5699 C CA . LEU B 1 6 ? -55.875 79.875 28.484 1 31.02 6 LEU B CA 1
ATOM 5700 C C . LEU B 1 6 ? -54.562 79.375 27.875 1 31.02 6 LEU B C 1
ATOM 5702 O O . LEU B 1 6 ? -54.344 79.562 26.672 1 31.02 6 LEU B O 1
ATOM 5706 N N . GLN B 1 7 ? -53.469 79.25 28.625 1 28.53 7 GLN B N 1
ATOM 5707 C CA . GLN B 1 7 ? -52.156 78.75 28.281 1 28.53 7 GLN B CA 1
ATOM 5708 C C . GLN B 1 7 ? -52.25 77.25 27.984 1 28.53 7 GLN B C 1
ATOM 5710 O O . GLN B 1 7 ? -52.656 76.438 28.844 1 28.53 7 GLN B O 1
ATOM 5715 N N . VAL B 1 8 ? -52.531 76.812 26.812 1 30.36 8 VAL B N 1
ATOM 5716 C CA . VAL B 1 8 ? -52.594 75.438 26.344 1 30.36 8 VAL B CA 1
ATOM 5717 C C . VAL B 1 8 ? -51.25 74.75 26.547 1 30.36 8 VAL B C 1
ATOM 5719 O O . VAL B 1 8 ? -50.219 75.25 26.047 1 30.36 8 VAL B O 1
ATOM 5722 N N . LYS B 1 9 ? -51.188 74 27.594 1 43.03 9 LYS B N 1
ATOM 5723 C CA . LYS B 1 9 ? -50.031 73.125 27.891 1 43.03 9 LYS B CA 1
ATOM 5724 C C . LYS B 1 9 ? -49.75 72.188 26.75 1 43.03 9 LYS B C 1
ATOM 5726 O O . LYS B 1 9 ? -50.656 71.5 26.297 1 43.03 9 LYS B O 1
ATOM 5731 N N . PRO B 1 10 ? -48.594 72.375 26.016 1 32.72 10 PRO B N 1
ATOM 5732 C CA . PRO B 1 10 ? -48.25 71.5 24.859 1 32.72 10 PRO B CA 1
ATOM 5733 C C . PRO B 1 10 ? -48.281 70.062 25.172 1 32.72 10 PRO B C 1
ATOM 5735 O O . PRO B 1 10 ? -47.938 69.625 26.281 1 32.72 10 PRO B O 1
ATOM 5738 N N . VAL B 1 11 ? -49.156 69.188 24.594 1 40.88 11 VAL B N 1
ATOM 5739 C CA . VAL B 1 11 ? -49.312 67.75 24.719 1 40.88 11 VAL B CA 1
ATOM 5740 C C . VAL B 1 11 ? -48.031 67.062 24.25 1 40.88 11 VAL B C 1
ATOM 5742 O O . VAL B 1 11 ? -47.531 67.312 23.156 1 40.88 11 VAL B O 1
ATOM 5745 N N . PRO B 1 12 ? -47.312 66.5 25.219 1 41.53 12 PRO B N 1
ATOM 5746 C CA . PRO B 1 12 ? -46.125 65.75 24.844 1 41.53 12 PRO B CA 1
ATOM 5747 C C . PRO B 1 12 ? -46.406 64.688 23.766 1 41.53 12 PRO B C 1
ATOM 5749 O O . PRO B 1 12 ? -47.531 64.125 23.703 1 41.53 12 PRO B O 1
ATOM 5752 N N . ALA B 1 13 ? -45.656 64.75 22.672 1 46.94 13 ALA B N 1
ATOM 5753 C CA . ALA B 1 13 ? -45.844 63.844 21.516 1 46.94 13 ALA B CA 1
ATOM 5754 C C . ALA B 1 13 ? -46.125 62.438 21.953 1 46.94 13 ALA B C 1
ATOM 5756 O O . ALA B 1 13 ? -45.625 61.969 22.984 1 46.94 13 ALA B O 1
ATOM 5757 N N . PRO B 1 14 ? -47.125 61.781 21.375 1 39.44 14 PRO B N 1
ATOM 5758 C CA . PRO B 1 14 ? -47.562 60.438 21.797 1 39.44 14 PRO B CA 1
ATOM 5759 C C . PRO B 1 14 ? -46.406 59.438 21.844 1 39.44 14 PRO B C 1
ATOM 5761 O O . PRO B 1 14 ? -45.406 59.594 21.109 1 39.44 14 PRO B O 1
ATOM 5764 N N . LYS B 1 15 ? -46.469 58.531 22.656 1 49.28 15 LYS B N 1
ATOM 5765 C CA . LYS B 1 15 ? -45.531 57.469 23 1 49.28 15 LYS B CA 1
ATOM 5766 C C . LYS B 1 15 ? -45.125 56.688 21.75 1 49.28 15 LYS B C 1
ATOM 5768 O O . LYS B 1 15 ? -44 56.125 21.703 1 49.28 15 LYS B O 1
ATOM 5773 N N . ALA B 1 16 ? -45.969 56.625 20.922 1 52.47 16 ALA B N 1
ATOM 5774 C CA . ALA B 1 16 ? -45.75 55.812 19.719 1 52.47 16 ALA B CA 1
ATOM 5775 C C . ALA B 1 16 ? -44.75 56.5 18.781 1 52.47 16 ALA B C 1
ATOM 5777 O O . ALA B 1 16 ? -43.938 55.844 18.141 1 52.47 16 ALA B O 1
ATOM 5778 N N . ALA B 1 17 ? -44.844 57.625 18.625 1 40.28 17 ALA B N 1
ATOM 5779 C CA . ALA B 1 17 ? -43.969 58.375 17.719 1 40.28 17 ALA B CA 1
ATOM 5780 C C . ALA B 1 17 ? -42.562 58.469 18.297 1 40.28 17 ALA B C 1
ATOM 5782 O O . ALA B 1 17 ? -41.562 58.406 17.547 1 40.28 17 ALA B O 1
ATOM 5783 N N . ARG B 1 18 ? -42.344 58.5 19.5 1 45.41 18 ARG B N 1
ATOM 5784 C CA . ARG B 1 18 ? -41.062 58.531 20.156 1 45.41 18 ARG B CA 1
ATOM 5785 C C . ARG B 1 18 ? -40.375 57.156 20.062 1 45.41 18 ARG B C 1
ATOM 5787 O O . ARG B 1 18 ? -39.156 57.094 19.828 1 45.41 18 ARG B O 1
ATOM 5794 N N . LEU B 1 19 ? -41.188 56.219 20.297 1 43.81 19 LEU B N 1
ATOM 5795 C CA . LEU B 1 19 ? -40.625 54.875 20.172 1 43.81 19 LEU B CA 1
ATOM 5796 C C . LEU B 1 19 ? -40.188 54.594 18.75 1 43.81 19 LEU B C 1
ATOM 5798 O O . LEU B 1 19 ? -39.125 53.969 18.531 1 43.81 19 LEU B O 1
ATOM 5802 N N . ALA B 1 20 ? -40.938 55.094 17.797 1 48.19 20 ALA B N 1
ATOM 5803 C CA . ALA B 1 20 ? -40.562 54.906 16.391 1 48.19 20 ALA B CA 1
ATOM 5804 C C . ALA B 1 20 ? -39.281 55.688 16.062 1 48.19 20 ALA B C 1
ATOM 5806 O O . ALA B 1 20 ? -38.438 55.188 15.352 1 48.19 20 ALA B O 1
ATOM 5807 N N . ALA B 1 21 ? -39.188 56.812 16.578 1 50.12 21 ALA B N 1
ATOM 5808 C CA . ALA B 1 21 ? -38 57.656 16.328 1 50.12 21 ALA B CA 1
ATOM 5809 C C . ALA B 1 21 ? -36.781 57.062 17.016 1 50.12 21 ALA B C 1
ATOM 5811 O O . ALA B 1 21 ? -35.688 57.094 16.453 1 50.12 21 ALA B O 1
ATOM 5812 N N . ASP B 1 22 ? -36.969 56.625 18.234 1 50.19 22 ASP B N 1
ATOM 5813 C CA . ASP B 1 22 ? -35.906 56 19 1 50.19 22 ASP B CA 1
ATOM 5814 C C . ASP B 1 22 ? -35.375 54.75 18.281 1 50.19 22 ASP B C 1
ATOM 5816 O O . ASP B 1 22 ? -34.188 54.5 18.219 1 50.19 22 ASP B O 1
ATOM 5820 N N . GLU B 1 23 ? -36.312 53.969 17.797 1 61.88 23 GLU B N 1
ATOM 5821 C CA . GLU B 1 23 ? -35.969 52.781 17.016 1 61.88 23 GLU B CA 1
ATOM 5822 C C . GLU B 1 23 ? -35.188 53.156 15.758 1 61.88 23 GLU B C 1
ATOM 5824 O O . GLU B 1 23 ? -34.281 52.438 15.359 1 61.88 23 GLU B O 1
ATOM 5829 N N . ASP B 1 24 ? -35.375 54.344 15.469 1 81.88 24 ASP B N 1
ATOM 5830 C CA . ASP B 1 24 ? -34.75 54.781 14.242 1 81.88 24 ASP B CA 1
ATOM 5831 C C . ASP B 1 24 ? -33.281 55.219 14.5 1 81.88 24 ASP B C 1
ATOM 5833 O O . ASP B 1 24 ? -32.406 54.844 13.734 1 81.88 24 ASP B O 1
ATOM 5837 N N . ASP B 1 25 ? -33.125 55.812 15.734 1 90.56 25 ASP B N 1
ATOM 5838 C CA . ASP B 1 25 ? -31.75 56.25 16.047 1 90.56 25 ASP B CA 1
ATOM 5839 C C . ASP B 1 25 ? -30.844 55.062 16.344 1 90.56 25 ASP B C 1
ATOM 5841 O O . ASP B 1 25 ? -29.672 55.031 15.977 1 90.56 25 ASP B O 1
ATOM 5845 N N . LEU B 1 26 ? -31.469 54.062 17.016 1 94.12 26 LEU B N 1
ATOM 5846 C CA . LEU B 1 26 ? -30.703 52.875 17.344 1 94.12 26 LEU B CA 1
ATOM 5847 C C . LEU B 1 26 ? -30.297 52.125 16.078 1 94.12 26 LEU B C 1
ATOM 5849 O O . LEU B 1 26 ? -29.141 51.719 15.953 1 94.12 26 LEU B O 1
ATOM 5853 N N . ALA B 1 27 ? -31.234 52 15.219 1 93.38 27 ALA B N 1
ATOM 5854 C CA . ALA B 1 27 ? -30.953 51.312 13.961 1 93.38 27 ALA B CA 1
ATOM 5855 C C . ALA B 1 27 ? -29.922 52.062 13.141 1 93.38 27 ALA B C 1
ATOM 5857 O O . ALA B 1 27 ? -29.047 51.469 12.508 1 93.38 27 ALA B O 1
ATOM 5858 N N . ARG B 1 28 ? -30.078 53.312 13.148 1 93.44 28 ARG B N 1
ATOM 5859 C CA . ARG B 1 28 ? -29.125 54.125 12.422 1 93.44 28 ARG B CA 1
ATOM 5860 C C . ARG B 1 28 ? -27.734 54.031 13.016 1 93.44 28 ARG B C 1
ATOM 5862 O O . ARG B 1 28 ? -26.75 53.906 12.289 1 93.44 28 ARG B O 1
ATOM 5869 N N . LEU B 1 29 ? -27.672 54.094 14.281 1 96.12 29 LEU B N 1
ATOM 5870 C CA . LEU B 1 29 ? -26.391 53.969 14.969 1 96.12 29 LEU B CA 1
ATOM 5871 C C . LEU B 1 29 ? -25.766 52.594 14.68 1 96.12 29 LEU B C 1
ATOM 5873 O O . LEU B 1 29 ? -24.562 52.5 14.422 1 96.12 29 LEU B O 1
ATOM 5877 N N . ALA B 1 30 ? -26.594 51.562 14.703 1 96.38 30 ALA B N 1
ATOM 5878 C CA . ALA B 1 30 ? -26.125 50.219 14.422 1 96.38 30 ALA B CA 1
ATOM 5879 C C . ALA B 1 30 ? -25.547 50.125 13.008 1 96.38 30 ALA B C 1
ATOM 5881 O O . ALA B 1 30 ? -24.453 49.562 12.812 1 96.38 30 ALA B O 1
ATOM 5882 N N . ARG B 1 31 ? -26.156 50.625 12.094 1 94.62 31 ARG B N 1
ATOM 5883 C CA . ARG B 1 31 ? -25.703 50.594 10.711 1 94.62 31 ARG B CA 1
ATOM 5884 C C . ARG B 1 31 ? -24.375 51.375 10.547 1 94.62 31 ARG B C 1
ATOM 5886 O O . ARG B 1 31 ? -23.484 50.906 9.852 1 94.62 31 ARG B O 1
ATOM 5893 N N . ARG B 1 32 ? -24.359 52.469 11.164 1 94.12 32 ARG B N 1
ATOM 5894 C CA . ARG B 1 32 ? -23.141 53.281 11.078 1 94.12 32 ARG B CA 1
ATOM 5895 C C . ARG B 1 32 ? -21.969 52.562 11.742 1 94.12 32 ARG B C 1
ATOM 5897 O O . ARG B 1 32 ? -20.812 52.812 11.391 1 94.12 32 ARG B O 1
ATOM 5904 N N . ALA B 1 33 ? -22.25 51.781 12.695 1 95.38 33 ALA B N 1
ATOM 5905 C CA . ALA B 1 33 ? -21.203 51.062 13.414 1 95.38 33 ALA B CA 1
ATOM 5906 C C . ALA B 1 33 ? -20.844 49.75 12.695 1 95.38 33 ALA B C 1
ATOM 5908 O O . ALA B 1 33 ? -19.953 49.031 13.125 1 95.38 33 ALA B O 1
ATOM 5909 N N . GLY B 1 34 ? -21.5 49.469 11.562 1 94.75 34 GLY B N 1
ATOM 5910 C CA . GLY B 1 34 ? -21.203 48.281 10.773 1 94.75 34 GLY B CA 1
ATOM 5911 C C . GLY B 1 34 ? -21.938 47.062 11.242 1 94.75 34 GLY B C 1
ATOM 5912 O O . GLY B 1 34 ? -21.531 45.938 10.93 1 94.75 34 GLY B O 1
ATOM 5913 N N . ILE B 1 35 ? -23.016 47.156 12.055 1 96.5 35 ILE B N 1
ATOM 5914 C CA . ILE B 1 35 ? -23.781 46.031 12.562 1 96.5 35 ILE B CA 1
ATOM 5915 C C . ILE B 1 35 ? -24.938 45.719 11.617 1 96.5 35 ILE B C 1
ATOM 5917 O O . ILE B 1 35 ? -25.719 46.625 11.289 1 96.5 35 ILE B O 1
ATOM 5921 N N . ALA B 1 36 ? -24.984 44.531 11.211 1 94.19 36 ALA B N 1
ATOM 5922 C CA . ALA B 1 36 ? -26.125 44.125 10.383 1 94.19 36 ALA B CA 1
ATOM 5923 C C . ALA B 1 36 ? -27.391 43.969 11.227 1 94.19 36 ALA B C 1
ATOM 5925 O O . ALA B 1 36 ? -27.469 43.094 12.07 1 94.19 36 ALA B O 1
ATOM 5926 N N . THR B 1 37 ? -28.297 44.75 10.953 1 94 37 THR B N 1
ATOM 5927 C CA . THR B 1 37 ? -29.547 44.656 11.711 1 94 37 THR B CA 1
ATOM 5928 C C . THR B 1 37 ? -30.469 43.594 11.117 1 94 37 THR B C 1
ATOM 5930 O O . THR B 1 37 ? -31.406 43.156 11.781 1 94 37 THR B O 1
ATOM 5933 N N . HIS B 1 38 ? -30.141 43.25 9.836 1 91.94 38 HIS B N 1
ATOM 5934 C CA . HIS B 1 38 ? -30.844 42.188 9.125 1 91.94 38 HIS B CA 1
ATOM 5935 C C . HIS B 1 38 ? -29.859 41.219 8.516 1 91.94 38 HIS B C 1
ATOM 5937 O O . HIS B 1 38 ? -28.766 41.594 8.094 1 91.94 38 HIS B O 1
ATOM 5943 N N . TRP B 1 39 ? -30.172 39.938 8.562 1 87.44 39 TRP B N 1
ATOM 5944 C CA . TRP B 1 39 ? -29.344 38.938 7.941 1 87.44 39 TRP B CA 1
ATOM 5945 C C . TRP B 1 39 ? -30.172 37.719 7.539 1 87.44 39 TRP B C 1
ATOM 5947 O O . TRP B 1 39 ? -31.344 37.625 7.883 1 87.44 39 TRP B O 1
ATOM 5957 N N . THR B 1 40 ? -29.641 36.875 6.676 1 86.12 40 THR B N 1
ATOM 5958 C CA . THR B 1 40 ? -30.297 35.656 6.211 1 86.12 40 THR B CA 1
ATOM 5959 C C . THR B 1 40 ? -29.688 34.438 6.871 1 86.12 40 THR B C 1
ATOM 5961 O O . THR B 1 40 ? -28.469 34.25 6.848 1 86.12 40 THR B O 1
ATOM 5964 N N . ASP B 1 41 ? -30.531 33.594 7.41 1 80.81 41 ASP B N 1
ATOM 5965 C CA . ASP B 1 41 ? -30.016 32.438 8.125 1 80.81 41 ASP B CA 1
ATOM 5966 C C . ASP B 1 41 ? -29.75 31.266 7.168 1 80.81 41 ASP B C 1
ATOM 5968 O O . ASP B 1 41 ? -29.781 31.438 5.949 1 80.81 41 ASP B O 1
ATOM 5972 N N . ALA B 1 42 ? -29.188 30.094 7.711 1 74.69 42 ALA B N 1
ATOM 5973 C CA . ALA B 1 42 ? -28.781 28.922 6.938 1 74.69 42 ALA B CA 1
ATOM 5974 C C . ALA B 1 42 ? -29.969 28.312 6.203 1 74.69 42 ALA B C 1
ATOM 5976 O O . ALA B 1 42 ? -29.797 27.531 5.266 1 74.69 42 ALA B O 1
ATOM 5977 N N . TYR B 1 43 ? -31.141 28.703 6.547 1 75.75 43 TYR B N 1
ATOM 5978 C CA . TYR B 1 43 ? -32.375 28.203 5.938 1 75.75 43 TYR B CA 1
ATOM 5979 C C . TYR B 1 43 ? -32.938 29.219 4.961 1 75.75 43 TYR B C 1
ATOM 5981 O O . TYR B 1 43 ? -34.125 29.109 4.57 1 75.75 43 TYR B O 1
ATOM 5989 N N . ASP B 1 44 ? -32.25 30.234 4.727 1 82.75 44 ASP B N 1
ATOM 5990 C CA . ASP B 1 44 ? -32.625 31.266 3.773 1 82.75 44 ASP B CA 1
ATOM 5991 C C . ASP B 1 44 ? -33.812 32.094 4.281 1 82.75 44 ASP B C 1
ATOM 5993 O O . ASP B 1 44 ? -34.656 32.5 3.498 1 82.75 44 ASP B O 1
ATOM 5997 N N . GLN B 1 45 ? -33.875 32.25 5.492 1 87.75 45 GLN B N 1
ATOM 5998 C CA . GLN B 1 45 ? -34.906 33.062 6.102 1 87.75 45 GLN B CA 1
ATOM 5999 C C . GLN B 1 45 ? -34.344 34.375 6.609 1 87.75 45 GLN B C 1
ATOM 6001 O O . GLN B 1 45 ? -33.281 34.406 7.25 1 87.75 45 GLN B O 1
ATOM 6006 N N . PRO B 1 46 ? -35.031 35.375 6.348 1 90.62 46 PRO B N 1
ATOM 6007 C CA . PRO B 1 46 ? -34.562 36.656 6.867 1 90.62 46 PRO B CA 1
ATOM 6008 C C . PRO B 1 46 ? -34.719 36.781 8.383 1 90.62 46 PRO B C 1
ATOM 6010 O O . PRO B 1 46 ? -35.719 36.312 8.945 1 90.62 46 PRO B O 1
ATOM 6013 N N . GLN B 1 47 ? -33.75 37.281 8.984 1 90.81 47 GLN B N 1
ATOM 6014 C CA . GLN B 1 47 ? -33.75 37.469 10.43 1 90.81 47 GLN B CA 1
ATOM 6015 C C . GLN B 1 47 ? -33.5 38.938 10.797 1 90.81 47 GLN B C 1
ATOM 6017 O O . GLN B 1 47 ? -32.781 39.656 10.07 1 90.81 47 GLN B O 1
ATOM 6022 N N . VAL B 1 48 ? -34.125 39.344 11.93 1 91.88 48 VAL B N 1
ATOM 6023 C CA . VAL B 1 48 ? -33.906 40.688 12.469 1 91.88 48 VAL B CA 1
ATOM 6024 C C . VAL B 1 48 ? -33.281 40.594 13.852 1 91.88 48 VAL B C 1
ATOM 6026 O O . VAL B 1 48 ? -33.688 39.781 14.672 1 91.88 48 VAL B O 1
ATOM 6029 N N . VAL B 1 49 ? -32.281 41.406 14.07 1 93.19 49 VAL B N 1
ATOM 6030 C CA . VAL B 1 49 ? -31.578 41.375 15.352 1 93.19 49 VAL B CA 1
ATOM 6031 C C . VAL B 1 49 ? -32.406 42.094 16.406 1 93.19 49 VAL B C 1
ATOM 6033 O O . VAL B 1 49 ? -32.969 43.188 16.141 1 93.19 49 VAL B O 1
ATOM 6036 N N . ASP B 1 50 ? -32.469 41.562 17.547 1 91.62 50 ASP B N 1
ATOM 6037 C CA . ASP B 1 50 ? -33.188 42.156 18.656 1 91.62 50 ASP B CA 1
ATOM 6038 C C . ASP B 1 50 ? -32.531 43.438 19.125 1 91.62 50 ASP B C 1
ATOM 6040 O O . ASP B 1 50 ? -31.312 43.531 19.203 1 91.62 50 ASP B O 1
ATOM 6044 N N . ASN B 1 51 ? -33.344 44.375 19.547 1 91.5 51 ASN B N 1
ATOM 6045 C CA . ASN B 1 51 ? -32.844 45.656 19.984 1 91.5 51 ASN B CA 1
ATOM 6046 C C . ASN B 1 51 ? -31.938 45.531 21.203 1 91.5 51 ASN B C 1
ATOM 6048 O O . ASN B 1 51 ? -30.953 46.281 21.344 1 91.5 51 ASN B O 1
ATOM 6052 N N . ASP B 1 52 ? -32.281 44.625 22.031 1 91.19 52 ASP B N 1
ATOM 6053 C CA . ASP B 1 52 ? -31.469 44.438 23.219 1 91.19 52 ASP B CA 1
ATOM 6054 C C . ASP B 1 52 ? -30.078 43.938 22.844 1 91.19 52 ASP B C 1
ATOM 6056 O O . ASP B 1 52 ? -29.078 44.344 23.453 1 91.19 52 ASP B O 1
ATOM 6060 N N . ALA B 1 53 ? -30.047 43.094 21.922 1 91.81 53 ALA B N 1
ATOM 6061 C CA . ALA B 1 53 ? -28.766 42.594 21.422 1 91.81 53 ALA B CA 1
ATOM 6062 C C . ALA B 1 53 ? -27.969 43.719 20.75 1 91.81 53 ALA B C 1
ATOM 6064 O O . ALA B 1 53 ? -26.75 43.812 20.969 1 91.81 53 ALA B O 1
ATOM 6065 N N . LEU B 1 54 ? -28.656 44.469 20.047 1 93.94 54 LEU B N 1
ATOM 6066 C CA . LEU B 1 54 ? -28.016 45.594 19.391 1 93.94 54 LEU B CA 1
ATOM 6067 C C . LEU B 1 54 ? -27.406 46.562 20.406 1 93.94 54 LEU B C 1
ATOM 6069 O O . LEU B 1 54 ? -26.266 47 20.25 1 93.94 54 LEU B O 1
ATOM 6073 N N . ARG B 1 55 ? -28.172 46.875 21.406 1 94.38 55 ARG B N 1
ATOM 6074 C CA . ARG B 1 55 ? -27.703 47.781 22.438 1 94.38 55 ARG B CA 1
ATOM 6075 C C . ARG B 1 55 ? -26.469 47.219 23.156 1 94.38 55 ARG B C 1
ATOM 6077 O O . ARG B 1 55 ? -25.5 47.969 23.391 1 94.38 55 ARG B O 1
ATOM 6084 N N . ALA B 1 56 ? -26.562 46 23.422 1 93.5 56 ALA B N 1
ATOM 6085 C CA . ALA B 1 56 ? -25.453 45.344 24.125 1 93.5 56 ALA B CA 1
ATOM 6086 C C . ALA B 1 56 ? -24.188 45.375 23.266 1 93.5 56 ALA B C 1
ATOM 6088 O O . ALA B 1 56 ? -23.094 45.656 23.766 1 93.5 56 ALA B O 1
ATOM 6089 N N . ILE B 1 57 ? -24.281 45.094 21.984 1 95.12 57 ILE B N 1
ATOM 6090 C CA . ILE B 1 57 ? -23.156 45.094 21.062 1 95.12 57 ILE B CA 1
ATOM 6091 C C . ILE B 1 57 ? -22.594 46.5 20.891 1 95.12 57 ILE B C 1
ATOM 6093 O O . ILE B 1 57 ? -21.375 46.688 20.953 1 95.12 57 ILE B O 1
ATOM 6097 N N . LEU B 1 58 ? -23.484 47.438 20.75 1 95.69 58 LEU B N 1
ATOM 6098 C CA . LEU B 1 58 ? -23.062 48.812 20.594 1 95.69 58 LEU B CA 1
ATOM 6099 C C . LEU B 1 58 ? -22.328 49.312 21.828 1 95.69 58 LEU B C 1
ATOM 6101 O O . LEU B 1 58 ? -21.312 50 21.734 1 95.69 58 LEU B O 1
ATOM 6105 N N . GLU B 1 59 ? -22.875 48.969 22.953 1 93.44 59 GLU B N 1
ATOM 6106 C CA . GLU B 1 59 ? -22.219 49.375 24.203 1 93.44 59 GLU B CA 1
ATOM 6107 C C . GLU B 1 59 ? -20.828 48.75 24.312 1 93.44 59 GLU B C 1
ATOM 6109 O O . GLU B 1 59 ? -19.891 49.438 24.75 1 93.44 59 GLU B O 1
ATOM 6114 N N . ALA B 1 60 ? -20.703 47.531 23.938 1 91.31 60 ALA B N 1
ATOM 6115 C CA . ALA B 1 60 ? -19.422 46.844 23.984 1 91.31 60 ALA B CA 1
ATOM 6116 C C . ALA B 1 60 ? -18.438 47.438 23 1 91.31 60 ALA B C 1
ATOM 6118 O O . ALA B 1 60 ? -17.219 47.375 23.203 1 91.31 60 ALA B O 1
ATOM 6119 N N . LEU B 1 61 ? -18.938 48.125 21.984 1 93.44 61 LEU B N 1
ATOM 6120 C CA . LEU B 1 61 ? -18.094 48.75 20.984 1 93.44 61 LEU B CA 1
ATOM 6121 C C . LEU B 1 61 ? -17.766 50.188 21.391 1 93.44 61 LEU B C 1
ATOM 6123 O O . LEU B 1 61 ? -17.141 50.938 20.625 1 93.44 61 LEU B O 1
ATOM 6127 N N . GLY B 1 62 ? -18.188 50.594 22.578 1 90.88 62 GLY B N 1
ATOM 6128 C CA . GLY B 1 62 ? -17.891 51.938 23.109 1 90.88 62 GLY B CA 1
ATOM 6129 C C . GLY B 1 62 ? -18.859 53 22.625 1 90.88 62 GLY B C 1
ATOM 6130 O O . GLY B 1 62 ? -18.5 54.156 22.516 1 90.88 62 GLY B O 1
ATOM 6131 N N . LEU B 1 63 ? -20.031 52.562 22.25 1 95.44 63 LEU B N 1
ATOM 6132 C CA . LEU B 1 63 ? -21.062 53.469 21.75 1 95.44 63 LEU B CA 1
ATOM 6133 C C . LEU B 1 63 ? -22.312 53.375 22.625 1 95.44 63 LEU B C 1
ATOM 6135 O O . LEU B 1 63 ? -23.266 52.656 22.297 1 95.44 63 LEU B O 1
ATOM 6139 N N . PRO B 1 64 ? -22.328 54.156 23.656 1 95.25 64 PRO B N 1
ATOM 6140 C CA . PRO B 1 64 ? -23.516 54.156 24.516 1 95.25 64 PRO B CA 1
ATOM 6141 C C . PRO B 1 64 ? -24.797 54.469 23.75 1 95.25 64 PRO B C 1
ATOM 6143 O O . PRO B 1 64 ? -24.797 55.312 22.859 1 95.25 64 PRO B O 1
ATOM 6146 N N . CYS B 1 65 ? -25.875 53.781 24.141 1 95.94 65 CYS B N 1
ATOM 6147 C CA . CYS B 1 65 ? -27.125 53.906 23.406 1 95.94 65 CYS B CA 1
ATOM 6148 C C . CYS B 1 65 ? -28.328 53.594 24.281 1 95.94 65 CYS B C 1
ATOM 6150 O O . CYS B 1 65 ? -29.344 53.094 23.812 1 95.94 65 CYS B O 1
ATOM 6152 N N . ALA B 1 66 ? -28.203 53.781 25.5 1 92.75 66 ALA B N 1
ATOM 6153 C CA . ALA B 1 66 ? -29.281 53.469 26.453 1 92.75 66 ALA B CA 1
ATOM 6154 C C . ALA B 1 66 ? -30.484 54.375 26.219 1 92.75 66 ALA B C 1
ATOM 6156 O O . ALA B 1 66 ? -31.625 53.969 26.422 1 92.75 66 ALA B O 1
ATOM 6157 N N . THR B 1 67 ? -30.172 55.656 25.812 1 91.88 67 THR B N 1
ATOM 6158 C CA . THR B 1 67 ? -31.219 56.625 25.547 1 91.88 67 THR B CA 1
ATOM 6159 C C . THR B 1 67 ? -31.078 57.219 24.156 1 91.88 67 THR B C 1
ATOM 6161 O O . THR B 1 67 ? -30.016 57.094 23.531 1 91.88 67 THR B O 1
ATOM 6164 N N . PRO B 1 68 ? -32.156 57.75 23.734 1 90.69 68 PRO B N 1
ATOM 6165 C CA . PRO B 1 68 ? -32.031 58.438 22.438 1 90.69 68 PRO B CA 1
ATOM 6166 C C . PRO B 1 68 ? -30.922 59.5 22.438 1 90.69 68 PRO B C 1
ATOM 6168 O O . PRO B 1 68 ? -30.25 59.688 21.422 1 90.69 68 PRO B O 1
ATOM 6171 N N . GLY B 1 69 ? -30.875 60.188 23.531 1 93.81 69 GLY B N 1
ATOM 6172 C CA . GLY B 1 69 ? -29.781 61.156 23.672 1 93.81 69 GLY B CA 1
ATOM 6173 C C . GLY B 1 69 ? -28.422 60.5 23.562 1 93.81 69 GLY B C 1
ATOM 6174 O O . GLY B 1 69 ? -27.531 61.062 22.906 1 93.81 69 GLY B O 1
ATOM 6175 N N . ASP B 1 70 ? -28.281 59.406 24.188 1 95.69 70 ASP B N 1
ATOM 6176 C CA . ASP B 1 70 ? -27.031 58.656 24.094 1 95.69 70 ASP B CA 1
ATOM 6177 C C . ASP B 1 70 ? -26.734 58.25 22.641 1 95.69 70 ASP B C 1
ATOM 6179 O O . ASP B 1 70 ? -25.594 58.312 22.188 1 95.69 70 ASP B O 1
ATOM 6183 N N . CYS B 1 71 ? -27.75 57.812 21.938 1 95.88 71 CYS B N 1
ATOM 6184 C CA . CYS B 1 71 ? -27.594 57.406 20.547 1 95.88 71 CYS B CA 1
ATOM 6185 C C . CYS B 1 71 ? -27.109 58.562 19.688 1 95.88 71 CYS B C 1
ATOM 6187 O O . CYS B 1 71 ? -26.219 58.375 18.859 1 95.88 71 CYS B O 1
ATOM 6189 N N . ARG B 1 72 ? -27.641 59.656 19.938 1 94.69 72 ARG B N 1
ATOM 6190 C CA . ARG B 1 72 ? -27.25 60.812 19.172 1 94.69 72 ARG B CA 1
ATOM 6191 C C . ARG B 1 72 ? -25.812 61.219 19.469 1 94.69 72 ARG B C 1
ATOM 6193 O O . ARG B 1 72 ? -25.078 61.625 18.562 1 94.69 72 ARG B O 1
ATOM 6200 N N . ASP B 1 73 ? -25.5 61.188 20.703 1 95.88 73 ASP B N 1
ATOM 6201 C CA . ASP B 1 73 ? -24.125 61.469 21.078 1 95.88 73 ASP B CA 1
ATOM 6202 C C . ASP B 1 73 ? -23.156 60.5 20.406 1 95.88 73 ASP B C 1
ATOM 6204 O O . ASP B 1 73 ? -22.094 60.906 19.922 1 95.88 73 ASP B O 1
ATOM 6208 N N . SER B 1 74 ? -23.484 59.219 20.453 1 96.69 74 SER B N 1
ATOM 6209 C CA . SER B 1 74 ? -22.656 58.219 19.812 1 96.69 74 SER B CA 1
ATOM 6210 C C . SER B 1 74 ? -22.578 58.406 18.297 1 96.69 74 SER B C 1
ATOM 6212 O O . SER B 1 74 ? -21.531 58.219 17.688 1 96.69 74 SER B O 1
ATOM 6214 N N . LEU B 1 75 ? -23.656 58.781 17.719 1 95.94 75 LEU B N 1
ATOM 6215 C CA . LEU B 1 75 ? -23.672 59.094 16.297 1 95.94 75 LEU B CA 1
ATOM 6216 C C . LEU B 1 75 ? -22.766 60.281 16 1 95.94 75 LEU B C 1
ATOM 6218 O O . LEU B 1 75 ? -22.047 60.281 15 1 95.94 75 LEU B O 1
ATOM 6222 N N . ALA B 1 76 ? -22.828 61.25 16.875 1 94.69 76 ALA B N 1
ATOM 6223 C CA . ALA B 1 76 ? -21.984 62.406 16.719 1 94.69 76 ALA B CA 1
ATOM 6224 C C . ALA B 1 76 ? -20.5 62.031 16.812 1 94.69 76 ALA B C 1
ATOM 6226 O O . ALA B 1 76 ? -19.672 62.594 16.094 1 94.69 76 ALA B O 1
ATOM 6227 N N . GLN B 1 77 ? -20.266 61.219 17.703 1 93.25 77 GLN B N 1
ATOM 6228 C CA . GLN B 1 77 ? -18.891 60.719 17.844 1 93.25 77 GLN B CA 1
ATOM 6229 C C . GLN B 1 77 ? -18.422 60.062 16.547 1 93.25 77 GLN B C 1
ATOM 6231 O O . GLN B 1 77 ? -17.312 60.312 16.094 1 93.25 77 GLN B O 1
ATOM 6236 N N . LEU B 1 78 ? -19.234 59.188 15.961 1 93.81 78 LEU B N 1
ATOM 6237 C CA . LEU B 1 78 ? -18.906 58.531 14.711 1 93.81 78 LEU B CA 1
ATOM 6238 C C . LEU B 1 78 ? -18.766 59.531 13.57 1 93.81 78 LEU B C 1
ATOM 6240 O O . LEU B 1 78 ? -17.922 59.375 12.688 1 93.81 78 LEU B O 1
ATOM 6244 N N . ASP B 1 79 ? -19.547 60.531 13.664 1 91.75 79 ASP B N 1
ATOM 6245 C CA . ASP B 1 79 ? -19.5 61.562 12.641 1 91.75 79 ASP B CA 1
ATOM 6246 C C . ASP B 1 79 ? -18.203 62.375 12.719 1 91.75 79 ASP B C 1
ATOM 6248 O O . ASP B 1 79 ? -17.672 62.812 11.703 1 91.75 79 ASP B O 1
ATOM 6252 N N . GLN B 1 80 ? -17.734 62.531 13.891 1 90.25 80 GLN B N 1
ATOM 6253 C CA . GLN B 1 80 ? -16.484 63.25 14.062 1 90.25 80 GLN B CA 1
ATOM 6254 C C . GLN B 1 80 ? -15.336 62.531 13.352 1 90.25 80 GLN B C 1
ATOM 6256 O O . GLN B 1 80 ? -14.398 63.156 12.867 1 90.25 80 GLN B O 1
ATOM 6261 N N . GLU B 1 81 ? -15.461 61.25 13.305 1 87.88 81 GLU B N 1
ATOM 6262 C CA . GLU B 1 81 ? -14.445 60.469 12.625 1 87.88 81 GLU B CA 1
ATOM 6263 C C . GLU B 1 81 ? -14.586 60.562 11.109 1 87.88 81 GLU B C 1
ATOM 6265 O O . GLU B 1 81 ? -13.742 60.062 10.359 1 87.88 81 GLU B O 1
ATOM 6270 N N . GLN B 1 82 ? -15.578 61.25 10.672 1 84.5 82 GLN B N 1
ATOM 6271 C CA . GLN B 1 82 ? -15.805 61.5 9.25 1 84.5 82 GLN B CA 1
ATOM 6272 C C . GLN B 1 82 ? -15.82 63 8.961 1 84.5 82 GLN B C 1
ATOM 6274 O O . GLN B 1 82 ? -16.25 63.438 7.887 1 84.5 82 GLN B O 1
ATOM 6279 N N . ALA B 1 83 ? -15.375 63.688 9.938 1 85.94 83 ALA B N 1
ATOM 6280 C CA . ALA B 1 83 ? -15.398 65.125 9.797 1 85.94 83 ALA B CA 1
ATOM 6281 C C . ALA B 1 83 ? -14.281 65.625 8.867 1 85.94 83 ALA B C 1
ATOM 6283 O O . ALA B 1 83 ? -13.32 64.875 8.609 1 85.94 83 ALA B O 1
ATOM 6284 N N . VAL B 1 84 ? -14.523 66.812 8.469 1 83.56 84 VAL B N 1
ATOM 6285 C CA . VAL B 1 84 ? -13.539 67.438 7.598 1 83.56 84 VAL B CA 1
ATOM 6286 C C . VAL B 1 84 ? -12.195 67.562 8.312 1 83.56 84 VAL B C 1
ATOM 6288 O O . VAL B 1 84 ? -12.125 67.938 9.469 1 83.56 84 VAL B O 1
ATOM 6291 N N . GLY B 1 85 ? -11.188 67.062 7.672 1 81.38 85 GLY B N 1
ATOM 6292 C CA . GLY B 1 85 ? -9.844 67.125 8.219 1 81.38 85 GLY B CA 1
ATOM 6293 C C . GLY B 1 85 ? -9.453 65.938 9.039 1 81.38 85 GLY B C 1
ATOM 6294 O O . GLY B 1 85 ? -8.281 65.75 9.391 1 81.38 85 GLY B O 1
ATOM 6295 N N . TYR B 1 86 ? -10.352 65.062 9.312 1 87.75 86 TYR B N 1
ATOM 6296 C CA . TYR B 1 86 ? -10 63.875 10.062 1 87.75 86 TYR B CA 1
ATOM 6297 C C . TYR B 1 86 ? -9.305 62.844 9.164 1 87.75 86 TYR B C 1
ATOM 6299 O O . TYR B 1 86 ? -9.742 62.594 8.039 1 87.75 86 TYR B O 1
ATOM 6307 N N . LEU B 1 87 ? -8.141 62.375 9.602 1 91.62 87 LEU B N 1
ATOM 6308 C CA . LEU B 1 87 ? -7.43 61.281 8.977 1 91.62 87 LEU B CA 1
ATOM 6309 C C . LEU B 1 87 ? -7.109 60.188 10 1 91.62 87 LEU B C 1
ATOM 6311 O O . LEU B 1 87 ? -6.648 60.469 11.102 1 91.62 87 LEU B O 1
ATOM 6315 N N . PRO B 1 88 ? -7.477 58.938 9.633 1 93.06 88 PRO B N 1
ATOM 6316 C CA . PRO B 1 88 ? -7.07 57.875 10.539 1 93.06 88 PRO B CA 1
ATOM 6317 C C . PRO B 1 88 ? -5.555 57.75 10.672 1 93.06 88 PRO B C 1
ATOM 6319 O O . PRO B 1 88 ? -4.816 58.219 9.805 1 93.06 88 PRO B O 1
ATOM 6322 N N . PRO B 1 89 ? -5.117 57.156 11.781 1 95.75 89 PRO B N 1
ATOM 6323 C CA . PRO B 1 89 ? -3.672 57.062 12.016 1 95.75 89 PRO B CA 1
ATOM 6324 C C . PRO B 1 89 ? -2.959 56.188 10.969 1 95.75 89 PRO B C 1
ATOM 6326 O O . PRO B 1 89 ? -1.74 56.312 10.812 1 95.75 89 PRO B O 1
ATOM 6329 N N . LEU B 1 90 ? -3.65 55.312 10.25 1 97.69 90 LEU B N 1
ATOM 6330 C CA . LEU B 1 90 ? -3.064 54.438 9.234 1 97.69 90 LEU B CA 1
ATOM 6331 C C . LEU B 1 90 ? -4 54.312 8.039 1 97.69 90 LEU B C 1
ATOM 6333 O O . LEU B 1 90 ? -5.203 54.094 8.211 1 97.69 90 LEU B O 1
ATOM 6337 N N . LEU B 1 91 ? -3.52 54.5 6.891 1 97 91 LEU B N 1
ATOM 6338 C CA . LEU B 1 91 ? -4.191 54.25 5.621 1 97 91 LEU B CA 1
ATOM 6339 C C . LEU B 1 91 ? -3.469 53.188 4.828 1 97 91 LEU B C 1
ATOM 6341 O O . LEU B 1 91 ? -2.252 53.031 4.949 1 97 91 LEU B O 1
ATOM 6345 N N . THR B 1 92 ? -4.219 52.438 4.105 1 98.12 92 THR B N 1
ATOM 6346 C CA . THR B 1 92 ? -3.609 51.344 3.328 1 98.12 92 THR B CA 1
ATOM 6347 C C . THR B 1 92 ? -3.785 51.594 1.833 1 98.12 92 THR B C 1
ATOM 6349 O O . THR B 1 92 ? -4.746 52.25 1.413 1 98.12 92 THR B O 1
ATOM 6352 N N . GLY B 1 93 ? -2.863 51.188 1.032 1 97.88 93 GLY B N 1
ATOM 6353 C CA . GLY B 1 93 ? -2.891 51.188 -0.422 1 97.88 93 GLY B CA 1
ATOM 6354 C C . GLY B 1 93 ? -2.197 49.969 -1.013 1 97.88 93 GLY B C 1
ATOM 6355 O O . GLY B 1 93 ? -1.664 49.125 -0.279 1 97.88 93 GLY B O 1
ATOM 6356 N N . VAL B 1 94 ? -2.256 49.812 -2.326 1 98.25 94 VAL B N 1
ATOM 6357 C CA . VAL B 1 94 ? -1.621 48.719 -3.043 1 98.25 94 VAL B CA 1
ATOM 6358 C C . VAL B 1 94 ? -0.502 49.25 -3.932 1 98.25 94 VAL B C 1
ATOM 6360 O O . VAL B 1 94 ? -0.657 50.281 -4.57 1 98.25 94 VAL B O 1
ATOM 6363 N N . GLN B 1 95 ? 0.544 48.562 -3.916 1 97.5 95 GLN B N 1
ATOM 6364 C CA . GLN B 1 95 ? 1.711 48.938 -4.711 1 97.5 95 GLN B CA 1
ATOM 6365 C C . GLN B 1 95 ? 1.324 49.219 -6.164 1 97.5 95 GLN B C 1
ATOM 6367 O O . GLN B 1 95 ? 0.576 48.438 -6.762 1 97.5 95 GLN B O 1
ATOM 6372 N N . HIS B 1 96 ? 1.783 50.375 -6.738 1 97.31 96 HIS B N 1
ATOM 6373 C CA . HIS B 1 96 ? 1.648 50.781 -8.133 1 97.31 96 HIS B CA 1
ATOM 6374 C C . HIS B 1 96 ? 0.209 51.156 -8.461 1 97.31 96 HIS B C 1
ATOM 6376 O O . HIS B 1 96 ? -0.178 51.188 -9.633 1 97.31 96 HIS B O 1
ATOM 6382 N N . GLN B 1 97 ? -0.618 51.344 -7.508 1 97.5 97 GLN B N 1
ATOM 6383 C CA . GLN B 1 97 ? -1.972 51.844 -7.68 1 97.5 97 GLN B CA 1
ATOM 6384 C C . GLN B 1 97 ? -2.164 53.156 -6.914 1 97.5 97 GLN B C 1
ATOM 6386 O O . GLN B 1 97 ? -1.532 53.375 -5.879 1 97.5 97 GLN B O 1
ATOM 6391 N N . PRO B 1 98 ? -3.016 54 -7.43 1 97 98 PRO B N 1
ATOM 6392 C CA . PRO B 1 98 ? -3.307 55.188 -6.652 1 97 98 PRO B CA 1
ATOM 6393 C C . PRO B 1 98 ? -3.918 54.875 -5.289 1 97 98 PRO B C 1
ATOM 6395 O O . PRO B 1 98 ? -4.648 53.906 -5.145 1 97 98 PRO B O 1
ATOM 6398 N N . VAL B 1 99 ? -3.59 55.719 -4.324 1 96.88 99 VAL B N 1
ATOM 6399 C CA . VAL B 1 99 ? -4.121 55.531 -2.979 1 96.88 99 VAL B CA 1
ATOM 6400 C C . VAL B 1 99 ? -5.262 56.5 -2.727 1 96.88 99 VAL B C 1
ATOM 6402 O O . VAL B 1 99 ? -5.07 57.719 -2.807 1 96.88 99 VAL B O 1
ATOM 6405 N N . CYS B 1 100 ? -6.367 56 -2.43 1 94.62 100 CYS B N 1
ATOM 6406 C CA . CYS B 1 100 ? -7.535 56.812 -2.17 1 94.62 100 CYS B CA 1
ATOM 6407 C C . CYS B 1 100 ? -7.516 57.375 -0.745 1 94.62 100 CYS B C 1
ATOM 6409 O O . CYS B 1 100 ? -7.391 56.594 0.212 1 94.62 100 CYS B O 1
ATOM 6411 N N . LEU B 1 101 ? -7.609 58.594 -0.618 1 93.56 101 LEU B N 1
ATOM 6412 C CA . LEU B 1 101 ? -7.773 59.25 0.684 1 93.56 101 LEU B CA 1
ATOM 6413 C C . LEU B 1 101 ? -9.25 59.469 0.99 1 93.56 101 LEU B C 1
ATOM 6415 O O . LEU B 1 101 ? -10.078 59.5 0.079 1 93.56 101 LEU B O 1
ATOM 6419 N N . PRO B 1 102 ? -9.555 59.625 2.311 1 90.81 102 PRO B N 1
ATOM 6420 C CA . PRO B 1 102 ? -10.969 59.844 2.633 1 90.81 102 PRO B CA 1
ATOM 6421 C C . PRO B 1 102 ? -11.531 61.094 1.967 1 90.81 102 PRO B C 1
ATOM 6423 O O . PRO B 1 102 ? -10.906 62.156 2 1 90.81 102 PRO B O 1
ATOM 6426 N N . ALA B 1 103 ? -12.719 60.969 1.487 1 87.88 103 ALA B N 1
ATOM 6427 C CA . ALA B 1 103 ? -13.359 62.062 0.76 1 87.88 103 ALA B CA 1
ATOM 6428 C C . ALA B 1 103 ? -13.555 63.281 1.659 1 87.88 103 ALA B C 1
ATOM 6430 O O . ALA B 1 103 ? -13.453 64.438 1.2 1 87.88 103 ALA B O 1
ATOM 6431 N N . HIS B 1 104 ? -13.789 63.031 2.834 1 88.25 104 HIS B N 1
ATOM 6432 C CA . HIS B 1 104 ? -14.117 64.125 3.756 1 88.25 104 HIS B CA 1
ATOM 6433 C C . HIS B 1 104 ? -12.859 64.875 4.188 1 88.25 104 HIS B C 1
ATOM 6435 O O . HIS B 1 104 ? -12.953 65.938 4.832 1 88.25 104 HIS B O 1
ATOM 6441 N N . SER B 1 105 ? -11.727 64.438 3.791 1 87.62 105 SER B N 1
ATOM 6442 C CA . SER B 1 105 ? -10.484 65.062 4.227 1 87.62 105 SER B CA 1
ATOM 6443 C C . SER B 1 105 ? -10.25 66.375 3.514 1 87.62 105 SER B C 1
ATOM 6445 O O . SER B 1 105 ? -9.461 67.188 3.977 1 87.62 105 SER B O 1
ATOM 6447 N N . HIS B 1 106 ? -10.75 66.562 2.332 1 88.88 106 HIS B N 1
ATOM 6448 C CA . HIS B 1 106 ? -10.648 67.812 1.528 1 88.88 106 HIS B CA 1
ATOM 6449 C C . HIS B 1 106 ? -9.188 68.125 1.246 1 88.88 106 HIS B C 1
ATOM 6451 O O . HIS B 1 106 ? -8.781 69.312 1.391 1 88.88 106 HIS B O 1
ATOM 6457 N N . LEU B 1 107 ? -8.523 67.188 0.902 1 92.25 107 LEU B N 1
ATOM 6458 C CA . LEU B 1 107 ? -7.09 67.375 0.689 1 92.25 107 LEU B CA 1
ATOM 6459 C C . LEU B 1 107 ? -6.785 67.562 -0.789 1 92.25 107 LEU B C 1
ATOM 6461 O O . LEU B 1 107 ? -5.617 67.625 -1.182 1 92.25 107 LEU B O 1
ATOM 6465 N N . HIS B 1 108 ? -7.797 67.75 -1.583 1 93.56 108 HIS B N 1
ATOM 6466 C CA . HIS B 1 108 ? -7.621 67.938 -3.023 1 93.56 108 HIS B CA 1
ATOM 6467 C C . HIS B 1 108 ? -6.637 69.062 -3.352 1 93.56 108 HIS B C 1
ATOM 6469 O O . HIS B 1 108 ? -6.75 70.125 -2.826 1 93.56 108 HIS B O 1
ATOM 6475 N N . GLY B 1 109 ? -5.707 68.75 -4.188 1 93.69 109 GLY B N 1
ATOM 6476 C CA . GLY B 1 109 ? -4.797 69.75 -4.73 1 93.69 109 GLY B CA 1
ATOM 6477 C C . GLY B 1 109 ? -3.67 70.062 -3.781 1 93.69 109 GLY B C 1
ATOM 6478 O O . GLY B 1 109 ? -2.791 70.875 -4.129 1 93.69 109 GLY B O 1
ATOM 6479 N N . GLN B 1 110 ? -3.635 69.5 -2.736 1 94.19 110 GLN B N 1
ATOM 6480 C CA . GLN B 1 110 ? -2.605 69.812 -1.753 1 94.19 110 GLN B CA 1
ATOM 6481 C C . GLN B 1 110 ? -1.337 69 -2 1 94.19 110 GLN B C 1
ATOM 6483 O O . GLN B 1 110 ? -1.397 67.875 -2.541 1 94.19 110 GLN B O 1
ATOM 6488 N N . SER B 1 111 ? -0.254 69.625 -1.618 1 95.62 111 SER B N 1
ATOM 6489 C CA . SER B 1 111 ? 1.016 68.938 -1.633 1 95.62 111 SER B CA 1
ATOM 6490 C C . SER B 1 111 ? 1.256 68.188 -0.314 1 95.62 111 SER B C 1
ATOM 6492 O O . SER B 1 111 ? 0.784 68.625 0.737 1 95.62 111 SER B O 1
ATOM 6494 N N . CYS B 1 112 ? 1.894 67.062 -0.43 1 96.12 112 CYS B N 1
ATOM 6495 C CA . CYS B 1 112 ? 2.229 66.312 0.771 1 96.12 112 CYS B CA 1
ATOM 6496 C C . CYS B 1 112 ? 3.609 65.688 0.651 1 96.12 112 CYS B C 1
ATOM 6498 O O . CYS B 1 112 ? 4.168 65.562 -0.445 1 96.12 112 CYS B O 1
ATOM 6500 N N . ARG B 1 113 ? 4.176 65.375 1.763 1 97.56 113 ARG B N 1
ATOM 6501 C CA . ARG B 1 113 ? 5.469 64.688 1.829 1 97.56 113 ARG B CA 1
ATOM 6502 C C . ARG B 1 113 ? 5.312 63.281 2.305 1 97.56 113 ARG B C 1
ATOM 6504 O O . ARG B 1 113 ? 4.609 63 3.281 1 97.56 113 ARG B O 1
ATOM 6511 N N . LEU B 1 114 ? 5.898 62.375 1.497 1 97.75 114 LEU B N 1
ATOM 6512 C CA . LEU B 1 114 ? 5.93 60.969 1.86 1 97.75 114 LEU B CA 1
ATOM 6513 C C . LEU B 1 114 ? 7.348 60.531 2.215 1 97.75 114 LEU B C 1
ATOM 6515 O O . LEU B 1 114 ? 8.266 60.656 1.403 1 97.75 114 LEU B O 1
ATOM 6519 N N . GLU B 1 115 ? 7.555 60.094 3.393 1 98.25 115 GLU B N 1
ATOM 6520 C CA . GLU B 1 115 ? 8.812 59.5 3.814 1 98.25 115 GLU B CA 1
ATOM 6521 C C . GLU B 1 115 ? 8.734 57.969 3.771 1 98.25 115 GLU B C 1
ATOM 6523 O O . GLU B 1 115 ? 8.031 57.344 4.578 1 98.25 115 GLU B O 1
ATOM 6528 N N . LEU B 1 116 ? 9.414 57.375 2.873 1 97.56 116 LEU B N 1
ATOM 6529 C CA . LEU B 1 116 ? 9.391 55.938 2.713 1 97.56 116 LEU B CA 1
ATOM 6530 C C . LEU B 1 116 ? 10.102 55.25 3.873 1 97.56 116 LEU B C 1
ATOM 6532 O O . LEU B 1 116 ? 10.945 55.844 4.535 1 97.56 116 LEU B O 1
ATOM 6536 N N . GLU B 1 117 ? 9.695 54.031 4.133 1 96.44 117 GLU B N 1
ATOM 6537 C CA . GLU B 1 117 ? 10.266 53.25 5.227 1 96.44 117 GLU B CA 1
ATOM 6538 C C . GLU B 1 117 ? 11.781 53.125 5.078 1 96.44 117 GLU B C 1
ATOM 6540 O O . GLU B 1 117 ? 12.5 53.031 6.074 1 96.44 117 GLU B O 1
ATOM 6545 N N . ASN B 1 118 ? 12.258 53.188 3.852 1 93.75 118 ASN B N 1
ATOM 6546 C CA . ASN B 1 118 ? 13.688 53.031 3.609 1 93.75 118 ASN B CA 1
ATOM 6547 C C . ASN B 1 118 ? 14.406 54.375 3.768 1 93.75 118 ASN B C 1
ATOM 6549 O O . ASN B 1 118 ? 15.617 54.469 3.547 1 93.75 118 ASN B O 1
ATOM 6553 N N . GLY B 1 119 ? 13.695 55.438 3.99 1 93.62 119 GLY B N 1
ATOM 6554 C CA . GLY B 1 119 ? 14.32 56.719 4.273 1 93.62 119 GLY B CA 1
ATOM 6555 C C . GLY B 1 119 ? 14.172 57.719 3.148 1 93.62 119 GLY B C 1
ATOM 6556 O O . GLY B 1 119 ? 14.352 58.906 3.352 1 93.62 119 GLY B O 1
ATOM 6557 N N . ALA B 1 120 ? 13.836 57.312 2.012 1 95.56 120 ALA B N 1
ATOM 6558 C CA . ALA B 1 120 ? 13.641 58.25 0.889 1 95.56 120 ALA B CA 1
ATOM 6559 C C . ALA B 1 120 ? 12.438 59.156 1.123 1 95.56 120 ALA B C 1
ATOM 6561 O O . ALA B 1 120 ? 11.469 58.75 1.766 1 95.56 120 ALA B O 1
ATOM 6562 N N . ARG B 1 121 ? 12.57 60.344 0.625 1 97.25 121 ARG B N 1
ATOM 6563 C CA . ARG B 1 121 ? 11.492 61.312 0.751 1 97.25 121 ARG B CA 1
ATOM 6564 C C . ARG B 1 121 ? 10.945 61.719 -0.617 1 97.25 121 ARG B C 1
ATOM 6566 O O . ARG B 1 121 ? 11.711 61.969 -1.553 1 97.25 121 ARG B O 1
ATOM 6573 N N . LEU B 1 122 ? 9.656 61.719 -0.702 1 96.88 122 LEU B N 1
ATOM 6574 C CA . LEU B 1 122 ? 8.977 62.094 -1.938 1 96.88 122 LEU B CA 1
ATOM 6575 C C . LEU B 1 122 ? 8 63.25 -1.698 1 96.88 122 LEU B C 1
ATOM 6577 O O . LEU B 1 122 ? 7.328 63.281 -0.664 1 96.88 122 LEU B O 1
ATOM 6581 N N . MET B 1 123 ? 8 64.188 -2.549 1 96.81 123 MET B N 1
ATOM 6582 C CA . MET B 1 123 ? 6.941 65.188 -2.576 1 96.81 123 MET B CA 1
ATOM 6583 C C . MET B 1 123 ? 5.859 64.812 -3.58 1 96.81 123 MET B C 1
ATOM 6585 O O . MET B 1 123 ? 6.148 64.625 -4.758 1 96.81 123 MET B O 1
ATOM 6589 N N . LEU B 1 124 ? 4.668 64.688 -3.076 1 96.56 124 LEU B N 1
ATOM 6590 C CA . LEU B 1 124 ? 3.564 64.25 -3.92 1 96.56 124 LEU B CA 1
ATOM 6591 C C . LEU B 1 124 ? 2.471 65.312 -3.986 1 96.56 124 LEU B C 1
ATOM 6593 O O . LEU B 1 124 ? 2.359 66.188 -3.092 1 96.56 124 LEU B O 1
ATOM 6597 N N . LEU B 1 125 ? 1.75 65.25 -5.09 1 96.38 125 LEU B N 1
ATOM 6598 C CA . LEU B 1 125 ? 0.576 66.125 -5.262 1 96.38 125 LEU B CA 1
ATOM 6599 C C . LEU B 1 125 ? -0.703 65.312 -5.238 1 96.38 125 LEU B C 1
ATOM 6601 O O . LEU B 1 125 ? -0.836 64.312 -5.992 1 96.38 125 LEU B O 1
ATOM 6605 N N . ILE B 1 126 ? -1.619 65.625 -4.379 1 96.56 126 ILE B N 1
ATOM 6606 C CA . ILE B 1 126 ? -2.914 64.938 -4.285 1 96.56 126 ILE B CA 1
ATOM 6607 C C . ILE B 1 126 ? -3.814 65.375 -5.43 1 96.56 126 ILE B C 1
ATOM 6609 O O . ILE B 1 126 ? -3.781 66.562 -5.828 1 96.56 126 ILE B O 1
ATOM 6613 N N . SER B 1 127 ? -4.625 64.5 -5.906 1 95.88 127 SER B N 1
ATOM 6614 C CA . SER B 1 127 ? -5.477 64.812 -7.055 1 95.88 127 SER B CA 1
ATOM 6615 C C . SER B 1 127 ? -6.352 66.062 -6.793 1 95.88 127 SER B C 1
ATOM 6617 O O . SER B 1 127 ? -6.781 66.25 -5.66 1 95.88 127 SER B O 1
ATOM 6619 N N . SER B 1 128 ? -6.699 66.75 -7.848 1 94.25 128 SER B N 1
ATOM 6620 C CA . SER B 1 128 ? -7.473 68 -7.719 1 94.25 128 SER B CA 1
ATOM 6621 C C . SER B 1 128 ? -8.914 67.75 -8.18 1 94.25 128 SER B C 1
ATOM 6623 O O . SER B 1 128 ? -9.742 68.688 -8.039 1 94.25 128 SER B O 1
ATOM 6625 N N . ASP B 1 129 ? -9.125 66.625 -8.672 1 93.75 129 ASP B N 1
ATOM 6626 C CA . ASP B 1 129 ? -10.477 66.375 -9.164 1 93.75 129 ASP B CA 1
ATOM 6627 C C . ASP B 1 129 ? -11.477 66.312 -8.008 1 93.75 129 ASP B C 1
ATOM 6629 O O . ASP B 1 129 ? -11.508 65.375 -7.234 1 93.75 129 ASP B O 1
ATOM 6633 N N . LEU B 1 130 ? -12.32 67.188 -7.93 1 91.5 130 LEU B N 1
ATOM 6634 C CA . LEU B 1 130 ? -13.258 67.312 -6.816 1 91.5 130 LEU B CA 1
ATOM 6635 C C . LEU B 1 130 ? -14.422 66.375 -6.969 1 91.5 130 LEU B C 1
ATOM 6637 O O . LEU B 1 130 ? -15.188 66.125 -6.027 1 91.5 130 LEU B O 1
ATOM 6641 N N . ASN B 1 131 ? -14.555 65.688 -8.188 1 91.12 131 ASN B N 1
ATOM 6642 C CA . ASN B 1 131 ? -15.641 64.75 -8.445 1 91.12 131 ASN B CA 1
ATOM 6643 C C . ASN B 1 131 ? -15.305 63.344 -7.969 1 91.12 131 ASN B C 1
ATOM 6645 O O . ASN B 1 131 ? -16.125 62.438 -8.078 1 91.12 131 ASN B O 1
ATOM 6649 N N . ALA B 1 132 ? -14.172 63.281 -7.496 1 92.62 132 ALA B N 1
ATOM 6650 C CA . ALA B 1 132 ? -13.703 62 -6.945 1 92.62 132 ALA B CA 1
ATOM 6651 C C . ALA B 1 132 ? -12.969 62.219 -5.625 1 92.62 132 ALA B C 1
ATOM 6653 O O . ALA B 1 132 ? -12.555 63.344 -5.312 1 92.62 132 ALA B O 1
ATOM 6654 N N . PRO B 1 133 ? -12.93 61.188 -4.836 1 92.62 133 PRO B N 1
ATOM 6655 C CA . PRO B 1 133 ? -12.125 61.344 -3.625 1 92.62 133 PRO B CA 1
ATOM 6656 C C . PRO B 1 133 ? -10.664 61.688 -3.928 1 92.62 133 PRO B C 1
ATOM 6658 O O . PRO B 1 133 ? -10.141 61.312 -4.98 1 92.62 133 PRO B O 1
ATOM 6661 N N . PRO B 1 134 ? -10.055 62.469 -3.094 1 94.62 134 PRO B N 1
ATOM 6662 C CA . PRO B 1 134 ? -8.633 62.75 -3.303 1 94.62 134 PRO B CA 1
ATOM 6663 C C . PRO B 1 134 ? -7.77 61.5 -3.324 1 94.62 134 PRO B C 1
ATOM 6665 O O . PRO B 1 134 ? -8.008 60.562 -2.551 1 94.62 134 PRO B O 1
ATOM 6668 N N . THR B 1 135 ? -6.805 61.469 -4.238 1 96.94 135 THR B N 1
ATOM 6669 C CA . THR B 1 135 ? -5.949 60.312 -4.383 1 96.94 135 THR B CA 1
ATOM 6670 C C . THR B 1 135 ? -4.477 60.719 -4.395 1 96.94 135 THR B C 1
ATOM 6672 O O . THR B 1 135 ? -4.129 61.781 -4.879 1 96.94 135 THR B O 1
ATOM 6675 N N . LEU B 1 136 ? -3.652 59.938 -3.814 1 97 136 LEU B N 1
ATOM 6676 C CA . LEU B 1 136 ? -2.207 60 -3.996 1 97 136 LEU B CA 1
ATOM 6677 C C . LEU B 1 136 ? -1.781 59.25 -5.254 1 97 136 LEU B C 1
ATOM 6679 O O . LEU B 1 136 ? -2.414 58.281 -5.637 1 97 136 LEU B O 1
ATOM 6683 N N . PRO B 1 137 ? -0.733 59.719 -5.934 1 96.5 137 PRO B N 1
ATOM 6684 C CA . PRO B 1 137 ? -0.205 58.906 -7.043 1 96.5 137 PRO B CA 1
ATOM 6685 C C . PRO B 1 137 ? 0.325 57.562 -6.594 1 96.5 137 PRO B C 1
ATOM 6687 O O . PRO B 1 137 ? 0.591 57.344 -5.406 1 96.5 137 PRO B O 1
ATOM 6690 N N . PRO B 1 138 ? 0.395 56.594 -7.594 1 97 138 PRO B N 1
ATOM 6691 C CA . PRO B 1 138 ? 0.9 55.25 -7.258 1 97 138 PRO B CA 1
ATOM 6692 C C . PRO B 1 138 ? 2.271 55.312 -6.586 1 97 138 PRO B C 1
ATOM 6694 O O . PRO B 1 138 ? 3.125 56.094 -6.965 1 97 138 PRO B O 1
ATOM 6697 N N . ILE B 1 139 ? 2.393 54.5 -5.594 1 97 139 ILE B N 1
ATOM 6698 C CA . ILE B 1 139 ? 3.656 54.344 -4.883 1 97 139 ILE B CA 1
ATOM 6699 C C . ILE B 1 139 ? 4.262 52.969 -5.23 1 97 139 ILE B C 1
ATOM 6701 O O . ILE B 1 139 ? 3.596 51.938 -5.105 1 97 139 ILE B O 1
ATOM 6705 N N . ALA B 1 140 ? 5.57 52.906 -5.547 1 96.12 140 ALA B N 1
ATOM 6706 C CA . ALA B 1 140 ? 6.195 51.688 -6.098 1 96.12 140 ALA B CA 1
ATOM 6707 C C . ALA B 1 140 ? 6.785 50.844 -4.988 1 96.12 140 ALA B C 1
ATOM 6709 O O . ALA B 1 140 ? 6.941 49.625 -5.16 1 96.12 140 ALA B O 1
ATOM 6710 N N . VAL B 1 141 ? 7.129 51.438 -3.912 1 97.06 141 VAL B N 1
ATOM 6711 C CA . VAL B 1 141 ? 7.844 50.719 -2.861 1 97.06 141 VAL B CA 1
ATOM 6712 C C . VAL B 1 141 ? 6.863 50.25 -1.781 1 97.06 141 VAL B C 1
ATOM 6714 O O . VAL B 1 141 ? 6.242 51.094 -1.111 1 97.06 141 VAL B O 1
ATOM 6717 N N . PRO B 1 142 ? 6.695 48.969 -1.589 1 98.12 142 PRO B N 1
ATOM 6718 C CA . PRO B 1 142 ? 5.848 48.5 -0.483 1 98.12 142 PRO B CA 1
ATOM 6719 C C . PRO B 1 142 ? 6.473 48.75 0.885 1 98.12 142 PRO B C 1
ATOM 6721 O O . PRO B 1 142 ? 7.699 48.844 0.999 1 98.12 142 PRO B O 1
ATOM 6724 N N . GLY B 1 143 ? 5.652 48.906 1.892 1 98.38 143 GLY B N 1
ATOM 6725 C CA . GLY B 1 143 ? 6.148 49.125 3.238 1 98.38 143 GLY B CA 1
ATOM 6726 C C . GLY B 1 143 ? 5.266 50.062 4.055 1 98.38 143 GLY B C 1
ATOM 6727 O O . GLY B 1 143 ? 4.188 50.438 3.604 1 98.38 143 GLY B O 1
ATOM 6728 N N . TYR B 1 144 ? 5.68 50.281 5.316 1 98.44 144 TYR B N 1
ATOM 6729 C CA . TYR B 1 144 ? 5.035 51.25 6.191 1 98.44 144 TYR B CA 1
ATOM 6730 C C . TYR B 1 144 ? 5.73 52.594 6.102 1 98.44 144 TYR B C 1
ATOM 6732 O O . TYR B 1 144 ? 6.789 52.812 6.699 1 98.44 144 TYR B O 1
ATOM 6740 N N . HIS B 1 145 ? 5.074 53.562 5.43 1 98.38 145 HIS B N 1
ATOM 6741 C CA . HIS B 1 145 ? 5.641 54.906 5.191 1 98.38 145 HIS B CA 1
ATOM 6742 C C . HIS B 1 145 ? 4.996 55.938 6.094 1 98.38 145 HIS B C 1
ATOM 6744 O O . HIS B 1 145 ? 4.016 55.656 6.781 1 98.38 145 HIS B O 1
ATOM 6750 N N . ARG B 1 146 ? 5.582 57.062 6.105 1 98.12 146 ARG B N 1
ATOM 6751 C CA . ARG B 1 146 ? 5.035 58.188 6.852 1 98.12 146 ARG B CA 1
ATOM 6752 C C . ARG B 1 146 ? 4.551 59.281 5.91 1 98.12 146 ARG B C 1
ATOM 6754 O O . ARG B 1 146 ? 5.312 59.781 5.078 1 98.12 146 ARG B O 1
ATOM 6761 N N . LEU B 1 147 ? 3.318 59.625 6.016 1 97.56 147 LEU B N 1
ATOM 6762 C CA . LEU B 1 147 ? 2.717 60.656 5.191 1 97.56 147 LEU B CA 1
ATOM 6763 C C . LEU B 1 147 ? 2.502 61.938 6 1 97.56 147 LEU B C 1
ATOM 6765 O O . LEU B 1 147 ? 1.853 61.906 7.047 1 97.56 147 LEU B O 1
ATOM 6769 N N . LEU B 1 148 ? 3.057 62.969 5.641 1 97.19 148 LEU B N 1
ATOM 6770 C CA . LEU B 1 148 ? 2.855 64.312 6.211 1 97.19 148 LEU B CA 1
ATOM 6771 C C . LEU B 1 148 ? 1.995 65.125 5.293 1 97.19 148 LEU B C 1
ATOM 6773 O O . LEU B 1 148 ? 2.412 65.5 4.184 1 97.19 148 LEU B O 1
ATOM 6777 N N . VAL B 1 149 ? 0.805 65.5 5.742 1 94.94 149 VAL B N 1
ATOM 6778 C CA . VAL B 1 149 ? -0.113 66.25 4.895 1 94.94 149 VAL B CA 1
ATOM 6779 C C . VAL B 1 149 ? -0.989 67.125 5.758 1 94.94 149 VAL B C 1
ATOM 6781 O O . VAL B 1 149 ? -1.55 66.688 6.762 1 94.94 149 VAL B O 1
ATOM 6784 N N . ALA B 1 150 ? -1.094 68.375 5.406 1 91.88 150 ALA B N 1
ATOM 6785 C CA . ALA B 1 150 ? -1.97 69.375 6.039 1 91.88 150 ALA B CA 1
ATOM 6786 C C . ALA B 1 150 ? -1.798 69.375 7.555 1 91.88 150 ALA B C 1
ATOM 6788 O O . ALA B 1 150 ? -2.781 69.375 8.297 1 91.88 150 ALA B O 1
ATOM 6789 N N . GLY B 1 151 ? -0.621 69.188 8.039 1 90.56 151 GLY B N 1
ATOM 6790 C CA . GLY B 1 151 ? -0.314 69.25 9.453 1 90.56 151 GLY B CA 1
ATOM 6791 C C . GLY B 1 151 ? -0.501 67.938 10.164 1 90.56 151 GLY B C 1
ATOM 6792 O O . GLY B 1 151 ? -0.234 67.812 11.359 1 90.56 151 GLY B O 1
ATOM 6793 N N . HIS B 1 152 ? -0.979 66.938 9.414 1 93.06 152 HIS B N 1
ATOM 6794 C CA . HIS B 1 152 ? -1.144 65.562 9.977 1 93.06 152 HIS B CA 1
ATOM 6795 C C . HIS B 1 152 ? 0.033 64.688 9.617 1 93.06 152 HIS B C 1
ATOM 6797 O O . HIS B 1 152 ? 0.659 64.875 8.57 1 93.06 152 HIS B O 1
ATOM 6803 N N . ILE B 1 153 ? 0.37 63.875 10.531 1 95.5 153 ILE B N 1
ATOM 6804 C CA . ILE B 1 153 ? 1.335 62.812 10.281 1 95.5 153 ILE B CA 1
ATOM 6805 C C . ILE B 1 153 ? 0.669 61.469 10.492 1 95.5 153 ILE B C 1
ATOM 6807 O O . ILE B 1 153 ? 0.142 61.188 11.57 1 95.5 153 ILE B O 1
ATOM 6811 N N . LEU B 1 154 ? 0.611 60.625 9.469 1 95.88 154 LEU B N 1
ATOM 6812 C CA . LEU B 1 154 ? 0.01 59.312 9.578 1 95.88 154 LEU B CA 1
ATOM 6813 C C . LEU B 1 154 ? 0.87 58.25 8.883 1 95.88 154 LEU B C 1
ATOM 6815 O O . LEU B 1 154 ? 1.806 58.594 8.156 1 95.88 154 LEU B O 1
ATOM 6819 N N . THR B 1 155 ? 0.629 57 9.203 1 98.19 155 THR B N 1
ATOM 6820 C CA . THR B 1 155 ? 1.29 55.875 8.531 1 98.19 155 THR B CA 1
ATOM 6821 C C . THR B 1 155 ? 0.568 55.531 7.23 1 98.19 155 THR B C 1
ATOM 6823 O O . THR B 1 155 ? -0.656 55.406 7.215 1 98.19 155 THR B O 1
ATOM 6826 N N . LEU B 1 156 ? 1.237 55.438 6.145 1 98.19 156 LEU B N 1
ATOM 6827 C CA . LEU B 1 156 ? 0.727 54.906 4.879 1 98.19 156 LEU B CA 1
ATOM 6828 C C . LEU B 1 156 ? 1.301 53.531 4.586 1 98.19 156 LEU B C 1
ATOM 6830 O O . LEU B 1 156 ? 2.479 53.406 4.246 1 98.19 156 LEU B O 1
ATOM 6834 N N . ALA B 1 157 ? 0.532 52.5 4.77 1 98.69 157 ALA B N 1
ATOM 6835 C CA . ALA B 1 157 ? 0.953 51.156 4.48 1 98.69 157 ALA B CA 1
ATOM 6836 C C . ALA B 1 157 ? 0.697 50.781 3.018 1 98.69 157 ALA B C 1
ATOM 6838 O O . ALA B 1 157 ? -0.454 50.719 2.578 1 98.69 157 ALA B O 1
ATOM 6839 N N . ILE B 1 158 ? 1.69 50.594 2.234 1 98.56 158 ILE B N 1
ATOM 6840 C CA . ILE B 1 158 ? 1.584 50.156 0.841 1 98.56 158 ILE B CA 1
ATOM 6841 C C . ILE B 1 158 ? 1.852 48.656 0.729 1 98.56 158 ILE B C 1
ATOM 6843 O O . ILE B 1 158 ? 2.98 48.219 0.938 1 98.56 158 ILE B O 1
ATOM 6847 N N . ALA B 1 159 ? 0.854 47.938 0.406 1 98.62 159 ALA B N 1
ATOM 6848 C CA . ALA B 1 159 ? 0.932 46.469 0.343 1 98.62 159 ALA B CA 1
ATOM 6849 C C . ALA B 1 159 ? 1.209 46 -1.081 1 98.62 159 ALA B C 1
ATOM 6851 O O . ALA B 1 159 ? 0.814 46.656 -2.047 1 98.62 159 ALA B O 1
ATOM 6852 N N . PRO B 1 160 ? 1.922 44.906 -1.25 1 98.19 160 PRO B N 1
ATOM 6853 C CA . PRO B 1 160 ? 1.896 44.219 -2.549 1 98.19 160 PRO B CA 1
ATOM 6854 C C . PRO B 1 160 ? 0.486 43.812 -2.975 1 98.19 160 PRO B C 1
ATOM 6856 O O . PRO B 1 160 ? -0.421 43.75 -2.141 1 98.19 160 PRO B O 1
ATOM 6859 N N . ALA B 1 161 ? 0.338 43.438 -4.207 1 97.12 161 ALA B N 1
ATOM 6860 C CA . ALA B 1 161 ? -0.977 43.156 -4.773 1 97.12 161 ALA B CA 1
ATOM 6861 C C . ALA B 1 161 ? -1.545 41.875 -4.207 1 97.12 161 ALA B C 1
ATOM 6863 O O . ALA B 1 161 ? -2.764 41.688 -4.152 1 97.12 161 ALA B O 1
ATOM 6864 N N . ARG B 1 162 ? -0.652 40.969 -3.824 1 97.62 162 ARG B N 1
ATOM 6865 C CA . ARG B 1 162 ? -1.063 39.688 -3.258 1 97.62 162 ARG B CA 1
ATOM 6866 C C . ARG B 1 162 ? -0.074 39.219 -2.199 1 97.62 162 ARG B C 1
ATOM 6868 O O . ARG B 1 162 ? 1.037 39.75 -2.1 1 97.62 162 ARG B O 1
ATOM 6875 N N . CYS B 1 163 ? -0.454 38.281 -1.45 1 98.38 163 CYS B N 1
ATOM 6876 C CA . CYS B 1 163 ? 0.417 37.656 -0.456 1 98.38 163 CYS B CA 1
ATOM 6877 C C . CYS B 1 163 ? 1.518 36.844 -1.125 1 98.38 163 CYS B C 1
ATOM 6879 O O . CYS B 1 163 ? 1.443 36.562 -2.322 1 98.38 163 CYS B O 1
ATOM 6881 N N . TYR B 1 164 ? 2.568 36.625 -0.361 1 97.25 164 TYR B N 1
ATOM 6882 C CA . TYR B 1 164 ? 3.521 35.562 -0.708 1 97.25 164 TYR B CA 1
ATOM 6883 C C . TYR B 1 164 ? 2.832 34.219 -0.792 1 97.25 164 TYR B C 1
ATOM 6885 O O . TYR B 1 164 ? 2.375 33.656 0.222 1 97.25 164 TYR B O 1
ATOM 6893 N N . THR B 1 165 ? 2.73 33.625 -2.035 1 95.56 165 THR B N 1
ATOM 6894 C CA . THR B 1 165 ? 1.872 32.469 -2.26 1 95.56 165 THR B CA 1
ATOM 6895 C C . THR B 1 165 ? 2.67 31.188 -2.139 1 95.56 165 THR B C 1
ATOM 6897 O O . THR B 1 165 ? 3.896 31.219 -2.035 1 95.56 165 THR B O 1
ATOM 6900 N N . ILE B 1 166 ? 1.949 30.125 -2.137 1 95.62 166 ILE B N 1
ATOM 6901 C CA . ILE B 1 166 ? 2.545 28.797 -2.125 1 95.62 166 ILE B CA 1
ATOM 6902 C C . ILE B 1 166 ? 3.396 28.609 -3.377 1 95.62 166 ILE B C 1
ATOM 6904 O O . ILE B 1 166 ? 4.496 28.047 -3.309 1 95.62 166 ILE B O 1
ATOM 6908 N N . ALA B 1 167 ? 2.926 29.031 -4.492 1 92.44 167 ALA B N 1
ATOM 6909 C CA . ALA B 1 167 ? 3.682 28.953 -5.738 1 92.44 167 ALA B CA 1
ATOM 6910 C C . ALA B 1 167 ? 5.016 29.672 -5.621 1 92.44 167 ALA B C 1
ATOM 6912 O O . ALA B 1 167 ? 6.039 29.203 -6.125 1 92.44 167 ALA B O 1
ATOM 6913 N N . ASP B 1 168 ? 4.996 30.859 -4.949 1 93.62 168 ASP B N 1
ATOM 6914 C CA . ASP B 1 168 ? 6.227 31.609 -4.73 1 93.62 168 ASP B CA 1
ATOM 6915 C C . ASP B 1 168 ? 7.227 30.797 -3.906 1 93.62 168 ASP B C 1
ATOM 6917 O O . ASP B 1 168 ? 8.422 30.812 -4.195 1 93.62 168 ASP B O 1
ATOM 6921 N N . ALA B 1 169 ? 6.738 30.141 -2.928 1 94.88 169 ALA B N 1
ATOM 6922 C CA . ALA B 1 169 ? 7.586 29.391 -2.008 1 94.88 169 ALA B CA 1
ATOM 6923 C C . ALA B 1 169 ? 8.172 28.156 -2.688 1 94.88 169 ALA B C 1
ATOM 6925 O O . ALA B 1 169 ? 9.305 27.766 -2.41 1 94.88 169 ALA B O 1
ATOM 6926 N N . LEU B 1 170 ? 7.395 27.438 -3.521 1 91.25 170 LEU B N 1
ATOM 6927 C CA . LEU B 1 170 ? 7.809 26.203 -4.172 1 91.25 170 LEU B CA 1
ATOM 6928 C C . LEU B 1 170 ? 8.695 26.484 -5.379 1 91.25 170 LEU B C 1
ATOM 6930 O O . LEU B 1 170 ? 9.297 25.562 -5.945 1 91.25 170 LEU B O 1
ATOM 6934 N N . GLY B 1 171 ? 9.055 27.484 -5.59 1 75.62 171 GLY B N 1
ATOM 6935 C CA . GLY B 1 171 ? 9.961 27.844 -6.668 1 75.62 171 GLY B CA 1
ATOM 6936 C C . GLY B 1 171 ? 9.25 28.062 -7.992 1 75.62 171 GLY B C 1
ATOM 6937 O O . GLY B 1 171 ? 8.109 27.641 -8.172 1 75.62 171 GLY B O 1
ATOM 6938 N N . GLU B 1 172 ? 9.438 29.125 -8.734 1 59.94 172 GLU B N 1
ATOM 6939 C CA . GLU B 1 172 ? 8.891 29.797 -9.906 1 59.94 172 GLU B CA 1
ATOM 6940 C C . GLU B 1 172 ? 8.484 28.797 -10.977 1 59.94 172 GLU B C 1
ATOM 6942 O O . GLU B 1 172 ? 8.297 29.156 -12.141 1 59.94 172 GLU B O 1
ATOM 6947 N N . GLN B 1 173 ? 8.492 27.438 -10.5 1 53.22 173 GLN B N 1
ATOM 6948 C CA . GLN B 1 173 ? 7.926 26.688 -11.609 1 53.22 173 GLN B CA 1
ATOM 6949 C C . GLN B 1 173 ? 6.406 26.625 -11.516 1 53.22 173 GLN B C 1
ATOM 6951 O O . GLN B 1 173 ? 5.859 26.25 -10.477 1 53.22 173 GLN B O 1
ATOM 6956 N N . ALA B 1 174 ? 5.773 27.391 -12.297 1 52.06 174 ALA B N 1
ATOM 6957 C CA . ALA B 1 174 ? 4.34 27.641 -12.406 1 52.06 174 ALA B CA 1
ATOM 6958 C C . ALA B 1 174 ? 3.533 26.391 -12.07 1 52.06 174 ALA B C 1
ATOM 6960 O O . ALA B 1 174 ? 2.463 26.484 -11.461 1 52.06 174 ALA B O 1
ATOM 6961 N N . ASP B 1 175 ? 4.082 25.188 -12.289 1 62.59 175 ASP B N 1
ATOM 6962 C CA . ASP B 1 175 ? 3.238 24 -12.172 1 62.59 175 ASP B CA 1
ATOM 6963 C C . ASP B 1 175 ? 3.668 23.141 -10.984 1 62.59 175 ASP B C 1
ATOM 6965 O O . ASP B 1 175 ? 3.26 21.984 -10.867 1 62.59 175 ASP B O 1
ATOM 6969 N N . ALA B 1 176 ? 4.301 23.938 -10.039 1 77.06 176 ALA B N 1
ATOM 6970 C CA . ALA B 1 176 ? 4.801 23.109 -8.938 1 77.06 176 ALA B CA 1
ATOM 6971 C C . ALA B 1 176 ? 3.717 22.875 -7.895 1 77.06 176 ALA B C 1
ATOM 6973 O O . ALA B 1 176 ? 2.99 23.797 -7.516 1 77.06 176 ALA B O 1
ATOM 6974 N N . ARG B 1 177 ? 3.426 21.703 -7.566 1 89.44 177 ARG B N 1
ATOM 6975 C CA . ARG B 1 177 ? 2.504 21.25 -6.535 1 89.44 177 ARG B CA 1
ATOM 6976 C C . ARG B 1 177 ? 3.248 20.5 -5.434 1 89.44 177 ARG B C 1
ATOM 6978 O O . ARG B 1 177 ? 4.176 19.734 -5.711 1 89.44 177 ARG B O 1
ATOM 6985 N N . GLY B 1 178 ? 2.947 20.938 -4.16 1 94.19 178 GLY B N 1
ATOM 6986 C CA . GLY B 1 178 ? 3.547 20.234 -3.041 1 94.19 178 GLY B CA 1
ATOM 6987 C C . GLY B 1 178 ? 2.525 19.578 -2.133 1 94.19 178 GLY B C 1
ATOM 6988 O O . GLY B 1 178 ? 1.325 19.609 -2.412 1 94.19 178 GLY B O 1
ATOM 6989 N N . TRP B 1 179 ? 3.01 18.906 -1.15 1 96.75 179 TRP B N 1
ATOM 6990 C CA . TRP B 1 179 ? 2.131 18.391 -0.102 1 96.75 179 TRP B CA 1
ATOM 6991 C C . TRP B 1 179 ? 2.695 18.703 1.28 1 96.75 179 TRP B C 1
ATOM 6993 O O . TRP B 1 179 ? 3.861 19.078 1.41 1 96.75 179 TRP B O 1
ATOM 7003 N N . ALA B 1 180 ? 1.84 18.703 2.297 1 97.94 180 ALA B N 1
ATOM 7004 C CA . ALA B 1 180 ? 2.227 19.016 3.674 1 97.94 180 ALA B CA 1
ATOM 7005 C C . ALA B 1 180 ? 1.621 18 4.648 1 97.94 180 ALA B C 1
ATOM 7007 O O . ALA B 1 180 ? 0.543 17.453 4.398 1 97.94 180 ALA B O 1
ATOM 7008 N N . LEU B 1 181 ? 2.391 17.781 5.664 1 98.44 181 LEU B N 1
ATOM 7009 C CA . LEU B 1 181 ? 1.897 17 6.793 1 98.44 181 LEU B CA 1
ATOM 7010 C C . LEU B 1 181 ? 1.333 17.906 7.879 1 98.44 181 LEU B C 1
ATOM 7012 O O . LEU B 1 181 ? 1.928 18.938 8.203 1 98.44 181 LEU B O 1
ATOM 7016 N N . ALA B 1 182 ? 0.166 17.578 8.359 1 98.56 182 ALA B N 1
ATOM 7017 C CA . ALA B 1 182 ? -0.398 18.312 9.484 1 98.56 182 ALA B CA 1
ATOM 7018 C C . ALA B 1 182 ? -0.34 17.484 10.766 1 98.56 182 ALA B C 1
ATOM 7020 O O . ALA B 1 182 ? -0.583 16.281 10.734 1 98.56 182 ALA B O 1
ATOM 7021 N N . ALA B 1 183 ? 0.003 18.141 11.898 1 97.94 183 ALA B N 1
ATOM 7022 C CA . ALA B 1 183 ? 0.093 17.438 13.172 1 97.94 183 ALA B CA 1
ATOM 7023 C C . ALA B 1 183 ? -0.307 18.328 14.336 1 97.94 183 ALA B C 1
ATOM 7025 O O . ALA B 1 183 ? -0.041 19.531 14.312 1 97.94 183 ALA B O 1
ATOM 7026 N N . GLN B 1 184 ? -0.951 17.719 15.297 1 98.12 184 GLN B N 1
ATOM 7027 C CA . GLN B 1 184 ? -1.099 18.359 16.609 1 98.12 184 GLN B CA 1
ATOM 7028 C C . GLN B 1 184 ? 0.176 18.219 17.438 1 98.12 184 GLN B C 1
ATOM 7030 O O . GLN B 1 184 ? 0.53 17.109 17.859 1 98.12 184 GLN B O 1
ATOM 7035 N N . VAL B 1 185 ? 0.787 19.266 17.734 1 98.38 185 VAL B N 1
ATOM 7036 C CA . VAL B 1 185 ? 2.109 19.234 18.344 1 98.38 185 VAL B CA 1
ATOM 7037 C C . VAL B 1 185 ? 2.037 18.5 19.688 1 98.38 185 VAL B C 1
ATOM 7039 O O . VAL B 1 185 ? 2.889 17.656 19.984 1 98.38 185 VAL B O 1
ATOM 7042 N N . TYR B 1 186 ? 1.016 18.703 20.469 1 98.12 186 TYR B N 1
ATOM 7043 C CA . TYR B 1 186 ? 0.887 18.125 21.797 1 98.12 186 TYR B CA 1
ATOM 7044 C C . TYR B 1 186 ? 0.794 16.594 21.719 1 98.12 186 TYR B C 1
ATOM 7046 O O . TYR B 1 186 ? 1.078 15.898 22.688 1 98.12 186 TYR B O 1
ATOM 7054 N N . GLY B 1 187 ? 0.351 16.125 20.578 1 97.38 187 GLY B N 1
ATOM 7055 C CA . GLY B 1 187 ? 0.091 14.703 20.422 1 97.38 187 GLY B CA 1
ATOM 7056 C C . GLY B 1 187 ? 1.321 13.914 20.031 1 97.38 187 GLY B C 1
ATOM 7057 O O . GLY B 1 187 ? 1.312 12.68 20.062 1 97.38 187 GLY B O 1
ATOM 7058 N N . LEU B 1 188 ? 2.385 14.555 19.656 1 97.69 188 LEU B N 1
ATOM 7059 C CA . LEU B 1 188 ? 3.637 13.898 19.297 1 97.69 188 LEU B CA 1
ATOM 7060 C C . LEU B 1 188 ? 4.293 13.273 20.516 1 97.69 188 LEU B C 1
ATOM 7062 O O . LEU B 1 188 ? 4.059 13.719 21.641 1 97.69 188 LEU B O 1
ATOM 7066 N N . ARG B 1 189 ? 5.051 12.242 20.297 1 95.62 189 ARG B N 1
ATOM 7067 C CA . ARG B 1 189 ? 5.754 11.562 21.375 1 95.62 189 ARG B CA 1
ATOM 7068 C C . ARG B 1 189 ? 7.266 11.656 21.188 1 95.62 189 ARG B C 1
ATOM 7070 O O . ARG B 1 189 ? 7.754 11.672 20.062 1 95.62 189 ARG B O 1
ATOM 7077 N N . SER B 1 190 ? 7.973 11.789 22.141 1 89.31 190 SER B N 1
ATOM 7078 C CA . SER B 1 190 ? 9.43 11.727 22.109 1 89.31 190 SER B CA 1
ATOM 7079 C C . SER B 1 190 ? 9.945 10.57 22.969 1 89.31 190 SER B C 1
ATOM 7081 O O . SER B 1 190 ? 9.359 10.258 24.016 1 89.31 190 SER B O 1
ATOM 7083 N N . ASP B 1 191 ? 10.711 9.477 22.203 1 68.06 191 ASP B N 1
ATOM 7084 C CA . ASP B 1 191 ? 11.227 8.234 22.766 1 68.06 191 ASP B CA 1
ATOM 7085 C C . ASP B 1 191 ? 12.195 8.523 23.906 1 68.06 191 ASP B C 1
ATOM 7087 O O . ASP B 1 191 ? 13.195 9.219 23.734 1 68.06 191 ASP B O 1
ATOM 7091 N N . SER B 1 192 ? 11.672 8.57 25.094 1 55.41 192 SER B N 1
ATOM 7092 C CA . SER B 1 192 ? 12.531 8.773 26.25 1 55.41 192 SER B CA 1
ATOM 7093 C C . SER B 1 192 ? 13.07 7.445 26.766 1 55.41 192 SER B C 1
ATOM 7095 O O . SER B 1 192 ? 14.023 7.426 27.562 1 55.41 192 SER B O 1
ATOM 7097 N N . LEU B 1 193 ? 12.133 6.359 26.906 1 49.41 193 LEU B N 1
ATOM 7098 C CA . LEU B 1 193 ? 12.5 5.426 27.969 1 49.41 193 LEU B CA 1
ATOM 7099 C C . LEU B 1 193 ? 13.508 4.398 27.453 1 49.41 193 LEU B C 1
ATOM 7101 O O . LEU B 1 193 ? 13.125 3.352 26.938 1 49.41 193 LEU B O 1
ATOM 7105 N N . LYS B 1 194 ? 14.438 4.867 26.75 1 48.97 194 LYS B N 1
ATOM 7106 C CA . LYS B 1 194 ? 15.461 3.857 26.484 1 48.97 194 LYS B CA 1
ATOM 7107 C C . LYS B 1 194 ? 15.992 3.264 27.797 1 48.97 194 LYS B C 1
ATOM 7109 O O . LYS B 1 194 ? 16 3.934 28.828 1 48.97 194 LYS B O 1
ATOM 7114 N N . PRO B 1 195 ? 16.094 1.978 27.766 1 49.31 195 PRO B N 1
ATOM 7115 C CA . PRO B 1 195 ? 16.469 1.283 29 1 49.31 195 PRO B CA 1
ATOM 7116 C C . PRO B 1 195 ? 17.469 2.068 29.828 1 49.31 195 PRO B C 1
ATOM 7118 O O . PRO B 1 195 ? 17.5 1.925 31.062 1 49.31 195 PRO B O 1
ATOM 7121 N N . ALA B 1 196 ? 18.625 2.436 29.094 1 46.16 196 ALA B N 1
ATOM 7122 C CA . ALA B 1 196 ? 19.5 3.033 30.109 1 46.16 196 ALA B CA 1
ATOM 7123 C C . ALA B 1 196 ? 18.906 4.344 30.625 1 46.16 196 ALA B C 1
ATOM 7125 O O . ALA B 1 196 ? 18.547 5.223 29.844 1 46.16 196 ALA B O 1
ATOM 7126 N N . ARG B 1 197 ? 18.203 4.441 31.75 1 52.28 197 ARG B N 1
ATOM 7127 C CA . ARG B 1 197 ? 17.469 5.328 32.656 1 52.28 197 ARG B CA 1
ATOM 7128 C C . ARG B 1 197 ? 17.922 6.773 32.469 1 52.28 197 ARG B C 1
ATOM 7130 O O . ARG B 1 197 ? 17.516 7.652 33.25 1 52.28 197 ARG B O 1
ATOM 7137 N N . LYS B 1 198 ? 18.766 7.156 31.469 1 56.97 198 LYS B N 1
ATOM 7138 C CA . LYS B 1 198 ? 19.344 8.492 31.484 1 56.97 198 LYS B CA 1
ATOM 7139 C C . LYS B 1 198 ? 18.547 9.445 30.594 1 56.97 198 LYS B C 1
ATOM 7141 O O . LYS B 1 198 ? 18.734 10.664 30.656 1 56.97 198 LYS B O 1
ATOM 7146 N N . VAL B 1 199 ? 17.594 8.953 29.828 1 66.75 199 VAL B N 1
ATOM 7147 C CA . VAL B 1 199 ? 16.812 9.867 28.984 1 66.75 199 VAL B CA 1
ATOM 7148 C C . VAL B 1 199 ? 15.32 9.727 29.312 1 66.75 199 VAL B C 1
ATOM 7150 O O . VAL B 1 199 ? 14.797 8.609 29.359 1 66.75 199 VAL B O 1
ATOM 7153 N N . TYR B 1 200 ? 14.875 10.93 29.766 1 84.31 200 TYR B N 1
ATOM 7154 C CA . TYR B 1 200 ? 13.445 10.953 30.047 1 84.31 200 TYR B CA 1
ATOM 7155 C C . TYR B 1 200 ? 12.664 11.555 28.891 1 84.31 200 TYR B C 1
ATOM 7157 O O . TYR B 1 200 ? 13.18 12.406 28.156 1 84.31 200 TYR B O 1
ATOM 7165 N N . GLY B 1 201 ? 11.617 11.055 28.406 1 89.19 201 GLY B N 1
ATOM 7166 C CA . GLY B 1 201 ? 10.742 11.445 27.312 1 89.19 201 GLY B CA 1
ATOM 7167 C C . GLY B 1 201 ? 9.961 12.711 27.594 1 89.19 201 GLY B C 1
ATOM 7168 O O . GLY B 1 201 ? 10.484 13.648 28.203 1 89.19 201 GLY B O 1
ATOM 7169 N N . ASP B 1 202 ? 8.883 12.922 27.094 1 94.62 202 ASP B N 1
ATOM 7170 C CA . ASP B 1 202 ? 8.164 14.195 27.016 1 94.62 202 ASP B CA 1
ATOM 7171 C C . ASP B 1 202 ? 7.262 14.391 28.234 1 94.62 202 ASP B C 1
ATOM 7173 O O . ASP B 1 202 ? 6.715 15.469 28.438 1 94.62 202 ASP B O 1
ATOM 7177 N N . GLY B 1 203 ? 7.133 13.383 29.094 1 94.69 203 GLY B N 1
ATOM 7178 C CA . GLY B 1 203 ? 6.332 13.516 30.297 1 94.69 203 GLY B CA 1
ATOM 7179 C C . GLY B 1 203 ? 4.855 13.703 30.016 1 94.69 203 GLY B C 1
ATOM 7180 O O . GLY B 1 203 ? 4.121 14.227 30.859 1 94.69 203 GLY B O 1
ATOM 7181 N N . GLY B 1 204 ? 4.383 13.367 28.812 1 96.31 204 GLY B N 1
ATOM 7182 C CA . GLY B 1 204 ? 2.953 13.289 28.562 1 96.31 204 GLY B CA 1
ATOM 7183 C C . GLY B 1 204 ? 2.449 14.375 27.641 1 96.31 204 GLY B C 1
ATOM 7184 O O . GLY B 1 204 ? 1.283 14.367 27.234 1 96.31 204 GLY B O 1
ATOM 7185 N N . ILE B 1 205 ? 3.254 15.406 27.281 1 97.81 205 ILE B N 1
ATOM 7186 C CA . ILE B 1 205 ? 2.875 16.469 26.344 1 97.81 205 ILE B CA 1
ATOM 7187 C C . ILE B 1 205 ? 3.914 16.562 25.234 1 97.81 205 ILE B C 1
ATOM 7189 O O . ILE B 1 205 ? 5.105 16.75 25.5 1 97.81 205 ILE B O 1
ATOM 7193 N N . GLY B 1 206 ? 3.424 16.406 24 1 97.81 206 GLY B N 1
ATOM 7194 C CA . GLY B 1 206 ? 4.324 16.656 22.875 1 97.81 206 GLY B CA 1
ATOM 7195 C C . GLY B 1 206 ? 4.875 18.078 22.875 1 97.81 206 GLY B C 1
ATOM 7196 O O . GLY B 1 206 ? 4.297 18.969 23.484 1 97.81 206 GLY B O 1
ATOM 7197 N N . HIS B 1 207 ? 6.016 18.25 22.203 1 98 207 HIS B N 1
ATOM 7198 C CA . HIS B 1 207 ? 6.715 19.531 22.328 1 98 207 HIS B CA 1
ATOM 7199 C C . HIS B 1 207 ? 7.461 19.875 21.047 1 98 207 HIS B C 1
ATOM 7201 O O . HIS B 1 207 ? 7.434 19.109 20.078 1 98 207 HIS B O 1
ATOM 7207 N N . PHE B 1 208 ? 8.102 21.031 21.031 1 98.19 208 PHE B N 1
ATOM 7208 C CA . PHE B 1 208 ? 8.75 21.578 19.844 1 98.19 208 PHE B CA 1
ATOM 7209 C C . PHE B 1 208 ? 9.922 20.703 19.406 1 98.19 208 PHE B C 1
ATOM 7211 O O . PHE B 1 208 ? 10.258 20.656 18.219 1 98.19 208 PHE B O 1
ATOM 7218 N N . GLY B 1 209 ? 10.555 20 20.359 1 97.06 209 GLY B N 1
ATOM 7219 C CA . GLY B 1 209 ? 11.594 19.047 19.984 1 97.06 209 GLY B CA 1
ATOM 7220 C C . GLY B 1 209 ? 11.086 17.922 19.109 1 97.06 209 GLY B C 1
ATOM 7221 O O . GLY B 1 209 ? 11.758 17.516 18.156 1 97.06 209 GLY B O 1
ATOM 7222 N N . ALA B 1 210 ? 9.945 17.422 19.484 1 97.25 210 ALA B N 1
ATOM 7223 C CA . ALA B 1 210 ? 9.32 16.375 18.688 1 97.25 210 ALA B CA 1
ATOM 7224 C C . ALA B 1 210 ? 8.938 16.891 17.297 1 97.25 210 ALA B C 1
ATOM 7226 O O . ALA B 1 210 ? 9.031 16.172 16.312 1 97.25 210 ALA B O 1
ATOM 7227 N N . LEU B 1 211 ? 8.453 18.109 17.266 1 97.69 211 LEU B N 1
ATOM 7228 C CA . LEU B 1 211 ? 8.141 18.766 16 1 97.69 211 LEU B CA 1
ATOM 7229 C C . LEU B 1 211 ? 9.383 18.859 15.117 1 97.69 211 LEU B C 1
ATOM 7231 O O . LEU B 1 211 ? 9.32 18.578 13.914 1 97.69 211 LEU B O 1
ATOM 7235 N N . ALA B 1 212 ? 10.5 19.25 15.688 1 97.88 212 ALA B N 1
ATOM 7236 C CA . ALA B 1 212 ? 11.766 19.344 14.969 1 97.88 212 ALA B CA 1
ATOM 7237 C C . ALA B 1 212 ? 12.195 17.984 14.422 1 97.88 212 ALA B C 1
ATOM 7239 O O . ALA B 1 212 ? 12.758 17.906 13.328 1 97.88 212 ALA B O 1
ATOM 7240 N N . ALA B 1 213 ? 11.883 16.969 15.18 1 96.56 213 ALA B N 1
ATOM 7241 C CA . ALA B 1 213 ? 12.242 15.609 14.781 1 96.56 213 ALA B CA 1
ATOM 7242 C C . ALA B 1 213 ? 11.328 15.109 13.664 1 96.56 213 ALA B C 1
ATOM 7244 O O . ALA B 1 213 ? 11.734 14.297 12.836 1 96.56 213 ALA B O 1
ATOM 7245 N N . LEU B 1 214 ? 10.117 15.555 13.625 1 97.81 214 LEU B N 1
ATOM 7246 C CA . LEU B 1 214 ? 9.117 15.102 12.656 1 97.81 214 LEU B CA 1
ATOM 7247 C C . LEU B 1 214 ? 9.406 15.664 11.273 1 97.81 214 LEU B C 1
ATOM 7249 O O . LEU B 1 214 ? 9.148 15.008 10.266 1 97.81 214 LEU B O 1
ATOM 7253 N N . ALA B 1 215 ? 9.961 16.859 11.203 1 97.44 215 ALA B N 1
ATOM 7254 C CA . ALA B 1 215 ? 10.117 17.594 9.953 1 97.44 215 ALA B CA 1
ATOM 7255 C C . ALA B 1 215 ? 10.969 16.828 8.953 1 97.44 215 ALA B C 1
ATOM 7257 O O . ALA B 1 215 ? 10.547 16.578 7.82 1 97.44 215 ALA B O 1
ATOM 7258 N N . PRO B 1 216 ? 12.148 16.328 9.344 1 96.62 216 PRO B N 1
ATOM 7259 C CA . PRO B 1 216 ? 12.961 15.594 8.367 1 96.62 216 PRO B CA 1
ATOM 7260 C C . PRO B 1 216 ? 12.312 14.281 7.938 1 96.62 216 PRO B C 1
ATOM 7262 O O . PRO B 1 216 ? 12.5 13.836 6.801 1 96.62 216 PRO B O 1
ATOM 7265 N N . LEU B 1 217 ? 11.555 13.641 8.797 1 96.12 217 LEU B N 1
ATOM 7266 C CA . LEU B 1 217 ? 10.875 12.398 8.445 1 96.12 217 LEU B CA 1
ATOM 7267 C C . LEU B 1 217 ? 9.883 12.633 7.305 1 96.12 217 LEU B C 1
ATOM 7269 O O . LEU B 1 217 ? 9.82 11.836 6.363 1 96.12 217 LEU B O 1
ATOM 7273 N N . ALA B 1 218 ? 9.117 13.695 7.406 1 96.5 218 ALA B N 1
ATOM 7274 C CA . ALA B 1 218 ? 8.156 14.039 6.359 1 96.5 218 ALA B CA 1
ATOM 7275 C C . ALA B 1 218 ? 8.867 14.508 5.094 1 96.5 218 ALA B C 1
ATOM 7277 O O . ALA B 1 218 ? 8.461 14.164 3.98 1 96.5 218 ALA B O 1
ATOM 7278 N N . SER B 1 219 ? 9.914 15.266 5.262 1 95.81 219 SER B N 1
ATOM 7279 C CA . SER B 1 219 ? 10.664 15.812 4.137 1 95.81 219 SER B CA 1
ATOM 7280 C C . SER B 1 219 ? 11.305 14.711 3.301 1 95.81 219 SER B C 1
ATOM 7282 O O . SER B 1 219 ? 11.445 14.852 2.084 1 95.81 219 SER B O 1
ATOM 7284 N N . GLU B 1 220 ? 11.625 13.656 3.965 1 93.12 220 GLU B N 1
ATOM 7285 C CA . GLU B 1 220 ? 12.203 12.516 3.264 1 93.12 220 GLU B CA 1
ATOM 7286 C C . GLU B 1 220 ? 11.281 12.016 2.158 1 93.12 220 GLU B C 1
ATOM 7288 O O . GLU B 1 220 ? 11.734 11.469 1.152 1 93.12 220 GLU B O 1
ATOM 7293 N N . TYR B 1 221 ? 10.062 12.219 2.322 1 93.44 221 TYR B N 1
ATOM 7294 C CA . TYR B 1 221 ? 9.086 11.789 1.327 1 93.44 221 TYR B CA 1
ATOM 7295 C C . TYR B 1 221 ? 8.602 12.969 0.493 1 93.44 221 TYR B C 1
ATOM 7297 O O . TYR B 1 221 ? 7.566 12.883 -0.174 1 93.44 221 TYR B O 1
ATOM 7305 N N . GLY B 1 222 ? 9.242 14.172 0.619 1 93.25 222 GLY B N 1
ATOM 7306 C CA . GLY B 1 222 ? 8.992 15.281 -0.279 1 93.25 222 GLY B CA 1
ATOM 7307 C C . GLY B 1 222 ? 8.008 16.297 0.283 1 93.25 222 GLY B C 1
ATOM 7308 O O . GLY B 1 222 ? 7.496 17.141 -0.45 1 93.25 222 GLY B O 1
ATOM 7309 N N . ALA B 1 223 ? 7.688 16.234 1.562 1 96.25 223 ALA B N 1
ATOM 7310 C CA . ALA B 1 223 ? 6.789 17.234 2.141 1 96.25 223 ALA B CA 1
ATOM 7311 C C . ALA B 1 223 ? 7.371 18.641 2.02 1 96.25 223 ALA B C 1
ATOM 7313 O O . ALA B 1 223 ? 8.531 18.859 2.357 1 96.25 223 ALA B O 1
ATOM 7314 N N . ALA B 1 224 ? 6.539 19.5 1.559 1 96.75 224 ALA B N 1
ATOM 7315 C CA . ALA B 1 224 ? 6.969 20.891 1.398 1 96.75 224 ALA B CA 1
ATOM 7316 C C . ALA B 1 224 ? 6.789 21.672 2.697 1 96.75 224 ALA B C 1
ATOM 7318 O O . ALA B 1 224 ? 7.375 22.75 2.869 1 96.75 224 ALA B O 1
ATOM 7319 N N . ALA B 1 225 ? 5.957 21.109 3.557 1 97.75 225 ALA B N 1
ATOM 7320 C CA . ALA B 1 225 ? 5.633 21.844 4.773 1 97.75 225 ALA B CA 1
ATOM 7321 C C . ALA B 1 225 ? 5.113 20.906 5.863 1 97.75 225 ALA B C 1
ATOM 7323 O O . ALA B 1 225 ? 4.781 19.75 5.594 1 97.75 225 ALA B O 1
ATOM 7324 N N . LEU B 1 226 ? 5.176 21.422 7.062 1 98.25 226 LEU B N 1
ATOM 7325 C CA . LEU B 1 226 ? 4.566 20.828 8.25 1 98.25 226 LEU B CA 1
ATOM 7326 C C . LEU B 1 226 ? 3.598 21.797 8.906 1 98.25 226 LEU B C 1
ATOM 7328 O O . LEU B 1 226 ? 4.02 22.797 9.492 1 98.25 226 LEU B O 1
ATOM 7332 N N . ALA B 1 227 ? 2.283 21.5 8.734 1 98.44 227 ALA B N 1
ATOM 7333 C CA . ALA B 1 227 ? 1.265 22.328 9.367 1 98.44 227 ALA B CA 1
ATOM 7334 C C . ALA B 1 227 ? 1.031 21.906 10.82 1 98.44 227 ALA B C 1
ATOM 7336 O O . ALA B 1 227 ? 0.904 20.703 11.109 1 98.44 227 ALA B O 1
ATOM 7337 N N . MET B 1 228 ? 1.025 22.828 11.703 1 97.5 228 MET B N 1
ATOM 7338 C CA . MET B 1 228 ? 0.906 22.469 13.117 1 97.5 228 MET B CA 1
ATOM 7339 C C . MET B 1 228 ? -0.355 23.062 13.727 1 97.5 228 MET B C 1
ATOM 7341 O O . MET B 1 228 ? -0.912 24.031 13.195 1 97.5 228 MET B O 1
ATOM 7345 N N . SER B 1 229 ? -0.819 22.5 14.797 1 96.94 229 SER B N 1
ATOM 7346 C CA . SER B 1 229 ? -1.864 23.109 15.625 1 96.94 229 SER B CA 1
ATOM 7347 C C . SER B 1 229 ? -1.423 24.453 16.188 1 96.94 229 SER B C 1
ATOM 7349 O O . SER B 1 229 ? -0.232 24.766 16.188 1 96.94 229 SER B O 1
ATOM 7351 N N . PRO B 1 230 ? -2.393 25.25 16.672 1 97.88 230 PRO B N 1
ATOM 7352 C CA . PRO B 1 230 ? -1.964 26.5 17.297 1 97.88 230 PRO B CA 1
ATOM 7353 C C . PRO B 1 230 ? -1.019 26.281 18.484 1 97.88 230 PRO B C 1
ATOM 7355 O O . PRO B 1 230 ? -1.208 25.344 19.266 1 97.88 230 PRO B O 1
ATOM 7358 N N . VAL B 1 231 ? -0.064 27.125 18.547 1 98.44 231 VAL B N 1
ATOM 7359 C CA . VAL B 1 231 ? 0.904 27.016 19.641 1 98.44 231 VAL B CA 1
ATOM 7360 C C . VAL B 1 231 ? 0.868 28.281 20.5 1 98.44 231 VAL B C 1
ATOM 7362 O O . VAL B 1 231 ? 1.872 28.641 21.109 1 98.44 231 VAL B O 1
ATOM 7365 N N . HIS B 1 232 ? -0.27 28.938 20.547 1 98.44 232 HIS B N 1
ATOM 7366 C CA . HIS B 1 232 ? -0.472 30.172 21.281 1 98.44 232 HIS B CA 1
ATOM 7367 C C . HIS B 1 232 ? -0.351 29.953 22.781 1 98.44 232 HIS B C 1
ATOM 7369 O O . HIS B 1 232 ? -0.593 28.844 23.266 1 98.44 232 HIS B O 1
ATOM 7375 N N . ALA B 1 233 ? -0.022 31.031 23.5 1 98.62 233 ALA B N 1
ATOM 7376 C CA . ALA B 1 233 ? 0.036 30.984 24.953 1 98.62 233 ALA B CA 1
ATOM 7377 C C . ALA B 1 233 ? -1.338 30.672 25.547 1 98.62 233 ALA B C 1
ATOM 7379 O O . ALA B 1 233 ? -2.318 31.359 25.25 1 98.62 233 ALA B O 1
ATOM 7380 N N . MET B 1 234 ? -1.336 29.672 26.328 1 98.06 234 MET B N 1
ATOM 7381 C CA . MET B 1 234 ? -2.521 29.344 27.109 1 98.06 234 MET B CA 1
ATOM 7382 C C . MET B 1 234 ? -2.438 29.969 28.5 1 98.06 234 MET B C 1
ATOM 7384 O O . MET B 1 234 ? -1.889 31.062 28.672 1 98.06 234 MET B O 1
ATOM 7388 N N . PHE B 1 235 ? -3.1 29.375 29.516 1 97.88 235 PHE B N 1
ATOM 7389 C CA . PHE B 1 235 ? -3.047 29.844 30.891 1 97.88 235 PHE B CA 1
ATOM 7390 C C . PHE B 1 235 ? -2.176 28.922 31.734 1 97.88 235 PHE B C 1
ATOM 7392 O O . PHE B 1 235 ? -2.564 27.797 32.031 1 97.88 235 PHE B O 1
ATOM 7399 N N . THR B 1 236 ? -1.018 29.438 32.188 1 97.81 236 THR B N 1
ATOM 7400 C CA . THR B 1 236 ? -0.145 28.578 32.969 1 97.81 236 THR B CA 1
ATOM 7401 C C . THR B 1 236 ? -0.757 28.312 34.344 1 97.81 236 THR B C 1
ATOM 7403 O O . THR B 1 236 ? -0.442 27.312 35 1 97.81 236 THR B O 1
ATOM 7406 N N . ALA B 1 237 ? -1.65 29.219 34.844 1 97.81 237 ALA B N 1
ATOM 7407 C CA . ALA B 1 237 ? -2.311 29.062 36.125 1 97.81 237 ALA B CA 1
ATOM 7408 C C . ALA B 1 237 ? -3.41 28 36.062 1 97.81 237 ALA B C 1
ATOM 7410 O O . ALA B 1 237 ? -3.867 27.5 37.094 1 97.81 237 ALA B O 1
ATOM 7411 N N . ASP B 1 238 ? -3.848 27.672 34.844 1 97 238 ASP B N 1
ATOM 7412 C CA . ASP B 1 238 ? -4.867 26.656 34.625 1 97 238 ASP B CA 1
ATOM 7413 C C . ASP B 1 238 ? -4.473 25.75 33.438 1 97 238 ASP B C 1
ATOM 7415 O O . ASP B 1 238 ? -5.105 25.766 32.406 1 97 238 ASP B O 1
ATOM 7419 N N . PRO B 1 239 ? -3.539 24.891 33.656 1 96.62 239 PRO B N 1
ATOM 7420 C CA . PRO B 1 239 ? -3.018 24.062 32.594 1 96.62 239 PRO B CA 1
ATOM 7421 C C . PRO B 1 239 ? -4.039 23.047 32.062 1 96.62 239 PRO B C 1
ATOM 7423 O O . PRO B 1 239 ? -3.818 22.406 31.031 1 96.62 239 PRO B O 1
ATOM 7426 N N . GLY B 1 240 ? -5.18 22.922 32.688 1 95.62 240 GLY B N 1
ATOM 7427 C CA . GLY B 1 240 ? -6.215 21.984 32.281 1 95.62 240 GLY B CA 1
ATOM 7428 C C . GLY B 1 240 ? -6.961 22.422 31.031 1 95.62 240 GLY B C 1
ATOM 7429 O O . GLY B 1 240 ? -7.66 21.625 30.406 1 95.62 240 GLY B O 1
ATOM 7430 N N . ARG B 1 241 ? -6.863 23.656 30.609 1 93.69 241 ARG B N 1
ATOM 7431 C CA . ARG B 1 241 ? -7.48 24.141 29.391 1 93.69 241 ARG B CA 1
ATOM 7432 C C . ARG B 1 241 ? -6.812 23.531 28.156 1 93.69 241 ARG B C 1
ATOM 7434 O O . ARG B 1 241 ? -5.66 23.859 27.844 1 93.69 241 ARG B O 1
ATOM 7441 N N . SER B 1 242 ? -7.59 22.75 27.406 1 92.06 242 SER B N 1
ATOM 7442 C CA . SER B 1 242 ? -6.961 21.906 26.406 1 92.06 242 SER B CA 1
ATOM 7443 C C . SER B 1 242 ? -7.121 22.484 25 1 92.06 242 SER B C 1
ATOM 7445 O O . SER B 1 242 ? -6.344 22.172 24.109 1 92.06 242 SER B O 1
ATOM 7447 N N . SER B 1 243 ? -8.117 23.359 24.719 1 93.12 243 SER B N 1
ATOM 7448 C CA . SER B 1 243 ? -8.352 23.812 23.344 1 93.12 243 SER B CA 1
ATOM 7449 C C . SER B 1 243 ? -7.309 24.844 22.922 1 93.12 243 SER B C 1
ATOM 7451 O O . SER B 1 243 ? -7.258 25.953 23.469 1 93.12 243 SER B O 1
ATOM 7453 N N . PRO B 1 244 ? -6.531 24.5 21.953 1 96 244 PRO B N 1
ATOM 7454 C CA . PRO B 1 244 ? -5.527 25.469 21.516 1 96 244 PRO B CA 1
ATOM 7455 C C . PRO B 1 244 ? -6.145 26.672 20.781 1 96 244 PRO B C 1
ATOM 7457 O O . PRO B 1 244 ? -5.445 27.641 20.5 1 96 244 PRO B O 1
ATOM 7460 N N . TYR B 1 245 ? -7.434 26.672 20.594 1 94.75 245 TYR B N 1
ATOM 7461 C CA . TYR B 1 245 ? -8.125 27.734 19.875 1 94.75 245 TYR B CA 1
ATOM 7462 C C . TYR B 1 245 ? -8.773 28.703 20.859 1 94.75 245 TYR B C 1
ATOM 7464 O O . TYR B 1 245 ? -9.484 29.625 20.453 1 94.75 245 TYR B O 1
ATOM 7472 N N . SER B 1 246 ? -8.523 28.5 22.125 1 93.75 246 SER B N 1
ATOM 7473 C CA . SER B 1 246 ? -8.945 29.453 23.156 1 93.75 246 SER B CA 1
ATOM 7474 C C . SER B 1 246 ? -7.758 29.922 24 1 93.75 246 SER B C 1
ATOM 7476 O O . SER B 1 246 ? -7.754 29.766 25.219 1 93.75 246 SER B O 1
ATOM 7478 N N . PRO B 1 247 ? -6.859 30.562 23.406 1 96.88 247 PRO B N 1
ATOM 7479 C CA . PRO B 1 247 ? -5.617 30.953 24.062 1 96.88 247 PRO B CA 1
ATOM 7480 C C . PRO B 1 247 ? -5.785 32.188 24.953 1 96.88 247 PRO B C 1
ATOM 7482 O O . PRO B 1 247 ? -6.75 32.938 24.797 1 96.88 247 PRO B O 1
ATOM 7485 N N . SER B 1 248 ? -4.836 32.344 25.844 1 97 248 SER B N 1
ATOM 7486 C CA . SER B 1 248 ? -4.691 33.562 26.625 1 97 248 SER B CA 1
ATOM 7487 C C . SER B 1 248 ? -4.184 34.719 25.75 1 97 248 SER B C 1
ATOM 7489 O O . SER B 1 248 ? -4.535 35.875 25.984 1 97 248 SER B O 1
ATOM 7491 N N . SER B 1 249 ? -3.334 34.344 24.828 1 97.75 249 SER B N 1
ATOM 7492 C CA . SER B 1 249 ? -2.742 35.344 23.953 1 97.75 249 SER B CA 1
ATOM 7493 C C . SER B 1 249 ? -2.232 34.719 22.672 1 97.75 249 SER B C 1
ATOM 7495 O O . SER B 1 249 ? -1.606 33.656 22.688 1 97.75 249 SER B O 1
ATOM 7497 N N . ARG B 1 250 ? -2.51 35.375 21.562 1 97.69 250 ARG B N 1
ATOM 7498 C CA . ARG B 1 250 ? -2.02 34.969 20.266 1 97.69 250 ARG B CA 1
ATOM 7499 C C . ARG B 1 250 ? -0.662 35.562 19.953 1 97.69 250 ARG B C 1
ATOM 7501 O O . ARG B 1 250 ? -0.041 35.25 18.938 1 97.69 250 ARG B O 1
ATOM 7508 N N . LEU B 1 251 ? -0.177 36.438 20.844 1 97.69 251 LEU B N 1
ATOM 7509 C CA . LEU B 1 251 ? 1.097 37.125 20.656 1 97.69 251 LEU B CA 1
ATOM 7510 C C . LEU B 1 251 ? 2.26 36.25 21.109 1 97.69 251 LEU B C 1
ATOM 7512 O O . LEU B 1 251 ? 3.4 36.438 20.688 1 97.69 251 LEU B O 1
ATOM 7516 N N . PHE B 1 252 ? 1.966 35.344 21.984 1 98.44 252 PHE B N 1
ATOM 7517 C CA . PHE B 1 252 ? 3.039 34.594 22.625 1 98.44 252 PHE B CA 1
ATOM 7518 C C . PHE B 1 252 ? 2.791 33.094 22.531 1 98.44 252 PHE B C 1
ATOM 7520 O O . PHE B 1 252 ? 1.836 32.656 21.875 1 98.44 252 PHE B O 1
ATOM 7527 N N . LEU B 1 253 ? 3.725 32.281 23.078 1 98.69 253 LEU B N 1
ATOM 7528 C CA . LEU B 1 253 ? 3.729 30.859 22.797 1 98.69 253 LEU B CA 1
ATOM 7529 C C . LEU B 1 253 ? 3.354 30.062 24.047 1 98.69 253 LEU B C 1
ATOM 7531 O O . LEU B 1 253 ? 3.521 30.547 25.172 1 98.69 253 LEU B O 1
ATOM 7535 N N . ASN B 1 254 ? 2.807 28.922 23.844 1 98.75 254 ASN B N 1
ATOM 7536 C CA . ASN B 1 254 ? 2.439 27.984 24.906 1 98.75 254 ASN B CA 1
ATOM 7537 C C . ASN B 1 254 ? 3.67 27.359 25.547 1 98.75 254 ASN B C 1
ATOM 7539 O O . ASN B 1 254 ? 4.332 26.516 24.938 1 98.75 254 ASN B O 1
ATOM 7543 N N . PRO B 1 255 ? 3.959 27.672 26.781 1 98.62 255 PRO B N 1
ATOM 7544 C CA . PRO B 1 255 ? 5.168 27.125 27.406 1 98.62 255 PRO B CA 1
ATOM 7545 C C . PRO B 1 255 ? 5.09 25.625 27.641 1 98.62 255 PRO B C 1
ATOM 7547 O O . PRO B 1 255 ? 6.121 24.969 27.812 1 98.62 255 PRO B O 1
ATOM 7550 N N . LEU B 1 256 ? 3.918 25.062 27.578 1 98.69 256 LEU B N 1
ATOM 7551 C CA . LEU B 1 256 ? 3.764 23.641 27.812 1 98.69 256 LEU B CA 1
ATOM 7552 C C . LEU B 1 256 ? 4.332 22.828 26.641 1 98.69 256 LEU B C 1
ATOM 7554 O O . LEU B 1 256 ? 4.527 21.625 26.75 1 98.69 256 LEU B O 1
ATOM 7558 N N . LEU B 1 257 ? 4.648 23.516 25.547 1 98.69 257 LEU B N 1
ATOM 7559 C CA . LEU B 1 257 ? 5.176 22.828 24.375 1 98.69 257 LEU B CA 1
ATOM 7560 C C . LEU B 1 257 ? 6.695 22.922 24.312 1 98.69 257 LEU B C 1
ATOM 7562 O O . LEU B 1 257 ? 7.312 22.547 23.328 1 98.69 257 LEU B O 1
ATOM 7566 N N . ILE B 1 258 ? 7.324 23.438 25.391 1 98.62 258 ILE B N 1
ATOM 7567 C CA . ILE B 1 258 ? 8.781 23.469 25.516 1 98.62 258 ILE B CA 1
ATOM 7568 C C . ILE B 1 258 ? 9.305 22.047 25.766 1 98.62 258 ILE B C 1
ATOM 7570 O O . ILE B 1 258 ? 8.742 21.297 26.562 1 98.62 258 ILE B O 1
ATOM 7574 N N . ASP B 1 259 ? 10.305 21.703 25.125 1 97.44 259 ASP B N 1
ATOM 7575 C CA . ASP B 1 259 ? 11.078 20.484 25.391 1 97.44 259 ASP B CA 1
ATOM 7576 C C . ASP B 1 259 ? 12.039 20.703 26.562 1 97.44 259 ASP B C 1
ATOM 7578 O O . ASP B 1 259 ? 13.047 21.406 26.406 1 97.44 259 ASP B O 1
ATOM 7582 N N . PRO B 1 260 ? 11.766 20.062 27.656 1 96.25 260 PRO B N 1
ATOM 7583 C CA . PRO B 1 260 ? 12.641 20.281 28.812 1 96.25 260 PRO B CA 1
ATOM 7584 C C . PRO B 1 260 ? 14.094 19.906 28.516 1 96.25 260 PRO B C 1
ATOM 7586 O O . PRO B 1 260 ? 15.008 20.609 28.953 1 96.25 260 PRO B O 1
ATOM 7589 N N . ALA B 1 261 ? 14.305 18.891 27.766 1 93.75 261 ALA B N 1
ATOM 7590 C CA . ALA B 1 261 ? 15.656 18.422 27.484 1 93.75 261 ALA B CA 1
ATOM 7591 C C . ALA B 1 261 ? 16.422 19.391 26.594 1 93.75 261 ALA B C 1
ATOM 7593 O O . ALA B 1 261 ? 17.656 19.344 26.516 1 93.75 261 ALA B O 1
ATOM 7594 N N . ALA B 1 262 ? 15.742 20.266 25.906 1 94.94 262 ALA B N 1
ATOM 7595 C CA . ALA B 1 262 ? 16.391 21.188 24.984 1 94.94 262 ALA B CA 1
ATOM 7596 C C . ALA B 1 262 ? 16.859 22.453 25.703 1 94.94 262 ALA B C 1
ATOM 7598 O O . ALA B 1 262 ? 17.547 23.297 25.109 1 94.94 262 ALA B O 1
ATOM 7599 N N . ILE B 1 263 ? 16.531 22.625 26.953 1 95 263 ILE B N 1
ATOM 7600 C CA . ILE B 1 263 ? 16.906 23.812 27.703 1 95 263 ILE B CA 1
ATOM 7601 C C . ILE B 1 263 ? 18.375 23.719 28.109 1 95 263 ILE B C 1
ATOM 7603 O O . ILE B 1 263 ? 19.172 24.562 27.734 1 95 263 ILE B O 1
ATOM 7607 N N . LEU B 1 264 ? 18.75 22.625 28.875 1 92.5 264 LEU B N 1
ATOM 7608 C CA . LEU B 1 264 ? 20.109 22.453 29.375 1 92.5 264 LEU B CA 1
ATOM 7609 C C . LEU B 1 264 ? 20.625 21.047 29.078 1 92.5 264 LEU B C 1
ATOM 7611 O O . LEU B 1 264 ? 21.656 20.625 29.609 1 92.5 264 LEU B O 1
ATOM 7615 N N . GLY B 1 265 ? 19.859 20.344 28.219 1 90.5 265 GLY B N 1
ATOM 7616 C CA . GLY B 1 265 ? 20.266 19 27.828 1 90.5 265 GLY B CA 1
ATOM 7617 C C . GLY B 1 265 ? 19.531 17.906 28.578 1 90.5 265 GLY B C 1
ATOM 7618 O O . GLY B 1 265 ? 18.875 18.156 29.578 1 90.5 265 GLY B O 1
ATOM 7619 N N . GLU B 1 266 ? 19.641 16.719 28.125 1 91 266 GLU B N 1
ATOM 7620 C CA . GLU B 1 266 ? 18.969 15.547 28.688 1 91 266 GLU B CA 1
ATOM 7621 C C . GLU B 1 266 ? 19.469 15.258 30.094 1 91 266 GLU B C 1
ATOM 7623 O O . GLU B 1 266 ? 18.703 14.812 30.953 1 91 266 GLU B O 1
ATOM 7628 N N . ALA B 1 267 ? 20.719 15.523 30.359 1 89.81 267 ALA B N 1
ATOM 7629 C CA . ALA B 1 267 ? 21.297 15.266 31.672 1 89.81 267 ALA B CA 1
ATOM 7630 C C . ALA B 1 267 ? 20.688 16.188 32.75 1 89.81 267 ALA B C 1
ATOM 7632 O O . ALA B 1 267 ? 20.453 15.758 33.875 1 89.81 267 ALA B O 1
ATOM 7633 N N . ALA B 1 268 ? 20.469 17.438 32.375 1 92.06 268 ALA B N 1
ATOM 7634 C CA . ALA B 1 268 ? 19.844 18.375 33.312 1 92.06 268 ALA B CA 1
ATOM 7635 C C . ALA B 1 268 ? 18.422 17.969 33.625 1 92.06 268 ALA B C 1
ATOM 7637 O O . ALA B 1 268 ? 17.969 18.078 34.781 1 92.06 268 ALA B O 1
ATOM 7638 N N . GLN B 1 269 ? 17.688 17.547 32.594 1 93.06 269 GLN B N 1
ATOM 7639 C CA . GLN B 1 269 ? 16.328 17.062 32.844 1 93.06 269 GLN B CA 1
ATOM 7640 C C . GLN B 1 269 ? 16.328 15.867 33.781 1 93.06 269 GLN B C 1
ATOM 7642 O O . GLN B 1 269 ? 15.508 15.789 34.688 1 93.06 269 GLN B O 1
ATOM 7647 N N . ALA B 1 270 ? 17.266 14.977 33.562 1 91.44 270 ALA B N 1
ATOM 7648 C CA . ALA B 1 270 ? 17.391 13.812 34.438 1 91.44 270 ALA B CA 1
ATOM 7649 C C . ALA B 1 270 ? 17.719 14.227 35.844 1 91.44 270 ALA B C 1
ATOM 7651 O O . ALA B 1 270 ? 17.188 13.656 36.812 1 91.44 270 ALA B O 1
ATOM 7652 N N . GLN B 1 271 ? 18.594 15.164 36 1 92.31 271 GLN B N 1
ATOM 7653 C CA . GLN B 1 271 ? 18.984 15.648 37.312 1 92.31 271 GLN B CA 1
ATOM 7654 C C . GLN B 1 271 ? 17.797 16.234 38.094 1 92.31 271 GLN B C 1
ATOM 7656 O O . GLN B 1 271 ? 17.578 15.906 39.25 1 92.31 271 GLN B O 1
ATOM 7661 N N . VAL B 1 272 ? 17.047 17.047 37.406 1 94.38 272 VAL B N 1
ATOM 7662 C CA . VAL B 1 272 ? 15.938 17.719 38.094 1 94.38 272 VAL B CA 1
ATOM 7663 C C . VAL B 1 272 ? 14.859 16.703 38.438 1 94.38 272 VAL B C 1
ATOM 7665 O O . VAL B 1 272 ? 14.18 16.844 39.469 1 94.38 272 VAL B O 1
ATOM 7668 N N . LEU B 1 273 ? 14.625 15.711 37.625 1 93.81 273 LEU B N 1
ATOM 7669 C CA . LEU B 1 273 ? 13.68 14.648 37.938 1 93.81 273 LEU B CA 1
ATOM 7670 C C . LEU B 1 273 ? 14.156 13.836 39.125 1 93.81 273 LEU B C 1
ATOM 7672 O O . LEU B 1 273 ? 13.367 13.523 40.031 1 93.81 273 LEU B O 1
ATOM 7676 N N . ALA B 1 274 ? 15.414 13.586 39.156 1 93.38 274 ALA B N 1
ATOM 7677 C CA . ALA B 1 274 ? 15.992 12.844 40.25 1 93.38 274 ALA B CA 1
ATOM 7678 C C . ALA B 1 274 ? 15.867 13.625 41.562 1 93.38 274 ALA B C 1
ATOM 7680 O O . ALA B 1 274 ? 15.578 13.055 42.625 1 93.38 274 ALA B O 1
ATOM 7681 N N . GLU B 1 275 ? 16.078 14.875 41.5 1 94.62 275 GLU B N 1
ATOM 7682 C CA . GLU B 1 275 ? 15.977 15.742 42.656 1 94.62 275 GLU B CA 1
ATOM 7683 C C . GLU B 1 275 ? 14.539 15.797 43.156 1 94.62 275 GLU B C 1
ATOM 7685 O O . GLU B 1 275 ? 14.312 16.031 44.375 1 94.62 275 GLU B O 1
ATOM 7690 N N . GLY B 1 276 ? 13.609 15.672 42.219 1 94 276 GLY B N 1
ATOM 7691 C CA . GLY B 1 276 ? 12.211 15.633 42.625 1 94 276 GLY B CA 1
ATOM 7692 C C . GLY B 1 276 ? 11.805 14.328 43.281 1 94 276 GLY B C 1
ATOM 7693 O O . GLY B 1 276 ? 10.727 14.227 43.875 1 94 276 GLY B O 1
ATOM 7694 N N . GLY B 1 277 ? 12.641 13.258 43.125 1 93.81 277 GLY B N 1
ATOM 7695 C CA . GLY B 1 277 ? 12.406 12 43.812 1 93.81 277 GLY B CA 1
ATOM 7696 C C . GLY B 1 277 ? 11.719 10.961 42.969 1 93.81 277 GLY B C 1
ATOM 7697 O O . GLY B 1 277 ? 11.383 11.227 41.812 1 93.81 277 GLY B O 1
ATOM 7698 N N . SER B 1 278 ? 11.469 9.844 43.594 1 93.62 278 SER B N 1
ATOM 7699 C CA . SER B 1 278 ? 10.891 8.695 42.875 1 93.62 278 SER B CA 1
ATOM 7700 C C . SER B 1 278 ? 9.445 8.969 42.469 1 93.62 278 SER B C 1
ATOM 7702 O O . SER B 1 278 ? 8.992 8.469 41.438 1 93.62 278 SER B O 1
ATOM 7704 N N . GLU B 1 279 ? 8.891 9.727 43.219 1 94.12 279 GLU B N 1
ATOM 7705 C CA . GLU B 1 279 ? 7.492 10.039 42.938 1 94.12 279 GLU B CA 1
ATOM 7706 C C . GLU B 1 279 ? 7.375 10.898 41.656 1 94.12 279 GLU B C 1
ATOM 7708 O O . GLU B 1 279 ? 6.48 10.688 40.844 1 94.12 279 GLU B O 1
ATOM 7713 N N . MET B 1 280 ? 8.219 11.812 41.531 1 94.56 280 MET B N 1
ATOM 7714 C CA . MET B 1 280 ? 8.211 12.672 40.344 1 94.56 280 MET B CA 1
ATOM 7715 C C . MET B 1 280 ? 8.539 11.867 39.094 1 94.56 280 MET B C 1
ATOM 7717 O O . MET B 1 280 ? 7.938 12.078 38.062 1 94.56 280 MET B O 1
ATOM 7721 N N . ILE B 1 281 ? 9.484 10.945 39.25 1 93.06 281 ILE B N 1
ATOM 7722 C CA . ILE B 1 281 ? 9.867 10.094 38.156 1 93.06 281 ILE B CA 1
ATOM 7723 C C . ILE B 1 281 ? 8.703 9.188 37.75 1 93.06 281 ILE B C 1
ATOM 7725 O O . ILE B 1 281 ? 8.398 9.031 36.562 1 93.06 281 ILE B O 1
ATOM 7729 N N . ALA B 1 282 ? 8.062 8.672 38.719 1 93.5 282 ALA B N 1
ATOM 7730 C CA . ALA B 1 282 ? 6.914 7.797 38.469 1 93.5 282 ALA B CA 1
ATOM 7731 C C . ALA B 1 282 ? 5.789 8.562 37.781 1 93.5 282 ALA B C 1
ATOM 7733 O O . ALA B 1 282 ? 5.145 8.039 36.875 1 93.5 282 ALA B O 1
ATOM 7734 N N . ALA B 1 283 ? 5.559 9.75 38.281 1 94.5 283 ALA B N 1
ATOM 7735 C CA . ALA B 1 283 ? 4.543 10.594 37.656 1 94.5 283 ALA B CA 1
ATOM 7736 C C . ALA B 1 283 ? 4.898 10.906 36.219 1 94.5 283 ALA B C 1
ATOM 7738 O O . ALA B 1 283 ? 4.035 10.859 35.312 1 94.5 283 ALA B O 1
ATOM 7739 N N . HIS B 1 284 ? 6.113 11.195 36 1 94.88 284 HIS B N 1
ATOM 7740 C CA . HIS B 1 284 ? 6.602 11.492 34.656 1 94.88 284 HIS B CA 1
ATOM 7741 C C . HIS B 1 284 ? 6.344 10.336 33.719 1 94.88 284 HIS B C 1
ATOM 7743 O O . HIS B 1 284 ? 5.824 10.531 32.625 1 94.88 284 HIS B O 1
ATOM 7749 N N . GLU B 1 285 ? 6.645 9.164 34.156 1 91.81 285 GLU B N 1
ATOM 7750 C CA . GLU B 1 285 ? 6.512 7.961 33.344 1 91.81 285 GLU B CA 1
ATOM 7751 C C . GLU B 1 285 ? 5.047 7.629 33.094 1 91.81 285 GLU B C 1
ATOM 7753 O O . GLU B 1 285 ? 4.68 7.23 31.969 1 91.81 285 GLU B O 1
ATOM 7758 N N . ARG B 1 286 ? 4.285 7.754 34.062 1 93.62 286 ARG B N 1
ATOM 7759 C CA . ARG B 1 286 ? 2.857 7.477 33.938 1 93.62 286 ARG B CA 1
ATOM 7760 C C . ARG B 1 286 ? 2.209 8.414 32.938 1 93.62 286 ARG B C 1
ATOM 7762 O O . ARG B 1 286 ? 1.438 7.973 32.062 1 93.62 286 ARG B O 1
ATOM 7769 N N . LEU B 1 287 ? 2.484 9.68 33.031 1 95.62 287 LEU B N 1
ATOM 7770 C CA . LEU B 1 287 ? 1.934 10.664 32.094 1 95.62 287 LEU B CA 1
ATOM 7771 C C . LEU B 1 287 ? 2.432 10.422 30.688 1 95.62 287 LEU B C 1
ATOM 7773 O O . LEU B 1 287 ? 1.665 10.539 29.719 1 95.62 287 LEU B O 1
ATOM 7777 N N . GLN B 1 288 ? 3.641 10.055 30.562 1 93.44 288 GLN B N 1
ATOM 7778 C CA . GLN B 1 288 ? 4.254 9.805 29.266 1 93.44 288 GLN B CA 1
ATOM 7779 C C . GLN B 1 288 ? 3.6 8.617 28.562 1 93.44 288 GLN B C 1
ATOM 7781 O O . GLN B 1 288 ? 3.449 8.617 27.344 1 93.44 288 GLN B O 1
ATOM 7786 N N . GLY B 1 289 ? 3.244 7.66 29.281 1 91.12 289 GLY B N 1
ATOM 7787 C CA . GLY B 1 289 ? 2.711 6.43 28.719 1 91.12 289 GLY B CA 1
ATOM 7788 C C . GLY B 1 289 ? 1.231 6.52 28.391 1 91.12 289 GLY B C 1
ATOM 7789 O O . GLY B 1 289 ? 0.698 5.668 27.672 1 91.12 289 GLY B O 1
ATOM 7790 N N . ALA B 1 290 ? 0.57 7.578 28.828 1 92.5 290 ALA B N 1
ATOM 7791 C CA . ALA B 1 290 ? -0.878 7.688 28.656 1 92.5 290 ALA B CA 1
ATOM 7792 C C . ALA B 1 290 ? -1.249 7.953 27.203 1 92.5 290 ALA B C 1
ATOM 7794 O O . ALA B 1 290 ? -0.559 8.703 26.516 1 92.5 290 ALA B O 1
ATOM 7795 N N . PRO B 1 291 ? -2.377 7.348 26.688 1 92.56 291 PRO B N 1
ATOM 7796 C CA . PRO B 1 291 ? -2.809 7.57 25.297 1 92.56 291 PRO B CA 1
ATOM 7797 C C . PRO B 1 291 ? -3.447 8.945 25.094 1 92.56 291 PRO B C 1
ATOM 7799 O O . PRO B 1 291 ? -3.525 9.43 23.969 1 92.56 291 PRO B O 1
ATOM 7802 N N . LEU B 1 292 ? -3.971 9.555 26.203 1 95.19 292 LEU B N 1
ATOM 7803 C CA . LEU B 1 292 ? -4.551 10.891 26.188 1 95.19 292 LEU B CA 1
ATOM 7804 C C . LEU B 1 292 ? -3.756 11.844 27.078 1 95.19 292 LEU B C 1
ATOM 7806 O O . LEU B 1 292 ? -3.309 11.453 28.156 1 95.19 292 LEU B O 1
ATOM 7810 N N . VAL B 1 293 ? -3.572 13.016 26.641 1 97.19 293 VAL B N 1
ATOM 7811 C CA . VAL B 1 293 ? -2.926 14.031 27.469 1 97.19 293 VAL B CA 1
ATOM 7812 C C . VAL B 1 293 ? -3.824 14.383 28.656 1 97.19 293 VAL B C 1
ATOM 7814 O O . VAL B 1 293 ? -4.973 14.781 28.469 1 97.19 293 VAL B O 1
ATOM 7817 N N . ASP B 1 294 ? -3.283 14.148 29.828 1 97.06 294 ASP B N 1
ATOM 7818 C CA . ASP B 1 294 ? -3.906 14.695 31.031 1 97.06 294 ASP B CA 1
ATOM 7819 C C . ASP B 1 294 ? -3.439 16.125 31.281 1 97.06 294 ASP B C 1
ATOM 7821 O O . ASP B 1 294 ? -2.555 16.359 32.125 1 97.06 294 ASP B O 1
ATOM 7825 N N . TRP B 1 295 ? -4.086 17.062 30.672 1 97.94 295 TRP B N 1
ATOM 7826 C CA . TRP B 1 295 ? -3.594 18.422 30.609 1 97.94 295 TRP B CA 1
ATOM 7827 C C . TRP B 1 295 ? -3.363 18.984 32 1 97.94 295 TRP B C 1
ATOM 7829 O O . TRP B 1 295 ? -2.342 19.625 32.281 1 97.94 295 TRP B O 1
ATOM 7839 N N . ALA B 1 296 ? -4.254 18.766 32.938 1 97.56 296 ALA B N 1
ATOM 7840 C CA . ALA B 1 296 ? -4.121 19.297 34.281 1 97.56 296 ALA B CA 1
ATOM 7841 C C . ALA B 1 296 ? -2.869 18.766 34.969 1 97.56 296 ALA B C 1
ATOM 7843 O O . ALA B 1 296 ? -2.039 19.531 35.469 1 97.56 296 ALA B O 1
ATOM 7844 N N . ARG B 1 297 ? -2.742 17.438 34.938 1 98 297 ARG B N 1
ATOM 7845 C CA . ARG B 1 297 ? -1.631 16.828 35.656 1 98 297 ARG B CA 1
ATOM 7846 C C . ARG B 1 297 ? -0.331 16.953 34.875 1 98 297 ARG B C 1
ATOM 7848 O O . ARG B 1 297 ? 0.721 17.234 35.438 1 98 297 ARG B O 1
ATOM 7855 N N . ALA B 1 298 ? -0.4 16.75 33.625 1 98.25 298 ALA B N 1
ATOM 7856 C CA . ALA B 1 298 ? 0.799 16.828 32.781 1 98.25 298 ALA B CA 1
ATOM 7857 C C . ALA B 1 298 ? 1.307 18.266 32.688 1 98.25 298 ALA B C 1
ATOM 7859 O O . ALA B 1 298 ? 2.518 18.5 32.688 1 98.25 298 ALA B O 1
ATOM 7860 N N . GLY B 1 299 ? 0.337 19.219 32.594 1 98.56 299 GLY B N 1
ATOM 7861 C CA . GLY B 1 299 ? 0.723 20.625 32.594 1 98.56 299 GLY B CA 1
ATOM 7862 C C . GLY B 1 299 ? 1.392 21.078 33.875 1 98.56 299 GLY B C 1
ATOM 7863 O O . GLY B 1 299 ? 2.426 21.75 33.844 1 98.56 299 GLY B O 1
ATOM 7864 N N . ALA B 1 300 ? 0.839 20.656 35 1 97.81 300 ALA B N 1
ATOM 7865 C CA . ALA B 1 300 ? 1.435 20.984 36.281 1 97.81 300 ALA B CA 1
ATOM 7866 C C . ALA B 1 300 ? 2.824 20.359 36.406 1 97.81 300 ALA B C 1
ATOM 7868 O O . ALA B 1 300 ? 3.75 21.016 36.906 1 97.81 300 ALA B O 1
ATOM 7869 N N . HIS B 1 301 ? 2.871 19.109 36 1 97.75 301 HIS B N 1
ATOM 7870 C CA . HIS B 1 301 ? 4.152 18.422 36.031 1 97.75 301 HIS B CA 1
ATOM 7871 C C . HIS B 1 301 ? 5.188 19.125 35.188 1 97.75 301 HIS B C 1
ATOM 7873 O O . HIS B 1 301 ? 6.328 19.328 35.594 1 97.75 301 HIS B O 1
ATOM 7879 N N . ARG B 1 302 ? 4.828 19.516 33.969 1 98.12 302 ARG B N 1
ATOM 7880 C CA . ARG B 1 302 ? 5.719 20.219 33.062 1 98.12 302 ARG B CA 1
ATOM 7881 C C . ARG B 1 302 ? 6.188 21.531 33.656 1 98.12 302 ARG B C 1
ATOM 7883 O O . ARG B 1 302 ? 7.371 21.875 33.594 1 98.12 302 ARG B O 1
ATOM 7890 N N . LEU B 1 303 ? 5.309 22.297 34.25 1 98.19 303 LEU B N 1
ATOM 7891 C CA . LEU B 1 303 ? 5.66 23.578 34.844 1 98.19 303 LEU B CA 1
ATOM 7892 C C . LEU B 1 303 ? 6.625 23.406 36 1 98.19 303 LEU B C 1
ATOM 7894 O O . LEU B 1 303 ? 7.539 24.203 36.188 1 98.19 303 LEU B O 1
ATOM 7898 N N . THR B 1 304 ? 6.41 22.344 36.781 1 97.44 304 THR B N 1
ATOM 7899 C CA . THR B 1 304 ? 7.324 22.047 37.875 1 97.44 304 THR B CA 1
ATOM 7900 C C . THR B 1 304 ? 8.719 21.734 37.344 1 97.44 304 THR B C 1
ATOM 7902 O O . THR B 1 304 ? 9.719 22.234 37.875 1 97.44 304 THR B O 1
ATOM 7905 N N . LEU B 1 305 ? 8.727 20.938 36.344 1 96.75 305 LEU B N 1
ATOM 7906 C CA . LEU B 1 305 ? 9.992 20.578 35.688 1 96.75 305 LEU B CA 1
ATOM 7907 C C . LEU B 1 305 ? 10.688 21.812 35.156 1 96.75 305 LEU B C 1
ATOM 7909 O O . LEU B 1 305 ? 11.898 21.984 35.344 1 96.75 305 LEU B O 1
ATOM 7913 N N . LEU B 1 306 ? 9.961 22.688 34.5 1 98.25 306 LEU B N 1
ATOM 7914 C CA . LEU B 1 306 ? 10.523 23.891 33.906 1 98.25 306 LEU B CA 1
ATOM 7915 C C . LEU B 1 306 ? 11.047 24.844 34.969 1 98.25 306 LEU B C 1
ATOM 7917 O O . LEU B 1 306 ? 12.062 25.5 34.781 1 98.25 306 LEU B O 1
ATOM 7921 N N . ARG B 1 307 ? 10.359 24.906 36.125 1 97.88 307 ARG B N 1
ATOM 7922 C CA . ARG B 1 307 ? 10.82 25.75 37.219 1 97.88 307 ARG B CA 1
ATOM 7923 C C . ARG B 1 307 ? 12.156 25.266 37.781 1 97.88 307 ARG B C 1
ATOM 7925 O O . ARG B 1 307 ? 13.039 26.062 38.062 1 97.88 307 ARG B O 1
ATOM 7932 N N . ARG B 1 308 ? 12.266 24 37.875 1 96.75 308 ARG B N 1
ATOM 7933 C CA . ARG B 1 308 ? 13.508 23.422 38.375 1 96.75 308 ARG B CA 1
ATOM 7934 C C . ARG B 1 308 ? 14.641 23.641 37.375 1 96.75 308 ARG B C 1
ATOM 7936 O O . ARG B 1 308 ? 15.773 23.906 37.781 1 96.75 308 ARG B O 1
ATOM 7943 N N . LEU B 1 309 ? 14.359 23.5 36.125 1 96.38 309 LEU B N 1
ATOM 7944 C CA . LEU B 1 309 ? 15.367 23.719 35.094 1 96.38 309 LEU B CA 1
ATOM 7945 C C . LEU B 1 309 ? 15.781 25.188 35.031 1 96.38 309 LEU B C 1
ATOM 7947 O O . LEU B 1 309 ? 16.953 25.5 34.781 1 96.38 309 LEU B O 1
ATOM 7951 N N . TYR B 1 310 ? 14.836 26.109 35.281 1 96.75 310 TYR B N 1
ATOM 7952 C CA . TYR B 1 310 ? 15.141 27.531 35.375 1 96.75 310 TYR B CA 1
ATOM 7953 C C . TYR B 1 310 ? 16.094 27.812 36.531 1 96.75 310 TYR B C 1
ATOM 7955 O O . TYR B 1 310 ? 17.031 28.594 36.375 1 96.75 310 TYR B O 1
ATOM 7963 N N . ALA B 1 311 ? 15.797 27.188 37.656 1 95.31 311 ALA B N 1
ATOM 7964 C CA . ALA B 1 311 ? 16.672 27.344 38.812 1 95.31 311 ALA B CA 1
ATOM 7965 C C . ALA B 1 311 ? 18.094 26.875 38.5 1 95.31 311 ALA B C 1
ATOM 7967 O O . ALA B 1 311 ? 19.062 27.531 38.875 1 95.31 311 ALA B O 1
ATOM 7968 N N . LEU B 1 312 ? 18.125 25.766 37.844 1 92.56 312 LEU B N 1
ATOM 7969 C CA . LEU B 1 312 ? 19.422 25.234 37.438 1 92.56 312 LEU B CA 1
ATOM 7970 C C . LEU B 1 312 ? 20.109 26.188 36.469 1 92.56 312 LEU B C 1
ATOM 7972 O O . LEU B 1 312 ? 21.312 26.391 36.531 1 92.56 312 LEU B O 1
ATOM 7976 N N . PHE B 1 313 ? 19.344 26.766 35.531 1 93.5 313 PHE B N 1
ATOM 7977 C CA . PHE B 1 313 ? 19.844 27.734 34.562 1 93.5 313 PHE B CA 1
ATOM 7978 C C . PHE B 1 313 ? 20.438 28.953 35.281 1 93.5 313 PHE B C 1
ATOM 7980 O O . PHE B 1 313 ? 21.516 29.406 34.906 1 93.5 313 PHE B O 1
ATOM 7987 N N . ARG B 1 314 ? 19.766 29.422 36.25 1 91.44 314 ARG B N 1
ATOM 7988 C CA . ARG B 1 314 ? 20.203 30.609 37 1 91.44 314 ARG B CA 1
ATOM 7989 C C . ARG B 1 314 ? 21.484 30.312 37.781 1 91.44 314 ARG B C 1
ATOM 7991 O O . ARG B 1 314 ? 22.344 31.188 37.906 1 91.44 314 ARG B O 1
ATOM 7998 N N . THR B 1 315 ? 21.641 29.172 38.312 1 87 315 THR B N 1
ATOM 7999 C CA . THR B 1 315 ? 22.766 28.844 39.156 1 87 315 THR B CA 1
ATOM 8000 C C . THR B 1 315 ? 23.984 28.453 38.344 1 87 315 THR B C 1
ATOM 8002 O O . THR B 1 315 ? 25.094 28.891 38.625 1 87 315 THR B O 1
ATOM 8005 N N . GLU B 1 316 ? 23.844 27.531 37.469 1 77.81 316 GLU B N 1
ATOM 8006 C CA . GLU B 1 316 ? 24.969 26.922 36.781 1 77.81 316 GLU B CA 1
ATOM 8007 C C . GLU B 1 316 ? 25.297 27.656 35.469 1 77.81 316 GLU B C 1
ATOM 8009 O O . GLU B 1 316 ? 26.453 27.766 35.062 1 77.81 316 GLU B O 1
ATOM 8014 N N . HIS B 1 317 ? 24.328 28 34.812 1 65.38 317 HIS B N 1
ATOM 8015 C CA . HIS B 1 317 ? 24.562 28.422 33.438 1 65.38 317 HIS B CA 1
ATOM 8016 C C . HIS B 1 317 ? 24.297 29.922 33.281 1 65.38 317 HIS B C 1
ATOM 8018 O O . HIS B 1 317 ? 24.531 30.469 32.188 1 65.38 317 HIS B O 1
ATOM 8024 N N . GLY B 1 318 ? 23.75 30.391 34.344 1 62.28 318 GLY B N 1
ATOM 8025 C CA . GLY B 1 318 ? 23.641 31.844 34.406 1 62.28 318 GLY B CA 1
ATOM 8026 C C . GLY B 1 318 ? 24.953 32.562 34.219 1 62.28 318 GLY B C 1
ATOM 8027 O O . GLY B 1 318 ? 25 33.688 33.75 1 62.28 318 GLY B O 1
ATOM 8028 N N . ALA B 1 319 ? 25.844 31.609 34.312 1 63.19 319 ALA B N 1
ATOM 8029 C CA . ALA B 1 319 ? 27.188 32.156 34.219 1 63.19 319 ALA B CA 1
ATOM 8030 C C . ALA B 1 319 ? 27.688 32.125 32.781 1 63.19 319 ALA B C 1
ATOM 8032 O O . ALA B 1 319 ? 28.75 32.688 32.469 1 63.19 319 ALA B O 1
ATOM 8033 N N . ASP B 1 320 ? 26.891 31.531 31.922 1 80.06 320 ASP B N 1
ATOM 8034 C CA . ASP B 1 320 ? 27.281 31.594 30.516 1 80.06 320 ASP B CA 1
ATOM 8035 C C . ASP B 1 320 ? 26.891 32.938 29.891 1 80.06 320 ASP B C 1
ATOM 8037 O O . ASP B 1 320 ? 25.719 33.219 29.656 1 80.06 320 ASP B O 1
ATOM 8041 N N . PRO B 1 321 ? 27.797 33.75 29.656 1 82.69 321 PRO B N 1
ATOM 8042 C CA . PRO B 1 321 ? 27.547 35.094 29.188 1 82.69 321 PRO B CA 1
ATOM 8043 C C . PRO B 1 321 ? 26.75 35.156 27.891 1 82.69 321 PRO B C 1
ATOM 8045 O O . PRO B 1 321 ? 25.938 36.062 27.688 1 82.69 321 PRO B O 1
ATOM 8048 N N . ALA B 1 322 ? 27.031 34.219 27.078 1 87.12 322 ALA B N 1
ATOM 8049 C CA . ALA B 1 322 ? 26.328 34.188 25.797 1 87.12 322 ALA B CA 1
ATOM 8050 C C . ALA B 1 322 ? 24.844 33.938 25.984 1 87.12 322 ALA B C 1
ATOM 8052 O O . ALA B 1 322 ? 24 34.594 25.344 1 87.12 322 ALA B O 1
ATOM 8053 N N . GLN B 1 323 ? 24.438 33.062 26.828 1 88.06 323 GLN B N 1
ATOM 8054 C CA . GLN B 1 323 ? 23.047 32.75 27.109 1 88.06 323 GLN B CA 1
ATOM 8055 C C . GLN B 1 323 ? 22.359 33.906 27.844 1 88.06 323 GLN B C 1
ATOM 8057 O O . GLN B 1 323 ? 21.203 34.25 27.547 1 88.06 323 GLN B O 1
ATOM 8062 N N . SER B 1 324 ? 23.031 34.406 28.75 1 88.56 324 SER B N 1
ATOM 8063 C CA . SER B 1 324 ? 22.5 35.562 29.5 1 88.56 324 SER B CA 1
ATOM 8064 C C . SER B 1 324 ? 22.266 36.75 28.578 1 88.56 324 SER B C 1
ATOM 8066 O O . SER B 1 324 ? 21.25 37.438 28.719 1 88.56 324 SER B O 1
ATOM 8068 N N . ALA B 1 325 ? 23.188 36.938 27.703 1 92.62 325 ALA B N 1
ATOM 8069 C CA . ALA B 1 325 ? 23.047 38.031 26.75 1 92.62 325 ALA B CA 1
ATOM 8070 C C . ALA B 1 325 ? 21.891 37.812 25.797 1 92.62 325 ALA B C 1
ATOM 8072 O O . ALA B 1 325 ? 21.156 38.75 25.469 1 92.62 325 ALA B O 1
ATOM 8073 N N . ALA B 1 326 ? 21.75 36.625 25.406 1 94.5 326 ALA B N 1
ATOM 8074 C CA . ALA B 1 326 ? 20.656 36.281 24.5 1 94.5 326 ALA B CA 1
ATOM 8075 C C . ALA B 1 326 ? 19.312 36.438 25.203 1 94.5 326 ALA B C 1
ATOM 8077 O O . ALA B 1 326 ? 18.344 36.906 24.594 1 94.5 326 ALA B O 1
ATOM 8078 N N . PHE B 1 327 ? 19.25 36 26.422 1 95.06 327 PHE B N 1
ATOM 8079 C CA . PHE B 1 327 ? 18.031 36.156 27.203 1 95.06 327 PHE B CA 1
ATOM 8080 C C . PHE B 1 327 ? 17.703 37.625 27.438 1 95.06 327 PHE B C 1
ATOM 8082 O O . PHE B 1 327 ? 16.547 38.031 27.297 1 95.06 327 PHE B O 1
ATOM 8089 N N . ALA B 1 328 ? 18.672 38.375 27.672 1 94.31 328 ALA B N 1
ATOM 8090 C CA . ALA B 1 328 ? 18.484 39.812 27.859 1 94.31 328 ALA B CA 1
ATOM 8091 C C . ALA B 1 328 ? 18.031 40.5 26.578 1 94.31 328 ALA B C 1
ATOM 8093 O O . ALA B 1 328 ? 17.156 41.375 26.594 1 94.31 328 ALA B O 1
ATOM 8094 N N . ALA B 1 329 ? 18.625 40.125 25.547 1 96.5 329 ALA B N 1
ATOM 8095 C CA . ALA B 1 329 ? 18.234 40.656 24.234 1 96.5 329 ALA B CA 1
ATOM 8096 C C . ALA B 1 329 ? 16.781 40.312 23.922 1 96.5 329 ALA B C 1
ATOM 8098 O O . ALA B 1 329 ? 16.047 41.125 23.375 1 96.5 329 ALA B O 1
ATOM 8099 N N . PHE B 1 330 ? 16.422 39.094 24.219 1 96.62 330 PHE B N 1
ATOM 8100 C CA . PHE B 1 330 ? 15.047 38.625 24.016 1 96.62 330 PHE B CA 1
ATOM 8101 C C . PHE B 1 330 ? 14.07 39.5 24.812 1 96.62 330 PHE B C 1
ATOM 8103 O O . PHE B 1 330 ? 13.023 39.906 24.297 1 96.62 330 PHE B O 1
ATOM 8110 N N . GLN B 1 331 ? 14.359 39.75 26.047 1 96.5 331 GLN B N 1
ATOM 8111 C CA . GLN B 1 331 ? 13.508 40.594 26.891 1 96.5 331 GLN B CA 1
ATOM 8112 C C . GLN B 1 331 ? 13.367 42 26.312 1 96.5 331 GLN B C 1
ATOM 8114 O O . GLN B 1 331 ? 12.266 42.562 26.281 1 96.5 331 GLN B O 1
ATOM 8119 N N . SER B 1 332 ? 14.477 42.5 25.859 1 96 332 SER B N 1
ATOM 8120 C CA . SER B 1 332 ? 14.477 43.844 25.297 1 96 332 SER B CA 1
ATOM 8121 C C . SER B 1 332 ? 13.648 43.906 24.016 1 96 332 SER B C 1
ATOM 8123 O O . SER B 1 332 ? 12.859 44.844 23.828 1 96 332 SER B O 1
ATOM 8125 N N . GLN B 1 333 ? 13.789 43 23.234 1 94.31 333 GLN B N 1
ATOM 8126 C CA . GLN B 1 333 ? 13.086 42.938 21.953 1 94.31 333 GLN B CA 1
ATOM 8127 C C . GLN B 1 333 ? 11.586 42.75 22.172 1 94.31 333 GLN B C 1
ATOM 8129 O O . GLN B 1 333 ? 10.766 43.25 21.406 1 94.31 333 GLN B O 1
ATOM 8134 N N . GLY B 1 334 ? 11.258 41.969 23.141 1 94.38 334 GLY B N 1
ATOM 8135 C CA . GLY B 1 334 ? 9.852 41.688 23.422 1 94.38 334 GLY B CA 1
ATOM 8136 C C . GLY B 1 334 ? 9.109 42.906 23.938 1 94.38 334 GLY B C 1
ATOM 8137 O O . GLY B 1 334 ? 7.887 43 23.812 1 94.38 334 GLY B O 1
ATOM 8138 N N . GLY B 1 335 ? 9.805 43.812 24.609 1 92.5 335 GLY B N 1
ATOM 8139 C CA . GLY B 1 335 ? 9.273 45.125 24.984 1 92.5 335 GLY B CA 1
ATOM 8140 C C . GLY B 1 335 ? 8.156 45.031 26 1 92.5 335 GLY B C 1
ATOM 8141 O O . GLY B 1 335 ? 8.078 44.062 26.781 1 92.5 335 GLY B O 1
ATOM 8142 N N . PRO B 1 336 ? 7.297 46 25.984 1 93.19 336 PRO B N 1
ATOM 8143 C CA . PRO B 1 336 ? 6.234 46.094 27 1 93.19 336 PRO B CA 1
ATOM 8144 C C . PRO B 1 336 ? 5.203 44.969 26.875 1 93.19 336 PRO B C 1
ATOM 8146 O O . PRO B 1 336 ? 4.656 44.531 27.891 1 93.19 336 PRO B O 1
ATOM 8149 N N . ALA B 1 337 ? 4.977 44.594 25.641 1 94.31 337 ALA B N 1
ATOM 8150 C CA . ALA B 1 337 ? 3.986 43.562 25.438 1 94.31 337 ALA B CA 1
ATOM 8151 C C . ALA B 1 337 ? 4.41 42.25 26.125 1 94.31 337 ALA B C 1
ATOM 8153 O O . ALA B 1 337 ? 3.594 41.594 26.781 1 94.31 337 ALA B O 1
ATOM 8154 N N . LEU B 1 338 ? 5.66 41.844 25.953 1 97.75 338 LEU B N 1
ATOM 8155 C CA . LEU B 1 338 ? 6.191 40.656 26.578 1 97.75 338 LEU B CA 1
ATOM 8156 C C . LEU B 1 338 ? 6.156 40.781 28.094 1 97.75 338 LEU B C 1
ATOM 8158 O O . LEU B 1 338 ? 5.785 39.812 28.797 1 97.75 338 LEU B O 1
ATOM 8162 N N . ARG B 1 339 ? 6.5 41.906 28.609 1 97.25 339 ARG B N 1
ATOM 8163 C CA . ARG B 1 339 ? 6.496 42.125 30.047 1 97.25 339 ARG B CA 1
ATOM 8164 C C . ARG B 1 339 ? 5.082 42.062 30.625 1 97.25 339 ARG B C 1
ATOM 8166 O O . ARG B 1 339 ? 4.867 41.531 31.703 1 97.25 339 ARG B O 1
ATOM 8173 N N . ALA B 1 340 ? 4.168 42.656 29.891 1 97.44 340 ALA B N 1
ATOM 8174 C CA . ALA B 1 340 ? 2.773 42.594 30.312 1 97.44 340 ALA B CA 1
ATOM 8175 C C . ALA B 1 340 ? 2.273 41.156 30.391 1 97.44 340 ALA B C 1
ATOM 8177 O O . ALA B 1 340 ? 1.53 40.781 31.297 1 97.44 340 ALA B O 1
ATOM 8178 N N . HIS B 1 341 ? 2.654 40.375 29.391 1 98.38 341 HIS B N 1
ATOM 8179 C CA . HIS B 1 341 ? 2.26 38.969 29.391 1 98.38 341 HIS B CA 1
ATOM 8180 C C . HIS B 1 341 ? 2.834 38.25 30.609 1 98.38 341 HIS B C 1
ATOM 8182 O O . HIS B 1 341 ? 2.123 37.5 31.281 1 98.38 341 HIS B O 1
ATOM 8188 N N . ALA B 1 342 ? 4.137 38.438 30.844 1 98.62 342 ALA B N 1
ATOM 8189 C CA . ALA B 1 342 ? 4.781 37.812 31.984 1 98.62 342 ALA B CA 1
ATOM 8190 C C . ALA B 1 342 ? 4.141 38.25 33.312 1 98.62 342 ALA B C 1
ATOM 8192 O O . ALA B 1 342 ? 3.963 37.438 34.219 1 98.62 342 ALA B O 1
ATOM 8193 N N . LEU B 1 343 ? 3.812 39.562 33.375 1 98.5 343 LEU B N 1
ATOM 8194 C CA . LEU B 1 343 ? 3.15 40.094 34.562 1 98.5 343 LEU B CA 1
ATOM 8195 C C . LEU B 1 343 ? 1.776 39.469 34.75 1 98.5 343 LEU B C 1
ATOM 8197 O O . LEU B 1 343 ? 1.405 39.094 35.875 1 98.5 343 LEU B O 1
ATOM 8201 N N . TYR B 1 344 ? 0.992 39.375 33.688 1 98.38 344 TYR B N 1
ATOM 8202 C CA . TYR B 1 344 ? -0.303 38.719 33.75 1 98.38 344 TYR B CA 1
ATOM 8203 C C . TYR B 1 344 ? -0.165 37.312 34.312 1 98.38 344 TYR B C 1
ATOM 8205 O O . TYR B 1 344 ? -0.903 36.906 35.219 1 98.38 344 TYR B O 1
ATOM 8213 N N . GLU B 1 345 ? 0.766 36.5 33.719 1 98.38 345 GLU B N 1
ATOM 8214 C CA . GLU B 1 345 ? 0.964 35.094 34.156 1 98.38 345 GLU B CA 1
ATOM 8215 C C . GLU B 1 345 ? 1.348 35.031 35.625 1 98.38 345 GLU B C 1
ATOM 8217 O O . GLU B 1 345 ? 0.833 34.188 36.344 1 98.38 345 GLU B O 1
ATOM 8222 N N . ALA B 1 346 ? 2.27 35.906 36.062 1 98.31 346 ALA B N 1
ATOM 8223 C CA . ALA B 1 346 ? 2.723 35.906 37.438 1 98.31 346 ALA B CA 1
ATOM 8224 C C . ALA B 1 346 ? 1.574 36.25 38.375 1 98.31 346 ALA B C 1
ATOM 8226 O O . ALA B 1 346 ? 1.404 35.594 39.406 1 98.31 346 ALA B O 1
ATOM 8227 N N . TYR B 1 347 ? 0.814 37.25 38.031 1 98.19 347 TYR B N 1
ATOM 8228 C CA . TYR B 1 347 ? -0.292 37.656 38.875 1 98.19 347 TYR B CA 1
ATOM 8229 C C . TYR B 1 347 ? -1.387 36.594 38.938 1 98.19 347 TYR B C 1
ATOM 8231 O O . TYR B 1 347 ? -1.927 36.281 40 1 98.19 347 TYR B O 1
ATOM 8239 N N . SER B 1 348 ? -1.746 36.125 37.75 1 98 348 SER B N 1
ATOM 8240 C CA . SER B 1 348 ? -2.725 35.031 37.656 1 98 348 SER B CA 1
ATOM 8241 C C . SER B 1 348 ? -2.33 33.844 38.531 1 98 348 SER B C 1
ATOM 8243 O O . SER B 1 348 ? -3.158 33.312 39.281 1 98 348 SER B O 1
ATOM 8245 N N . ASN B 1 349 ? -1.067 33.406 38.438 1 97.62 349 ASN B N 1
ATOM 8246 C CA . ASN B 1 349 ? -0.567 32.312 39.25 1 97.62 349 ASN B CA 1
ATOM 8247 C C . ASN B 1 349 ? -0.632 32.625 40.75 1 97.62 349 ASN B C 1
ATOM 8249 O O . ASN B 1 349 ? -0.948 31.781 41.562 1 97.62 349 ASN B O 1
ATOM 8253 N N . TRP B 1 350 ? -0.251 33.844 41.094 1 97.19 350 TRP B N 1
ATOM 8254 C CA . TRP B 1 350 ? -0.315 34.281 42.469 1 97.19 350 TRP B CA 1
ATOM 8255 C C . TRP B 1 350 ? -1.739 34.188 43 1 97.19 350 TRP B C 1
ATOM 8257 O O . TRP B 1 350 ? -1.966 33.656 44.094 1 97.19 350 TRP B O 1
ATOM 8267 N N . LEU B 1 351 ? -2.701 34.688 42.281 1 97.12 351 LEU B N 1
ATOM 8268 C CA . LEU B 1 351 ? -4.105 34.625 42.656 1 97.12 351 LEU B CA 1
ATOM 8269 C C . LEU B 1 351 ? -4.562 33.188 42.812 1 97.12 351 LEU B C 1
ATOM 8271 O O . LEU B 1 351 ? -5.305 32.844 43.75 1 97.12 351 LEU B O 1
ATOM 8275 N N . CYS B 1 352 ? -4.18 32.406 41.875 1 96.69 352 CYS B N 1
ATOM 8276 C CA . CYS B 1 352 ? -4.52 30.984 41.938 1 96.69 352 CYS B CA 1
ATOM 8277 C C . CYS B 1 352 ? -4.027 30.359 43.219 1 96.69 352 CYS B C 1
ATOM 8279 O O . CYS B 1 352 ? -4.762 29.609 43.875 1 96.69 352 CYS B O 1
ATOM 8281 N N . GLN B 1 353 ? -2.799 30.625 43.625 1 95.62 353 GLN B N 1
ATOM 8282 C CA . GLN B 1 353 ? -2.197 30.094 44.812 1 95.62 353 GLN B CA 1
ATOM 8283 C C . GLN B 1 353 ? -2.932 30.578 46.062 1 95.62 353 GLN B C 1
ATOM 8285 O O . GLN B 1 353 ? -2.99 29.875 47.062 1 95.62 353 GLN B O 1
ATOM 8290 N N . GLN B 1 354 ? -3.553 31.703 45.969 1 95.38 354 GLN B N 1
ATOM 8291 C CA . GLN B 1 354 ? -4.305 32.281 47.094 1 95.38 354 GLN B CA 1
ATOM 8292 C C . GLN B 1 354 ? -5.727 31.719 47.125 1 95.38 354 GLN B C 1
ATOM 8294 O O . GLN B 1 354 ? -6.48 32 48.062 1 95.38 354 GLN B O 1
ATOM 8299 N N . GLY B 1 355 ? -6.082 30.984 46.094 1 93.56 355 GLY B N 1
ATOM 8300 C CA . GLY B 1 355 ? -7.426 30.438 46.031 1 93.56 355 GLY B CA 1
ATOM 8301 C C . GLY B 1 355 ? -8.461 31.469 45.594 1 93.56 355 GLY B C 1
ATOM 8302 O O . GLY B 1 355 ? -9.656 31.297 45.844 1 93.56 355 GLY B O 1
ATOM 8303 N N . ALA B 1 356 ? -7.996 32.531 45 1 92.81 356 ALA B N 1
ATOM 8304 C CA . ALA B 1 356 ? -8.914 33.562 44.562 1 92.81 356 ALA B CA 1
ATOM 8305 C C . ALA B 1 356 ? -9.68 33.125 43.312 1 92.81 356 ALA B C 1
ATOM 8307 O O . ALA B 1 356 ? -9.117 32.5 42.406 1 92.81 356 ALA B O 1
ATOM 8308 N N . PRO B 1 357 ? -10.906 33.469 43.344 1 91.19 357 PRO B N 1
ATOM 8309 C CA . PRO B 1 357 ? -11.656 33.125 42.125 1 91.19 357 PRO B CA 1
ATOM 8310 C C . PRO B 1 357 ? -11.281 34.031 40.938 1 91.19 357 PRO B C 1
ATOM 8312 O O . PRO B 1 357 ? -10.734 35.125 41.125 1 91.19 357 PRO B O 1
ATOM 8315 N N . GLY B 1 358 ? -11.492 33.562 39.719 1 92.94 358 GLY B N 1
ATOM 8316 C CA . GLY B 1 358 ? -11.312 34.375 38.531 1 92.94 358 GLY B CA 1
ATOM 8317 C C . GLY B 1 358 ? -9.852 34.625 38.188 1 92.94 358 GLY B C 1
ATOM 8318 O O . GLY B 1 358 ? -9.516 35.625 37.562 1 92.94 358 GLY B O 1
ATOM 8319 N N . TYR B 1 359 ? -8.945 33.781 38.656 1 95 359 TYR B N 1
ATOM 8320 C CA . TYR B 1 359 ? -7.512 34 38.5 1 95 359 TYR B CA 1
ATOM 8321 C C . TYR B 1 359 ? -7.109 33.938 37.031 1 95 359 TYR B C 1
ATOM 8323 O O . TYR B 1 359 ? -6.008 34.375 36.656 1 95 359 TYR B O 1
ATOM 8331 N N . CYS B 1 360 ? -7.992 33.531 36.156 1 95.06 360 CYS B N 1
ATOM 8332 C CA . CYS B 1 360 ? -7.691 33.531 34.719 1 95.06 360 CYS B CA 1
ATOM 8333 C C . CYS B 1 360 ? -8.57 34.5 33.969 1 95.06 360 CYS B C 1
ATOM 8335 O O . CYS B 1 360 ? -8.781 34.375 32.781 1 95.06 360 CYS B O 1
ATOM 8337 N N . ASP B 1 361 ? -9.148 35.5 34.625 1 94.31 361 ASP B N 1
ATOM 8338 C CA . ASP B 1 361 ? -9.977 36.562 34.062 1 94.31 361 ASP B CA 1
ATOM 8339 C C . ASP B 1 361 ? -9.664 37.906 34.688 1 94.31 361 ASP B C 1
ATOM 8341 O O . ASP B 1 361 ? -10.258 38.281 35.719 1 94.31 361 ASP B O 1
ATOM 8345 N N . TRP B 1 362 ? -8.852 38.719 33.969 1 94.31 362 TRP B N 1
ATOM 8346 C CA . TRP B 1 362 ? -8.359 39.969 34.531 1 94.31 362 TRP B CA 1
ATOM 8347 C C . TRP B 1 362 ? -9.523 40.906 34.875 1 94.31 362 TRP B C 1
ATOM 8349 O O . TRP B 1 362 ? -9.383 41.781 35.719 1 94.31 362 TRP B O 1
ATOM 8359 N N . ARG B 1 363 ? -10.68 40.719 34.219 1 86.94 363 ARG B N 1
ATOM 8360 C CA . ARG B 1 363 ? -11.844 41.562 34.469 1 86.94 363 ARG B CA 1
ATOM 8361 C C . ARG B 1 363 ? -12.375 41.375 35.875 1 86.94 363 ARG B C 1
ATOM 8363 O O . ARG B 1 363 ? -13.141 42.219 36.375 1 86.94 363 ARG B O 1
ATOM 8370 N N . GLN B 1 364 ? -11.812 40.375 36.531 1 92.75 364 GLN B N 1
ATOM 8371 C CA . GLN B 1 364 ? -12.25 40.062 37.906 1 92.75 364 GLN B CA 1
ATOM 8372 C C . GLN B 1 364 ? -11.18 40.406 38.906 1 92.75 364 GLN B C 1
ATOM 8374 O O . GLN B 1 364 ? -11.328 40.125 40.094 1 92.75 364 GLN B O 1
ATOM 8379 N N . TRP B 1 365 ? -9.914 40.969 38.719 1 93.75 365 TRP B N 1
ATOM 8380 C CA . TRP B 1 365 ? -8.75 41.188 39.562 1 93.75 365 TRP B CA 1
ATOM 8381 C C . TRP B 1 365 ? -8.898 42.469 40.375 1 93.75 365 TRP B C 1
ATOM 8383 O O . TRP B 1 365 ? -8.031 42.781 41.188 1 93.75 365 TRP B O 1
ATOM 8393 N N . GLY B 1 366 ? -9.969 43.156 40.562 1 89.69 366 GLY B N 1
ATOM 8394 C CA . GLY B 1 366 ? -10.125 44.438 41.219 1 89.69 366 GLY B CA 1
ATOM 8395 C C . GLY B 1 366 ? -9.539 45.594 40.406 1 89.69 366 GLY B C 1
ATOM 8396 O O . GLY B 1 366 ? -8.641 45.375 39.594 1 89.69 366 GLY B O 1
ATOM 8397 N N . ALA B 1 367 ? -9.781 46.688 40.688 1 90.44 367 ALA B N 1
ATOM 8398 C CA . ALA B 1 367 ? -9.453 47.875 39.906 1 90.44 367 ALA B CA 1
ATOM 8399 C C . ALA B 1 367 ? -7.941 48.094 39.844 1 90.44 367 ALA B C 1
ATOM 8401 O O . ALA B 1 367 ? -7.41 48.562 38.844 1 90.44 367 ALA B O 1
ATOM 8402 N N . ALA B 1 368 ? -7.242 47.719 40.906 1 91.62 368 ALA B N 1
ATOM 8403 C CA . ALA B 1 368 ? -5.805 47.969 41 1 91.62 368 ALA B CA 1
ATOM 8404 C C . ALA B 1 368 ? -5.02 47.062 40.062 1 91.62 368 ALA B C 1
ATOM 8406 O O . ALA B 1 368 ? -3.879 47.375 39.688 1 91.62 368 ALA B O 1
ATOM 8407 N N . ALA B 1 369 ? -5.648 46.031 39.562 1 94.69 369 ALA B N 1
ATOM 8408 C CA . ALA B 1 369 ? -4.902 45.062 38.75 1 94.69 369 ALA B CA 1
ATOM 8409 C C . ALA B 1 369 ? -5.52 44.938 37.375 1 94.69 369 ALA B C 1
ATOM 8411 O O . ALA B 1 369 ? -5.125 44.062 36.594 1 94.69 369 ALA B O 1
ATOM 8412 N N . GLN B 1 370 ? -6.434 45.781 36.969 1 92.88 370 GLN B N 1
ATOM 8413 C CA . GLN B 1 370 ? -7.18 45.594 35.75 1 92.88 370 GLN B CA 1
ATOM 8414 C C . GLN B 1 370 ? -6.43 46.188 34.531 1 92.88 370 GLN B C 1
ATOM 8416 O O . GLN B 1 370 ? -6.902 46.094 33.406 1 92.88 370 GLN B O 1
ATOM 8421 N N . HIS B 1 371 ? -5.32 46.719 34.844 1 94.5 371 HIS B N 1
ATOM 8422 C CA . HIS B 1 371 ? -4.418 47.188 33.781 1 94.5 371 HIS B CA 1
ATOM 8423 C C . HIS B 1 371 ? -2.959 46.938 34.156 1 94.5 371 HIS B C 1
ATOM 8425 O O . HIS B 1 371 ? -2.586 47.094 35.344 1 94.5 371 HIS B O 1
ATOM 8431 N N . PRO B 1 372 ? -2.123 46.656 33.188 1 95.62 372 PRO B N 1
ATOM 8432 C CA . PRO B 1 372 ? -0.734 46.312 33.5 1 95.62 372 PRO B CA 1
ATOM 8433 C C . PRO B 1 372 ? 0.068 47.5 34.031 1 95.62 372 PRO B C 1
ATOM 8435 O O . PRO B 1 372 ? 1.079 47.312 34.719 1 95.62 372 PRO B O 1
ATOM 8438 N N . ASP B 1 373 ? -0.396 48.75 33.781 1 94.06 373 ASP B N 1
ATOM 8439 C CA . ASP B 1 373 ? 0.426 49.906 34.062 1 94.06 373 ASP B CA 1
ATOM 8440 C C . ASP B 1 373 ? -0.01 50.594 35.344 1 94.06 373 ASP B C 1
ATOM 8442 O O . ASP B 1 373 ? 0.393 51.75 35.625 1 94.06 373 ASP B O 1
ATOM 8446 N N . THR B 1 374 ? -0.806 49.969 36.156 1 96.38 374 THR B N 1
ATOM 8447 C CA . THR B 1 374 ? -1.198 50.594 37.406 1 96.38 374 THR B CA 1
ATOM 8448 C C . THR B 1 374 ? -0.042 50.562 38.406 1 96.38 374 THR B C 1
ATOM 8450 O O . THR B 1 374 ? 0.86 49.719 38.281 1 96.38 374 THR B O 1
ATOM 8453 N N . PRO B 1 375 ? -0.076 51.469 39.312 1 96.31 375 PRO B N 1
ATOM 8454 C CA . PRO B 1 375 ? 0.952 51.406 40.375 1 96.31 375 PRO B CA 1
ATOM 8455 C C . PRO B 1 375 ? 0.96 50.094 41.156 1 96.31 375 PRO B C 1
ATOM 8457 O O . PRO B 1 375 ? 2.029 49.594 41.5 1 96.31 375 PRO B O 1
ATOM 8460 N N . ALA B 1 376 ? -0.159 49.594 41.375 1 96.81 376 ALA B N 1
ATOM 8461 C CA . ALA B 1 376 ? -0.261 48.312 42.094 1 96.81 376 ALA B CA 1
ATOM 8462 C C . ALA B 1 376 ? 0.451 47.219 41.344 1 96.81 376 ALA B C 1
ATOM 8464 O O . ALA B 1 376 ? 1.135 46.375 41.938 1 96.81 376 ALA B O 1
ATOM 8465 N N . MET B 1 377 ? 0.236 47.188 40.062 1 97.19 377 MET B N 1
ATOM 8466 C CA . MET B 1 377 ? 0.863 46.156 39.25 1 97.19 377 MET B CA 1
ATOM 8467 C C . MET B 1 377 ? 2.367 46.375 39.156 1 97.19 377 MET B C 1
ATOM 8469 O O . MET B 1 377 ? 3.141 45.438 39.062 1 97.19 377 MET B O 1
ATOM 8473 N N . SER B 1 378 ? 2.721 47.656 39.094 1 96.62 378 SER B N 1
ATOM 8474 C CA . SER B 1 378 ? 4.145 47.969 39.125 1 96.62 378 SER B CA 1
ATOM 8475 C C . SER B 1 378 ? 4.793 47.5 40.438 1 96.62 378 SER B C 1
ATOM 8477 O O . SER B 1 378 ? 5.895 46.938 40.406 1 96.62 378 SER B O 1
ATOM 8479 N N . ASN B 1 379 ? 4.188 47.719 41.5 1 97.5 379 ASN B N 1
ATOM 8480 C CA . ASN B 1 379 ? 4.676 47.25 42.812 1 97.5 379 ASN B CA 1
ATOM 8481 C C . ASN B 1 379 ? 4.727 45.719 42.875 1 97.5 379 ASN B C 1
ATOM 8483 O O . ASN B 1 379 ? 5.695 45.156 43.344 1 97.5 379 ASN B O 1
ATOM 8487 N N . PHE B 1 380 ? 3.697 45.125 42.406 1 97.62 380 PHE B N 1
ATOM 8488 C CA . PHE B 1 380 ? 3.668 43.656 42.344 1 97.62 380 PHE B CA 1
ATOM 8489 C C . PHE B 1 380 ? 4.844 43.125 41.531 1 97.62 380 PHE B C 1
ATOM 8491 O O . PHE B 1 380 ? 5.484 42.156 41.938 1 97.62 380 PHE B O 1
ATOM 8498 N N . ALA B 1 381 ? 5.035 43.719 40.375 1 97.62 381 ALA B N 1
ATOM 8499 C CA . ALA B 1 381 ? 6.129 43.312 39.5 1 97.62 381 ALA B CA 1
ATOM 8500 C C . ALA B 1 381 ? 7.469 43.375 40.219 1 97.62 381 ALA B C 1
ATOM 8502 O O . ALA B 1 381 ? 8.32 42.5 40.094 1 97.62 381 ALA B O 1
ATOM 8503 N N . ALA B 1 382 ? 7.594 44.406 41 1 97.25 382 ALA B N 1
ATOM 8504 C CA . ALA B 1 382 ? 8.828 44.594 41.75 1 97.25 382 ALA B CA 1
ATOM 8505 C C . ALA B 1 382 ? 8.961 43.531 42.844 1 97.25 382 ALA B C 1
ATOM 8507 O O . ALA B 1 382 ? 10.039 42.969 43.062 1 97.25 382 ALA B O 1
ATOM 8508 N N . ASP B 1 383 ? 7.957 43.281 43.531 1 97.69 383 ASP B N 1
ATOM 8509 C CA . ASP B 1 383 ? 7.945 42.344 44.656 1 97.69 383 ASP B CA 1
ATOM 8510 C C . ASP B 1 383 ? 8.078 40.906 44.188 1 97.69 383 ASP B C 1
ATOM 8512 O O . ASP B 1 383 ? 8.492 40.031 44.938 1 97.69 383 ASP B O 1
ATOM 8516 N N . HIS B 1 384 ? 7.672 40.656 42.969 1 97.94 384 HIS B N 1
ATOM 8517 C CA . HIS B 1 384 ? 7.668 39.281 42.438 1 97.94 384 HIS B CA 1
ATOM 8518 C C . HIS B 1 384 ? 8.555 39.188 41.188 1 97.94 384 HIS B C 1
ATOM 8520 O O . HIS B 1 384 ? 8.18 38.531 40.188 1 97.94 384 HIS B O 1
ATOM 8526 N N . ALA B 1 385 ? 9.641 39.812 41.188 1 97.19 385 ALA B N 1
ATOM 8527 C CA . ALA B 1 385 ? 10.555 39.938 40.062 1 97.19 385 ALA B CA 1
ATOM 8528 C C . ALA B 1 385 ? 11.031 38.531 39.625 1 97.19 385 ALA B C 1
ATOM 8530 O O . ALA B 1 385 ? 11.195 38.281 38.406 1 97.19 385 ALA B O 1
ATOM 8531 N N . GLY B 1 386 ? 11.289 37.656 40.531 1 95.94 386 GLY B N 1
ATOM 8532 C CA . GLY B 1 386 ? 11.719 36.312 40.219 1 95.94 386 GLY B CA 1
ATOM 8533 C C . GLY B 1 386 ? 10.68 35.531 39.438 1 95.94 386 GLY B C 1
ATOM 8534 O O . GLY B 1 386 ? 11.023 34.844 38.469 1 95.94 386 GLY B O 1
ATOM 8535 N N . GLU B 1 387 ? 9.406 35.625 39.812 1 97.5 387 GLU B N 1
ATOM 8536 C CA . GLU B 1 387 ? 8.328 34.938 39.125 1 97.5 387 GLU B CA 1
ATOM 8537 C C . GLU B 1 387 ? 8.133 35.5 37.719 1 97.5 387 GLU B C 1
ATOM 8539 O O . GLU B 1 387 ? 7.887 34.75 36.75 1 97.5 387 GLU B O 1
ATOM 8544 N N . ILE B 1 388 ? 8.211 36.75 37.625 1 98 388 ILE B N 1
ATOM 8545 C CA . ILE B 1 388 ? 8.078 37.406 36.312 1 98 388 ILE B CA 1
ATOM 8546 C C . ILE B 1 388 ? 9.195 36.938 35.406 1 98 388 ILE B C 1
ATOM 8548 O O . ILE B 1 388 ? 8.961 36.625 34.219 1 98 388 ILE B O 1
ATOM 8552 N N . GLU B 1 389 ? 10.398 36.875 35.938 1 97.12 389 GLU B N 1
ATOM 8553 C CA . GLU B 1 389 ? 11.539 36.438 35.125 1 97.12 389 GLU B CA 1
ATOM 8554 C C . GLU B 1 389 ? 11.383 35 34.688 1 97.12 389 GLU B C 1
ATOM 8556 O O . GLU B 1 389 ? 11.805 34.625 33.594 1 97.12 389 GLU B O 1
ATOM 8561 N N . PHE B 1 390 ? 10.875 34.125 35.469 1 97.56 390 PHE B N 1
ATOM 8562 C CA . PHE B 1 390 ? 10.594 32.75 35.094 1 97.56 390 PHE B CA 1
ATOM 8563 C C . PHE B 1 390 ? 9.703 32.688 33.844 1 97.56 390 PHE B C 1
ATOM 8565 O O . PHE B 1 390 ? 9.984 31.938 32.906 1 97.56 390 PHE B O 1
ATOM 8572 N N . HIS B 1 391 ? 8.594 33.531 33.844 1 98.69 391 HIS B N 1
ATOM 8573 C CA . HIS B 1 391 ? 7.68 33.531 32.719 1 98.69 391 HIS B CA 1
ATOM 8574 C C . HIS B 1 391 ? 8.352 34.125 31.469 1 98.69 391 HIS B C 1
ATOM 8576 O O . HIS B 1 391 ? 8.062 33.688 30.344 1 98.69 391 HIS B O 1
ATOM 8582 N N . LEU B 1 392 ? 9.219 35.094 31.688 1 98.56 392 LEU B N 1
ATOM 8583 C CA . LEU B 1 392 ? 10.008 35.594 30.562 1 98.56 392 LEU B CA 1
ATOM 8584 C C . LEU B 1 392 ? 10.93 34.531 30.031 1 98.56 392 LEU B C 1
ATOM 8586 O O . LEU B 1 392 ? 11.102 34.375 28.812 1 98.56 392 LEU B O 1
ATOM 8590 N N . PHE B 1 393 ? 11.539 33.688 30.922 1 97.31 393 PHE B N 1
ATOM 8591 C CA . PHE B 1 393 ? 12.398 32.594 30.547 1 97.31 393 PHE B CA 1
ATOM 8592 C C . PHE B 1 393 ? 11.625 31.547 29.734 1 97.31 393 PHE B C 1
ATOM 8594 O O . PHE B 1 393 ? 12.133 31.031 28.734 1 97.31 393 PHE B O 1
ATOM 8601 N N . LEU B 1 394 ? 10.406 31.297 30.109 1 98.75 394 LEU B N 1
ATOM 8602 C CA . LEU B 1 394 ? 9.57 30.344 29.406 1 98.75 394 LEU B CA 1
ATOM 8603 C C . LEU B 1 394 ? 9.336 30.797 27.969 1 98.75 394 LEU B C 1
ATOM 8605 O O . LEU B 1 394 ? 9.445 30 27.031 1 98.75 394 LEU B O 1
ATOM 8609 N N . GLN B 1 395 ? 8.961 32.062 27.797 1 98.69 395 GLN B N 1
ATOM 8610 C CA . GLN B 1 395 ? 8.703 32.594 26.453 1 98.69 395 GLN B CA 1
ATOM 8611 C C . GLN B 1 395 ? 9.969 32.562 25.609 1 98.69 395 GLN B C 1
ATOM 8613 O O . GLN B 1 395 ? 9.914 32.312 24.406 1 98.69 395 GLN B O 1
ATOM 8618 N N . TRP B 1 396 ? 11.109 32.812 26.234 1 98.44 396 TRP B N 1
ATOM 8619 C CA . TRP B 1 396 ? 12.391 32.75 25.531 1 98.44 396 TRP B CA 1
ATOM 8620 C C . TRP B 1 396 ? 12.672 31.344 25.031 1 98.44 396 TRP B C 1
ATOM 8622 O O . TRP B 1 396 ? 13.008 31.156 23.859 1 98.44 396 TRP B O 1
ATOM 8632 N N . GLN B 1 397 ? 12.492 30.391 25.891 1 98.25 397 GLN B N 1
ATOM 8633 C CA . GLN B 1 397 ? 12.75 29 25.531 1 98.25 397 GLN B CA 1
ATOM 8634 C C . GLN B 1 397 ? 11.781 28.516 24.453 1 98.25 397 GLN B C 1
ATOM 8636 O O . GLN B 1 397 ? 12.188 27.844 23.516 1 98.25 397 GLN B O 1
ATOM 8641 N N . ALA B 1 398 ? 10.523 28.859 24.594 1 98.69 398 ALA B N 1
ATOM 8642 C CA . ALA B 1 398 ? 9.531 28.469 23.594 1 98.69 398 ALA B CA 1
ATOM 8643 C C . ALA B 1 398 ? 9.875 29.047 22.234 1 98.69 398 ALA B C 1
ATOM 8645 O O . ALA B 1 398 ? 9.812 28.344 21.219 1 98.69 398 ALA B O 1
ATOM 8646 N N . THR B 1 399 ? 10.219 30.344 22.219 1 98.31 399 THR B N 1
ATOM 8647 C CA . THR B 1 399 ? 10.555 31.016 20.969 1 98.31 399 THR B CA 1
ATOM 8648 C C . THR B 1 399 ? 11.781 30.391 20.328 1 98.31 399 THR B C 1
ATOM 8650 O O . THR B 1 399 ? 11.797 30.141 19.109 1 98.31 399 THR B O 1
ATOM 8653 N N . ARG B 1 400 ? 12.758 30.109 21.078 1 97.69 400 ARG B N 1
ATOM 8654 C CA . ARG B 1 400 ? 13.992 29.516 20.594 1 97.69 400 ARG B CA 1
ATOM 8655 C C . ARG B 1 400 ? 13.734 28.125 20.016 1 97.69 400 ARG B C 1
ATOM 8657 O O . ARG B 1 400 ? 14.266 27.781 18.953 1 97.69 400 ARG B O 1
ATOM 8664 N N . GLN B 1 401 ? 12.969 27.391 20.688 1 98.25 401 GLN B N 1
ATOM 8665 C CA . GLN B 1 401 ? 12.75 26 20.281 1 98.25 401 GLN B CA 1
ATOM 8666 C C . GLN B 1 401 ? 11.852 25.938 19.047 1 98.25 401 GLN B C 1
ATOM 8668 O O . GLN B 1 401 ? 12.047 25.078 18.172 1 98.25 401 GLN B O 1
ATOM 8673 N N . LEU B 1 402 ? 10.844 26.797 18.953 1 98.62 402 LEU B N 1
ATOM 8674 C CA . LEU B 1 402 ? 10.039 26.859 17.75 1 98.62 402 LEU B CA 1
ATOM 8675 C C . LEU B 1 402 ? 10.883 27.281 16.547 1 98.62 402 LEU B C 1
ATOM 8677 O O . LEU B 1 402 ? 10.734 26.734 15.453 1 98.62 402 LEU B O 1
ATOM 8681 N N . ALA B 1 403 ? 11.742 28.266 16.766 1 98.19 403 ALA B N 1
ATOM 8682 C CA . ALA B 1 403 ? 12.656 28.703 15.711 1 98.19 403 ALA B CA 1
ATOM 8683 C C . ALA B 1 403 ? 13.555 27.562 15.25 1 98.19 403 ALA B C 1
ATOM 8685 O O . ALA B 1 403 ? 13.82 27.422 14.055 1 98.19 403 ALA B O 1
ATOM 8686 N N . HIS B 1 404 ? 14.016 26.812 16.203 1 98.19 404 HIS B N 1
ATOM 8687 C CA . HIS B 1 404 ? 14.852 25.656 15.883 1 98.19 404 HIS B CA 1
ATOM 8688 C C . HIS B 1 404 ? 14.07 24.641 15.047 1 98.19 404 HIS B C 1
ATOM 8690 O O . HIS B 1 404 ? 14.617 24.062 14.102 1 98.19 404 HIS B O 1
ATOM 8696 N N . ALA B 1 405 ? 12.852 24.375 15.406 1 98.38 405 ALA B N 1
ATOM 8697 C CA . ALA B 1 405 ? 12.016 23.469 14.625 1 98.38 405 ALA B CA 1
ATOM 8698 C C . ALA B 1 405 ? 11.875 23.953 13.188 1 98.38 405 ALA B C 1
ATOM 8700 O O . ALA B 1 405 ? 11.938 23.156 12.25 1 98.38 405 ALA B O 1
ATOM 8701 N N . GLN B 1 406 ? 11.648 25.266 13 1 98.44 406 GLN B N 1
ATOM 8702 C CA . GLN B 1 406 ? 11.578 25.844 11.664 1 98.44 406 GLN B CA 1
ATOM 8703 C C . GLN B 1 406 ? 12.883 25.641 10.906 1 98.44 406 GLN B C 1
ATOM 8705 O O . GLN B 1 406 ? 12.883 25.297 9.727 1 98.44 406 GLN B O 1
ATOM 8710 N N . GLN B 1 407 ? 13.969 25.875 11.555 1 98.06 407 GLN B N 1
ATOM 8711 C CA . GLN B 1 407 ? 15.281 25.672 10.938 1 98.06 407 GLN B CA 1
ATOM 8712 C C . GLN B 1 407 ? 15.461 24.219 10.492 1 98.06 407 GLN B C 1
ATOM 8714 O O . GLN B 1 407 ? 15.977 23.969 9.398 1 98.06 407 GLN B O 1
ATOM 8719 N N . CYS B 1 408 ? 15.039 23.328 11.336 1 97.81 408 CYS B N 1
ATOM 8720 C CA . CYS B 1 408 ? 15.125 21.922 11 1 97.81 408 CYS B CA 1
ATOM 8721 C C . CYS B 1 408 ? 14.266 21.594 9.781 1 97.81 408 CYS B C 1
ATOM 8723 O O . CYS B 1 408 ? 14.695 20.844 8.898 1 97.81 408 CYS B O 1
ATOM 8725 N N . ALA B 1 409 ? 13.086 22.125 9.734 1 98 409 ALA B N 1
ATOM 8726 C CA . ALA B 1 409 ? 12.188 21.906 8.609 1 98 409 ALA B CA 1
ATOM 8727 C C . ALA B 1 409 ? 12.797 22.406 7.309 1 98 409 ALA B C 1
ATOM 8729 O O . ALA B 1 409 ? 12.852 21.688 6.312 1 98 409 ALA B O 1
ATOM 8730 N N . ARG B 1 410 ? 13.367 23.578 7.336 1 97.25 410 ARG B N 1
ATOM 8731 C CA . ARG B 1 410 ? 13.961 24.188 6.145 1 97.25 410 ARG B CA 1
ATOM 8732 C C . ARG B 1 410 ? 15.25 23.469 5.75 1 97.25 410 ARG B C 1
ATOM 8734 O O . ARG B 1 410 ? 15.484 23.203 4.566 1 97.25 410 ARG B O 1
ATOM 8741 N N . ALA B 1 411 ? 16.016 23.172 6.73 1 97.44 411 ALA B N 1
ATOM 8742 C CA . ALA B 1 411 ? 17.281 22.5 6.48 1 97.44 411 ALA B CA 1
ATOM 8743 C C . ALA B 1 411 ? 17.062 21.094 5.91 1 97.44 411 ALA B C 1
ATOM 8745 O O . ALA B 1 411 ? 17.906 20.578 5.191 1 97.44 411 ALA B O 1
ATOM 8746 N N . SER B 1 412 ? 15.945 20.562 6.23 1 96.25 412 SER B N 1
ATOM 8747 C CA . SER B 1 412 ? 15.633 19.219 5.738 1 96.25 412 SER B CA 1
ATOM 8748 C C . SER B 1 412 ? 15.156 19.266 4.289 1 96.25 412 SER B C 1
ATOM 8750 O O . SER B 1 412 ? 14.953 18.219 3.668 1 96.25 412 SER B O 1
ATOM 8752 N N . GLY B 1 413 ? 14.867 20.469 3.787 1 93.69 413 GLY B N 1
ATOM 8753 C CA . GLY B 1 413 ? 14.523 20.609 2.381 1 93.69 413 GLY B CA 1
ATOM 8754 C C . GLY B 1 413 ? 13.102 21.094 2.154 1 93.69 413 GLY B C 1
ATOM 8755 O O . GLY B 1 413 ? 12.648 21.188 1.012 1 93.69 413 GLY B O 1
ATOM 8756 N N . MET B 1 414 ? 12.375 21.406 3.143 1 95.88 414 MET B N 1
ATOM 8757 C CA . MET B 1 414 ? 11.023 21.938 2.969 1 95.88 414 MET B CA 1
ATOM 8758 C C . MET B 1 414 ? 11.07 23.375 2.469 1 95.88 414 MET B C 1
ATOM 8760 O O . MET B 1 414 ? 11.562 24.266 3.17 1 95.88 414 MET B O 1
ATOM 8764 N N . PRO B 1 415 ? 10.539 23.609 1.359 1 95.19 415 PRO B N 1
ATOM 8765 C CA . PRO B 1 415 ? 10.602 24.969 0.845 1 95.19 415 PRO B CA 1
ATOM 8766 C C . PRO B 1 415 ? 9.781 25.953 1.68 1 95.19 415 PRO B C 1
ATOM 8768 O O . PRO B 1 415 ? 10.156 27.125 1.807 1 95.19 415 PRO B O 1
ATOM 8771 N N . ILE B 1 416 ? 8.703 25.5 2.301 1 96.88 416 ILE B N 1
ATOM 8772 C CA . ILE B 1 416 ? 7.859 26.375 3.109 1 96.88 416 ILE B CA 1
ATOM 8773 C C . ILE B 1 416 ? 8.25 26.25 4.582 1 96.88 416 ILE B C 1
ATOM 8775 O O . ILE B 1 416 ? 8.367 27.25 5.281 1 96.88 416 ILE B O 1
ATOM 8779 N N . GLY B 1 417 ? 8.484 25.078 5.035 1 97.88 417 GLY B N 1
ATOM 8780 C CA . GLY B 1 417 ? 8.758 24.828 6.441 1 97.88 417 GLY B CA 1
ATOM 8781 C C . GLY B 1 417 ? 7.5 24.703 7.277 1 97.88 417 GLY B C 1
ATOM 8782 O O . GLY B 1 417 ? 6.566 23.984 6.891 1 97.88 417 GLY B O 1
ATOM 8783 N N . LEU B 1 418 ? 7.465 25.328 8.422 1 98.56 418 LEU B N 1
ATOM 8784 C CA . LEU B 1 418 ? 6.336 25.219 9.336 1 98.56 418 LEU B CA 1
ATOM 8785 C C . LEU B 1 418 ? 5.215 26.172 8.938 1 98.56 418 LEU B C 1
ATOM 8787 O O . LEU B 1 418 ? 5.477 27.312 8.523 1 98.56 418 LEU B O 1
ATOM 8791 N N . ILE B 1 419 ? 4.027 25.688 8.992 1 98.69 419 ILE B N 1
ATOM 8792 C CA . ILE B 1 419 ? 2.844 26.531 8.836 1 98.69 419 ILE B CA 1
ATOM 8793 C C . ILE B 1 419 ? 2.121 26.656 10.172 1 98.69 419 ILE B C 1
ATOM 8795 O O . ILE B 1 419 ? 1.564 25.688 10.688 1 98.69 419 ILE B O 1
ATOM 8799 N N . ALA B 1 420 ? 2.121 27.844 10.727 1 98.38 420 ALA B N 1
ATOM 8800 C CA . ALA B 1 420 ? 1.457 28.125 11.992 1 98.38 420 ALA B CA 1
ATOM 8801 C C . ALA B 1 420 ? -0.058 28.172 11.82 1 98.38 420 ALA B C 1
ATOM 8803 O O . ALA B 1 420 ? -0.556 28.297 10.695 1 98.38 420 ALA B O 1
ATOM 8804 N N . ASP B 1 421 ? -0.742 28.031 12.93 1 98.38 421 ASP B N 1
ATOM 8805 C CA . ASP B 1 421 ? -2.197 28.141 12.945 1 98.38 421 ASP B CA 1
ATOM 8806 C C . ASP B 1 421 ? -2.656 29.266 13.859 1 98.38 421 ASP B C 1
ATOM 8808 O O . ASP B 1 421 ? -2.352 29.281 15.055 1 98.38 421 ASP B O 1
ATOM 8812 N N . LEU B 1 422 ? -3.35 30.172 13.281 1 98.06 422 LEU B N 1
ATOM 8813 C CA . LEU B 1 422 ? -3.793 31.359 14.008 1 98.06 422 LEU B CA 1
ATOM 8814 C C . LEU B 1 422 ? -5.254 31.234 14.422 1 98.06 422 LEU B C 1
ATOM 8816 O O . LEU B 1 422 ? -6.145 31.156 13.578 1 98.06 422 LEU B O 1
ATOM 8820 N N . ALA B 1 423 ? -5.48 31.234 15.734 1 96.75 423 ALA B N 1
ATOM 8821 C CA . ALA B 1 423 ? -6.84 31.156 16.266 1 96.75 423 ALA B CA 1
ATOM 8822 C C . ALA B 1 423 ? -7.637 32.406 15.898 1 96.75 423 ALA B C 1
ATOM 8824 O O . ALA B 1 423 ? -7.078 33.5 15.781 1 96.75 423 ALA B O 1
AT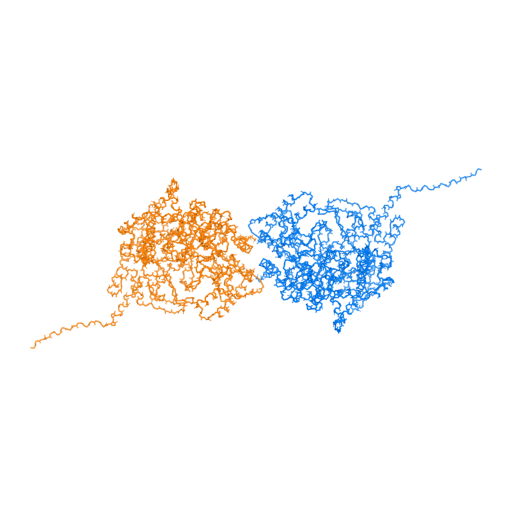OM 8825 N N . VAL B 1 424 ? -8.898 32.281 15.812 1 92.56 424 VAL B N 1
ATOM 8826 C CA . VAL B 1 424 ? -9.797 33.375 15.414 1 92.56 424 VAL B CA 1
ATOM 8827 C C . VAL B 1 424 ? -9.797 34.469 16.469 1 92.56 424 VAL B C 1
ATOM 8829 O O . VAL B 1 424 ? -9.961 35.656 16.156 1 92.56 424 VAL B O 1
ATOM 8832 N N . GLY B 1 425 ? -9.648 34.062 17.672 1 93.31 425 GLY B N 1
ATOM 8833 C CA . GLY B 1 425 ? -9.641 34.969 18.797 1 93.31 425 GLY B CA 1
ATOM 8834 C C . GLY B 1 425 ? -8.883 34.438 20 1 93.31 425 GLY B C 1
ATOM 8835 O O . GLY B 1 425 ? -8.336 33.344 19.953 1 93.31 425 GLY B O 1
ATOM 8836 N N . ALA B 1 426 ? -8.773 35.344 21 1 94.69 426 ALA B N 1
ATOM 8837 C CA . ALA B 1 426 ? -8.203 34.969 22.297 1 94.69 426 ALA B CA 1
ATOM 8838 C C . ALA B 1 426 ? -9.234 35.094 23.406 1 94.69 426 ALA B C 1
ATOM 8840 O O . ALA B 1 426 ? -10.219 35.844 23.266 1 94.69 426 ALA B O 1
ATOM 8841 N N . ASP B 1 427 ? -9.023 34.375 24.422 1 93.69 427 ASP B N 1
ATOM 8842 C CA . ASP B 1 427 ? -9.922 34.438 25.578 1 93.69 427 ASP B CA 1
ATOM 8843 C C . ASP B 1 427 ? -10.023 35.875 26.109 1 93.69 427 ASP B C 1
ATOM 8845 O O . ASP B 1 427 ? -9.008 36.531 26.312 1 93.69 427 ASP B O 1
ATOM 8849 N N . ASN B 1 428 ? -11.211 36.344 26.406 1 91.75 428 ASN B N 1
ATOM 8850 C CA . ASN B 1 428 ? -11.445 37.688 26.891 1 91.75 428 ASN B CA 1
ATOM 8851 C C . ASN B 1 428 ? -10.781 37.938 28.25 1 91.75 428 ASN B C 1
ATOM 8853 O O . ASN B 1 428 ? -10.484 39.062 28.625 1 91.75 428 ASN B O 1
ATOM 8857 N N . GLY B 1 429 ? -10.586 36.938 28.953 1 93.06 429 GLY B N 1
ATOM 8858 C CA . GLY B 1 429 ? -9.953 37.031 30.266 1 93.06 429 GLY B CA 1
ATOM 8859 C C . GLY B 1 429 ? -8.445 36.906 30.203 1 93.06 429 GLY B C 1
ATOM 8860 O O . GLY B 1 429 ? -7.758 37.094 31.203 1 93.06 429 GLY B O 1
ATOM 8861 N N . GLY B 1 430 ? -7.898 36.688 29.078 1 95.19 430 GLY B N 1
ATOM 8862 C CA . GLY B 1 430 ? -6.5 36.312 28.938 1 95.19 430 GLY B CA 1
ATOM 8863 C C . GLY B 1 430 ? -5.574 37.531 28.844 1 95.19 430 GLY B C 1
ATOM 8864 O O . GLY B 1 430 ? -6.02 38.656 28.984 1 95.19 430 GLY B O 1
ATOM 8865 N N . SER B 1 431 ? -4.336 37.25 28.688 1 96.88 431 SER B N 1
ATOM 8866 C CA . SER B 1 431 ? -3.266 38.25 28.719 1 96.88 431 SER B CA 1
ATOM 8867 C C . SER B 1 431 ? -3.377 39.219 27.562 1 96.88 431 SER B C 1
ATOM 8869 O O . SER B 1 431 ? -3.062 40.406 27.703 1 96.88 431 SER B O 1
ATOM 8871 N N . GLN B 1 432 ? -3.799 38.75 26.391 1 95.56 432 GLN B N 1
ATOM 8872 C CA . GLN B 1 432 ? -3.887 39.656 25.234 1 95.56 432 GLN B CA 1
ATOM 8873 C C . GLN B 1 432 ? -4.93 40.75 25.453 1 95.56 432 GLN B C 1
ATOM 8875 O O . GLN B 1 432 ? -4.66 41.906 25.219 1 95.56 432 GLN B O 1
ATOM 8880 N N . ALA B 1 433 ? -6.086 40.281 25.859 1 93.44 433 ALA B N 1
ATOM 8881 C CA . ALA B 1 433 ? -7.145 41.25 26.125 1 93.44 433 ALA B CA 1
ATOM 8882 C C . ALA B 1 433 ? -6.746 42.219 27.25 1 93.44 433 ALA B C 1
ATOM 8884 O O . ALA B 1 433 ? -7.109 43.406 27.219 1 93.44 433 ALA B O 1
ATOM 8885 N N . TRP B 1 434 ? -6.031 41.719 28.219 1 95 434 TRP B N 1
ATOM 8886 C CA . TRP B 1 434 ? -5.59 42.531 29.359 1 95 434 TRP B CA 1
ATOM 8887 C C . TRP B 1 434 ? -4.645 43.625 28.906 1 95 434 TRP B C 1
ATOM 8889 O O . TRP B 1 434 ? -4.711 44.75 29.422 1 95 434 TRP B O 1
ATOM 8899 N N . SER B 1 435 ? -3.805 43.344 28 1 93.56 435 SER B N 1
ATOM 8900 C CA . SER B 1 435 ? -2.787 44.312 27.578 1 93.56 435 SER B CA 1
ATOM 8901 C C . SER B 1 435 ? -3.273 45.125 26.406 1 93.56 435 SER B C 1
ATOM 8903 O O . SER B 1 435 ? -2.703 46.188 26.109 1 93.56 435 SER B O 1
ATOM 8905 N N . HIS B 1 436 ? -4.289 44.719 25.672 1 91.75 436 HIS B N 1
ATOM 8906 C CA . HIS B 1 436 ? -4.824 45.438 24.516 1 91.75 436 HIS B CA 1
ATOM 8907 C C . HIS B 1 436 ? -6.301 45.75 24.719 1 91.75 436 HIS B C 1
ATOM 8909 O O . HIS B 1 436 ? -7.117 45.5 23.828 1 91.75 436 HIS B O 1
ATOM 8915 N N . GLN B 1 437 ? -6.629 46.312 25.797 1 89.56 437 GLN B N 1
ATOM 8916 C CA . GLN B 1 437 ? -8.016 46.562 26.172 1 89.56 437 GLN B CA 1
ATOM 8917 C C . GLN B 1 437 ? -8.695 47.5 25.203 1 89.56 437 GLN B C 1
ATOM 8919 O O . GLN B 1 437 ? -9.891 47.375 24.922 1 89.56 437 GLN B O 1
ATOM 8924 N N . GLY B 1 438 ? -7.953 48.438 24.703 1 89.06 438 GLY B N 1
ATOM 8925 C CA . GLY B 1 438 ? -8.539 49.438 23.828 1 89.06 438 GLY B CA 1
ATOM 8926 C C . GLY B 1 438 ? -8.875 48.906 22.453 1 89.06 438 GLY B C 1
ATOM 8927 O O . GLY B 1 438 ? -9.641 49.531 21.719 1 89.06 438 GLY B O 1
ATOM 8928 N N . GLU B 1 439 ? -8.391 47.812 22.109 1 92 439 GLU B N 1
ATOM 8929 C CA . GLU B 1 439 ? -8.562 47.312 20.75 1 92 439 GLU B CA 1
ATOM 8930 C C . GLU B 1 439 ? -9.484 46.094 20.734 1 92 439 GLU B C 1
ATOM 8932 O O . GLU B 1 439 ? -9.984 45.719 19.672 1 92 439 GLU B O 1
ATOM 8937 N N . ILE B 1 440 ? -9.656 45.469 21.812 1 91.25 440 ILE B N 1
ATOM 8938 C CA . ILE B 1 440 ? -10.492 44.281 21.906 1 91.25 440 ILE B CA 1
ATOM 8939 C C . ILE B 1 440 ? -11.883 44.656 22.406 1 91.25 440 ILE B C 1
ATOM 8941 O O . ILE B 1 440 ? -12.031 45.5 23.281 1 91.25 440 ILE B O 1
ATOM 8945 N N . ALA B 1 441 ? -12.914 44.156 21.719 1 88.56 441 ALA B N 1
ATOM 8946 C CA . ALA B 1 441 ? -14.289 44.406 22.156 1 88.56 441 ALA B CA 1
ATOM 8947 C C . ALA B 1 441 ? -14.633 43.531 23.359 1 88.56 441 ALA B C 1
ATOM 8949 O O . ALA B 1 441 ? -15.336 42.531 23.234 1 88.56 441 ALA B O 1
ATOM 8950 N N . ALA B 1 442 ? -14.219 44.125 24.484 1 78.81 442 ALA B N 1
ATOM 8951 C CA . ALA B 1 442 ? -14.461 43.375 25.703 1 78.81 442 ALA B CA 1
ATOM 8952 C C . ALA B 1 442 ? -15.953 43.219 25.984 1 78.81 442 ALA B C 1
ATOM 8954 O O . ALA B 1 442 ? -16.719 44.156 25.75 1 78.81 442 ALA B O 1
ATOM 8955 N N . GLY B 1 443 ? -16.438 42.125 26.156 1 83.94 443 GLY B N 1
ATOM 8956 C CA . GLY B 1 443 ? -17.844 41.875 26.422 1 83.94 443 GLY B CA 1
ATOM 8957 C C . GLY B 1 443 ? -18.547 41.125 25.297 1 83.94 443 GLY B C 1
ATOM 8958 O O . GLY B 1 443 ? -19.703 40.75 25.438 1 83.94 443 GLY B O 1
ATOM 8959 N N . LEU B 1 444 ? -17.859 41.125 24.25 1 92.38 444 LEU B N 1
ATOM 8960 C CA . LEU B 1 444 ? -18.391 40.344 23.141 1 92.38 444 LEU B CA 1
ATOM 8961 C C . LEU B 1 444 ? -17.578 39.062 22.922 1 92.38 444 LEU B C 1
ATOM 8963 O O . LEU B 1 444 ? -16.391 39.031 23.25 1 92.38 444 LEU B O 1
ATOM 8967 N N . THR B 1 445 ? -18.25 38.094 22.469 1 92.38 445 THR B N 1
ATOM 8968 C CA . THR B 1 445 ? -17.609 36.844 22.125 1 92.38 445 THR B CA 1
ATOM 8969 C C . THR B 1 445 ? -17.922 36.438 20.688 1 92.38 445 THR B C 1
ATOM 8971 O O . THR B 1 445 ? -19.016 36.719 20.188 1 92.38 445 THR B O 1
ATOM 8974 N N . VAL B 1 446 ? -16.953 35.844 20.078 1 92.19 446 VAL B N 1
ATOM 8975 C CA . VAL B 1 446 ? -17.125 35.344 18.719 1 92.19 446 VAL B CA 1
ATOM 8976 C C . VAL B 1 446 ? -17.953 34.062 18.719 1 92.19 446 VAL B C 1
ATOM 8978 O O . VAL B 1 446 ? -17.781 33.219 19.594 1 92.19 446 VAL B O 1
ATOM 8981 N N . GLY B 1 447 ? -18.812 33.906 17.734 1 87.56 447 GLY B N 1
ATOM 8982 C CA . GLY B 1 447 ? -19.594 32.688 17.562 1 87.56 447 GLY B CA 1
ATOM 8983 C C . GLY B 1 447 ? -20.094 32.5 16.141 1 87.56 447 GLY B C 1
ATOM 8984 O O . GLY B 1 447 ? -19.469 32.938 15.188 1 87.56 447 GLY B O 1
ATOM 8985 N N . ALA B 1 448 ? -21.047 31.625 16.031 1 83.75 448 ALA B N 1
ATOM 8986 C CA . ALA B 1 448 ? -21.75 31.375 14.773 1 83.75 448 ALA B CA 1
ATOM 8987 C C . ALA B 1 448 ? -23.25 31.266 15 1 83.75 448 ALA B C 1
ATOM 8989 O O . ALA B 1 448 ? -23.688 30.719 16.016 1 83.75 448 ALA B O 1
ATOM 8990 N N . PRO B 1 449 ? -23.984 31.797 14.047 1 84.5 449 PRO B N 1
ATOM 8991 C CA . PRO B 1 449 ? -25.422 31.656 14.18 1 84.5 449 PRO B CA 1
ATOM 8992 C C . PRO B 1 449 ? -25.906 30.219 13.969 1 84.5 449 PRO B C 1
ATOM 8994 O O . PRO B 1 449 ? -25.141 29.375 13.492 1 84.5 449 PRO B O 1
ATOM 8997 N N . PRO B 1 450 ? -27.062 29.953 14.398 1 76.12 450 PRO B N 1
ATOM 8998 C CA . PRO B 1 450 ? -27.609 28.609 14.141 1 76.12 450 PRO B CA 1
ATOM 8999 C C . PRO B 1 450 ? -27.547 28.219 12.672 1 76.12 450 PRO B C 1
ATOM 9001 O O . PRO B 1 450 ? -27.781 29.062 11.797 1 76.12 450 PRO B O 1
ATOM 9004 N N . ASP B 1 451 ? -27.047 27.016 12.406 1 71.12 451 ASP B N 1
ATOM 9005 C CA . ASP B 1 451 ? -27.047 26.469 11.055 1 71.12 451 ASP B CA 1
ATOM 9006 C C . ASP B 1 451 ? -27.375 24.969 11.062 1 71.12 451 ASP B C 1
ATOM 9008 O O . ASP B 1 451 ? -27.844 24.438 12.078 1 71.12 451 ASP B O 1
ATOM 9012 N N . ARG B 1 452 ? -27.312 24.359 9.867 1 64.25 452 ARG B N 1
ATOM 9013 C CA . ARG B 1 452 ? -27.734 22.969 9.727 1 64.25 452 ARG B CA 1
ATOM 9014 C C . ARG B 1 452 ? -26.828 22.031 10.516 1 64.25 452 ARG B C 1
ATOM 9016 O O . ARG B 1 452 ? -27.297 21 11.023 1 64.25 452 ARG B O 1
ATOM 9023 N N . LEU B 1 453 ? -25.562 22.453 10.734 1 61.25 453 LEU B N 1
ATOM 9024 C CA . LEU B 1 453 ? -24.609 21.594 11.422 1 61.25 453 LEU B CA 1
ATOM 9025 C C . LEU B 1 453 ? -24.641 21.844 12.93 1 61.25 453 LEU B C 1
ATOM 9027 O O . LEU B 1 453 ? -24.359 20.938 13.719 1 61.25 453 LEU B O 1
ATOM 9031 N N . ALA B 1 454 ? -25 23.062 13.289 1 68.5 454 ALA B N 1
ATOM 9032 C CA . ALA B 1 454 ? -25.125 23.469 14.688 1 68.5 454 ALA B CA 1
ATOM 9033 C C . ALA B 1 454 ? -26.406 24.266 14.914 1 68.5 454 ALA B C 1
ATOM 9035 O O . ALA B 1 454 ? -26.375 25.5 14.961 1 68.5 454 ALA B O 1
ATOM 9036 N N . PRO B 1 455 ? -27.5 23.562 15.109 1 68.62 455 PRO B N 1
ATOM 9037 C CA . PRO B 1 455 ? -28.797 24.219 15.18 1 68.62 455 PRO B CA 1
ATOM 9038 C C . PRO B 1 455 ? -28.875 25.25 16.297 1 68.62 455 PRO B C 1
ATOM 9040 O O . PRO B 1 455 ? -29.703 26.172 16.25 1 68.62 455 PRO B O 1
ATOM 9043 N N . LEU B 1 456 ? -28.078 25.125 17.281 1 73.69 456 LEU B N 1
ATOM 9044 C CA . LEU B 1 456 ? -28.125 26.078 18.391 1 73.69 456 LEU B CA 1
ATOM 9045 C C . LEU B 1 456 ? -27.062 27.156 18.219 1 73.69 456 LEU B C 1
ATOM 9047 O O . LEU B 1 456 ? -26.922 28.031 19.062 1 73.69 456 LEU B O 1
ATOM 9051 N N . GLY B 1 457 ? -26.531 27.141 17.141 1 76.12 457 GLY B N 1
ATOM 9052 C CA . GLY B 1 457 ? -25.406 28.062 16.984 1 76.12 457 GLY B CA 1
ATOM 9053 C C . GLY B 1 457 ? -24.219 27.719 17.875 1 76.12 457 GLY B C 1
ATOM 9054 O O . GLY B 1 457 ? -24.203 26.656 18.5 1 76.12 457 GLY B O 1
ATOM 9055 N N . GLN B 1 458 ? -23.172 28.562 17.75 1 77.5 458 GLN B N 1
ATOM 9056 C CA . GLN B 1 458 ? -21.984 28.328 18.547 1 77.5 458 GLN B CA 1
ATOM 9057 C C . GLN B 1 458 ? -21.484 29.625 19.188 1 77.5 458 GLN B C 1
ATOM 9059 O O . GLN B 1 458 ? -21.609 30.703 18.594 1 77.5 458 GLN B O 1
ATOM 9064 N N . ASN B 1 459 ? -21.188 29.562 20.391 1 82.5 459 ASN B N 1
ATOM 9065 C CA . ASN B 1 459 ? -20.438 30.578 21.109 1 82.5 459 ASN B CA 1
ATOM 9066 C C . ASN B 1 459 ? -19.078 30.078 21.562 1 82.5 459 ASN B C 1
ATOM 9068 O O . ASN B 1 459 ? -18.984 29.188 22.406 1 82.5 459 ASN B O 1
ATOM 9072 N N . TRP B 1 460 ? -18.094 30.688 21.094 1 79.81 460 TRP B N 1
ATOM 9073 C CA . TRP B 1 460 ? -16.75 30.141 21.312 1 79.81 460 TRP B CA 1
ATOM 9074 C C . TRP B 1 460 ? -16.094 30.797 22.516 1 79.81 460 TRP B C 1
ATOM 9076 O O . TRP B 1 460 ? -14.992 30.406 22.922 1 79.81 460 TRP B O 1
ATOM 9086 N N . GLY B 1 461 ? -16.688 31.844 23.047 1 79.69 461 GLY B N 1
ATOM 9087 C CA . GLY B 1 461 ? -16.172 32.5 24.234 1 79.69 461 GLY B CA 1
ATOM 9088 C C . GLY B 1 461 ? -14.891 33.281 23.953 1 79.69 461 GLY B C 1
ATOM 9089 O O . GLY B 1 461 ? -14.094 33.5 24.875 1 79.69 461 GLY B O 1
ATOM 9090 N N . LEU B 1 462 ? -14.656 33.656 22.766 1 90.25 462 LEU B N 1
ATOM 9091 C CA . LEU B 1 462 ? -13.422 34.281 22.359 1 90.25 462 LEU B CA 1
ATOM 9092 C C . LEU B 1 462 ? -13.641 35.781 22.125 1 90.25 462 LEU B C 1
ATOM 9094 O O . LEU B 1 462 ? -14.68 36.188 21.594 1 90.25 462 LEU B O 1
ATOM 9098 N N . GLY B 1 463 ? -12.68 36.531 22.594 1 90.25 463 GLY B N 1
ATOM 9099 C CA . GLY B 1 463 ? -12.695 37.938 22.297 1 90.25 463 GLY B CA 1
ATOM 9100 C C . GLY B 1 463 ? -12.289 38.25 20.859 1 90.25 463 GLY B C 1
ATOM 9101 O O . GLY B 1 463 ? -11.523 37.5 20.25 1 90.25 463 GLY B O 1
ATOM 9102 N N . ALA B 1 464 ? -12.875 39.344 20.359 1 90.25 464 ALA B N 1
ATOM 9103 C CA . ALA B 1 464 ? -12.555 39.812 19.016 1 90.25 464 ALA B CA 1
ATOM 9104 C C . ALA B 1 464 ? -12.078 41.281 19.047 1 90.25 464 ALA B C 1
ATOM 9106 O O . ALA B 1 464 ? -12.391 42 19.969 1 90.25 464 ALA B O 1
ATOM 9107 N N . PHE B 1 465 ? -11.344 41.594 18.016 1 95.12 465 PHE B N 1
ATOM 9108 C CA . PHE B 1 465 ? -11.016 43 17.828 1 95.12 465 PHE B CA 1
ATOM 9109 C C . PHE B 1 465 ? -12.273 43.812 17.547 1 95.12 465 PHE B C 1
ATOM 9111 O O . PHE B 1 465 ? -13.195 43.344 16.875 1 95.12 465 PHE B O 1
ATOM 9118 N N . SER B 1 466 ? -12.273 45 18.062 1 94.69 466 SER B N 1
ATOM 9119 C CA . SER B 1 466 ? -13.266 45.969 17.609 1 94.69 466 SER B CA 1
ATOM 9120 C C . SER B 1 466 ? -12.906 46.531 16.25 1 94.69 466 SER B C 1
ATOM 9122 O O . SER B 1 466 ? -11.812 47.094 16.078 1 94.69 466 SER B O 1
ATOM 9124 N N . PRO B 1 467 ? -13.836 46.438 15.328 1 95.38 467 PRO B N 1
ATOM 9125 C CA . PRO B 1 467 ? -13.508 47.031 14.023 1 95.38 467 PRO B CA 1
ATOM 9126 C C . PRO B 1 467 ? -13.273 48.531 14.094 1 95.38 467 PRO B C 1
ATOM 9128 O O . PRO B 1 467 ? -12.438 49.062 13.352 1 95.38 467 PRO B O 1
ATOM 9131 N N . LEU B 1 468 ? -13.938 49.188 14.953 1 94.25 468 LEU B N 1
ATOM 9132 C CA . LEU B 1 468 ? -13.766 50.625 15.141 1 94.25 468 LEU B CA 1
ATOM 9133 C C . LEU B 1 468 ? -12.414 50.938 15.773 1 94.25 468 LEU B C 1
ATOM 9135 O O . LEU B 1 468 ? -11.703 51.812 15.328 1 94.25 468 LEU B O 1
ATOM 9139 N N . ALA B 1 469 ? -12.117 50.156 16.766 1 94.56 469 ALA B N 1
ATOM 9140 C CA . ALA B 1 469 ? -10.859 50.375 17.469 1 94.56 469 ALA B CA 1
ATOM 9141 C C . ALA B 1 469 ? -9.672 50.062 16.562 1 94.56 469 ALA B C 1
ATOM 9143 O O . ALA B 1 469 ? -8.617 50.688 16.656 1 94.56 469 ALA B O 1
ATOM 9144 N N . LEU B 1 470 ? -9.805 49.062 15.703 1 95.75 470 LEU B N 1
ATOM 9145 C CA . LEU B 1 470 ? -8.758 48.719 14.742 1 95.75 470 LEU B CA 1
ATOM 9146 C C . LEU B 1 470 ? -8.375 49.938 13.922 1 95.75 470 LEU B C 1
ATOM 9148 O O . LEU B 1 470 ? -7.191 50.312 13.828 1 95.75 470 LEU B O 1
ATOM 9152 N N . ARG B 1 471 ? -9.336 50.625 13.445 1 94.5 471 ARG B N 1
ATOM 9153 C CA . ARG B 1 471 ? -9.102 51.812 12.617 1 94.5 471 ARG B CA 1
ATOM 9154 C C . ARG B 1 471 ? -8.531 52.938 13.445 1 94.5 471 ARG B C 1
ATOM 9156 O O . ARG B 1 471 ? -7.586 53.625 13.016 1 94.5 471 ARG B O 1
ATOM 9163 N N . ARG B 1 472 ? -9.094 53.125 14.641 1 93.88 472 ARG B N 1
ATOM 9164 C CA . ARG B 1 472 ? -8.711 54.219 15.5 1 93.88 472 ARG B CA 1
ATOM 9165 C C . ARG B 1 472 ? -7.266 54.094 15.961 1 93.88 472 ARG B C 1
ATOM 9167 O O . ARG B 1 472 ? -6.598 55.094 16.219 1 93.88 472 ARG B O 1
ATOM 9174 N N . THR B 1 473 ? -6.812 52.875 16.047 1 94.75 473 THR B N 1
ATOM 9175 C CA . THR B 1 473 ? -5.484 52.625 16.609 1 94.75 473 THR B CA 1
ATOM 9176 C C . THR B 1 473 ? -4.48 52.344 15.492 1 94.75 473 THR B C 1
ATOM 9178 O O . THR B 1 473 ? -3.324 52 15.773 1 94.75 473 THR B O 1
ATOM 9181 N N . GLY B 1 474 ? -4.922 52.438 14.25 1 96.56 474 GLY B N 1
ATOM 9182 C CA . GLY B 1 474 ? -4.035 52.125 13.148 1 96.56 474 GLY B CA 1
ATOM 9183 C C . GLY B 1 474 ? -3.666 50.656 13.094 1 96.56 474 GLY B C 1
ATOM 9184 O O . GLY B 1 474 ? -2.523 50.312 12.789 1 96.56 474 GLY B O 1
ATOM 9185 N N . TYR B 1 475 ? -4.512 49.781 13.562 1 97.44 475 TYR B N 1
ATOM 9186 C CA . TYR B 1 475 ? -4.398 48.344 13.477 1 97.44 475 TYR B CA 1
ATOM 9187 C C . TYR B 1 475 ? -3.207 47.844 14.289 1 97.44 475 TYR B C 1
ATOM 9189 O O . TYR B 1 475 ? -2.578 46.844 13.93 1 97.44 475 TYR B O 1
ATOM 9197 N N . GLN B 1 476 ? -2.846 48.5 15.305 1 95.56 476 GLN B N 1
ATOM 9198 C CA . GLN B 1 476 ? -1.65 48.188 16.078 1 95.56 476 GLN B CA 1
ATOM 9199 C C . GLN B 1 476 ? -1.722 46.75 16.625 1 95.56 476 GLN B C 1
ATOM 9201 O O . GLN B 1 476 ? -0.784 45.969 16.469 1 95.56 476 GLN B O 1
ATOM 9206 N N . ALA B 1 477 ? -2.82 46.406 17.281 1 94.88 477 ALA B N 1
ATOM 9207 C CA . ALA B 1 477 ? -2.953 45.062 17.875 1 94.88 477 ALA B CA 1
ATOM 9208 C C . ALA B 1 477 ? -3.023 44 16.797 1 94.88 477 ALA B C 1
ATOM 9210 O O . ALA B 1 477 ? -2.492 42.875 16.984 1 94.88 477 ALA B O 1
ATOM 9211 N N . TYR B 1 478 ? -3.713 44.312 15.703 1 96.44 478 TYR B N 1
ATOM 9212 C CA . TYR B 1 478 ? -3.824 43.406 14.578 1 96.44 478 TYR B CA 1
ATOM 9213 C C . TYR B 1 478 ? -2.457 43.125 13.961 1 96.44 478 TYR B C 1
ATOM 9215 O O . TYR B 1 478 ? -2.111 41.969 13.703 1 96.44 478 TYR B O 1
ATOM 9223 N N . LEU B 1 479 ? -1.66 44.094 13.789 1 97.62 479 LEU B N 1
ATOM 9224 C CA . LEU B 1 479 ? -0.32 43.969 13.227 1 97.62 479 LEU B CA 1
ATOM 9225 C C . LEU B 1 479 ? 0.596 43.219 14.172 1 97.62 479 LEU B C 1
ATOM 9227 O O . LEU B 1 479 ? 1.404 42.375 13.734 1 97.62 479 LEU B O 1
ATOM 9231 N N . ALA B 1 480 ? 0.499 43.5 15.477 1 96.44 480 ALA B N 1
ATOM 9232 C CA . ALA B 1 480 ? 1.287 42.75 16.453 1 96.44 480 ALA B CA 1
ATOM 9233 C C . ALA B 1 480 ? 0.989 41.281 16.391 1 96.44 480 ALA B C 1
ATOM 9235 O O . ALA B 1 480 ? 1.902 40.438 16.453 1 96.44 480 ALA B O 1
ATOM 9236 N N . MET B 1 481 ? -0.239 40.938 16.25 1 97.25 481 MET B N 1
ATOM 9237 C CA . MET B 1 481 ? -0.676 39.531 16.141 1 97.25 481 MET B CA 1
ATOM 9238 C C . MET B 1 481 ? -0.111 38.906 14.883 1 97.25 481 MET B C 1
ATOM 9240 O O . MET B 1 481 ? 0.439 37.781 14.938 1 97.25 481 MET B O 1
ATOM 9244 N N . LEU B 1 482 ? -0.241 39.594 13.727 1 98.12 482 LEU B N 1
ATOM 9245 C CA . LEU B 1 482 ? 0.258 39.062 12.469 1 98.12 482 LEU B CA 1
ATOM 9246 C C . LEU B 1 482 ? 1.762 38.812 12.531 1 98.12 482 LEU B C 1
ATOM 9248 O O . LEU B 1 482 ? 2.242 37.75 12.125 1 98.12 482 LEU B O 1
ATOM 9252 N N . ARG B 1 483 ? 2.451 39.781 13.062 1 97.56 483 ARG B N 1
ATOM 9253 C CA . ARG B 1 483 ? 3.906 39.688 13.141 1 97.56 483 ARG B CA 1
ATOM 9254 C C . ARG B 1 483 ? 4.332 38.562 14.07 1 97.56 483 ARG B C 1
ATOM 9256 O O . ARG B 1 483 ? 5.297 37.844 13.781 1 97.56 483 ARG B O 1
ATOM 9263 N N . ALA B 1 484 ? 3.605 38.375 15.148 1 97.38 484 ALA B N 1
ATOM 9264 C CA . ALA B 1 484 ? 3.898 37.281 16.062 1 97.38 484 ALA B CA 1
ATOM 9265 C C . ALA B 1 484 ? 3.705 35.906 15.398 1 97.38 484 ALA B C 1
ATOM 9267 O O . ALA B 1 484 ? 4.535 35.031 15.547 1 97.38 484 ALA B O 1
ATOM 9268 N N . CYS B 1 485 ? 2.662 35.781 14.672 1 97.06 485 CYS B N 1
ATOM 9269 C CA . CYS B 1 485 ? 2.311 34.5 14.062 1 97.06 485 CYS B CA 1
ATOM 9270 C C . CYS B 1 485 ? 3.203 34.188 12.867 1 97.06 485 CYS B C 1
ATOM 9272 O O . CYS B 1 485 ? 3.443 33.031 12.547 1 97.06 485 CYS B O 1
ATOM 9274 N N . MET B 1 486 ? 3.727 35.25 12.18 1 97.94 486 MET B N 1
ATOM 9275 C CA . MET B 1 486 ? 4.523 35.062 10.969 1 97.94 486 MET B CA 1
ATOM 9276 C C . MET B 1 486 ? 6.012 35.125 11.281 1 97.94 486 MET B C 1
ATOM 9278 O O . MET B 1 486 ? 6.848 35.031 10.375 1 97.94 486 MET B O 1
ATOM 9282 N N . ALA B 1 487 ? 6.348 35.25 12.555 1 96 487 ALA B N 1
ATOM 9283 C CA . ALA B 1 487 ? 7.707 35.562 12.992 1 96 487 ALA B CA 1
ATOM 9284 C C . ALA B 1 487 ? 8.703 34.531 12.477 1 96 487 ALA B C 1
ATOM 9286 O O . ALA B 1 487 ? 9.844 34.844 12.148 1 96 487 ALA B O 1
ATOM 9287 N N . GLN B 1 488 ? 8.273 33.312 12.406 1 92.75 488 GLN B N 1
ATOM 9288 C CA . GLN B 1 488 ? 9.188 32.25 12.008 1 92.75 488 GLN B CA 1
ATOM 9289 C C . GLN B 1 488 ? 9.172 32.062 10.492 1 92.75 488 GLN B C 1
ATOM 9291 O O . GLN B 1 488 ? 9.93 31.234 9.961 1 92.75 488 GLN B O 1
ATOM 9296 N N . GLY B 1 489 ? 8.352 32.781 9.805 1 95.06 489 GLY B N 1
ATOM 9297 C CA . GLY B 1 489 ? 8.156 32.531 8.383 1 95.06 489 GLY B CA 1
ATOM 9298 C C . GLY B 1 489 ? 7.355 31.266 8.109 1 95.06 489 GLY B C 1
ATOM 9299 O O . GLY B 1 489 ? 6.449 30.922 8.875 1 95.06 489 GLY B O 1
ATOM 9300 N N . GLY B 1 490 ? 7.637 30.734 6.926 1 97.56 490 GLY B N 1
ATOM 9301 C CA . GLY B 1 490 ? 6.895 29.547 6.539 1 97.56 490 GLY B CA 1
ATOM 9302 C C . GLY B 1 490 ? 5.488 29.844 6.066 1 97.56 490 GLY B C 1
ATOM 9303 O O . GLY B 1 490 ? 5.281 30.219 4.906 1 97.56 490 GLY B O 1
ATOM 9304 N N . GLY B 1 491 ? 4.555 29.703 7.004 1 98.5 491 GLY B N 1
ATOM 9305 C CA . GLY B 1 491 ? 3.178 30.031 6.656 1 98.5 491 GLY B CA 1
ATOM 9306 C C . GLY B 1 491 ? 2.281 30.188 7.867 1 98.5 491 GLY B C 1
ATOM 9307 O O . GLY B 1 491 ? 2.713 29.969 9 1 98.5 491 GLY B O 1
ATOM 9308 N N . VAL B 1 492 ? 1.098 30.641 7.559 1 98.56 492 VAL B N 1
ATOM 9309 C CA . VAL B 1 492 ? 0.083 30.797 8.594 1 98.56 492 VAL B CA 1
ATOM 9310 C C . VAL B 1 492 ? -1.286 30.406 8.047 1 98.56 492 VAL B C 1
ATOM 9312 O O . VAL B 1 492 ? -1.649 30.797 6.93 1 98.56 492 VAL B O 1
ATOM 9315 N N . ARG B 1 493 ? -1.891 29.578 8.727 1 98.69 493 ARG B N 1
ATOM 9316 C CA . ARG B 1 493 ? -3.311 29.328 8.5 1 98.69 493 ARG B CA 1
ATOM 9317 C C . ARG B 1 493 ? -4.172 30.203 9.406 1 98.69 493 ARG B C 1
ATOM 9319 O O . ARG B 1 493 ? -4.074 30.109 10.633 1 98.69 493 ARG B O 1
ATOM 9326 N N . ILE B 1 494 ? -4.957 31.016 8.844 1 98 494 ILE B N 1
ATOM 9327 C CA . ILE B 1 494 ? -5.867 31.875 9.602 1 98 494 ILE B CA 1
ATOM 9328 C C . ILE B 1 494 ? -7.211 31.172 9.773 1 98 494 ILE B C 1
ATOM 9330 O O . ILE B 1 494 ? -7.945 30.969 8.805 1 98 494 ILE B O 1
ATOM 9334 N N . ASP B 1 495 ? -7.457 30.828 10.992 1 95.62 495 ASP B N 1
ATOM 9335 C CA . ASP B 1 495 ? -8.727 30.188 11.312 1 95.62 495 ASP B CA 1
ATOM 9336 C C . ASP B 1 495 ? -9.898 31.141 11.055 1 95.62 495 ASP B C 1
ATOM 9338 O O . ASP B 1 495 ? -9.797 32.344 11.305 1 95.62 495 ASP B O 1
ATOM 9342 N N . HIS B 1 496 ? -10.977 30.656 10.523 1 92.69 496 HIS B N 1
ATOM 9343 C CA . HIS B 1 496 ? -12.195 31.422 10.273 1 92.69 496 HIS B CA 1
ATOM 9344 C C . HIS B 1 496 ? -11.891 32.75 9.602 1 92.69 496 HIS B C 1
ATOM 9346 O O . HIS B 1 496 ? -12.273 33.812 10.117 1 92.69 496 HIS B O 1
ATOM 9352 N N . VAL B 1 497 ? -11.305 32.656 8.469 1 95.62 497 VAL B N 1
ATOM 9353 C CA . VAL B 1 497 ? -10.836 33.812 7.742 1 95.62 497 VAL B CA 1
ATOM 9354 C C . VAL B 1 497 ? -12.023 34.688 7.355 1 95.62 497 VAL B C 1
ATOM 9356 O O . VAL B 1 497 ? -11.852 35.875 7.043 1 95.62 497 VAL B O 1
ATOM 9359 N N . LEU B 1 498 ? -13.227 34.219 7.477 1 93 498 LEU B N 1
ATOM 9360 C CA . LEU B 1 498 ? -14.445 34.969 7.219 1 93 498 LEU B CA 1
ATOM 9361 C C . LEU B 1 498 ? -14.531 36.188 8.133 1 93 498 LEU B C 1
ATOM 9363 O O . LEU B 1 498 ? -15.219 37.156 7.824 1 93 498 LEU B O 1
ATOM 9367 N N . GLY B 1 499 ? -13.789 36.125 9.195 1 93.44 499 GLY B N 1
ATOM 9368 C CA . GLY B 1 499 ? -13.766 37.219 10.148 1 93.44 499 GLY B CA 1
ATOM 9369 C C . GLY B 1 499 ? -13.156 38.469 9.586 1 93.44 499 GLY B C 1
ATOM 9370 O O . GLY B 1 499 ? -13.336 39.562 10.141 1 93.44 499 GLY B O 1
ATOM 9371 N N . LEU B 1 500 ? -12.461 38.344 8.508 1 96.38 500 LEU B N 1
ATOM 9372 C CA . LEU B 1 500 ? -11.922 39.531 7.848 1 96.38 500 LEU B CA 1
ATOM 9373 C C . LEU B 1 500 ? -13.047 40.344 7.242 1 96.38 500 LEU B C 1
ATOM 9375 O O . LEU B 1 500 ? -12.875 41.562 7.012 1 96.38 500 LEU B O 1
ATOM 9379 N N . ASN B 1 501 ? -14.164 39.688 6.969 1 95.88 501 ASN B N 1
ATOM 9380 C CA . ASN B 1 501 ? -15.328 40.344 6.41 1 95.88 501 ASN B CA 1
ATOM 9381 C C . ASN B 1 501 ? -16.344 40.719 7.492 1 95.88 501 ASN B C 1
ATOM 9383 O O . ASN B 1 501 ? -16.75 41.875 7.617 1 95.88 501 ASN B O 1
ATOM 9387 N N . ARG B 1 502 ? -16.703 39.75 8.211 1 94.31 502 ARG B N 1
ATOM 9388 C CA . ARG B 1 502 ? -17.656 39.938 9.305 1 94.31 502 ARG B CA 1
ATOM 9389 C C . ARG B 1 502 ? -17.516 38.844 10.352 1 94.31 502 ARG B C 1
ATOM 9391 O O . ARG B 1 502 ? -17.016 37.75 10.055 1 94.31 502 ARG B O 1
ATOM 9398 N N . LEU B 1 503 ? -17.891 39.125 11.539 1 94.38 503 LEU B N 1
ATOM 9399 C CA . LEU B 1 503 ? -17.969 38.156 12.625 1 94.38 503 LEU B CA 1
ATOM 9400 C C . LEU B 1 503 ? -19.344 38.188 13.281 1 94.38 503 LEU B C 1
ATOM 9402 O O . LEU B 1 503 ? -19.984 39.25 13.344 1 94.38 503 LEU B O 1
ATOM 9406 N N . TRP B 1 504 ? -19.828 37 13.648 1 92.94 504 TRP B N 1
ATOM 9407 C CA . TRP B 1 504 ? -20.984 36.906 14.531 1 92.94 504 TRP B CA 1
ATOM 9408 C C . TRP B 1 504 ? -20.578 37.156 15.977 1 92.94 504 TRP B C 1
ATOM 9410 O O . TRP B 1 504 ? -19.875 36.344 16.594 1 92.94 504 TRP B O 1
ATOM 9420 N N . LEU B 1 505 ? -20.938 38.281 16.453 1 94.62 505 LEU B N 1
ATOM 9421 C CA . LEU B 1 505 ? -20.547 38.656 17.797 1 94.62 505 LEU B CA 1
ATOM 9422 C C . LEU B 1 505 ? -21.734 38.562 18.75 1 94.62 505 LEU B C 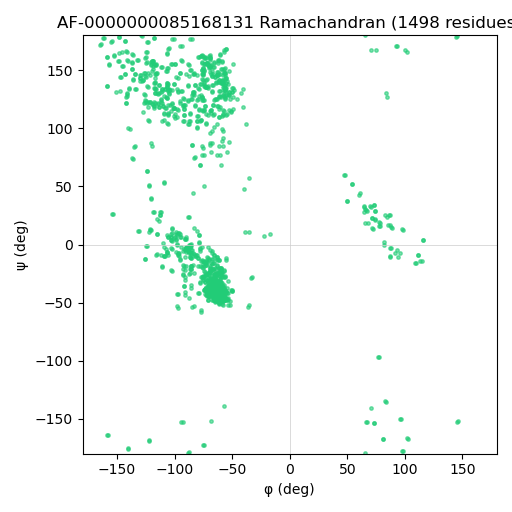1
ATOM 9424 O O . LEU B 1 505 ? -22.812 39.062 18.453 1 94.62 505 LEU B O 1
ATOM 9428 N N . VAL B 1 506 ? -21.453 37.938 19.859 1 93.44 506 VAL B N 1
ATOM 9429 C CA . VAL B 1 506 ? -22.469 37.688 20.875 1 93.44 506 VAL B CA 1
ATOM 9430 C C . VAL B 1 506 ? -22.094 38.406 22.156 1 93.44 506 VAL B C 1
ATOM 9432 O O . VAL B 1 506 ? -20.969 38.312 22.641 1 93.44 506 VAL B O 1
ATOM 9435 N N . PRO B 1 507 ? -23.078 39.125 22.672 1 91.12 507 PRO B N 1
ATOM 9436 C CA . PRO B 1 507 ? -22.781 39.719 23.984 1 91.12 507 PRO B CA 1
ATOM 9437 C C . PRO B 1 507 ? -22.5 38.656 25.047 1 91.12 507 PRO B C 1
ATOM 9439 O O . PRO B 1 507 ? -23.172 37.594 25.062 1 91.12 507 PRO B O 1
ATOM 9442 N N . GLN B 1 508 ? -21.516 38.969 25.859 1 86.06 508 GLN B N 1
ATOM 9443 C CA . GLN B 1 508 ? -21.125 38 26.891 1 86.06 508 GLN B CA 1
ATOM 9444 C C . GLN B 1 508 ? -22.312 37.625 27.766 1 86.06 508 GLN B C 1
ATOM 9446 O O . GLN B 1 508 ? -23.047 38.5 28.203 1 86.06 508 GLN B O 1
ATOM 9451 N N . GLY B 1 509 ? -22.531 36.375 28.031 1 81 509 GLY B N 1
ATOM 9452 C CA . GLY B 1 509 ? -23.578 35.875 28.906 1 81 509 GLY B CA 1
ATOM 9453 C C . GLY B 1 509 ? -24.844 35.531 28.156 1 81 509 GLY B C 1
ATOM 9454 O O . GLY B 1 509 ? -25.75 34.906 28.734 1 81 509 GLY B O 1
ATOM 9455 N N . LEU B 1 510 ? -24.859 35.812 26.906 1 85.5 510 LEU B N 1
ATOM 9456 C CA . LEU B 1 510 ? -26.047 35.469 26.109 1 85.5 510 LEU B CA 1
ATOM 9457 C C . LEU B 1 510 ? -25.781 34.281 25.203 1 85.5 510 LEU B C 1
ATOM 9459 O O . LEU B 1 510 ? -24.625 33.906 25 1 85.5 510 LEU B O 1
ATOM 9463 N N . GLY B 1 511 ? -26.812 33.75 24.719 1 83.75 511 GLY B N 1
ATOM 9464 C CA . GLY B 1 511 ? -26.703 32.625 23.828 1 83.75 511 GLY B CA 1
ATOM 9465 C C . GLY B 1 511 ? -26.281 33 22.422 1 83.75 511 GLY B C 1
ATOM 9466 O O . GLY B 1 511 ? -26.391 34.188 22.031 1 83.75 511 GLY B O 1
ATOM 9467 N N . ALA B 1 512 ? -25.828 31.984 21.703 1 85.38 512 ALA B N 1
ATOM 9468 C CA . ALA B 1 512 ? -25.297 32.188 20.359 1 85.38 512 ALA B CA 1
ATOM 9469 C C . ALA B 1 512 ? -26.312 32.844 19.453 1 85.38 512 ALA B C 1
ATOM 9471 O O . ALA B 1 512 ? -25.938 33.562 18.516 1 85.38 512 ALA B O 1
ATOM 9472 N N . GLN B 1 513 ? -27.562 32.75 19.781 1 84.88 513 GLN B N 1
ATOM 9473 C CA . GLN B 1 513 ? -28.609 33.281 18.938 1 84.88 513 GLN B CA 1
ATOM 9474 C C . GLN B 1 513 ? -28.734 34.812 19.125 1 84.88 513 GLN B C 1
ATOM 9476 O O . GLN B 1 513 ? -29.312 35.5 18.266 1 84.88 513 GLN B O 1
ATOM 9481 N N . ALA B 1 514 ? -28.234 35.281 20.156 1 88.38 514 ALA B N 1
ATOM 9482 C CA . ALA B 1 514 ? -28.375 36.688 20.5 1 88.38 514 ALA B CA 1
ATOM 9483 C C . ALA B 1 514 ? -27.266 37.531 19.875 1 88.38 514 ALA B C 1
ATOM 9485 O O . ALA B 1 514 ? -26.969 38.625 20.344 1 88.38 514 ALA B O 1
ATOM 9486 N N . GLY B 1 515 ? -26.688 37.094 18.844 1 92.44 515 GLY B N 1
ATOM 9487 C CA . GLY B 1 515 ? -25.578 37.812 18.219 1 92.44 515 GLY B CA 1
ATOM 9488 C C . GLY B 1 515 ? -26.016 38.562 16.969 1 92.44 515 GLY B C 1
ATOM 9489 O O . GLY B 1 515 ? -27.188 38.594 16.641 1 92.44 515 GLY B O 1
ATOM 9490 N N . ALA B 1 516 ? -25.109 39.25 16.422 1 94.12 516 ALA B N 1
ATOM 9491 C CA . ALA B 1 516 ? -25.266 39.938 15.148 1 94.12 516 ALA B CA 1
ATOM 9492 C C . ALA B 1 516 ? -23.953 39.938 14.352 1 94.12 516 ALA B C 1
ATOM 9494 O O . ALA B 1 516 ? -22.875 39.844 14.93 1 94.12 516 ALA B O 1
ATOM 9495 N N . TYR B 1 517 ? -24.188 40.031 13.039 1 94 517 TYR B N 1
ATOM 9496 C CA . TYR B 1 517 ? -23.016 40.188 12.195 1 94 517 TYR B CA 1
ATOM 9497 C C . TYR B 1 517 ? -22.453 41.594 12.281 1 94 517 TYR B C 1
ATOM 9499 O O . TYR B 1 517 ? -23.188 42.562 12.117 1 94 517 TYR B O 1
ATOM 9507 N N . VAL B 1 518 ? -21.219 41.688 12.609 1 95.94 518 VAL B N 1
ATOM 9508 C CA . VAL B 1 518 ? -20.516 42.938 12.633 1 95.94 518 VAL B CA 1
ATOM 9509 C C . VAL B 1 518 ? -19.469 42.969 11.516 1 95.94 518 VAL B C 1
ATOM 9511 O O . VAL B 1 518 ? -18.672 42.062 11.383 1 95.94 518 VAL B O 1
ATOM 9514 N N . ALA B 1 519 ? -19.453 44.031 10.766 1 96.19 519 ALA B N 1
ATOM 9515 C CA . ALA B 1 519 ? -18.578 44.156 9.609 1 96.19 519 ALA B CA 1
ATOM 9516 C C . ALA B 1 519 ? -17.156 44.562 10.031 1 96.19 519 ALA B C 1
ATOM 9518 O O . ALA B 1 519 ? -16.984 45.344 10.977 1 96.19 519 ALA B O 1
ATOM 9519 N N . TYR B 1 520 ? -16.203 44.062 9.312 1 96.81 520 TYR B N 1
ATOM 9520 C CA . TYR B 1 520 ? -14.797 44.406 9.531 1 96.81 520 TYR B CA 1
ATOM 9521 C C . TYR B 1 520 ? -14.188 45.031 8.289 1 96.81 520 TYR B C 1
ATOM 9523 O O . TYR B 1 520 ? -14.719 44.906 7.184 1 96.81 520 TYR B O 1
ATOM 9531 N N . PRO B 1 521 ? -13.102 45.812 8.492 1 96.25 521 PRO B N 1
ATOM 9532 C CA . PRO B 1 521 ? -12.461 46.469 7.352 1 96.25 521 PRO B CA 1
ATOM 9533 C C . PRO B 1 521 ? -11.625 45.531 6.512 1 96.25 521 PRO B C 1
ATOM 9535 O O . PRO B 1 521 ? -10.391 45.594 6.516 1 96.25 521 PRO B O 1
ATOM 9538 N N . GLN B 1 522 ? -12.258 44.719 5.695 1 96.75 522 GLN B N 1
ATOM 9539 C CA . GLN B 1 522 ? -11.695 43.594 4.965 1 96.75 522 GLN B CA 1
ATOM 9540 C C . GLN B 1 522 ? -10.516 44.031 4.105 1 96.75 522 GLN B C 1
ATOM 9542 O O . GLN B 1 522 ? -9.453 43.406 4.133 1 96.75 522 GLN B O 1
ATOM 9547 N N . GLN B 1 523 ? -10.672 45.094 3.383 1 96.44 523 GLN B N 1
ATOM 9548 C CA . GLN B 1 523 ? -9.656 45.5 2.426 1 96.44 523 GLN B CA 1
ATOM 9549 C C . GLN B 1 523 ? -8.359 45.906 3.133 1 96.44 523 GLN B C 1
ATOM 9551 O O . GLN B 1 523 ? -7.273 45.5 2.723 1 96.44 523 GLN B O 1
ATOM 9556 N N . ASP B 1 524 ? -8.508 46.719 4.156 1 97.62 524 ASP B N 1
ATOM 9557 C CA . ASP B 1 524 ? -7.332 47.125 4.926 1 97.62 524 ASP B CA 1
ATOM 9558 C C . ASP B 1 524 ? -6.648 45.906 5.562 1 97.62 524 ASP B C 1
ATOM 9560 O O . ASP B 1 524 ? -5.422 45.781 5.531 1 97.62 524 ASP B O 1
ATOM 9564 N N . MET B 1 525 ? -7.457 45.062 6.105 1 98.25 525 MET B N 1
ATOM 9565 C CA . MET B 1 525 ? -6.906 43.906 6.797 1 98.25 525 MET B CA 1
ATOM 9566 C C . MET B 1 525 ? -6.188 43 5.82 1 98.25 525 MET B C 1
ATOM 9568 O O . MET B 1 525 ? -5.102 42.5 6.117 1 98.25 525 MET B O 1
ATOM 9572 N N . LEU B 1 526 ? -6.742 42.75 4.637 1 98.38 526 LEU B N 1
ATOM 9573 C CA . LEU B 1 526 ? -6.109 41.906 3.629 1 98.38 526 LEU B CA 1
ATOM 9574 C C . LEU B 1 526 ? -4.805 42.531 3.141 1 98.38 526 LEU B C 1
ATOM 9576 O O . LEU B 1 526 ? -3.814 41.812 2.936 1 98.38 526 LEU B O 1
ATOM 9580 N N . ARG B 1 527 ? -4.805 43.844 2.928 1 98.5 527 ARG B N 1
ATOM 9581 C CA . ARG B 1 527 ? -3.598 44.531 2.486 1 98.5 527 ARG B CA 1
ATOM 9582 C C . ARG B 1 527 ? -2.494 44.406 3.533 1 98.5 527 ARG B C 1
ATOM 9584 O O . ARG B 1 527 ? -1.327 44.219 3.193 1 98.5 527 ARG B O 1
ATOM 9591 N N . LEU B 1 528 ? -2.857 44.531 4.762 1 98.69 528 LEU B N 1
ATOM 9592 C CA . LEU B 1 528 ? -1.879 44.438 5.836 1 98.69 528 LEU B CA 1
ATOM 9593 C C . LEU B 1 528 ? -1.353 43 5.938 1 98.69 528 LEU B C 1
ATOM 9595 O O . LEU B 1 528 ? -0.171 42.781 6.219 1 98.69 528 LEU B O 1
ATOM 9599 N N . ILE B 1 529 ? -2.225 42 5.699 1 98.75 529 ILE B N 1
ATOM 9600 C CA . ILE B 1 529 ? -1.788 40.594 5.645 1 98.75 529 ILE B CA 1
ATOM 9601 C C . ILE B 1 529 ? -0.78 40.406 4.512 1 98.75 529 ILE B C 1
ATOM 9603 O O . ILE B 1 529 ? 0.264 39.781 4.695 1 98.75 529 ILE B O 1
ATOM 9607 N N . ALA B 1 530 ? -1.074 40.969 3.371 1 98.75 530 ALA B N 1
ATOM 9608 C CA . ALA B 1 530 ? -0.191 40.844 2.215 1 98.75 530 ALA B CA 1
ATOM 9609 C C . ALA B 1 530 ? 1.181 41.438 2.5 1 98.75 530 ALA B C 1
ATOM 9611 O O . ALA B 1 530 ? 2.209 40.844 2.17 1 98.75 530 ALA B O 1
ATOM 9612 N N . LEU B 1 531 ? 1.159 42.625 3.082 1 98.69 531 LEU B N 1
ATOM 9613 C CA . LEU B 1 531 ? 2.41 43.312 3.398 1 98.69 531 LEU B CA 1
ATOM 9614 C C . LEU B 1 531 ? 3.24 42.469 4.383 1 98.69 531 LEU B C 1
ATOM 9616 O O . LEU B 1 531 ? 4.43 42.25 4.152 1 98.69 531 LEU B O 1
ATOM 9620 N N . GLU B 1 532 ? 2.625 42.031 5.445 1 98.69 532 GLU B N 1
ATOM 9621 C CA . GLU B 1 532 ? 3.338 41.25 6.441 1 98.69 532 GLU B CA 1
ATOM 9622 C C . GLU B 1 532 ? 3.76 39.906 5.871 1 98.69 532 GLU B C 1
ATOM 9624 O O . GLU B 1 532 ? 4.812 39.375 6.227 1 98.69 532 GLU B O 1
ATOM 9629 N N . SER B 1 533 ? 2.949 39.312 5.039 1 98.69 533 SER B N 1
ATOM 9630 C CA . SER B 1 533 ? 3.254 38.031 4.367 1 98.69 533 SER B CA 1
ATOM 9631 C C . SER B 1 533 ? 4.566 38.125 3.596 1 98.69 533 SER B C 1
ATOM 9633 O O . SER B 1 533 ? 5.43 37.25 3.729 1 98.69 533 SER B O 1
ATOM 9635 N N . TRP B 1 534 ? 4.734 39.125 2.85 1 98.25 534 TRP B N 1
ATOM 9636 C CA . TRP B 1 534 ? 5.949 39.312 2.061 1 98.25 534 TRP B CA 1
ATOM 9637 C C . TRP B 1 534 ? 7.145 39.625 2.959 1 98.25 534 TRP B C 1
ATOM 9639 O O . TRP B 1 534 ? 8.25 39.094 2.732 1 98.25 534 TRP B O 1
ATOM 9649 N N . ARG B 1 535 ? 6.934 40.406 3.945 1 97.75 535 ARG B N 1
ATOM 9650 C CA . ARG B 1 535 ? 8.016 40.781 4.848 1 97.75 535 ARG B CA 1
ATOM 9651 C C . ARG B 1 535 ? 8.586 39.562 5.559 1 97.75 535 ARG B C 1
ATOM 9653 O O . ARG B 1 535 ? 9.781 39.5 5.84 1 97.75 535 ARG B O 1
ATOM 9660 N N . HIS B 1 536 ? 7.746 38.625 5.777 1 97.88 536 HIS B N 1
ATOM 9661 C CA . HIS B 1 536 ? 8.164 37.438 6.527 1 97.88 536 HIS B CA 1
ATOM 9662 C C . HIS B 1 536 ? 8.32 36.25 5.613 1 97.88 536 HIS B C 1
ATOM 9664 O O . HIS B 1 536 ? 8.688 35.156 6.07 1 97.88 536 HIS B O 1
ATOM 9670 N N . ARG B 1 537 ? 7.941 36.375 4.352 1 97.25 537 ARG B N 1
ATOM 9671 C CA . ARG B 1 537 ? 7.922 35.281 3.406 1 97.25 537 ARG B CA 1
ATOM 9672 C C . ARG B 1 537 ? 7.105 34.094 3.951 1 97.25 537 ARG B C 1
ATOM 9674 O O . ARG B 1 537 ? 7.594 32.969 4.008 1 97.25 537 ARG B O 1
ATOM 9681 N N . ALA B 1 538 ? 5.938 34.438 4.348 1 98.38 538 ALA B N 1
ATOM 9682 C CA . ALA B 1 538 ? 5.016 33.469 4.922 1 98.38 538 ALA B CA 1
ATOM 9683 C C . ALA B 1 538 ? 3.795 33.281 4.023 1 98.38 538 ALA B C 1
ATOM 9685 O O . ALA B 1 538 ? 3.092 34.219 3.705 1 98.38 538 ALA B O 1
ATOM 9686 N N . VAL B 1 539 ? 3.574 32.062 3.602 1 98.06 539 VAL B N 1
ATOM 9687 C CA . VAL B 1 539 ? 2.365 31.781 2.834 1 98.06 539 VAL B CA 1
ATOM 9688 C C . VAL B 1 539 ? 1.139 31.906 3.734 1 98.06 539 VAL B C 1
ATOM 9690 O O . VAL B 1 539 ? 1.218 31.688 4.941 1 98.06 539 VAL B O 1
ATOM 9693 N N . VAL B 1 540 ? 0.012 32.312 3.168 1 98.69 540 VAL B N 1
ATOM 9694 C CA . VAL B 1 540 ? -1.185 32.531 3.971 1 98.69 540 VAL B CA 1
ATOM 9695 C C . VAL B 1 540 ? -2.316 31.641 3.48 1 98.69 540 VAL B C 1
ATOM 9697 O O . VAL B 1 540 ? -2.641 31.641 2.289 1 98.69 540 VAL B O 1
ATOM 9700 N N . ILE B 1 541 ? -2.816 30.859 4.363 1 98.56 541 ILE B N 1
ATOM 9701 C CA . ILE B 1 541 ? -3.99 30.031 4.141 1 98.56 541 ILE B CA 1
ATOM 9702 C C . ILE B 1 541 ? -5.156 30.547 4.98 1 98.56 541 ILE B C 1
ATOM 9704 O O . ILE B 1 541 ? -4.977 30.906 6.148 1 98.56 541 ILE B O 1
ATOM 9708 N N . GLY B 1 542 ? -6.312 30.672 4.426 1 98 542 GLY B N 1
ATOM 9709 C CA . GLY B 1 542 ? -7.512 31.094 5.141 1 98 542 GLY B CA 1
ATOM 9710 C C . GLY B 1 542 ? -8.594 30.031 5.148 1 98 542 GLY B C 1
ATOM 9711 O O . GLY B 1 542 ? -9.008 29.547 4.094 1 98 542 GLY B O 1
ATOM 9712 N N . GLU B 1 543 ? -8.969 29.672 6.32 1 95.81 543 GLU B N 1
ATOM 9713 C CA . GLU B 1 543 ? -10.07 28.719 6.418 1 95.81 543 GLU B CA 1
ATOM 9714 C C . GLU B 1 543 ? -11.406 29.375 6.059 1 95.81 543 GLU B C 1
ATOM 9716 O O . GLU B 1 543 ? -12.008 30.062 6.883 1 95.81 543 GLU B O 1
ATOM 9721 N N . ASP B 1 544 ? -11.859 29.094 4.895 1 93.06 544 ASP B N 1
ATOM 9722 C CA . ASP B 1 544 ? -13.102 29.672 4.375 1 93.06 544 ASP B CA 1
ATOM 9723 C C . ASP B 1 544 ? -14.203 28.609 4.309 1 93.06 544 ASP B C 1
ATOM 9725 O O . ASP B 1 544 ? -14.875 28.469 3.285 1 93.06 544 ASP B O 1
ATOM 9729 N N . LEU B 1 545 ? -14.422 27.969 5.41 1 85.69 545 LEU B N 1
ATOM 9730 C CA . LEU B 1 545 ? -15.477 26.953 5.496 1 85.69 545 LEU B CA 1
ATOM 9731 C C . LEU B 1 545 ? -16.734 27.531 6.152 1 85.69 545 LEU B C 1
ATOM 9733 O O . LEU B 1 545 ? -16.656 28.547 6.844 1 85.69 545 LEU B O 1
ATOM 9737 N N . GLY B 1 546 ? -17.812 27.031 5.922 1 77.69 546 GLY B N 1
ATOM 9738 C CA . GLY B 1 546 ? -19.078 27.531 6.434 1 77.69 546 GLY B CA 1
ATOM 9739 C C . GLY B 1 546 ? -19.797 28.438 5.457 1 77.69 546 GLY B C 1
ATOM 9740 O O . GLY B 1 546 ? -19.734 28.234 4.246 1 77.69 546 GLY B O 1
ATOM 9741 N N . THR B 1 547 ? -20.562 29.375 6.012 1 77.31 547 THR B N 1
ATOM 9742 C CA . THR B 1 547 ? -21.297 30.312 5.176 1 77.31 547 THR B CA 1
ATOM 9743 C C . THR B 1 547 ? -20.391 31.438 4.691 1 77.31 547 THR B C 1
ATOM 9745 O O . THR B 1 547 ? -20.188 32.438 5.398 1 77.31 547 THR B O 1
ATOM 9748 N N . VAL B 1 548 ? -20 31.281 3.512 1 82.25 548 VAL B N 1
ATOM 9749 C CA . VAL B 1 548 ? -19.047 32.219 2.936 1 82.25 548 VAL B CA 1
ATOM 9750 C C . VAL B 1 548 ? -19.797 33.406 2.299 1 82.25 548 VAL B C 1
ATOM 9752 O O . VAL B 1 548 ? -20.703 33.188 1.493 1 82.25 548 VAL B O 1
ATOM 9755 N N . PRO B 1 549 ? -19.469 34.594 2.732 1 85 549 PRO B N 1
ATOM 9756 C CA . PRO B 1 549 ? -20.094 35.75 2.074 1 85 549 PRO B CA 1
ATOM 9757 C C . PRO B 1 549 ? -19.844 35.75 0.567 1 85 549 PRO B C 1
ATOM 9759 O O . PRO B 1 549 ? -18.797 35.312 0.102 1 85 549 PRO B O 1
ATOM 9762 N N . PRO B 1 550 ? -20.844 36.281 -0.171 1 86.19 550 PRO B N 1
ATOM 9763 C CA . PRO B 1 550 ? -20.672 36.344 -1.625 1 86.19 550 PRO B CA 1
ATOM 9764 C C . PRO B 1 550 ? -19.422 37.125 -2.047 1 86.19 550 PRO B C 1
ATOM 9766 O O . PRO B 1 550 ? -19.172 38.188 -1.525 1 86.19 550 PRO B O 1
ATOM 9769 N N . GLY B 1 551 ? -18.656 36.594 -2.855 1 90.31 551 GLY B N 1
ATOM 9770 C CA . GLY B 1 551 ? -17.5 37.25 -3.432 1 90.31 551 GLY B CA 1
ATOM 9771 C C . GLY B 1 551 ? -16.25 37.125 -2.578 1 90.31 551 GLY B C 1
ATOM 9772 O O . GLY B 1 551 ? -15.148 37.469 -3.027 1 90.31 551 GLY B O 1
ATOM 9773 N N . PHE B 1 552 ? -16.453 36.656 -1.408 1 92.19 552 PHE B N 1
ATOM 9774 C CA . PHE B 1 552 ? -15.328 36.594 -0.48 1 92.19 552 PHE B CA 1
ATOM 9775 C C . PHE B 1 552 ? -14.25 35.625 -0.999 1 92.19 552 PHE B C 1
ATOM 9777 O O . PHE B 1 552 ? -13.055 35.906 -0.856 1 92.19 552 PHE B O 1
ATOM 9784 N N . ASP B 1 553 ? -14.586 34.562 -1.601 1 90.69 553 ASP B N 1
ATOM 9785 C CA . ASP B 1 553 ? -13.641 33.594 -2.143 1 90.69 553 ASP B CA 1
ATOM 9786 C C . ASP B 1 553 ? -12.773 34.219 -3.229 1 90.69 553 ASP B C 1
ATOM 9788 O O . ASP B 1 553 ? -11.57 33.938 -3.305 1 90.69 553 ASP B O 1
ATOM 9792 N N . ARG B 1 554 ? -13.336 34.938 -4.031 1 92.06 554 ARG B N 1
ATOM 9793 C CA . ARG B 1 554 ? -12.602 35.656 -5.078 1 92.06 554 ARG B CA 1
ATOM 9794 C C . ARG B 1 554 ? -11.625 36.656 -4.48 1 92.06 554 ARG B C 1
ATOM 9796 O O . ARG B 1 554 ? -10.484 36.781 -4.941 1 92.06 554 ARG B O 1
ATOM 9803 N N . ASP B 1 555 ? -12.117 37.344 -3.449 1 94.88 555 ASP B N 1
ATOM 9804 C CA . ASP B 1 555 ? -11.25 38.312 -2.783 1 94.88 555 ASP B CA 1
ATOM 9805 C C . ASP B 1 555 ? -10.023 37.656 -2.182 1 94.88 555 ASP B C 1
ATOM 9807 O O . ASP B 1 555 ? -8.914 38.188 -2.254 1 94.88 555 ASP B O 1
ATOM 9811 N N . LEU B 1 556 ? -10.227 36.5 -1.589 1 95.5 556 LEU B N 1
ATOM 9812 C CA . LEU B 1 556 ? -9.109 35.75 -1.015 1 95.5 556 LEU B CA 1
ATOM 9813 C C . LEU B 1 556 ? -8.109 35.344 -2.094 1 95.5 556 LEU B C 1
ATOM 9815 O O . LEU B 1 556 ? -6.906 35.562 -1.934 1 95.5 556 LEU B O 1
ATOM 9819 N N . ALA B 1 557 ? -8.664 34.844 -3.162 1 93.06 557 ALA B N 1
ATOM 9820 C CA . ALA B 1 557 ? -7.809 34.375 -4.254 1 93.06 557 ALA B CA 1
ATOM 9821 C C . ALA B 1 557 ? -6.996 35.531 -4.844 1 93.06 557 ALA B C 1
ATOM 9823 O O . ALA B 1 557 ? -5.797 35.375 -5.09 1 93.06 557 ALA B O 1
ATOM 9824 N N . GLU B 1 558 ? -7.637 36.594 -5.02 1 95.12 558 GLU B N 1
ATOM 9825 C CA . GLU B 1 558 ? -6.977 37.781 -5.594 1 95.12 558 GLU B CA 1
ATOM 9826 C C . GLU B 1 558 ? -5.906 38.312 -4.656 1 95.12 558 GLU B C 1
ATOM 9828 O O . GLU B 1 558 ? -4.91 38.875 -5.105 1 95.12 558 GLU B O 1
ATOM 9833 N N . SER B 1 559 ? -6.137 38.125 -3.389 1 97.5 559 SER B N 1
ATOM 9834 C CA . SER B 1 559 ? -5.199 38.625 -2.389 1 97.5 559 SER B CA 1
ATOM 9835 C C . SER B 1 559 ? -4.082 37.625 -2.127 1 97.5 559 SER B C 1
ATOM 9837 O O . SER B 1 559 ? -3.199 37.875 -1.302 1 97.5 559 SER B O 1
ATOM 9839 N N . GLY B 1 560 ? -4.113 36.469 -2.785 1 97.25 560 GLY B N 1
ATOM 9840 C CA . GLY B 1 560 ? -3.08 35.469 -2.617 1 97.25 560 GLY B CA 1
ATOM 9841 C C . GLY B 1 560 ? -3.232 34.656 -1.343 1 97.25 560 GLY B C 1
ATOM 9842 O O . GLY B 1 560 ? -2.279 34.031 -0.883 1 97.25 560 GLY B O 1
ATOM 9843 N N . VAL B 1 561 ? -4.398 34.719 -0.746 1 98.19 561 VAL B N 1
ATOM 9844 C CA . VAL B 1 561 ? -4.727 33.875 0.403 1 98.19 561 VAL B CA 1
ATOM 9845 C C . VAL B 1 561 ? -5.387 32.594 -0.071 1 98.19 561 VAL B C 1
ATOM 9847 O O . VAL B 1 561 ? -6.445 32.625 -0.704 1 98.19 561 VAL B O 1
ATOM 9850 N N . ALA B 1 562 ? -4.738 31.484 0.185 1 97.56 562 ALA B N 1
ATOM 9851 C CA . ALA B 1 562 ? -5.297 30.219 -0.262 1 97.56 562 ALA B CA 1
ATOM 9852 C C . ALA B 1 562 ? -6.449 29.781 0.635 1 97.56 562 ALA B C 1
ATOM 9854 O O . ALA B 1 562 ? -6.312 29.734 1.86 1 97.56 562 ALA B O 1
ATOM 9855 N N . GLY B 1 563 ? -7.605 29.484 0.028 1 97.38 563 GLY B N 1
ATOM 9856 C CA . GLY B 1 563 ? -8.68 28.859 0.778 1 97.38 563 GLY B CA 1
ATOM 9857 C C . GLY B 1 563 ? -8.43 27.391 1.07 1 97.38 563 GLY B C 1
ATOM 9858 O O . GLY B 1 563 ? -7.324 26.891 0.84 1 97.38 563 GLY B O 1
ATOM 9859 N N . ILE B 1 564 ? -9.461 26.719 1.623 1 97.56 564 ILE B N 1
ATOM 9860 C CA . ILE B 1 564 ? -9.336 25.297 1.951 1 97.56 564 ILE B CA 1
ATOM 9861 C C . ILE B 1 564 ? -10.469 24.516 1.287 1 97.56 564 ILE B C 1
ATOM 9863 O O . ILE B 1 564 ? -11.641 24.891 1.401 1 97.56 564 ILE B O 1
ATOM 9867 N N . ARG B 1 565 ? -10.141 23.531 0.511 1 97.38 565 ARG B N 1
ATOM 9868 C CA . ARG B 1 565 ? -11.102 22.594 -0.048 1 97.38 565 ARG B CA 1
ATOM 9869 C C . ARG B 1 565 ? -10.969 21.219 0.615 1 97.38 565 ARG B C 1
ATOM 9871 O O . ARG B 1 565 ? -9.914 20.578 0.531 1 97.38 565 ARG B O 1
ATOM 9878 N N . VAL B 1 566 ? -12.016 20.781 1.275 1 97.62 566 VAL B N 1
ATOM 9879 C CA . VAL B 1 566 ? -12.023 19.531 2.029 1 97.62 566 VAL B CA 1
ATOM 9880 C C . VAL B 1 566 ? -12.703 18.438 1.21 1 97.62 566 VAL B C 1
ATOM 9882 O O . VAL B 1 566 ? -13.766 18.672 0.625 1 97.62 566 VAL B O 1
ATOM 9885 N N . LEU B 1 567 ? -12.148 17.297 1.24 1 97.81 567 LEU B N 1
ATOM 9886 C CA . LEU B 1 567 ? -12.641 16.156 0.463 1 97.81 567 LEU B CA 1
ATOM 9887 C C . LEU B 1 567 ? -14.141 15.961 0.683 1 97.81 567 LEU B C 1
ATOM 9889 O O . LEU B 1 567 ? -14.898 15.828 -0.278 1 97.81 567 LEU B O 1
ATOM 9893 N N . TRP B 1 568 ? -14.625 16.125 1.859 1 95.81 568 TRP B N 1
ATOM 9894 C CA . TRP B 1 568 ? -16 15.82 2.234 1 95.81 568 TRP B CA 1
ATOM 9895 C C . TRP B 1 568 ? -16.969 16.797 1.589 1 95.81 568 TRP B C 1
ATOM 9897 O O . TRP B 1 568 ? -18.141 16.484 1.397 1 95.81 568 TRP B O 1
ATOM 9907 N N . PHE B 1 569 ? -16.422 17.953 1.229 1 93.12 569 PHE B N 1
ATOM 9908 C CA . PHE B 1 569 ? -17.312 19.031 0.805 1 93.12 569 PHE B CA 1
ATOM 9909 C C . PHE B 1 569 ? -17.188 19.281 -0.694 1 93.12 569 PHE B C 1
ATOM 9911 O O . PHE B 1 569 ? -17.953 20.062 -1.267 1 93.12 569 PHE B O 1
ATOM 9918 N N . GLN B 1 570 ? -16.234 18.703 -1.336 1 95.94 570 GLN B N 1
ATOM 9919 C CA . GLN B 1 570 ? -16.047 18.891 -2.771 1 95.94 570 GLN B CA 1
ATOM 9920 C C . GLN B 1 570 ? -16.969 17.969 -3.57 1 95.94 570 GLN B C 1
ATOM 9922 O O . GLN B 1 570 ? -16.516 16.969 -4.137 1 95.94 570 GLN B O 1
ATOM 9927 N N . ARG B 1 571 ? -18.266 18.375 -3.576 1 94.94 571 ARG B N 1
ATOM 9928 C CA . ARG B 1 571 ? -19.312 17.562 -4.188 1 94.94 571 ARG B CA 1
ATOM 9929 C C . ARG B 1 571 ? -20.266 18.406 -5.012 1 94.94 571 ARG B C 1
ATOM 9931 O O . ARG B 1 571 ? -20.406 19.609 -4.758 1 94.94 571 ARG B O 1
ATOM 9938 N N . ASP B 1 572 ? -20.828 17.812 -6.012 1 92.31 572 ASP B N 1
ATOM 9939 C CA . ASP B 1 572 ? -21.984 18.359 -6.715 1 92.31 572 ASP B CA 1
ATOM 9940 C C . ASP B 1 572 ? -23.156 17.375 -6.68 1 92.31 572 ASP B C 1
ATOM 9942 O O . ASP B 1 572 ? -23.219 16.5 -5.816 1 92.31 572 ASP B O 1
ATOM 9946 N N . LYS B 1 573 ? -24.188 17.562 -7.426 1 88.69 573 LYS B N 1
ATOM 9947 C CA . LYS B 1 573 ? -25.391 16.75 -7.41 1 88.69 573 LYS B CA 1
ATOM 9948 C C . LYS B 1 573 ? -25.094 15.297 -7.801 1 88.69 573 LYS B C 1
ATOM 9950 O O . LYS B 1 573 ? -25.797 14.375 -7.375 1 88.69 573 LYS B O 1
ATOM 9955 N N . GLU B 1 574 ? -24.062 15.141 -8.516 1 87.12 574 GLU B N 1
ATOM 9956 C CA . GLU B 1 574 ? -23.734 13.82 -9.047 1 87.12 574 GLU B CA 1
ATOM 9957 C C . GLU B 1 574 ? -22.828 13.047 -8.094 1 87.12 574 GLU B C 1
ATOM 9959 O O . GLU B 1 574 ? -22.75 11.82 -8.156 1 87.12 574 GLU B O 1
ATOM 9964 N N . GLY B 1 575 ? -22.141 13.789 -7.25 1 93.12 575 GLY B N 1
ATOM 9965 C CA . GLY B 1 575 ? -21.234 13.133 -6.332 1 93.12 575 GLY B CA 1
ATOM 9966 C C . GLY B 1 575 ? -19.984 13.953 -6.031 1 93.12 575 GLY B C 1
ATOM 9967 O O . GLY B 1 575 ? -20.047 15.18 -5.996 1 93.12 575 GLY B O 1
ATOM 9968 N N . PHE B 1 576 ? -18.922 13.227 -5.711 1 97.12 576 PHE B N 1
ATOM 9969 C CA . PHE B 1 576 ? -17.672 13.898 -5.395 1 97.12 576 PHE B CA 1
ATOM 9970 C C . PHE B 1 576 ? -17 14.438 -6.656 1 97.12 576 PHE B C 1
ATOM 9972 O O . PHE B 1 576 ? -17.016 13.773 -7.695 1 97.12 576 PHE B O 1
ATOM 9979 N N . LEU B 1 577 ? -16.5 15.602 -6.664 1 97.25 577 LEU B N 1
ATOM 9980 C CA . LEU B 1 577 ? -15.828 16.219 -7.801 1 97.25 577 LEU B CA 1
ATOM 9981 C C . LEU B 1 577 ? -14.516 15.508 -8.117 1 97.25 577 LEU B C 1
ATOM 9983 O O . LEU B 1 577 ? -13.727 15.227 -7.211 1 97.25 577 LEU B O 1
ATOM 9987 N N . PRO B 1 578 ? -14.336 15.203 -9.375 1 96.69 578 PRO B N 1
ATOM 9988 C CA . PRO B 1 578 ? -13.008 14.672 -9.703 1 96.69 578 PRO B CA 1
ATOM 9989 C C . PRO B 1 578 ? -11.883 15.648 -9.375 1 96.69 578 PRO B C 1
ATOM 9991 O O . PRO B 1 578 ? -12.086 16.859 -9.406 1 96.69 578 PRO B O 1
ATOM 9994 N N . PRO B 1 579 ? -10.703 15.117 -9.07 1 96.44 579 PRO B N 1
ATOM 9995 C CA . PRO B 1 579 ? -9.578 15.961 -8.672 1 96.44 579 PRO B CA 1
ATOM 9996 C C . PRO B 1 579 ? -9.336 17.125 -9.633 1 96.44 579 PRO B C 1
ATOM 9998 O O . PRO B 1 579 ? -9.117 18.25 -9.195 1 96.44 579 PRO B O 1
ATOM 10001 N N . ALA B 1 580 ? -9.453 16.953 -10.914 1 95.75 580 ALA B N 1
ATOM 10002 C CA . ALA B 1 580 ? -9.133 17.953 -11.93 1 95.75 580 ALA B CA 1
ATOM 10003 C C . ALA B 1 580 ? -10.039 19.172 -11.797 1 95.75 580 ALA B C 1
ATOM 10005 O O . ALA B 1 580 ? -9.695 20.266 -12.258 1 95.75 580 ALA B O 1
ATOM 10006 N N . GLU B 1 581 ? -11.172 19.016 -11.086 1 96.88 581 GLU B N 1
ATOM 10007 C CA . GLU B 1 581 ? -12.156 20.078 -10.977 1 96.88 581 GLU B CA 1
ATOM 10008 C C . GLU B 1 581 ? -11.992 20.859 -9.672 1 96.88 581 GLU B C 1
ATOM 10010 O O . GLU B 1 581 ? -12.711 21.828 -9.422 1 96.88 581 GLU B O 1
ATOM 10015 N N . TRP B 1 582 ? -11.039 20.484 -8.883 1 96.88 582 TRP B N 1
ATOM 10016 C CA . TRP B 1 582 ? -10.766 21.219 -7.656 1 96.88 582 TRP B CA 1
ATOM 10017 C C . TRP B 1 582 ? -10.094 22.562 -7.965 1 96.88 582 TRP B C 1
ATOM 10019 O O . TRP B 1 582 ? -9.539 22.734 -9.047 1 96.88 582 TRP B O 1
ATOM 10029 N N . SER B 1 583 ? -10.172 23.453 -7.02 1 94.38 583 SER B N 1
ATOM 10030 C CA . SER B 1 583 ? -9.57 24.781 -7.172 1 94.38 583 SER B CA 1
ATOM 10031 C C . SER B 1 583 ? -8.047 24.688 -7.219 1 94.38 583 SER B C 1
ATOM 10033 O O . SER B 1 583 ? -7.441 23.938 -6.449 1 94.38 583 SER B O 1
ATOM 10035 N N . ALA B 1 584 ? -7.445 25.438 -8.117 1 93.69 584 ALA B N 1
ATOM 10036 C CA . ALA B 1 584 ? -5.992 25.547 -8.18 1 93.69 584 ALA B CA 1
ATOM 10037 C C . ALA B 1 584 ? -5.488 26.703 -7.312 1 93.69 584 ALA B C 1
ATOM 10039 O O . ALA B 1 584 ? -4.289 26.969 -7.27 1 93.69 584 ALA B O 1
ATOM 10040 N N . GLN B 1 585 ? -6.445 27.328 -6.543 1 93 585 GLN B N 1
ATOM 10041 C CA . GLN B 1 585 ? -6.082 28.516 -5.766 1 93 585 GLN B CA 1
ATOM 10042 C C . GLN B 1 585 ? -6.227 28.25 -4.27 1 93 585 GLN B C 1
ATOM 10044 O O . GLN B 1 585 ? -5.855 29.094 -3.447 1 93 585 GLN B O 1
ATOM 10049 N N . ALA B 1 586 ? -6.793 27.141 -3.963 1 96.62 586 ALA B N 1
ATOM 10050 C CA . ALA B 1 586 ? -6.984 26.719 -2.574 1 96.62 586 ALA B CA 1
ATOM 10051 C C . ALA B 1 586 ? -6.207 25.453 -2.27 1 96.62 586 ALA B C 1
ATOM 10053 O O . ALA B 1 586 ? -5.895 24.672 -3.176 1 96.62 586 ALA B O 1
ATOM 10054 N N . ILE B 1 587 ? -5.879 25.266 -1.063 1 97.81 587 ILE B N 1
ATOM 10055 C CA . ILE B 1 587 ? -5.25 24 -0.715 1 97.81 587 ILE B CA 1
ATOM 10056 C C . ILE B 1 587 ? -6.301 22.891 -0.692 1 97.81 587 ILE B C 1
ATOM 10058 O O . ILE B 1 587 ? -7.492 23.156 -0.542 1 97.81 587 ILE B O 1
ATOM 10062 N N . GLY B 1 588 ? -5.867 21.703 -0.956 1 98.12 588 GLY B N 1
ATOM 10063 C CA . GLY B 1 588 ? -6.699 20.516 -0.8 1 98.12 588 GLY B CA 1
ATOM 10064 C C . GLY B 1 588 ? -6.34 19.688 0.421 1 98.12 588 GLY B C 1
ATOM 10065 O O . GLY B 1 588 ? -5.16 19.484 0.708 1 98.12 588 GLY B O 1
ATOM 10066 N N . VAL B 1 589 ? -7.367 19.297 1.186 1 98.56 589 VAL B N 1
ATOM 10067 C CA . VAL B 1 589 ? -7.109 18.5 2.375 1 98.56 589 VAL B CA 1
ATOM 10068 C C . VAL B 1 589 ? -8.008 17.266 2.375 1 98.56 589 VAL B C 1
ATOM 10070 O O . VAL B 1 589 ? -9.125 17.297 1.849 1 98.56 589 VAL B O 1
ATOM 10073 N N . THR B 1 590 ? -7.5 16.141 2.908 1 98 590 THR B N 1
ATOM 10074 C CA . THR B 1 590 ? -8.398 15.016 3.125 1 98 590 THR B CA 1
ATOM 10075 C C . THR B 1 590 ? -9.453 15.359 4.168 1 98 590 THR B C 1
ATOM 10077 O O . THR B 1 590 ? -10.633 15.031 4.004 1 98 590 THR B O 1
ATOM 10080 N N . THR B 1 591 ? -8.969 16 5.199 1 97.56 591 THR B N 1
ATOM 10081 C CA . THR B 1 591 ? -9.82 16.406 6.312 1 97.56 591 THR B CA 1
ATOM 10082 C C . THR B 1 591 ? -9.133 17.484 7.148 1 97.56 591 THR B C 1
ATOM 10084 O O . THR B 1 591 ? -8.078 18 6.762 1 97.56 591 THR B O 1
ATOM 10087 N N . THR B 1 592 ? -9.758 17.984 8.141 1 96.25 592 THR B N 1
ATOM 10088 C CA . THR B 1 592 ? -9.188 18.906 9.125 1 96.25 592 THR B CA 1
ATOM 10089 C C . THR B 1 592 ? -9.352 18.344 10.531 1 96.25 592 THR B C 1
ATOM 10091 O O . THR B 1 592 ? -9.953 17.297 10.727 1 96.25 592 THR B O 1
ATOM 10094 N N . HIS B 1 593 ? -8.781 19.016 11.508 1 95.88 593 HIS B N 1
ATOM 10095 C CA . HIS B 1 593 ? -8.82 18.547 12.891 1 95.88 593 HIS B CA 1
ATOM 10096 C C . HIS B 1 593 ? -10.242 18.594 13.445 1 95.88 593 HIS B C 1
ATOM 10098 O O . HIS B 1 593 ? -10.523 17.984 14.477 1 95.88 593 HIS B O 1
ATOM 10104 N N . ASP B 1 594 ? -11.25 19.266 12.781 1 92.38 594 ASP B N 1
ATOM 10105 C CA . ASP B 1 594 ? -12.633 19.375 13.234 1 92.38 594 ASP B CA 1
ATOM 10106 C C . ASP B 1 594 ? -13.516 18.312 12.57 1 92.38 594 ASP B C 1
ATOM 10108 O O . ASP B 1 594 ? -14.711 18.219 12.867 1 92.38 594 ASP B O 1
ATOM 10112 N N . LEU B 1 595 ? -12.984 17.594 11.641 1 94.44 595 LEU B N 1
ATOM 10113 C CA . LEU B 1 595 ? -13.727 16.641 10.828 1 94.44 595 LEU B CA 1
ATOM 10114 C C . LEU B 1 595 ? -13.164 15.234 11 1 94.44 595 LEU B C 1
ATOM 10116 O O . LEU B 1 595 ? -12.023 15.062 11.445 1 94.44 595 LEU B O 1
ATOM 10120 N N . PRO B 1 596 ? -14.023 14.227 10.695 1 94.62 596 PRO B N 1
ATOM 10121 C CA . PRO B 1 596 ? -13.516 12.867 10.852 1 94.62 596 PRO B CA 1
ATOM 10122 C C . PRO B 1 596 ? -12.32 12.578 9.945 1 94.62 596 PRO B C 1
ATOM 10124 O O . PRO B 1 596 ? -12.258 13.07 8.82 1 94.62 596 PRO B O 1
ATOM 10127 N N . THR B 1 597 ? -11.328 11.812 10.477 1 96.25 597 THR B N 1
ATOM 10128 C CA . THR B 1 597 ? -10.289 11.266 9.609 1 96.25 597 THR B CA 1
ATOM 10129 C C . THR B 1 597 ? -10.906 10.445 8.477 1 96.25 597 THR B C 1
ATOM 10131 O O . THR B 1 597 ? -12.109 10.18 8.484 1 96.25 597 THR B O 1
ATOM 10134 N N . VAL B 1 598 ? -10.164 10.102 7.523 1 96.31 598 VAL B N 1
ATOM 10135 C CA . VAL B 1 598 ? -10.703 9.305 6.43 1 96.31 598 VAL B CA 1
ATOM 10136 C C . VAL B 1 598 ? -11.219 7.969 6.965 1 96.31 598 VAL B C 1
ATOM 10138 O O . VAL B 1 598 ? -12.336 7.551 6.641 1 96.31 598 VAL B O 1
ATOM 10141 N N . ALA B 1 599 ? -10.406 7.281 7.82 1 94.75 599 ALA B N 1
ATOM 10142 C CA . ALA B 1 599 ? -10.836 6.023 8.422 1 94.75 599 ALA B CA 1
ATOM 10143 C C . ALA B 1 599 ? -12.078 6.23 9.289 1 94.75 599 ALA B C 1
ATOM 10145 O O . ALA B 1 599 ? -13 5.41 9.266 1 94.75 599 ALA B O 1
ATOM 10146 N N . GLY B 1 600 ? -12.07 7.352 10.07 1 94.06 600 GLY B N 1
ATOM 10147 C CA . GLY B 1 600 ? -13.227 7.668 10.898 1 94.06 600 GLY B CA 1
ATOM 10148 C C . GLY B 1 600 ? -14.477 7.934 10.086 1 94.06 600 GLY B C 1
ATOM 10149 O O . GLY B 1 600 ? -15.57 7.484 10.445 1 94.06 600 GLY B O 1
ATOM 10150 N N . TRP B 1 601 ? -14.344 8.656 8.992 1 94.81 601 TRP B N 1
ATOM 10151 C CA . TRP B 1 601 ? -15.453 8.93 8.086 1 94.81 601 TRP B CA 1
ATOM 10152 C C . TRP B 1 601 ? -15.977 7.645 7.461 1 94.81 601 TRP B C 1
ATOM 10154 O O . TRP B 1 601 ? -17.188 7.418 7.422 1 94.81 601 TRP B O 1
ATOM 10164 N N . TRP B 1 602 ? -15.086 6.812 7.039 1 94.06 602 TRP B N 1
ATOM 10165 C CA . TRP B 1 602 ? -15.453 5.578 6.352 1 94.06 602 TRP B CA 1
ATOM 10166 C C . TRP B 1 602 ? -16.188 4.625 7.293 1 94.06 602 TRP B C 1
ATOM 10168 O O . TRP B 1 602 ? -17.156 3.988 6.902 1 94.06 602 TRP B O 1
ATOM 10178 N N . THR B 1 603 ? -15.742 4.535 8.562 1 92.06 603 THR B N 1
ATOM 10179 C CA . THR B 1 603 ? -16.312 3.594 9.516 1 92.06 603 THR B CA 1
ATOM 10180 C C . THR B 1 603 ? -17.531 4.191 10.203 1 92.06 603 THR B C 1
ATOM 10182 O O . THR B 1 603 ? -18.328 3.473 10.82 1 92.06 603 THR B O 1
ATOM 10185 N N . GLY B 1 604 ? -17.625 5.52 10.18 1 92.44 604 GLY B N 1
ATOM 10186 C CA . GLY B 1 604 ? -18.719 6.203 10.844 1 92.44 604 GLY B CA 1
ATOM 10187 C C . GLY B 1 604 ? -18.453 6.477 12.312 1 92.44 604 GLY B C 1
ATOM 10188 O O . GLY B 1 604 ? -19.375 6.586 13.117 1 92.44 604 GLY B O 1
ATOM 10189 N N . ALA B 1 605 ? -17.219 6.57 12.695 1 91.5 605 ALA B N 1
ATOM 10190 C CA . ALA B 1 605 ? -16.844 6.832 14.086 1 91.5 605 ALA B CA 1
ATOM 10191 C C . ALA B 1 605 ? -17.375 8.188 14.547 1 91.5 605 ALA B C 1
ATOM 10193 O O . ALA B 1 605 ? -17.781 8.344 15.703 1 91.5 605 ALA B O 1
ATOM 10194 N N . ASP B 1 606 ? -17.344 9.188 13.68 1 91.31 606 ASP B N 1
ATOM 10195 C CA . ASP B 1 606 ? -17.891 10.508 14 1 91.31 606 ASP B CA 1
ATOM 10196 C C . ASP B 1 606 ? -19.391 10.438 14.266 1 91.31 606 ASP B C 1
ATOM 10198 O O . ASP B 1 606 ? -19.891 11.086 15.18 1 91.31 606 ASP B O 1
ATOM 10202 N N . ILE B 1 607 ? -20.109 9.602 13.531 1 91.62 607 ILE B N 1
ATOM 10203 C CA . ILE B 1 607 ? -21.531 9.414 13.703 1 91.62 607 ILE B CA 1
ATOM 10204 C C . ILE B 1 607 ? -21.812 8.75 15.055 1 91.62 607 ILE B C 1
ATOM 10206 O O . ILE B 1 607 ? -22.719 9.156 15.781 1 91.62 607 ILE B O 1
ATOM 10210 N N . ALA B 1 608 ? -21.016 7.746 15.367 1 91.81 608 ALA B N 1
ATOM 10211 C CA . ALA B 1 608 ? -21.172 7.078 16.656 1 91.81 608 ALA B CA 1
ATOM 10212 C C . ALA B 1 608 ? -21 8.062 17.812 1 91.81 608 ALA B C 1
ATOM 10214 O O . ALA B 1 608 ? -21.766 8.047 18.766 1 91.81 608 ALA B O 1
ATOM 10215 N N . TRP B 1 609 ? -20.016 8.93 17.734 1 90.44 609 TRP B N 1
ATOM 10216 C CA . TRP B 1 609 ? -19.781 9.938 18.75 1 90.44 609 TRP B CA 1
ATOM 10217 C C . TRP B 1 609 ? -20.938 10.93 18.812 1 90.44 609 TRP B C 1
ATOM 10219 O O . TRP B 1 609 ? -21.406 11.266 19.906 1 90.44 609 TRP B O 1
ATOM 10229 N N . ARG B 1 610 ? -21.375 11.438 17.703 1 88.69 610 ARG B N 1
ATOM 10230 C CA . ARG B 1 610 ? -22.469 12.398 17.672 1 88.69 610 ARG B CA 1
ATOM 10231 C C . ARG B 1 610 ? -23.75 11.797 18.25 1 88.69 610 ARG B C 1
ATOM 10233 O O . ARG B 1 610 ? -24.531 12.5 18.891 1 88.69 610 ARG B O 1
ATOM 10240 N N . HIS B 1 611 ? -23.938 10.531 17.984 1 89.88 611 HIS B N 1
ATOM 10241 C CA . HIS B 1 611 ? -25.062 9.82 18.578 1 89.88 611 HIS B CA 1
ATOM 10242 C C . HIS B 1 611 ? -24.938 9.781 20.109 1 89.88 611 HIS B C 1
ATOM 10244 O O . HIS B 1 611 ? -25.891 10.078 20.812 1 89.88 611 HIS B O 1
ATOM 10250 N N . ARG B 1 612 ? -23.781 9.422 20.562 1 88.81 612 ARG B N 1
ATOM 10251 C CA . ARG B 1 612 ? -23.531 9.352 21.984 1 88.81 612 ARG B CA 1
ATOM 10252 C C . ARG B 1 612 ? -23.75 10.711 22.656 1 88.81 612 ARG B C 1
ATOM 10254 O O . ARG B 1 612 ? -24.219 10.781 23.797 1 88.81 612 ARG B O 1
ATOM 10261 N N . LEU B 1 613 ? -23.469 11.812 21.953 1 86.88 613 LEU B N 1
ATOM 10262 C CA . LEU B 1 613 ? -23.547 13.172 22.484 1 86.88 613 LEU B CA 1
ATOM 10263 C C . LEU B 1 613 ? -24.938 13.766 22.25 1 86.88 613 LEU B C 1
ATOM 10265 O O . LEU B 1 613 ? -25.203 14.906 22.625 1 86.88 613 LEU B O 1
ATOM 10269 N N . GLY B 1 614 ? -25.781 13.023 21.547 1 84.06 614 GLY B N 1
ATOM 10270 C CA . GLY B 1 614 ? -27.141 13.492 21.281 1 84.06 614 GLY B CA 1
ATOM 10271 C C . GLY B 1 614 ? -27.203 14.602 20.266 1 84.06 614 GLY B C 1
ATOM 10272 O O . GLY B 1 614 ? -28.062 15.477 20.344 1 84.06 614 GLY B O 1
ATOM 10273 N N . GLN B 1 615 ? -26.297 14.57 19.266 1 80.94 615 GLN B N 1
ATOM 10274 C CA . GLN B 1 615 ? -26.188 15.672 18.297 1 80.94 615 GLN B CA 1
ATOM 10275 C C . GLN B 1 615 ? -26.828 15.305 16.969 1 80.94 615 GLN B C 1
ATOM 10277 O O . GLN B 1 615 ? -26.703 16.047 15.992 1 80.94 615 GLN B O 1
ATOM 10282 N N . LEU B 1 616 ? -27.438 14.164 16.859 1 84.88 616 LEU B N 1
ATOM 10283 C CA . LEU B 1 616 ? -28.062 13.742 15.609 1 84.88 616 LEU B CA 1
ATOM 10284 C C . LEU B 1 616 ? -29.562 13.969 15.641 1 84.88 616 LEU B C 1
ATOM 10286 O O . LEU B 1 616 ? -30.281 13.328 16.406 1 84.88 616 LEU B O 1
ATOM 10290 N N . GLU B 1 617 ? -29.984 14.727 14.836 1 78.56 617 GLU B N 1
ATOM 10291 C CA . GLU B 1 617 ? -31.391 15.102 14.812 1 78.56 617 GLU B CA 1
ATOM 10292 C C . GLU B 1 617 ? -32.25 13.938 14.344 1 78.56 617 GLU B C 1
ATOM 10294 O O . GLU B 1 617 ? -33.312 13.648 14.945 1 78.56 617 GLU B O 1
ATOM 10299 N N . GLU B 1 618 ? -31.891 13.297 13.281 1 84.62 618 GLU B N 1
ATOM 10300 C CA . GLU B 1 618 ? -32.719 12.258 12.656 1 84.62 618 GLU B CA 1
ATOM 10301 C C . GLU B 1 618 ? -32.312 10.867 13.141 1 84.62 618 GLU B C 1
ATOM 10303 O O . GLU B 1 618 ? -32.688 9.859 12.547 1 84.62 618 GLU B O 1
ATOM 10308 N N . GLY B 1 619 ? -31.391 10.836 14.117 1 87.44 619 GLY B N 1
ATOM 10309 C CA . GLY B 1 619 ? -31 9.562 14.703 1 87.44 619 GLY B CA 1
ATOM 10310 C C . GLY B 1 619 ? -29.781 8.945 14.031 1 87.44 619 GLY B C 1
ATOM 10311 O O . GLY B 1 619 ? -29.359 9.398 12.969 1 87.44 619 GLY B O 1
ATOM 10312 N N . ARG B 1 620 ? -29.312 7.918 14.656 1 90.88 620 ARG B N 1
ATOM 10313 C CA . ARG B 1 620 ? -28.078 7.258 14.219 1 90.88 620 ARG B CA 1
ATOM 10314 C C . ARG B 1 620 ? -28.312 6.488 12.922 1 90.88 620 ARG B C 1
ATOM 10316 O O . ARG B 1 620 ? -27.484 6.555 12.008 1 90.88 620 ARG B O 1
ATOM 10323 N N . ALA B 1 621 ? -29.375 5.754 12.797 1 92.94 621 ALA B N 1
ATOM 10324 C CA . ALA B 1 621 ? -29.672 4.922 11.633 1 92.94 621 ALA B CA 1
ATOM 10325 C C . ALA B 1 621 ? -29.75 5.766 10.367 1 92.94 621 ALA B C 1
ATOM 10327 O O . ALA B 1 621 ? -29.234 5.363 9.32 1 92.94 621 ALA B O 1
ATOM 10328 N N . ALA B 1 622 ? -30.375 6.855 10.484 1 93.25 622 ALA B N 1
ATOM 10329 C CA . ALA B 1 622 ? -30.5 7.746 9.328 1 93.25 622 ALA B CA 1
ATOM 10330 C C . ALA B 1 622 ? -29.141 8.289 8.914 1 93.25 622 ALA B C 1
ATOM 10332 O O . ALA B 1 622 ? -28.844 8.383 7.719 1 93.25 622 ALA B O 1
ATOM 10333 N N . ALA B 1 623 ? -28.344 8.695 9.875 1 93 623 ALA B N 1
ATOM 10334 C CA . ALA B 1 623 ? -27 9.211 9.594 1 93 623 ALA B CA 1
ATOM 10335 C C . ALA B 1 623 ? -26.125 8.141 8.945 1 93 623 ALA B C 1
ATOM 10337 O O . ALA B 1 623 ? -25.375 8.43 8.008 1 93 623 ALA B O 1
ATOM 10338 N N . GLU B 1 624 ? -26.25 6.945 9.438 1 93.31 624 GLU B N 1
ATOM 10339 C CA . GLU B 1 624 ? -25.469 5.832 8.906 1 93.31 624 GLU B CA 1
ATOM 10340 C C . GLU B 1 624 ? -25.891 5.496 7.477 1 93.31 624 GLU B C 1
ATOM 10342 O O . GLU B 1 624 ? -25.062 5.152 6.637 1 93.31 624 GLU B O 1
ATOM 10347 N N . ALA B 1 625 ? -27.141 5.52 7.223 1 94.25 625 ALA B N 1
ATOM 10348 C CA . ALA B 1 625 ? -27.656 5.262 5.875 1 94.25 625 ALA B CA 1
ATOM 10349 C C . ALA B 1 625 ? -27.141 6.316 4.891 1 94.25 625 ALA B C 1
ATOM 10351 O O . ALA B 1 625 ? -26.781 5.992 3.762 1 94.25 625 ALA B O 1
ATOM 10352 N N . GLN B 1 626 ? -27.188 7.531 5.328 1 92.88 626 GLN B N 1
ATOM 10353 C CA . GLN B 1 626 ? -26.672 8.609 4.488 1 92.88 626 GLN B CA 1
ATOM 10354 C C . GLN B 1 626 ? -25.188 8.43 4.223 1 92.88 626 GLN B C 1
ATOM 10356 O O . GLN B 1 626 ? -24.719 8.633 3.098 1 92.88 626 GLN B O 1
ATOM 10361 N N . ARG B 1 627 ? -24.453 8.055 5.215 1 94 627 ARG B N 1
ATOM 10362 C CA . ARG B 1 627 ? -23.016 7.832 5.066 1 94 627 ARG B CA 1
ATOM 10363 C C . ARG B 1 627 ? -22.734 6.688 4.098 1 94 627 ARG B C 1
ATOM 10365 O O . ARG B 1 627 ? -21.766 6.738 3.33 1 94 627 ARG B O 1
ATOM 10372 N N . ALA B 1 628 ? -23.547 5.676 4.188 1 94 628 ALA B N 1
ATOM 10373 C CA . ALA B 1 628 ? -23.391 4.551 3.271 1 94 628 ALA B CA 1
ATOM 10374 C C . ALA B 1 628 ? -23.516 5.008 1.819 1 94 628 ALA B C 1
ATOM 10376 O O . ALA B 1 628 ? -22.734 4.586 0.962 1 94 628 ALA B O 1
ATOM 10377 N N . LYS B 1 629 ? -24.453 5.852 1.573 1 94.31 629 LYS B N 1
ATOM 10378 C CA . LYS B 1 629 ? -24.625 6.406 0.235 1 94.31 629 LYS B CA 1
ATOM 10379 C C . LYS B 1 629 ? -23.422 7.25 -0.168 1 94.31 629 LYS B C 1
ATOM 10381 O O . LYS B 1 629 ? -22.969 7.176 -1.31 1 94.31 629 LYS B O 1
ATOM 10386 N N . GLU B 1 630 ? -22.906 8.008 0.737 1 94.69 630 GLU B N 1
ATOM 10387 C CA . GLU B 1 630 ? -21.734 8.852 0.479 1 94.69 630 GLU B CA 1
ATOM 10388 C C . GLU B 1 630 ? -20.5 8.008 0.208 1 94.69 630 GLU B C 1
ATOM 10390 O O . GLU B 1 630 ? -19.672 8.359 -0.644 1 94.69 630 GLU B O 1
ATOM 10395 N N . ARG B 1 631 ? -20.375 6.934 0.943 1 94.12 631 ARG B N 1
ATOM 10396 C CA . ARG B 1 631 ? -19.266 6.012 0.721 1 94.12 631 ARG B CA 1
ATOM 10397 C C . ARG B 1 631 ? -19.297 5.449 -0.695 1 94.12 631 ARG B C 1
ATOM 10399 O O . ARG B 1 631 ? -18.266 5.375 -1.364 1 94.12 631 ARG B O 1
ATOM 10406 N N . ASP B 1 632 ? -20.5 5.082 -1.094 1 95.12 632 ASP B N 1
ATOM 10407 C CA . ASP B 1 632 ? -20.656 4.551 -2.441 1 95.12 632 ASP B CA 1
ATOM 10408 C C . ASP B 1 632 ? -20.266 5.582 -3.494 1 95.12 632 ASP B C 1
ATOM 10410 O O . ASP B 1 632 ? -19.578 5.258 -4.469 1 95.12 632 ASP B O 1
ATOM 10414 N N . GLN B 1 633 ? -20.672 6.762 -3.271 1 96.19 633 GLN B N 1
ATOM 10415 C CA . GLN B 1 633 ? -20.375 7.836 -4.211 1 96.19 633 GLN B CA 1
ATOM 10416 C C . GLN B 1 633 ? -18.875 8.117 -4.262 1 96.19 633 GLN B C 1
ATOM 10418 O O . GLN B 1 633 ? -18.312 8.312 -5.34 1 96.19 633 GLN B O 1
ATOM 10423 N N . LEU B 1 634 ? -18.266 8.188 -3.113 1 96.62 634 LEU B N 1
ATOM 10424 C CA . LEU B 1 634 ? -16.828 8.43 -3.088 1 96.62 634 LEU B CA 1
ATOM 10425 C C . LEU B 1 634 ? -16.078 7.281 -3.752 1 96.62 634 LEU B C 1
ATOM 10427 O O . LEU B 1 634 ? -15.156 7.512 -4.543 1 96.62 634 LEU B O 1
ATOM 10431 N N . TRP B 1 635 ? -16.469 6.066 -3.438 1 95.25 635 TRP B N 1
ATOM 10432 C CA . TRP B 1 635 ? -15.812 4.91 -4.023 1 95.25 635 TRP B CA 1
ATOM 10433 C C . TRP B 1 635 ? -15.93 4.926 -5.547 1 95.25 635 TRP B C 1
ATOM 10435 O O . TRP B 1 635 ? -14.961 4.652 -6.254 1 95.25 635 TRP B O 1
ATOM 10445 N N . GLN B 1 636 ? -17.094 5.238 -6.02 1 95.25 636 GLN B N 1
ATOM 10446 C CA . GLN B 1 636 ? -17.281 5.34 -7.461 1 95.25 636 GLN B CA 1
ATOM 10447 C C . GLN B 1 636 ? -16.344 6.375 -8.078 1 95.25 636 GLN B C 1
ATOM 10449 O O . GLN B 1 636 ? -15.75 6.129 -9.125 1 95.25 636 GLN B O 1
ATOM 10454 N N . ALA B 1 637 ? -16.234 7.473 -7.422 1 96.31 637 ALA B N 1
ATOM 10455 C CA . ALA B 1 637 ? -15.336 8.516 -7.906 1 96.31 637 ALA B CA 1
ATOM 10456 C C . ALA B 1 637 ? -13.891 8.023 -7.914 1 96.31 637 ALA B C 1
ATOM 10458 O O . ALA B 1 637 ? -13.141 8.289 -8.859 1 96.31 637 ALA B O 1
ATOM 10459 N N . LEU B 1 638 ? -13.508 7.34 -6.859 1 95.75 638 LEU B N 1
ATOM 10460 C CA . LEU B 1 638 ? -12.148 6.812 -6.742 1 95.75 638 LEU B CA 1
ATOM 10461 C C . LEU B 1 638 ? -11.867 5.809 -7.855 1 95.75 638 LEU B C 1
ATOM 10463 O O . LEU B 1 638 ? -10.781 5.824 -8.453 1 95.75 638 LEU B O 1
ATOM 10467 N N . VAL B 1 639 ? -12.867 4.977 -8.125 1 93.19 639 VAL B N 1
ATOM 10468 C CA . VAL B 1 639 ? -12.727 3.955 -9.164 1 93.19 639 VAL B CA 1
ATOM 10469 C C . VAL B 1 639 ? -12.648 4.617 -10.531 1 93.19 639 VAL B C 1
ATOM 10471 O O . VAL B 1 639 ? -11.797 4.27 -11.352 1 93.19 639 VAL B O 1
ATOM 10474 N N . GLU B 1 640 ? -13.477 5.566 -10.773 1 93.19 640 GLU B N 1
ATOM 10475 C CA . GLU B 1 640 ? -13.508 6.277 -12.047 1 93.19 640 GLU B CA 1
ATOM 10476 C C . GLU B 1 640 ? -12.18 6.98 -12.328 1 93.19 640 GLU B C 1
ATOM 10478 O O . GLU B 1 640 ? -11.75 7.066 -13.477 1 93.19 640 GLU B O 1
ATOM 10483 N N . GLN B 1 641 ? -11.594 7.43 -11.25 1 92.12 641 GLN B N 1
ATOM 10484 C CA . GLN B 1 641 ? -10.336 8.148 -11.391 1 92.12 641 GLN B CA 1
ATOM 10485 C C . GLN B 1 641 ? -9.148 7.195 -11.367 1 92.12 641 GLN B C 1
ATOM 10487 O O . GLN B 1 641 ? -8 7.613 -11.547 1 92.12 641 GLN B O 1
ATOM 10492 N N . GLY B 1 642 ? -9.352 5.938 -11.133 1 90.19 642 GLY B N 1
ATOM 10493 C CA . GLY B 1 642 ? -8.328 4.906 -11.219 1 90.19 642 GLY B CA 1
ATOM 10494 C C . GLY B 1 642 ? -7.562 4.715 -9.922 1 90.19 642 GLY B C 1
ATOM 10495 O O . GLY B 1 642 ? -6.5 4.086 -9.914 1 90.19 642 GLY B O 1
ATOM 10496 N N . TRP B 1 643 ? -8.023 5.227 -8.773 1 91.31 643 TRP B N 1
ATOM 10497 C CA . TRP B 1 643 ? -7.301 5.133 -7.512 1 91.31 643 TRP B CA 1
ATOM 10498 C C . TRP B 1 643 ? -7.781 3.938 -6.695 1 91.31 643 TRP B C 1
ATOM 10500 O O . TRP B 1 643 ? -7.172 3.586 -5.68 1 91.31 643 TRP B O 1
ATOM 10510 N N . ALA B 1 644 ? -8.906 3.346 -7.086 1 91.12 644 ALA B N 1
ATOM 10511 C CA . ALA B 1 644 ? -9.461 2.141 -6.473 1 91.12 644 ALA B CA 1
ATOM 10512 C C . ALA B 1 644 ? -10.07 1.219 -7.527 1 91.12 644 ALA B C 1
ATOM 10514 O O . ALA B 1 644 ? -10.227 1.609 -8.688 1 91.12 644 ALA B O 1
ATOM 10515 N N . SER B 1 645 ? -10.328 0.048 -7.148 1 89.75 645 SER B N 1
ATOM 10516 C CA . SER B 1 645 ? -10.961 -0.912 -8.047 1 89.75 645 SER B CA 1
ATOM 10517 C C . SER B 1 645 ? -11.836 -1.893 -7.277 1 89.75 645 SER B C 1
ATOM 10519 O O . SER B 1 645 ? -11.688 -2.047 -6.062 1 89.75 645 SER B O 1
ATOM 10521 N N . GLY B 1 646 ? -12.812 -2.486 -8.086 1 87 646 GLY B N 1
ATOM 10522 C CA . GLY B 1 646 ? -13.664 -3.488 -7.465 1 87 646 GLY B CA 1
ATOM 10523 C C . GLY B 1 646 ? -14.812 -2.887 -6.668 1 87 646 GLY B C 1
ATOM 10524 O O . GLY B 1 646 ? -15.102 -1.695 -6.789 1 87 646 GLY B O 1
ATOM 10525 N N . PRO B 1 647 ? -15.438 -3.697 -5.902 1 87.75 647 PRO B N 1
ATOM 10526 C CA . PRO B 1 647 ? -16.578 -3.223 -5.109 1 87.75 647 PRO B CA 1
ATOM 10527 C C . PRO B 1 647 ? -16.141 -2.41 -3.889 1 87.75 647 PRO B C 1
ATOM 10529 O O . PRO B 1 647 ? -15 -2.523 -3.438 1 87.75 647 PRO B O 1
ATOM 10532 N N . VAL B 1 648 ? -17.031 -1.609 -3.459 1 89.56 648 VAL B N 1
ATOM 10533 C CA . VAL B 1 648 ? -16.797 -0.823 -2.252 1 89.56 648 VAL B CA 1
ATOM 10534 C C . VAL B 1 648 ? -16.469 -1.751 -1.086 1 89.56 648 VAL B C 1
ATOM 10536 O O . VAL B 1 648 ? -17.125 -2.771 -0.887 1 89.56 648 VAL B O 1
ATOM 10539 N N . PRO B 1 649 ? -15.398 -1.537 -0.407 1 82.69 649 PRO B N 1
ATOM 10540 C CA . PRO B 1 649 ? -15.055 -2.387 0.734 1 82.69 649 PRO B CA 1
ATOM 10541 C C . PRO B 1 649 ? -16.156 -2.436 1.79 1 82.69 649 PRO B C 1
ATOM 10543 O O . PRO B 1 649 ? -16.719 -1.396 2.156 1 82.69 649 PRO B O 1
ATOM 10546 N N . GLN B 1 650 ? -16.359 -3.625 2.238 1 77.81 650 GLN B N 1
ATOM 10547 C CA . GLN B 1 650 ? -17.359 -3.803 3.297 1 77.81 650 GLN B CA 1
ATOM 10548 C C . GLN B 1 650 ? -16.75 -3.531 4.668 1 77.81 650 GLN B C 1
ATOM 10550 O O . GLN B 1 650 ? -15.594 -3.893 4.926 1 77.81 650 GLN B O 1
ATOM 10555 N N . ILE B 1 651 ? -17.453 -2.73 5.398 1 78.38 651 ILE B N 1
ATOM 10556 C CA . ILE B 1 651 ? -16.922 -2.395 6.715 1 78.38 651 ILE B CA 1
ATOM 10557 C C . ILE B 1 651 ? -17.984 -2.68 7.785 1 78.38 651 ILE B C 1
ATOM 10559 O O . ILE B 1 651 ? -19.172 -2.643 7.504 1 78.38 651 ILE B O 1
ATOM 10563 N N . SER B 1 652 ? -17.406 -3.062 8.93 1 73.81 652 SER B N 1
ATOM 10564 C CA . SER B 1 652 ? -18.281 -3.111 10.102 1 73.81 652 SER B CA 1
ATOM 10565 C C . SER B 1 652 ? -18.5 -1.721 10.688 1 73.81 652 SER B C 1
ATOM 10567 O O . SER B 1 652 ? -17.578 -0.904 10.711 1 73.81 652 SER B O 1
ATOM 10569 N N . ALA B 1 653 ? -19.719 -1.446 10.992 1 71.81 653 ALA B N 1
ATOM 10570 C CA . ALA B 1 653 ? -20.016 -0.145 11.586 1 71.81 653 ALA B CA 1
ATOM 10571 C C . ALA B 1 653 ? -19.188 0.081 12.852 1 71.81 653 ALA B C 1
ATOM 10573 O O . ALA B 1 653 ? -19.047 -0.819 13.68 1 71.81 653 ALA B O 1
ATOM 10574 N N . ALA B 1 654 ? -18.578 1.295 12.906 1 75.38 654 ALA B N 1
ATOM 10575 C CA . ALA B 1 654 ? -17.781 1.634 14.078 1 75.38 654 ALA B CA 1
ATOM 10576 C C . ALA B 1 654 ? -18.656 1.982 15.273 1 75.38 654 ALA B C 1
ATOM 10578 O O . ALA B 1 654 ? -19.781 2.459 15.102 1 75.38 654 ALA B O 1
ATOM 10579 N N . GLU B 1 655 ? -18.172 1.658 16.438 1 75.25 655 GLU B N 1
ATOM 10580 C CA . GLU B 1 655 ? -18.766 2.127 17.688 1 75.25 655 GLU B CA 1
ATOM 10581 C C . GLU B 1 655 ? -17.953 3.266 18.297 1 75.25 655 GLU B C 1
ATOM 10583 O O . GLU B 1 655 ? -16.781 3.445 17.953 1 75.25 655 GLU B O 1
ATOM 10588 N N . ALA B 1 656 ? -18.734 4.043 19.094 1 74.44 656 ALA B N 1
ATOM 10589 C CA . ALA B 1 656 ? -18 5.098 19.797 1 74.44 656 ALA B CA 1
ATOM 10590 C C . ALA B 1 656 ? -16.891 4.516 20.656 1 74.44 656 ALA B C 1
ATOM 10592 O O . ALA B 1 656 ? -17.062 3.459 21.281 1 74.44 656 ALA B O 1
ATOM 10593 N N . GLU B 1 657 ? -15.836 5.184 20.672 1 75.12 657 GLU B N 1
ATOM 10594 C CA . GLU B 1 657 ? -14.648 4.742 21.391 1 75.12 657 GLU B CA 1
ATOM 10595 C C . GLU B 1 657 ? -14.953 4.539 22.875 1 75.12 657 GLU B C 1
ATOM 10597 O O . GLU B 1 657 ? -15.672 5.332 23.484 1 75.12 657 GLU B O 1
ATOM 10602 N N . ASP B 1 658 ? -14.438 3.432 23.328 1 73.12 658 ASP B N 1
ATOM 10603 C CA . ASP B 1 658 ? -14.445 3.227 24.781 1 73.12 658 ASP B CA 1
ATOM 10604 C C . ASP B 1 658 ? -13.203 3.832 25.422 1 73.12 658 ASP B C 1
ATOM 10606 O O . ASP B 1 658 ? -12.117 3.266 25.344 1 73.12 658 ASP B O 1
ATOM 10610 N N . LEU B 1 659 ? -13.398 4.949 26.094 1 72.69 659 LEU B N 1
ATOM 10611 C CA . LEU B 1 659 ? -12.281 5.719 26.625 1 72.69 659 LEU B CA 1
ATOM 10612 C C . LEU B 1 659 ? -11.633 4.988 27.797 1 72.69 659 LEU B C 1
ATOM 10614 O O . LEU B 1 659 ? -10.531 5.34 28.219 1 72.69 659 LEU B O 1
ATOM 10618 N N . ALA B 1 660 ? -12.312 3.969 28.25 1 67.69 660 ALA B N 1
ATOM 10619 C CA . ALA B 1 660 ? -11.742 3.168 29.328 1 67.69 660 ALA B CA 1
ATOM 10620 C C . ALA B 1 660 ? -10.648 2.238 28.812 1 67.69 660 ALA B C 1
ATOM 10622 O O . ALA B 1 660 ? -9.797 1.787 29.578 1 67.69 660 ALA B O 1
ATOM 10623 N N . GLN B 1 661 ? -10.758 2.061 27.484 1 63.22 661 GLN B N 1
ATOM 10624 C CA . GLN B 1 661 ? -9.75 1.201 26.875 1 63.22 661 GLN B CA 1
ATOM 10625 C C . GLN B 1 661 ? -8.461 1.973 26.594 1 63.22 661 GLN B C 1
ATOM 10627 O O . GLN B 1 661 ? -8.5 3.09 26.078 1 63.22 661 GLN B O 1
ATOM 10632 N N . GLN B 1 662 ? -7.418 1.604 27.125 1 59.88 662 GLN B N 1
ATOM 10633 C CA . GLN B 1 662 ? -6.141 2.309 27.094 1 59.88 662 GLN B CA 1
ATOM 10634 C C . GLN B 1 662 ? -5.449 2.135 25.75 1 59.88 662 GLN B C 1
ATOM 10636 O O . GLN B 1 662 ? -4.512 2.869 25.438 1 59.88 662 GLN B O 1
ATOM 10641 N N . ALA B 1 663 ? -5.996 1.154 25 1 57.19 663 ALA B N 1
ATOM 10642 C CA . ALA B 1 663 ? -5.293 0.936 23.75 1 57.19 663 ALA B CA 1
ATOM 10643 C C . ALA B 1 663 ? -6.07 1.527 22.578 1 57.19 663 ALA B C 1
ATOM 10645 O O . ALA B 1 663 ? -7.297 1.409 22.516 1 57.19 663 ALA B O 1
ATOM 10646 N N . LEU B 1 664 ? -5.348 2.271 21.703 1 60.91 664 LEU B N 1
ATOM 10647 C CA . LEU B 1 664 ? -5.961 2.736 20.469 1 60.91 664 LEU B CA 1
ATOM 10648 C C . LEU B 1 664 ? -6.523 1.566 19.656 1 60.91 664 LEU B C 1
ATOM 10650 O O . LEU B 1 664 ? -5.871 0.526 19.531 1 60.91 664 LEU B O 1
ATOM 10654 N N . PRO B 1 665 ? -7.773 1.605 19.312 1 59.81 665 PRO B N 1
ATOM 10655 C CA . PRO B 1 665 ? -8.266 0.511 18.484 1 59.81 665 PRO B CA 1
ATOM 10656 C C . PRO B 1 665 ? -7.453 0.337 17.203 1 59.81 665 PRO B C 1
ATOM 10658 O O . PRO B 1 665 ? -6.922 1.312 16.656 1 59.81 665 PRO B O 1
ATOM 10661 N N . PRO B 1 666 ? -7.258 -0.867 16.781 1 61.19 666 PRO B N 1
ATOM 10662 C CA . PRO B 1 666 ? -6.477 -1.102 15.57 1 61.19 666 PRO B CA 1
ATOM 10663 C C . PRO B 1 666 ? -7.129 -0.499 14.328 1 61.19 666 PRO B C 1
ATOM 10665 O O . PRO B 1 666 ? -8.352 -0.312 14.289 1 61.19 666 PRO B O 1
ATOM 10668 N N . VAL B 1 667 ? -6.348 -0.076 13.492 1 64.69 667 VAL B N 1
ATOM 10669 C CA . VAL B 1 667 ? -6.777 0.393 12.18 1 64.69 667 VAL B CA 1
ATOM 10670 C C . VAL B 1 667 ? -7.539 -0.716 11.453 1 64.69 667 VAL B C 1
ATOM 10672 O O . VAL B 1 667 ? -7.035 -1.832 11.312 1 64.69 667 VAL B O 1
ATOM 10675 N N . PRO B 1 668 ? -8.789 -0.466 11.219 1 68.88 668 PRO B N 1
ATOM 10676 C CA . PRO B 1 668 ? -9.492 -1.513 10.477 1 68.88 668 PRO B CA 1
ATOM 10677 C C . PRO B 1 668 ? -8.891 -1.767 9.094 1 68.88 668 PRO B C 1
ATOM 10679 O O . PRO B 1 668 ? -8.828 -0.855 8.266 1 68.88 668 PRO B O 1
ATOM 10682 N N . GLU B 1 669 ? -8.445 -2.891 8.883 1 73.81 669 GLU B N 1
ATOM 10683 C CA . GLU B 1 669 ? -7.797 -3.256 7.625 1 73.81 669 GLU B CA 1
ATOM 10684 C C . GLU B 1 669 ? -8.742 -3.08 6.441 1 73.81 669 GLU B C 1
ATOM 10686 O O . GLU B 1 669 ? -8.305 -2.77 5.332 1 73.81 669 GLU B O 1
ATOM 10691 N N . GLU B 1 670 ? -9.992 -3.072 6.801 1 75.94 670 GLU B N 1
ATOM 10692 C CA . GLU B 1 670 ? -11 -3.041 5.746 1 75.94 670 GLU B CA 1
ATOM 10693 C C . GLU B 1 670 ? -11.055 -1.668 5.078 1 75.94 670 GLU B C 1
ATOM 10695 O O . GLU B 1 670 ? -11.453 -1.552 3.918 1 75.94 670 GLU B O 1
ATOM 10700 N N . CYS B 1 671 ? -10.633 -0.667 5.871 1 85.5 671 CYS B N 1
ATOM 10701 C CA . CYS B 1 671 ? -10.773 0.667 5.297 1 85.5 671 CYS B CA 1
ATOM 10702 C C . CYS B 1 671 ? -9.438 1.188 4.785 1 85.5 671 CYS B C 1
ATOM 10704 O O . CYS B 1 671 ? -9.375 2.258 4.172 1 85.5 671 CYS B O 1
ATOM 10706 N N . ALA B 1 672 ? -8.422 0.414 5.016 1 90.81 672 ALA B N 1
ATOM 10707 C CA . ALA B 1 672 ? -7.078 0.881 4.688 1 90.81 672 ALA B CA 1
ATOM 10708 C C . ALA B 1 672 ? -6.969 1.238 3.207 1 90.81 672 ALA B C 1
ATOM 10710 O O . ALA B 1 672 ? -6.371 2.254 2.85 1 90.81 672 ALA B O 1
ATOM 10711 N N . ILE B 1 673 ? -7.598 0.475 2.334 1 91.62 673 ILE B N 1
ATOM 10712 C CA . ILE B 1 673 ? -7.527 0.716 0.896 1 91.62 673 ILE B CA 1
ATOM 10713 C C . ILE B 1 673 ? -8.258 2.014 0.555 1 91.62 673 ILE B C 1
ATOM 10715 O O . ILE B 1 673 ? -7.832 2.756 -0.335 1 91.62 673 ILE B O 1
ATOM 10719 N N . ALA B 1 674 ? -9.344 2.229 1.268 1 93.5 674 ALA B N 1
ATOM 10720 C CA . ALA B 1 674 ? -10.086 3.471 1.062 1 93.5 674 ALA B CA 1
ATOM 10721 C C . ALA B 1 674 ? -9.258 4.68 1.479 1 93.5 674 ALA B C 1
ATOM 10723 O O . ALA B 1 674 ? -9.281 5.715 0.811 1 93.5 674 ALA B O 1
ATOM 10724 N N . VAL B 1 675 ? -8.547 4.57 2.594 1 95.62 675 VAL B N 1
ATOM 10725 C CA . VAL B 1 675 ? -7.672 5.641 3.064 1 95.62 675 VAL B CA 1
ATOM 10726 C C . VAL B 1 675 ? -6.598 5.926 2.02 1 95.62 675 VAL B C 1
ATOM 10728 O O . VAL B 1 675 ? -6.359 7.086 1.666 1 95.62 675 VAL B O 1
ATOM 10731 N N . ASP B 1 676 ? -5.984 4.852 1.466 1 95.81 676 ASP B N 1
ATOM 10732 C CA . ASP B 1 676 ? -4.961 4.988 0.435 1 95.81 676 ASP B CA 1
ATOM 10733 C C . ASP B 1 676 ? -5.496 5.746 -0.776 1 95.81 676 ASP B C 1
ATOM 10735 O O . ASP B 1 676 ? -4.867 6.695 -1.251 1 95.81 676 ASP B O 1
ATOM 10739 N N . ALA B 1 677 ? -6.676 5.324 -1.226 1 95.94 677 ALA B N 1
ATOM 10740 C CA . ALA B 1 677 ? -7.277 5.898 -2.428 1 95.94 677 ALA B CA 1
ATOM 10741 C C . ALA B 1 677 ? -7.656 7.359 -2.209 1 95.94 677 ALA B C 1
ATOM 10743 O O . ALA B 1 677 ? -7.488 8.188 -3.104 1 95.94 677 ALA B O 1
ATOM 10744 N N . ALA B 1 678 ? -8.133 7.637 -1.015 1 97.19 678 ALA B N 1
ATOM 10745 C CA . ALA B 1 678 ? -8.508 9.008 -0.688 1 97.19 678 ALA B CA 1
ATOM 10746 C C . ALA B 1 678 ? -7.285 9.922 -0.684 1 97.19 678 ALA B C 1
ATOM 10748 O O . ALA B 1 678 ? -7.348 11.062 -1.163 1 97.19 678 ALA B O 1
ATOM 10749 N N . LEU B 1 679 ? -6.199 9.445 -0.117 1 97.44 679 LEU B N 1
ATOM 10750 C CA . LEU B 1 679 ? -4.961 10.219 -0.089 1 97.44 679 LEU B CA 1
ATOM 10751 C C . LEU B 1 679 ? -4.484 10.531 -1.504 1 97.44 679 LEU B C 1
ATOM 10753 O O . LEU B 1 679 ? -4.141 11.68 -1.811 1 97.44 679 LEU B O 1
ATOM 10757 N N . GLU B 1 680 ? -4.504 9.555 -2.395 1 96 680 GLU B N 1
ATOM 10758 C CA . GLU B 1 680 ? -4.074 9.75 -3.777 1 96 680 GLU B CA 1
ATOM 10759 C C . GLU B 1 680 ? -5.031 10.672 -4.527 1 96 680 GLU B C 1
ATOM 10761 O O . GLU B 1 680 ? -4.598 11.492 -5.34 1 96 680 GLU B O 1
ATOM 10766 N N . PHE B 1 681 ? -6.316 10.516 -4.242 1 97.06 681 PHE B N 1
ATOM 10767 C CA . PHE B 1 681 ? -7.352 11.352 -4.852 1 97.06 681 PHE B CA 1
ATOM 10768 C C . PHE B 1 681 ? -7.098 12.828 -4.562 1 97.06 681 PHE B C 1
ATOM 10770 O O . PHE B 1 681 ? -7.098 13.648 -5.48 1 97.06 681 PHE B O 1
ATOM 10777 N N . VAL B 1 682 ? -6.793 13.172 -3.324 1 98.12 682 VAL B N 1
ATOM 10778 C CA . VAL B 1 682 ? -6.547 14.547 -2.918 1 98.12 682 VAL B CA 1
ATOM 10779 C C . VAL B 1 682 ? -5.188 15.008 -3.449 1 98.12 682 VAL B C 1
ATOM 10781 O O . VAL B 1 682 ? -5.047 16.141 -3.908 1 98.12 682 VAL B O 1
ATOM 10784 N N . ALA B 1 683 ? -4.211 14.141 -3.418 1 96.81 683 ALA B N 1
ATOM 10785 C CA . ALA B 1 683 ? -2.879 14.469 -3.912 1 96.81 683 ALA B CA 1
ATOM 10786 C C . ALA B 1 683 ? -2.912 14.805 -5.398 1 96.81 683 ALA B C 1
ATOM 10788 O O . ALA B 1 683 ? -2.102 15.602 -5.883 1 96.81 683 ALA B O 1
ATOM 10789 N N . ALA B 1 684 ? -3.891 14.258 -6.113 1 95.81 684 ALA B N 1
ATOM 10790 C CA . ALA B 1 684 ? -3.945 14.391 -7.566 1 95.81 684 ALA B CA 1
ATOM 10791 C C . ALA B 1 684 ? -4.598 15.711 -7.973 1 95.81 684 ALA B C 1
ATOM 10793 O O . ALA B 1 684 ? -4.617 16.062 -9.156 1 95.81 684 ALA B O 1
ATOM 10794 N N . THR B 1 685 ? -5.137 16.438 -7.039 1 96.38 685 THR B N 1
ATOM 10795 C CA . THR B 1 685 ? -5.812 17.688 -7.344 1 96.38 685 THR B CA 1
ATOM 10796 C C . THR B 1 685 ? -4.809 18.75 -7.797 1 96.38 685 THR B C 1
ATOM 10798 O O . THR B 1 685 ? -3.611 18.625 -7.539 1 96.38 685 THR B O 1
ATOM 10801 N N . PRO B 1 686 ? -5.297 19.766 -8.461 1 95.25 686 PRO B N 1
ATOM 10802 C CA . PRO B 1 686 ? -4.398 20.844 -8.875 1 95.25 686 PRO B CA 1
ATOM 10803 C C . PRO B 1 686 ? -4.07 21.812 -7.742 1 95.25 686 PRO B C 1
ATOM 10805 O O . PRO B 1 686 ? -3.396 22.828 -7.961 1 95.25 686 PRO B O 1
ATOM 10808 N N . ALA B 1 687 ? -4.586 21.578 -6.496 1 96.12 687 ALA B N 1
ATOM 10809 C CA . ALA B 1 687 ? -4.262 22.422 -5.355 1 96.12 687 ALA B CA 1
ATOM 10810 C C . ALA B 1 687 ? -2.756 22.641 -5.234 1 96.12 687 ALA B C 1
ATOM 10812 O O . ALA B 1 687 ? -1.979 21.688 -5.359 1 96.12 687 ALA B O 1
ATOM 10813 N N . PRO B 1 688 ? -2.369 23.859 -5.008 1 95.44 688 PRO B N 1
ATOM 10814 C CA . PRO B 1 688 ? -0.927 24.078 -4.891 1 95.44 688 PRO B CA 1
ATOM 10815 C C . PRO B 1 688 ? -0.3 23.297 -3.738 1 95.44 688 PRO B C 1
ATOM 10817 O O . PRO B 1 688 ? 0.892 22.984 -3.779 1 95.44 688 PRO B O 1
ATOM 10820 N N . LEU B 1 689 ? -1.11 22.969 -2.773 1 96.81 689 LEU B N 1
ATOM 10821 C CA . LEU B 1 689 ? -0.663 22.188 -1.622 1 96.81 689 LEU B CA 1
ATOM 10822 C C . LEU B 1 689 ? -1.74 21.203 -1.18 1 96.81 689 LEU B C 1
ATOM 10824 O O . LEU B 1 689 ? -2.887 21.594 -0.946 1 96.81 689 LEU B O 1
ATOM 10828 N N . ALA B 1 690 ? -1.403 19.938 -1.171 1 97.88 690 ALA B N 1
ATOM 10829 C CA . ALA B 1 690 ? -2.238 18.938 -0.523 1 97.88 690 ALA B CA 1
ATOM 10830 C C . ALA B 1 690 ? -1.824 18.734 0.931 1 97.88 690 ALA B C 1
ATOM 10832 O O . ALA B 1 690 ? -0.675 18.375 1.212 1 97.88 690 ALA B O 1
ATOM 10833 N N . VAL B 1 691 ? -2.697 18.969 1.846 1 98.38 691 VAL B N 1
ATOM 10834 C CA . VAL B 1 691 ? -2.371 18.844 3.262 1 98.38 691 VAL B CA 1
ATOM 10835 C C . VAL B 1 691 ? -3.033 17.578 3.83 1 98.38 691 VAL B C 1
ATOM 10837 O O . VAL B 1 691 ? -4.25 17.406 3.715 1 98.38 691 VAL B O 1
ATOM 10840 N N . VAL B 1 692 ? -2.256 16.781 4.422 1 98.12 692 VAL B N 1
ATOM 10841 C CA . VAL B 1 692 ? -2.738 15.508 4.953 1 98.12 692 VAL B CA 1
ATOM 10842 C C . VAL B 1 692 ? -2.424 15.414 6.441 1 98.12 692 VAL B C 1
ATOM 10844 O O . VAL B 1 692 ? -1.263 15.516 6.848 1 98.12 692 VAL B O 1
ATOM 10847 N N . PRO B 1 693 ? -3.461 15.234 7.293 1 98.31 693 PRO B N 1
ATOM 10848 C CA . PRO B 1 693 ? -3.18 15 8.711 1 98.31 693 PRO B CA 1
ATOM 10849 C C . PRO B 1 693 ? -2.389 13.719 8.961 1 98.31 693 PRO B C 1
ATOM 10851 O O . PRO B 1 693 ? -2.613 12.711 8.281 1 98.31 693 PRO B O 1
ATOM 10854 N N . VAL B 1 694 ? -1.527 13.711 9.945 1 98.25 694 VAL B N 1
ATOM 10855 C CA . VAL B 1 694 ? -0.717 12.547 10.289 1 98.25 694 VAL B CA 1
ATOM 10856 C C . VAL B 1 694 ? -1.625 11.367 10.641 1 98.25 694 VAL B C 1
ATOM 10858 O O . VAL B 1 694 ? -1.282 10.211 10.375 1 98.25 694 VAL B O 1
ATOM 10861 N N . GLU B 1 695 ? -2.854 11.625 11.141 1 96.88 695 GLU B N 1
ATOM 10862 C CA . GLU B 1 695 ? -3.824 10.578 11.461 1 96.88 695 GLU B CA 1
ATOM 10863 C C . GLU B 1 695 ? -4.191 9.773 10.219 1 96.88 695 GLU B C 1
ATOM 10865 O O . GLU B 1 695 ? -4.363 8.555 10.289 1 96.88 695 GLU B O 1
ATOM 10870 N N . ASP B 1 696 ? -4.258 10.438 9.086 1 97.38 696 ASP B N 1
ATOM 10871 C CA . ASP B 1 696 ? -4.625 9.75 7.848 1 97.38 696 ASP B CA 1
ATOM 10872 C C . ASP B 1 696 ? -3.445 8.953 7.293 1 97.38 696 ASP B C 1
ATOM 10874 O O . ASP B 1 696 ? -3.635 7.898 6.68 1 97.38 696 ASP B O 1
ATOM 10878 N N . ILE B 1 697 ? -2.209 9.453 7.504 1 97.38 697 ILE B N 1
ATOM 10879 C CA . ILE B 1 697 ? -1.034 8.68 7.113 1 97.38 697 ILE B CA 1
ATOM 10880 C C . ILE B 1 697 ? -0.983 7.379 7.906 1 97.38 697 ILE B C 1
ATOM 10882 O O . ILE B 1 697 ? -0.669 6.32 7.359 1 97.38 697 ILE B O 1
ATOM 10886 N N . LEU B 1 698 ? -1.343 7.496 9.203 1 95.69 698 LEU B N 1
ATOM 10887 C CA . LEU B 1 698 ? -1.253 6.359 10.117 1 95.69 698 LEU B CA 1
ATOM 10888 C C . LEU B 1 698 ? -2.523 5.516 10.055 1 95.69 698 LEU B C 1
ATOM 10890 O O . LEU B 1 698 ? -2.586 4.438 10.656 1 95.69 698 LEU B O 1
ATOM 10894 N N . GLY B 1 699 ? -3.584 6.023 9.391 1 94.31 699 GLY B N 1
ATOM 10895 C CA . GLY B 1 699 ? -4.848 5.312 9.281 1 94.31 699 GLY B CA 1
ATOM 10896 C C . GLY B 1 699 ? -5.652 5.316 10.57 1 94.31 699 GLY B C 1
ATOM 10897 O O . GLY B 1 699 ? -6.383 4.367 10.852 1 94.31 699 GLY B O 1
ATOM 10898 N N . LEU B 1 700 ? -5.52 6.305 11.375 1 94.19 700 LEU B N 1
ATOM 10899 C CA . LEU B 1 700 ? -6.207 6.367 12.656 1 94.19 700 LEU B CA 1
ATOM 10900 C C . LEU B 1 700 ? -7.676 6.73 12.469 1 94.19 700 LEU B C 1
ATOM 10902 O O . LEU B 1 700 ? -8.016 7.516 11.586 1 94.19 700 LEU B O 1
ATOM 10906 N N . VAL B 1 701 ? -8.508 6.277 13.336 1 93.19 701 VAL B N 1
ATOM 10907 C CA . VAL B 1 701 ? -9.953 6.414 13.203 1 93.19 701 VAL B CA 1
ATOM 10908 C C . VAL B 1 701 ? -10.422 7.691 13.898 1 93.19 701 VAL B C 1
ATOM 10910 O O . VAL B 1 701 ? -11.266 8.422 13.375 1 93.19 701 VAL B O 1
ATOM 10913 N N . GLN B 1 702 ? -9.781 8.039 15.023 1 93.06 702 GLN B N 1
ATOM 10914 C CA . GLN B 1 702 ? -10.312 9.086 15.891 1 93.06 702 GLN B CA 1
ATOM 10915 C C . GLN B 1 702 ? -9.789 10.461 15.469 1 93.06 702 GLN B C 1
ATOM 10917 O O . GLN B 1 702 ? -8.609 10.602 15.117 1 93.06 702 GLN B O 1
ATOM 10922 N N . GLN B 1 703 ? -10.672 11.406 15.461 1 94 703 GLN B N 1
ATOM 10923 C CA . GLN B 1 703 ? -10.305 12.781 15.125 1 94 703 GLN B CA 1
ATOM 10924 C C . GLN B 1 703 ? -9.852 13.539 16.375 1 94 703 GLN B C 1
ATOM 10926 O O . GLN B 1 703 ? -10.25 13.219 17.484 1 94 703 GLN B O 1
ATOM 10931 N N . PRO B 1 704 ? -9.031 14.586 16.203 1 95.25 704 PRO B N 1
ATOM 10932 C CA . PRO B 1 704 ? -8.508 15.352 17.344 1 95.25 704 PRO B CA 1
ATOM 10933 C C . PRO B 1 704 ? -9.594 16.141 18.078 1 95.25 704 PRO B C 1
ATOM 10935 O O . PRO B 1 704 ? -9.539 16.281 19.297 1 95.25 704 PRO B O 1
ATOM 10938 N N . ASN B 1 705 ? -10.523 16.656 17.312 1 93.88 705 ASN B N 1
ATOM 10939 C CA . ASN B 1 705 ? -11.547 17.547 17.875 1 93.88 705 ASN B CA 1
ATOM 10940 C C . ASN B 1 705 ? -12.914 17.266 17.266 1 93.88 705 ASN B C 1
ATOM 10942 O O . ASN B 1 705 ? -13.031 17.047 16.047 1 93.88 705 ASN B O 1
ATOM 10946 N N . LEU B 1 706 ? -13.867 17.203 18.109 1 89.69 706 LEU B N 1
ATOM 10947 C CA . LEU B 1 706 ? -15.266 17.203 17.719 1 89.69 706 LEU B CA 1
ATOM 10948 C C . LEU B 1 706 ? -15.945 18.516 18.141 1 89.69 706 LEU B C 1
ATOM 10950 O O . LEU B 1 706 ? -16.203 18.734 19.328 1 89.69 706 LEU B O 1
ATOM 10954 N N . PRO B 1 707 ? -16.203 19.344 17.203 1 82.12 707 PRO B N 1
ATOM 10955 C CA . PRO B 1 707 ? -16.781 20.656 17.547 1 82.12 707 PRO B CA 1
ATOM 10956 C C . PRO B 1 707 ? -18.078 20.531 18.328 1 82.12 707 PRO B C 1
ATOM 10958 O O . PRO B 1 707 ? -18.859 19.594 18.125 1 82.12 707 PRO B O 1
ATOM 10961 N N . GLY B 1 708 ? -18.422 21.516 19.281 1 73.12 708 GLY B N 1
ATOM 10962 C CA . GLY B 1 708 ? -19.641 21.578 20.062 1 73.12 708 GLY B CA 1
ATOM 10963 C C . GLY B 1 708 ? -19.453 21.094 21.5 1 73.12 708 GLY B C 1
ATOM 10964 O O . GLY B 1 708 ? -18.359 21.188 22.047 1 73.12 708 GLY B O 1
ATOM 10965 N N . LEU B 1 709 ? -20.625 20.875 22.156 1 63.44 709 LEU B N 1
ATOM 10966 C CA . LEU B 1 709 ? -20.594 20.297 23.5 1 63.44 709 LEU B CA 1
ATOM 10967 C C . LEU B 1 709 ? -20.062 18.875 23.469 1 63.44 709 LEU B C 1
ATOM 10969 O O . LEU B 1 709 ? -20.703 17.984 22.891 1 63.44 709 LEU B O 1
ATOM 10973 N N . THR B 1 710 ? -18.938 18.719 24.031 1 68.81 710 THR B N 1
ATOM 10974 C CA . THR B 1 710 ? -18.281 17.516 23.531 1 68.81 710 THR B CA 1
ATOM 10975 C C . THR B 1 710 ? -17.906 16.594 24.688 1 68.81 710 THR B C 1
ATOM 10977 O O . THR B 1 710 ? -17.422 15.484 24.469 1 68.81 710 THR B O 1
ATOM 10980 N N . ASP B 1 711 ? -18.203 17.016 25.906 1 76.5 711 ASP B N 1
ATOM 10981 C CA . ASP B 1 711 ? -17.922 15.992 26.922 1 76.5 711 ASP B CA 1
ATOM 10982 C C . ASP B 1 711 ? -18.797 14.75 26.703 1 76.5 711 ASP B C 1
ATOM 10984 O O . ASP B 1 711 ? -20 14.867 26.516 1 76.5 711 ASP B O 1
ATOM 10988 N N . PRO B 1 712 ? -18.172 13.664 26.484 1 86 712 PRO B N 1
ATOM 10989 C CA . PRO B 1 712 ? -16.859 13.25 26.984 1 86 712 PRO B CA 1
ATOM 10990 C C . PRO B 1 712 ? -15.836 13.094 25.859 1 86 712 PRO B C 1
ATOM 10992 O O . PRO B 1 712 ? -14.75 12.555 26.094 1 86 712 PRO B O 1
ATOM 10995 N N . HIS B 1 713 ? -16.125 13.469 24.719 1 90.31 713 HIS B N 1
ATOM 10996 C CA . HIS B 1 713 ? -15.125 13.32 23.672 1 90.31 713 HIS B CA 1
ATOM 10997 C C . HIS B 1 713 ? -13.797 13.945 24.078 1 90.31 713 HIS B C 1
ATOM 10999 O O . HIS B 1 713 ? -13.773 15.078 24.578 1 90.31 713 HIS B O 1
ATOM 11005 N N . PRO B 1 714 ? -12.703 13.227 23.969 1 93.19 714 PRO B N 1
ATOM 11006 C CA . PRO B 1 714 ? -11.414 13.742 24.438 1 93.19 714 PRO B CA 1
ATOM 11007 C C . PRO B 1 714 ? -10.789 14.742 23.469 1 93.19 714 PRO B C 1
ATOM 11009 O O . PRO B 1 714 ? -9.703 14.492 22.922 1 93.19 714 PRO B O 1
ATOM 11012 N N . ASN B 1 715 ? -11.438 15.867 23.391 1 94.31 715 ASN B N 1
ATOM 11013 C CA . ASN B 1 715 ? -10.969 16.906 22.469 1 94.31 715 ASN B CA 1
ATOM 11014 C C . ASN B 1 715 ? -9.562 17.375 22.844 1 94.31 715 ASN B C 1
ATOM 11016 O O . ASN B 1 715 ? -9.281 17.672 24 1 94.31 715 ASN B O 1
ATOM 11020 N N . TRP B 1 716 ? -8.648 17.359 21.812 1 96.44 716 TRP B N 1
ATOM 11021 C CA . TRP B 1 716 ? -7.309 17.938 21.875 1 96.44 716 TRP B CA 1
ATOM 11022 C C . TRP B 1 716 ? -6.457 17.203 22.906 1 96.44 716 TRP B C 1
ATOM 11024 O O . TRP B 1 716 ? -5.633 17.828 23.594 1 96.44 716 TRP B O 1
ATOM 11034 N N . ARG B 1 717 ? -6.691 15.914 23.062 1 96.31 717 ARG B N 1
ATOM 11035 C CA . ARG B 1 717 ? -5.965 15.172 24.094 1 96.31 717 ARG B CA 1
ATOM 11036 C C . ARG B 1 717 ? -5.254 13.961 23.5 1 96.31 717 ARG B C 1
ATOM 11038 O O . ARG B 1 717 ? -4.402 13.352 24.156 1 96.31 717 ARG B O 1
ATOM 11045 N N . ARG B 1 718 ? -5.574 13.625 22.328 1 95.44 718 ARG B N 1
ATOM 11046 C CA . ARG B 1 718 ? -5.102 12.367 21.766 1 95.44 718 ARG B CA 1
ATOM 11047 C C . ARG B 1 718 ? -3.617 12.445 21.406 1 95.44 718 ARG B C 1
ATOM 11049 O O . ARG B 1 718 ? -3.166 13.43 20.812 1 95.44 718 ARG B O 1
ATOM 11056 N N . ARG B 1 719 ? -2.914 11.422 21.766 1 95.62 719 ARG B N 1
ATOM 11057 C CA . ARG B 1 719 ? -1.504 11.289 21.406 1 95.62 719 ARG B CA 1
ATOM 11058 C C . ARG B 1 719 ? -1.312 10.258 20.297 1 95.62 719 ARG B C 1
ATOM 11060 O O . ARG B 1 719 ? -2.135 9.359 20.125 1 95.62 719 ARG B O 1
ATOM 11067 N N . LEU B 1 720 ? -0.296 10.422 19.516 1 95.44 720 LEU B N 1
ATOM 11068 C CA . LEU B 1 720 ? -0.007 9.477 18.453 1 95.44 720 LEU B CA 1
ATOM 11069 C C . LEU B 1 720 ? 0.509 8.156 19.016 1 95.44 720 LEU B C 1
ATOM 11071 O O . LEU B 1 720 ? 0.987 8.109 20.156 1 95.44 720 LEU B O 1
ATOM 11075 N N . PRO B 1 721 ? 0.39 7.07 18.328 1 91.94 721 PRO B N 1
ATOM 11076 C CA . PRO B 1 721 ? 0.625 5.738 18.891 1 91.94 721 PRO B CA 1
ATOM 11077 C C . PRO B 1 721 ? 2.105 5.461 19.156 1 91.94 721 PRO B C 1
ATOM 11079 O O . PRO B 1 721 ? 2.445 4.723 20.078 1 91.94 721 PRO B O 1
ATOM 11082 N N . ASP B 1 722 ? 3.051 6.043 18.375 1 92.31 722 ASP B N 1
ATOM 11083 C CA . ASP B 1 722 ? 4.473 5.73 18.5 1 92.31 722 ASP B CA 1
ATOM 11084 C C . ASP B 1 722 ? 5.293 6.996 18.734 1 92.31 722 ASP B C 1
ATOM 11086 O O . ASP B 1 722 ? 4.809 8.109 18.516 1 92.31 722 ASP B O 1
ATOM 11090 N N . ASP B 1 723 ? 6.535 6.766 19.156 1 93.5 723 ASP B N 1
ATOM 11091 C CA . ASP B 1 723 ? 7.477 7.875 19.234 1 93.5 723 ASP B CA 1
ATOM 11092 C C . ASP B 1 723 ? 7.734 8.484 17.859 1 93.5 723 ASP B C 1
ATOM 11094 O O . ASP B 1 723 ? 7.715 7.777 16.859 1 93.5 723 ASP B O 1
ATOM 11098 N N . THR B 1 724 ? 8 9.758 17.828 1 95.69 724 THR B N 1
ATOM 11099 C CA . THR B 1 724 ? 8.094 10.523 16.594 1 95.69 724 THR B CA 1
ATOM 11100 C C . THR B 1 724 ? 9.094 9.883 15.633 1 95.69 724 THR B C 1
ATOM 11102 O O . THR B 1 724 ? 8.789 9.688 14.461 1 95.69 724 THR B O 1
ATOM 11105 N N . PRO B 1 725 ? 10.266 9.391 16.062 1 92.19 725 PRO B N 1
ATOM 11106 C CA . PRO B 1 725 ? 11.211 8.805 15.109 1 92.19 725 PRO B CA 1
ATOM 11107 C C . PRO B 1 725 ? 10.695 7.512 14.484 1 92.19 725 PRO B C 1
ATOM 11109 O O . PRO B 1 725 ? 11.18 7.102 13.422 1 92.19 725 PRO B O 1
ATOM 11112 N N . GLN B 1 726 ? 9.727 6.895 15.188 1 92.44 726 GLN B N 1
ATOM 11113 C CA . GLN B 1 726 ? 9.219 5.609 14.727 1 92.44 726 GLN B CA 1
ATOM 11114 C C . GLN B 1 726 ? 7.828 5.758 14.117 1 92.44 726 GLN B C 1
ATOM 11116 O O . GLN B 1 726 ? 7.184 4.762 13.773 1 92.44 726 GLN B O 1
ATOM 11121 N N . LEU B 1 727 ? 7.43 6.953 14 1 93.31 727 LEU B N 1
ATOM 11122 C CA . LEU B 1 727 ? 6.043 7.219 13.633 1 93.31 727 LEU B CA 1
ATOM 11123 C C . LEU B 1 727 ? 5.715 6.613 12.273 1 93.31 727 LEU B C 1
ATOM 11125 O O . LEU B 1 727 ? 4.594 6.156 12.047 1 93.31 727 LEU B O 1
ATOM 11129 N N . PHE B 1 728 ? 6.723 6.555 11.352 1 93.12 728 PHE B N 1
ATOM 11130 C CA . PHE B 1 728 ? 6.484 6.07 10 1 93.12 728 PHE B CA 1
ATOM 11131 C C . PHE B 1 728 ? 7.199 4.742 9.766 1 93.12 728 PHE B C 1
ATOM 11133 O O . PHE B 1 728 ? 7.531 4.406 8.625 1 93.12 728 PHE B O 1
ATOM 11140 N N . ALA B 1 729 ? 7.402 3.979 10.812 1 89 729 ALA B N 1
ATOM 11141 C CA . ALA B 1 729 ? 8.148 2.73 10.703 1 89 729 ALA B CA 1
ATOM 11142 C C . ALA B 1 729 ? 7.301 1.63 10.07 1 89 729 ALA B C 1
ATOM 11144 O O . ALA B 1 729 ? 7.824 0.729 9.414 1 89 729 ALA B O 1
ATOM 11145 N N . SER B 1 730 ? 6.027 1.701 10.227 1 88.5 730 SER B N 1
ATOM 11146 C CA . SER B 1 730 ? 5.148 0.664 9.695 1 88.5 730 SER B CA 1
ATOM 11147 C C . SER B 1 730 ? 5.078 0.724 8.172 1 88.5 730 SER B C 1
ATOM 11149 O O . SER B 1 730 ? 5.184 1.802 7.586 1 88.5 730 SER B O 1
ATOM 11151 N N . TYR B 1 731 ? 4.777 -0.37 7.488 1 89.56 731 TYR B N 1
ATOM 11152 C CA . TYR B 1 731 ? 4.629 -0.447 6.039 1 89.56 731 TYR B CA 1
ATOM 11153 C C . TYR B 1 731 ? 3.482 0.437 5.562 1 89.56 731 TYR B C 1
ATOM 11155 O O . TYR B 1 731 ? 3.605 1.131 4.551 1 89.56 731 TYR B O 1
ATOM 11163 N N . ALA B 1 732 ? 2.404 0.361 6.281 1 90.94 732 ALA B N 1
ATOM 11164 C CA . ALA B 1 732 ? 1.229 1.118 5.863 1 90.94 732 ALA B CA 1
ATOM 11165 C C . ALA B 1 732 ? 1.538 2.609 5.777 1 90.94 732 ALA B C 1
ATOM 11167 O O . ALA B 1 732 ? 1.195 3.266 4.789 1 90.94 732 ALA B O 1
ATOM 11168 N N . ALA B 1 733 ? 2.203 3.137 6.785 1 93.75 733 ALA B N 1
ATOM 11169 C CA . ALA B 1 733 ? 2.561 4.551 6.805 1 93.75 733 ALA B CA 1
ATOM 11170 C C . ALA B 1 733 ? 3.533 4.887 5.676 1 93.75 733 ALA B C 1
ATOM 11172 O O . ALA B 1 733 ? 3.346 5.875 4.961 1 93.75 733 ALA B O 1
ATOM 11173 N N . ARG B 1 734 ? 4.523 4.07 5.473 1 91.88 734 ARG B N 1
ATOM 11174 C CA . ARG B 1 734 ? 5.516 4.293 4.426 1 91.88 734 ARG B CA 1
ATOM 11175 C C . ARG B 1 734 ? 4.879 4.23 3.043 1 91.88 734 ARG B C 1
ATOM 11177 O O . ARG B 1 734 ? 5.207 5.031 2.166 1 91.88 734 ARG B O 1
ATOM 11184 N N . ALA B 1 735 ? 4.039 3.238 2.895 1 92.81 735 ALA B N 1
ATOM 11185 C CA . ALA B 1 735 ? 3.354 3.086 1.613 1 92.81 735 ALA B CA 1
ATOM 11186 C C . ALA B 1 735 ? 2.521 4.324 1.285 1 92.81 735 ALA B C 1
ATOM 11188 O O . ALA B 1 735 ? 2.506 4.781 0.141 1 92.81 735 ALA B O 1
ATOM 11189 N N . ARG B 1 736 ? 1.841 4.879 2.229 1 95.31 736 ARG B N 1
ATOM 11190 C CA . ARG B 1 736 ? 1.008 6.059 2.016 1 95.31 736 ARG B CA 1
ATOM 11191 C C . ARG B 1 736 ? 1.862 7.289 1.722 1 95.31 736 ARG B C 1
ATOM 11193 O O . ARG B 1 736 ? 1.526 8.086 0.849 1 95.31 736 ARG B O 1
ATOM 11200 N N . LEU B 1 737 ? 2.955 7.438 2.488 1 95.5 737 LEU B N 1
ATOM 11201 C CA . LEU B 1 737 ? 3.871 8.547 2.234 1 95.5 737 LEU B CA 1
ATOM 11202 C C . LEU B 1 737 ? 4.473 8.445 0.837 1 95.5 737 LEU B C 1
ATOM 11204 O O . LEU B 1 737 ? 4.609 9.453 0.143 1 95.5 737 LEU B O 1
ATOM 11208 N N . GLU B 1 738 ? 4.82 7.223 0.414 1 92.94 738 GLU B N 1
ATOM 11209 C CA . GLU B 1 738 ? 5.344 6.98 -0.926 1 92.94 738 GLU B CA 1
ATOM 11210 C C . GLU B 1 738 ? 4.324 7.363 -1.996 1 92.94 738 GLU B C 1
ATOM 11212 O O . GLU B 1 738 ? 4.684 7.934 -3.027 1 92.94 738 GLU B O 1
ATOM 11217 N N . ARG B 1 739 ? 3.084 7.062 -1.771 1 93.25 739 ARG B N 1
ATOM 11218 C CA . ARG B 1 739 ? 2.014 7.43 -2.693 1 93.25 739 ARG B CA 1
ATOM 11219 C C . ARG B 1 739 ? 1.938 8.945 -2.867 1 93.25 739 ARG B C 1
ATOM 11221 O O . ARG B 1 739 ? 1.791 9.438 -3.986 1 93.25 739 ARG B O 1
ATOM 11228 N N . LEU B 1 740 ? 2.014 9.656 -1.754 1 94.88 740 LEU B N 1
ATOM 11229 C CA . LEU B 1 740 ? 1.958 11.109 -1.806 1 94.88 740 LEU B CA 1
ATOM 11230 C C . LEU B 1 740 ? 3.131 11.672 -2.605 1 94.88 740 LEU B C 1
ATOM 11232 O O . LEU B 1 740 ? 2.951 12.562 -3.436 1 94.88 740 LEU B O 1
ATOM 11236 N N . ARG B 1 741 ? 4.301 11.125 -2.35 1 92.81 741 ARG B N 1
ATOM 11237 C CA . ARG B 1 741 ? 5.496 11.578 -3.053 1 92.81 741 ARG B CA 1
ATOM 11238 C C . ARG B 1 741 ? 5.375 11.336 -4.555 1 92.81 741 ARG B C 1
ATOM 11240 O O . ARG B 1 741 ? 5.695 12.219 -5.355 1 92.81 741 ARG B O 1
ATOM 11247 N N . ARG B 1 742 ? 4.887 10.188 -4.914 1 90 742 ARG B N 1
ATOM 11248 C CA . ARG B 1 742 ? 4.785 9.812 -6.32 1 90 742 ARG B CA 1
ATOM 11249 C C . ARG B 1 742 ? 3.752 10.672 -7.043 1 90 742 ARG B C 1
ATOM 11251 O O . ARG B 1 742 ? 3.998 11.148 -8.156 1 90 742 ARG B O 1
ATOM 11258 N N . VAL B 1 743 ? 2.627 10.875 -6.418 1 91 743 VAL B N 1
ATOM 11259 C CA . VAL B 1 743 ? 1.536 11.586 -7.074 1 91 743 VAL B CA 1
ATOM 11260 C C . VAL B 1 743 ? 1.86 13.078 -7.141 1 91 743 VAL B C 1
ATOM 11262 O O . VAL B 1 743 ? 1.583 13.734 -8.148 1 91 743 VAL B O 1
ATOM 11265 N N . ARG B 1 744 ? 2.48 13.672 -6.07 1 90.44 744 ARG B N 1
ATOM 11266 C CA . ARG B 1 744 ? 2.771 15.102 -6.012 1 90.44 744 ARG B CA 1
ATOM 11267 C C . ARG B 1 744 ? 4.121 15.414 -6.652 1 90.44 744 ARG B C 1
ATOM 11269 O O . ARG B 1 744 ? 4.402 16.562 -6.996 1 90.44 744 ARG B O 1
ATOM 11276 N N . GLY B 1 745 ? 5.074 14.469 -6.715 1 70.81 745 GLY B N 1
ATOM 11277 C CA . GLY B 1 745 ? 6.406 14.703 -7.254 1 70.81 745 GLY B CA 1
ATOM 11278 C C . GLY B 1 745 ? 6.504 14.43 -8.742 1 70.81 745 GLY B C 1
ATOM 11279 O O . GLY B 1 745 ? 7.578 14.547 -9.328 1 70.81 745 GLY B O 1
ATOM 11280 N N . TYR B 1 746 ? 5.418 13.562 -9.438 1 51.72 746 TYR B N 1
ATOM 11281 C CA . TYR B 1 746 ? 5.676 13.109 -10.797 1 51.72 746 TYR B CA 1
ATOM 11282 C C . TYR B 1 746 ? 5.648 14.273 -11.773 1 51.72 746 TYR B C 1
ATOM 11284 O O . TYR B 1 746 ? 4.703 15.062 -11.781 1 51.72 746 TYR B O 1
ATOM 11292 N N . THR B 1 747 ? 6.75 14.891 -11.922 1 45.41 747 THR B N 1
ATOM 11293 C CA . THR B 1 747 ? 6.605 15.703 -13.125 1 45.41 747 THR B CA 1
ATOM 11294 C C . THR B 1 747 ? 6.297 14.828 -14.336 1 45.41 747 THR B C 1
ATOM 11296 O O . THR B 1 747 ? 7.121 14.008 -14.742 1 45.41 747 THR B O 1
ATOM 11299 N N . PRO B 1 748 ? 5 14.477 -14.742 1 33.84 748 PRO B N 1
ATOM 11300 C CA . PRO B 1 748 ? 4.848 13.781 -16.016 1 33.84 748 PRO B CA 1
ATOM 11301 C C . PRO B 1 748 ? 5.773 14.336 -17.109 1 33.84 748 PRO B C 1
ATOM 11303 O O . PRO B 1 748 ? 6.012 15.547 -17.156 1 33.84 748 PRO B O 1
ATOM 11306 N N . LYS B 1 749 ? 6.629 13.578 -17.609 1 30.56 749 LYS B N 1
ATOM 11307 C CA . LYS B 1 749 ? 7.387 14.016 -18.781 1 30.56 749 LYS B CA 1
ATOM 11308 C C . LYS B 1 749 ? 6.461 14.531 -19.875 1 30.56 749 LYS B C 1
ATOM 11310 O O . LYS B 1 749 ? 5.367 14 -20.078 1 30.56 749 LYS B O 1
ATOM 11315 N N . GLU B 1 750 ? 6.578 15.805 -20.125 1 26.77 750 GLU B N 1
ATOM 11316 C CA . GLU B 1 750 ? 6.195 16.266 -21.453 1 26.77 750 GLU B CA 1
ATOM 11317 C C . GLU B 1 750 ? 6.555 15.234 -22.516 1 26.77 750 GLU B C 1
ATOM 11319 O O . GLU B 1 750 ? 7.73 14.906 -22.703 1 26.77 750 GLU B O 1
ATOM 11324 N N . THR B 1 751 ? 6.055 13.836 -22.469 1 23.36 751 THR B N 1
ATOM 11325 C CA . THR B 1 751 ? 6.09 13.508 -23.891 1 23.36 751 THR B CA 1
ATOM 11326 C C . THR B 1 751 ? 5.145 14.414 -24.672 1 23.36 751 THR B C 1
ATOM 11328 O O . THR B 1 751 ? 4.023 14.672 -24.234 1 23.36 751 THR B O 1
#

Sequence (1502 aa):
MSSATLQVKPVPAPKAARLAADEDDLARLARRAGIATHWTDAYDQPQVVDNDALRAILEALGLPCATPGDCRDSLAQLDQEQAVGYLPPLLTGVQHQPVCLPAHSHLHGQSCRLELENGARLMLLISSDLNAPPTLPPIAVPGYHRLLVAGHILTLAIAPARCYTIADALGEQADARGWALAAQVYGLRSDSLKPARKVYGDGGIGHFGALAALAPLASEYGAAALAMSPVHAMFTADPGRSSPYSPSSRLFLNPLLIDPAAILGEAAQAQVLAEGGSEMIAAHERLQGAPLVDWARAGAHRLTLLRRLYALFRTEHGADPAQSAAFAAFQSQGGPALRAHALYEAYSNWLCQQGAPGYCDWRQWGAAAQHPDTPAMSNFAADHAGEIEFHLFLQWQATRQLAHAQQCARASGMPIGLIADLAVGADNGGSQAWSHQGEIAAGLTVGAPPDRLAPLGQNWGLGAFSPLALRRTGYQAYLAMLRACMAQGGGVRIDHVLGLNRLWLVPQGLGAQAGAYVAYPQQDMLRLIALESWRHRAVVIGEDLGTVPPGFDRDLAESGVAGIRVLWFQRDKEGFLPPAEWSAQAIGVTTTHDLPTVAGWWTGADIAWRHRLGQLEEGRAAAEAQRAKERDQLWQALVEQGWASGPVPQISAAEAEDLAQQALPPVPEECAIAVDAALEFVAATPAPLAVVPVEDILGLVQQPNLPGLTDPHPNWRRRLPDDTPQLFASYAARARLERLRRVRGYTPKETMSSATLQVKPVPAPKAARLAADEDDLARLARRAGIATHWTDAYDQPQVVDNDALRAILEALGLPCATPGDCRDSLAQLDQEQAVGYLPPLLTGVQHQPVCLPAHSHLHGQSCRLELENGARLMLLISSDLNAPPTLPPIAVPGYHRLLVAGHILTLAIAPARCYTIADALGEQADARGWALAAQVYGLRSDSLKPARKVYGDGGIGHFGALAALAPLASEYGAAALAMSPVHAMFTADPGRSSPYSPSSRLFLNPLLIDPAAILGEAAQAQVLAEGGSEMIAAHERLQGAPLVDWARAGAHRLTLLRRLYALFRTEHGADPAQSAAFAAFQSQGGPALRAHALYEAYSNWLCQQGAPGYCDWRQWGAAAQHPDTPAMSNFAADHAGEIEFHLFLQWQATRQLAHAQQCARASGMPIGLIADLAVGADNGGSQAWSHQGEIAAGLTVGAPPDRLAPLGQNWGLGAFSPLALRRTGYQAYLAMLRACMAQGGGVRIDHVLGLNRLWLVPQGLGAQAGAYVAYPQQDMLRLIALESWRHRAVVIGEDLGTVPPGFDRDLAESGVAGIRVLWFQRDKEGFLPPAEWSAQAIGVTTTHDLPTVAGWWTGADIAWRHRLGQLEEGRAAAEAQRAKERDQLWQALVEQGWASGPVPQISAAEAEDLAQQALPPVPEECAIAVDAALEFVAATPAPLAVVPVEDILGLVQQPNLPGLTDPHPNWRRRLPDDTPQLFASYAARARLERLRRVRGYTPKET

Foldseek 3Di:
DDDPVDDDDPPDPDPVVQVVVLVVLLVVLCVLLQFDQWDAAQVRDIDGFDSVLSQLLCVLLVQHRPDSVSSVVSVVVSVVCLAAQHDFQEAEEEAQAKGFGRQSPPQAQFWKWKQDPVGDIDIWTWHNPNVDGIITGGDHDADWIWIGGPNDIHTYGYFYQAALFLCNLQPVPPQAFAAEAEEEQQQFWADACPPVNQAHTLLQGGALVLLLLQQLVLVVLPHQEYEYAAFADAALLAQQDQDSLAHLDLLFGHLSRFRLCVLPHSNLLSVLQVVVPPVLSVSSNVNNLFQWHRRRSSSVSSLSSLVSSVVVCCPPVVPPVVVVVLLVVLVVVCPPLLLLQLLLNLQLNVCSVVVHPLSQALVVVPPQRLACPHPSSVVVCVVPVVSSSSSSVSRSSRVVSNLSSQVSNVVSPNSQYYEHEGHQFYACRHSLCSHPVQFKSRQKFFWAAAHPQRNQTTTPNGIDTSQVSCRNVVNVSVLSSLCSRCVSGRAYEYEQLLVLAWTFIGGPPDGSNNTTIGGHPNVRSLSSNRRSSVVSVYQAEYEQDDDHPPCVCVVCLSNNHAYEDEQLPCADPQAHDFQAPDDLRHEYEPDDLQDWAQLQLLQVQLLQQCQVVVNDDVHSVVVVVVSVVNQQRVQVSLVVVPLDDDDRFDDHRDHHDDPVDSDQDDQPPRCLSVLLSSLLRRLQHSHSYYYYYLCSLQNGGDGQDHPDDRVPPSHSTGHQDDHSNCSQVDPSSVVSSNSSSCNSVPPPDPD/DDPPPPPPDDDDDDPVVQVVVLVVLLVVLCVLLQFDQWDAAQVRDIDGFDSVLSQLLCVLLVQHRPDSVSSVVSVVVSVVCLAAQHDFQEAEEEAQAKGFGRQNPPQAQFWKWKQDPVGDIDIWTWHNPNVGGIITGGHHDADWIWIGGPNDIHTYGYFYQAALFLCNLQDVPPQAFAAEAEEEQQQFWAPAPDPVLQGAILLQGGALVLLLLQQLVLVVLPHQEYEYAAFADAALLAQQDQDSLAHLDLLFGHLSRFDLCVLPHSNLLSVLQVVVPPVLVVSSVVNNLFQWHRRRSSSVSSLSSLVSSVVVCVPPVVPPPVVVVLLVVLVVVCPPLLLLQLLLNLQLNVCSVVVHPLSQALVVVPPQRLACPHPSSVVVCVVPVVSSSSSSVSRSSRVVSNLSSQVSNVVSPNSQYYEHEGHQFYACRHSLCSHPVQFKSRQKFFWAAAHPQRNQTTTPNGIDTSQVSCRNVVNVSVLSSLCSRCVSGRAYEYEQLLVLAWTFIGGPPDGSNNTTIGGHPNVRSLSSNRSSSVVSVYQAEYEQDDDHPPCVCVVCLSNNHAYEDEQLPCADPQAHDFQAPDDLRHEYEPDDLQDWAQLQLLQVQLLQQCQVVVNDDVHSVVVVVVSVVNQQRVQVSLVVVPLDDDDRFDDHRDHHDDPVDRDQDDQPPRCLSVLLSSLLRRLQHSHSYYYYYLCSLQNGNDGQDHPDDRVPRSHSTGHQDDHSNCSQVDPSSVVSSNSSSCNSVPPPPPD

Solvent-accessible surface area (backbone atoms only — not comparable to full-atom values): 76395 Å² total; per-residue (Å²): 141,86,84,78,79,77,81,77,75,80,74,73,78,60,70,69,58,52,51,53,51,42,54,44,45,52,50,48,43,35,48,74,69,35,35,44,58,60,50,67,46,76,81,72,40,81,44,73,56,52,67,68,41,50,44,50,48,36,39,39,69,74,31,54,50,92,41,65,68,36,28,51,52,36,43,48,55,59,44,51,69,58,27,76,64,45,70,60,47,42,47,63,34,38,40,66,33,62,28,74,46,66,62,45,34,70,52,51,58,36,66,32,40,37,36,41,68,89,65,53,73,42,81,44,63,27,34,62,56,81,92,43,58,26,29,38,67,53,42,78,71,59,42,64,20,40,36,39,43,93,93,41,75,29,38,37,34,25,6,46,74,36,25,31,30,64,54,65,48,67,38,87,50,87,83,52,41,39,32,25,41,28,45,55,49,54,18,40,31,43,71,45,73,44,81,75,81,58,40,76,47,51,32,30,41,12,18,32,56,34,50,27,57,39,32,42,63,45,23,70,44,57,23,28,28,40,36,38,48,42,54,35,13,52,49,86,69,48,35,51,70,50,58,56,61,58,13,16,18,63,62,46,53,27,55,73,32,45,40,66,39,74,75,73,32,47,64,48,44,45,49,50,38,56,73,59,32,70,64,44,45,50,51,34,51,53,36,43,71,43,53,48,42,50,36,48,63,32,35,50,50,48,52,52,53,50,51,49,50,48,52,47,38,59,68,69,46,48,69,36,61,68,56,45,48,50,52,50,50,50,54,60,71,44,38,67,65,48,51,43,40,18,46,41,52,39,50,23,35,52,32,44,76,71,67,44,76,53,37,71,23,43,91,59,57,51,81,56,50,52,36,70,83,31,69,57,34,50,51,47,48,62,77,39,44,68,54,28,48,51,44,48,48,36,46,51,50,29,53,52,39,48,46,48,22,36,48,39,16,38,73,46,62,12,61,39,12,37,24,37,34,40,55,74,33,27,22,58,32,18,43,42,36,46,72,37,51,80,37,34,22,63,55,33,19,37,41,36,60,43,31,93,90,35,70,67,25,38,67,69,63,18,22,38,71,25,54,67,32,32,47,68,56,40,34,50,70,60,49,50,35,50,48,45,54,30,64,77,16,22,12,32,32,33,40,58,41,53,48,44,47,35,40,33,38,17,38,65,96,55,55,29,72,50,31,38,44,33,48,34,64,35,68,56,53,51,32,52,49,11,36,51,15,51,77,39,54,14,26,41,34,26,38,59,74,77,89,65,60,88,64,47,67,58,52,32,47,62,36,28,29,21,37,59,44,41,54,88,68,45,55,56,97,89,31,51,57,57,36,84,73,46,54,62,59,20,30,26,22,64,46,52,60,66,36,47,23,59,41,5,54,74,33,30,31,56,54,29,41,33,45,76,60,68,69,46,89,77,38,58,68,52,52,50,53,52,48,53,52,49,50,51,38,44,44,50,43,34,35,76,72,61,55,42,66,83,73,76,71,73,70,71,78,42,65,51,81,61,82,85,50,76,63,79,77,76,60,59,60,58,43,47,62,55,39,50,26,48,52,47,47,45,37,57,25,54,17,44,33,24,36,39,44,51,48,54,46,67,39,35,44,76,48,46,29,59,80,74,87,35,83,80,59,66,51,60,20,56,41,56,95,45,36,42,93,51,58,58,65,49,57,66,27,42,53,45,43,49,46,46,29,41,57,39,58,62,73,74,71,86,118,140,83,82,79,80,78,79,78,75,82,75,76,78,59,70,66,60,52,51,54,51,42,54,45,43,51,50,48,43,35,50,75,70,34,35,43,57,60,49,68,47,76,82,73,40,81,42,72,54,52,67,68,41,49,44,50,47,35,41,38,70,72,32,52,51,90,40,66,68,36,24,50,51,36,43,49,55,57,45,54,70,57,27,76,65,46,70,62,46,42,46,64,34,39,41,67,34,62,28,73,44,65,60,46,34,71,52,50,57,35,66,30,40,36,36,40,68,89,65,53,74,43,81,44,63,27,36,63,55,80,91,44,59,25,28,40,68,53,43,79,70,61,42,65,21,40,35,38,44,93,90,42,76,30,38,38,34,24,5,46,73,36,26,31,30,64,53,65,48,67,36,88,49,89,84,52,42,39,32,25,41,27,44,55,48,54,20,40,28,48,82,11,80,48,81,73,83,58,38,72,45,52,36,29,40,12,18,32,56,35,51,29,59,38,32,42,64,47,23,72,44,57,24,27,29,40,35,38,47,43,56,34,12,52,49,86,68,47,37,52,70,51,60,55,59,58,12,16,18,65,63,45,53,27,55,73,33,43,39,65,40,74,74,73,32,44,64,48,44,41,49,50,36,55,74,58,31,70,64,46,44,50,50,33,51,55,36,42,68,44,54,49,43,50,36,46,62,33,37,51,49,49,52,53,52,49,51,48,50,48,52,48,38,59,68,68,45,48,70,37,61,70,57,46,49,50,52,51,49,50,55,59,71,45,39,69,65,45,50,44,40,19,46,43,53,39,50,23,35,51,32,45,74,71,66,43,76,53,37,72,24,44,89,60,57,52,81,57,49,52,37,69,84,31,69,56,34,49,50,47,47,64,76,38,44,69,54,27,47,51,44,47,50,38,47,49,51,29,51,51,40,47,47,48,22,35,48,38,17,38,72,47,62,12,59,41,12,37,23,37,35,40,54,73,31,26,22,59,32,17,43,43,36,47,72,36,52,80,37,35,21,62,55,34,18,38,40,35,60,43,30,93,90,36,70,68,25,36,66,69,62,18,21,38,72,25,56,66,33,32,48,69,56,41,34,49,71,60,50,50,35,51,50,44,53,32,65,79,16,22,13,34,33,33,39,57,40,53,47,44,48,35,39,33,38,17,38,64,94,54,54,29,73,49,30,39,44,35,47,34,65,34,68,54,53,51,32,52,48,12,35,52,17,51,75,39,54,13,25,41,34,26,37,60,74,77,91,67,62,88,64,48,66,58,53,32,47,61,37,28,31,19,34,60,44,40,55,88,67,45,54,59,96,88,31,52,57,58,35,84,74,46,56,62,59,19,32,25,23,64,46,53,60,65,36,48,24,58,39,5,55,74,36,31,30,54,54,30,42,34,45,76,61,67,69,44,88,77,40,58,67,52,52,51,53,54,46,53,52,49,51,51,38,46,45,50,45,34,34,75,73,62,53,41,66,82,72,76,68,72,72,72,79,41,64,50,80,60,83,84,50,74,63,80,77,76,61,58,60,58,44,46,62,55,39,50,25,49,52,48,46,43,38,56,24,54,16,43,32,23,37,38,43,51,47,52,46,68,40,35,43,76,47,46,30,60,81,75,86,34,83,79,60,66,52,61,18,55,40,57,95,44,31,43,93,51,59,58,64,48,56,66,28,42,53,43,43,49,46,46,28,41,57,38,60,56,70,74,70,86,118